Protein AF-A0A962FPN7-F1 (afdb_monomer_lite)

Structure (mmCIF, N/CA/C/O backbone):
data_AF-A0A962FPN7-F1
#
_entry.id   AF-A0A962FPN7-F1
#
loop_
_atom_site.group_PDB
_atom_site.id
_atom_site.type_symbol
_atom_site.label_atom_id
_atom_site.label_alt_id
_atom_site.label_comp_id
_atom_site.label_asym_id
_atom_site.label_entity_id
_atom_site.label_seq_id
_atom_site.pdbx_PDB_ins_code
_atom_site.Cartn_x
_atom_site.Cartn_y
_atom_site.Cartn_z
_atom_site.occupancy
_atom_site.B_iso_or_equiv
_atom_site.auth_seq_id
_atom_site.auth_comp_id
_atom_site.auth_asym_id
_atom_site.auth_atom_id
_atom_site.pdbx_PDB_model_num
ATOM 1 N N . MET A 1 1 ? 65.162 1.761 -37.548 1.00 42.94 1 MET A N 1
ATOM 2 C CA . MET A 1 1 ? 64.162 1.658 -36.462 1.00 42.94 1 MET A CA 1
ATOM 3 C C . MET A 1 1 ? 64.905 1.523 -35.144 1.00 42.94 1 MET A C 1
ATOM 5 O O . MET A 1 1 ? 65.776 0.673 -35.051 1.00 42.94 1 MET A O 1
ATOM 9 N N . SER A 1 2 ? 64.653 2.424 -34.193 1.00 47.34 2 SER A N 1
ATOM 10 C CA . SER A 1 2 ? 65.398 2.545 -32.929 1.00 47.34 2 SER A CA 1
ATOM 11 C C . SER A 1 2 ? 64.746 1.710 -31.807 1.00 47.34 2 SER A C 1
ATOM 13 O O . SER A 1 2 ? 63.518 1.597 -31.789 1.00 47.34 2 SER A O 1
ATOM 15 N N . PRO A 1 3 ? 65.530 1.173 -30.847 1.00 45.50 3 PRO A N 1
ATOM 16 C CA . PRO A 1 3 ? 65.056 0.353 -29.720 1.00 45.50 3 PRO A CA 1
ATOM 17 C C . PRO A 1 3 ? 64.064 1.060 -28.776 1.00 45.50 3 PRO A C 1
ATOM 19 O O . PRO A 1 3 ? 63.444 0.409 -27.936 1.00 45.50 3 PRO A O 1
ATOM 22 N N . MET A 1 4 ? 63.847 2.371 -28.935 1.00 40.78 4 MET A N 1
ATOM 23 C CA . MET A 1 4 ? 62.774 3.098 -28.246 1.00 40.78 4 MET A CA 1
ATOM 24 C C . MET A 1 4 ? 61.367 2.687 -28.706 1.00 40.78 4 MET A C 1
ATOM 26 O O . MET A 1 4 ? 60.442 2.717 -27.897 1.00 40.78 4 MET A O 1
ATOM 30 N N . LEU A 1 5 ? 61.194 2.250 -29.962 1.00 43.03 5 LEU A N 1
ATOM 31 C CA . LEU A 1 5 ? 59.875 1.876 -30.490 1.00 43.03 5 LEU A CA 1
ATOM 32 C C . LEU A 1 5 ? 59.347 0.576 -29.852 1.00 43.03 5 LEU A C 1
ATOM 34 O O . LEU A 1 5 ? 58.159 0.472 -29.567 1.00 43.03 5 LEU A O 1
ATOM 38 N N . CYS A 1 6 ? 60.230 -0.381 -29.543 1.00 47.28 6 CYS A N 1
ATOM 39 C CA . CYS A 1 6 ? 59.839 -1.637 -28.893 1.00 47.28 6 CYS A CA 1
ATOM 40 C C . CYS A 1 6 ? 59.454 -1.453 -27.416 1.00 47.28 6 CYS A C 1
ATOM 42 O O . CYS A 1 6 ? 58.597 -2.175 -26.917 1.00 47.28 6 CYS A O 1
ATOM 44 N N . ARG A 1 7 ? 60.031 -0.464 -26.714 1.00 43.62 7 ARG A N 1
ATOM 45 C CA . ARG A 1 7 ? 59.640 -0.152 -25.326 1.00 43.62 7 ARG A CA 1
ATOM 46 C C . ARG A 1 7 ? 58.313 0.604 -25.242 1.00 43.62 7 ARG A C 1
ATOM 48 O O . ARG A 1 7 ? 57.577 0.402 -24.286 1.00 43.62 7 ARG A O 1
ATOM 55 N N . LEU A 1 8 ? 57.977 1.412 -26.249 1.00 41.38 8 LEU A N 1
ATOM 56 C CA . LEU A 1 8 ? 56.696 2.124 -26.300 1.00 41.38 8 LEU A CA 1
ATOM 57 C C . LEU A 1 8 ? 55.520 1.177 -26.606 1.00 41.38 8 LEU A C 1
ATOM 59 O O . LEU A 1 8 ? 54.450 1.319 -26.023 1.00 41.38 8 LEU A O 1
ATOM 63 N N . ILE A 1 9 ? 55.739 0.161 -27.450 1.00 50.03 9 ILE A N 1
ATOM 64 C CA . ILE A 1 9 ? 54.739 -0.880 -27.749 1.00 50.03 9 ILE A CA 1
ATOM 65 C C . ILE A 1 9 ? 54.494 -1.785 -26.526 1.00 50.03 9 ILE A C 1
ATOM 67 O O . ILE A 1 9 ? 53.353 -2.146 -26.257 1.00 50.03 9 ILE A O 1
ATOM 71 N N . ALA A 1 10 ? 55.526 -2.077 -25.726 1.00 41.12 10 ALA A N 1
ATOM 72 C CA . ALA A 1 10 ? 55.376 -2.859 -24.495 1.00 41.12 10 ALA A CA 1
ATOM 73 C C . ALA A 1 10 ? 54.585 -2.121 -23.393 1.00 41.12 10 ALA A C 1
ATOM 75 O O . ALA A 1 10 ? 53.859 -2.754 -22.634 1.00 41.12 10 ALA A O 1
ATOM 76 N N . VAL A 1 11 ? 54.679 -0.787 -23.323 1.00 45.09 11 VAL A N 1
ATOM 77 C CA . VAL A 1 11 ? 53.926 0.023 -22.345 1.00 45.09 11 VAL A CA 1
ATOM 78 C C . VAL A 1 11 ? 52.480 0.263 -22.799 1.00 45.09 11 VAL A C 1
ATOM 80 O O . VAL A 1 11 ? 51.578 0.288 -21.967 1.00 45.09 11 VAL A O 1
ATOM 83 N N . LEU A 1 12 ? 52.226 0.352 -24.110 1.00 39.47 12 LEU A N 1
ATOM 84 C CA . LEU A 1 12 ? 50.867 0.470 -24.657 1.00 39.47 12 LEU A CA 1
ATOM 85 C C . LEU A 1 12 ? 50.084 -0.854 -24.623 1.00 39.47 12 LEU A C 1
ATOM 87 O O . LEU A 1 12 ? 48.865 -0.823 -24.484 1.00 39.47 12 LEU A O 1
ATOM 91 N N . ALA A 1 13 ? 50.761 -2.006 -24.661 1.00 37.47 13 ALA A N 1
ATOM 92 C CA . ALA A 1 13 ? 50.118 -3.313 -24.498 1.00 37.47 13 ALA A CA 1
ATOM 93 C C . ALA A 1 13 ? 49.665 -3.598 -23.050 1.00 37.47 13 ALA A C 1
ATOM 95 O O . ALA A 1 13 ? 48.710 -4.342 -22.852 1.00 37.47 13 ALA A O 1
ATOM 96 N N . LEU A 1 14 ? 50.295 -2.981 -22.039 1.00 37.19 14 LEU A N 1
ATOM 97 C CA . LEU A 1 14 ? 49.883 -3.117 -20.633 1.00 37.19 14 LEU A CA 1
ATOM 98 C C . LEU A 1 14 ? 48.766 -2.142 -20.213 1.00 37.19 14 LEU A C 1
ATOM 100 O O . LEU A 1 14 ? 48.106 -2.380 -19.207 1.00 37.19 14 LEU A O 1
ATOM 104 N N . GLY A 1 15 ? 48.529 -1.066 -20.971 1.00 33.47 15 GLY A N 1
ATOM 105 C CA . GLY A 1 15 ? 47.515 -0.049 -20.652 1.00 33.47 15 GLY A CA 1
ATOM 106 C C . GLY A 1 15 ? 46.113 -0.312 -21.215 1.00 33.47 15 GLY A C 1
ATOM 107 O O . GLY A 1 15 ? 45.173 0.371 -20.824 1.00 33.47 15 GLY A O 1
ATOM 108 N N . ALA A 1 16 ? 45.951 -1.286 -22.116 1.00 30.38 16 ALA A N 1
ATOM 109 C CA . ALA A 1 16 ? 44.687 -1.559 -22.812 1.00 30.38 16 ALA A CA 1
ATOM 110 C C . ALA A 1 16 ? 43.865 -2.726 -22.219 1.00 30.38 16 ALA A C 1
ATOM 112 O O . ALA A 1 16 ? 42.836 -3.088 -22.778 1.00 30.38 16 ALA A O 1
ATOM 113 N N . ALA A 1 17 ? 44.285 -3.309 -21.090 1.00 31.11 17 ALA A N 1
ATOM 114 C CA . ALA A 1 17 ? 43.602 -4.446 -20.456 1.00 31.11 17 ALA A CA 1
ATOM 115 C C . ALA A 1 17 ? 42.639 -4.060 -19.310 1.00 31.11 17 ALA A C 1
ATOM 117 O O . ALA A 1 17 ? 42.174 -4.931 -18.584 1.00 31.11 17 ALA A O 1
ATOM 118 N N . PHE A 1 18 ? 42.330 -2.772 -19.125 1.00 35.47 18 PHE A N 1
ATOM 119 C CA . PHE A 1 18 ? 41.501 -2.294 -18.009 1.00 35.47 18 PHE A CA 1
ATOM 120 C C . PHE A 1 18 ? 40.464 -1.257 -18.470 1.00 35.47 18 PHE A C 1
ATOM 122 O O . PHE A 1 18 ? 40.529 -0.101 -18.074 1.00 35.47 18 PHE A O 1
ATOM 129 N N . ALA A 1 19 ? 39.543 -1.652 -19.358 1.00 36.00 19 ALA A N 1
ATOM 130 C CA . ALA A 1 19 ? 38.210 -1.043 -19.524 1.00 36.00 19 ALA A CA 1
ATOM 131 C C . ALA A 1 19 ? 37.484 -1.649 -20.739 1.00 36.00 19 ALA A C 1
ATOM 133 O O . ALA A 1 19 ? 37.672 -1.170 -21.853 1.00 36.00 19 ALA A O 1
ATOM 134 N N . ALA A 1 20 ? 36.669 -2.687 -20.518 1.00 29.84 20 ALA A N 1
ATOM 135 C CA . ALA A 1 20 ? 35.393 -2.945 -21.210 1.00 29.84 20 ALA A CA 1
ATOM 136 C C . ALA A 1 20 ? 34.889 -4.362 -20.882 1.00 29.84 20 ALA A C 1
ATOM 138 O O . ALA A 1 20 ? 35.456 -5.334 -21.375 1.00 29.84 20 ALA A O 1
ATOM 139 N N . THR A 1 21 ? 33.845 -4.465 -20.048 1.00 28.22 21 THR A N 1
ATOM 140 C CA . THR A 1 21 ? 32.608 -5.275 -20.221 1.00 28.22 21 THR A CA 1
ATOM 141 C C . THR A 1 21 ? 31.920 -5.500 -18.862 1.00 28.22 21 THR A C 1
ATOM 143 O O . THR A 1 21 ? 32.521 -6.100 -17.974 1.00 28.22 21 THR A O 1
ATOM 146 N N . PRO A 1 22 ? 30.665 -5.054 -18.672 1.00 37.25 22 PRO A N 1
ATOM 147 C CA . PRO A 1 22 ? 29.714 -5.709 -17.787 1.00 37.25 22 PRO A CA 1
ATOM 148 C C . PRO A 1 22 ? 28.824 -6.674 -18.594 1.00 37.25 22 PRO A C 1
ATOM 150 O O . PRO A 1 22 ? 28.583 -6.465 -19.781 1.00 37.25 22 PRO A O 1
ATOM 153 N N . ASP A 1 23 ? 28.346 -7.717 -17.919 1.00 34.12 23 ASP A N 1
ATOM 154 C CA . ASP A 1 23 ? 27.265 -8.626 -18.323 1.00 34.12 23 ASP A CA 1
ATOM 155 C C . ASP A 1 23 ? 27.491 -9.583 -19.503 1.00 34.12 23 ASP A C 1
ATOM 157 O O . ASP A 1 23 ? 27.142 -9.315 -20.651 1.00 34.12 23 ASP A O 1
ATOM 161 N N . ARG A 1 24 ? 27.989 -10.782 -19.163 1.00 33.88 24 ARG A N 1
ATOM 162 C CA . ARG A 1 24 ? 27.456 -12.113 -19.548 1.00 33.88 24 ARG A CA 1
ATOM 163 C C . ARG A 1 24 ? 28.508 -13.185 -19.255 1.00 33.88 24 ARG A C 1
ATOM 165 O O . ARG A 1 24 ? 29.306 -13.516 -20.124 1.00 33.88 24 ARG A O 1
ATOM 172 N N . ALA A 1 25 ? 28.505 -13.751 -18.048 1.00 26.42 25 ALA A N 1
ATOM 173 C CA . ALA A 1 25 ? 29.304 -14.946 -17.754 1.00 26.42 25 ALA A CA 1
ATOM 174 C C . ALA A 1 25 ? 28.827 -15.694 -16.495 1.00 26.42 25 ALA A C 1
ATOM 176 O O . ALA A 1 25 ? 29.596 -15.857 -15.561 1.00 26.42 25 ALA A O 1
ATOM 177 N N . TRP A 1 26 ? 27.575 -16.163 -16.454 1.00 28.17 26 TRP A N 1
ATOM 178 C CA . TRP A 1 26 ? 27.130 -17.183 -15.481 1.00 28.17 26 TRP A CA 1
ATOM 179 C C . TRP A 1 26 ? 26.272 -18.259 -16.165 1.00 28.17 26 TRP A C 1
ATOM 181 O O . TRP A 1 26 ? 25.160 -18.559 -15.751 1.00 28.17 26 TRP A O 1
ATOM 191 N N . ALA A 1 27 ? 26.794 -18.834 -17.254 1.00 31.61 27 ALA A N 1
ATOM 192 C CA . ALA A 1 27 ? 26.199 -20.016 -17.888 1.00 31.61 27 ALA A CA 1
ATOM 193 C C . ALA A 1 27 ? 27.200 -21.140 -18.206 1.00 31.61 27 ALA A C 1
ATOM 195 O O . ALA A 1 27 ? 26.787 -22.174 -18.712 1.00 31.61 27 ALA A O 1
ATOM 196 N N . GLN A 1 28 ? 28.496 -20.993 -17.919 1.00 29.89 28 GLN A N 1
ATOM 197 C CA . GLN A 1 28 ? 29.475 -22.054 -18.183 1.00 29.89 28 GLN A CA 1
ATOM 198 C C . GLN A 1 28 ? 30.573 -22.046 -17.122 1.00 29.89 28 GLN A C 1
ATOM 200 O O . GLN A 1 28 ? 31.600 -21.390 -17.264 1.00 29.89 28 GLN A O 1
ATOM 205 N N . ALA A 1 29 ? 30.334 -22.793 -16.052 1.00 27.45 29 ALA A N 1
ATOM 206 C CA . ALA A 1 29 ? 31.385 -23.340 -15.208 1.00 27.45 29 ALA A CA 1
ATOM 207 C C . ALA A 1 29 ? 31.125 -24.848 -15.094 1.00 27.45 29 ALA A C 1
ATOM 209 O O . ALA A 1 29 ? 30.651 -25.340 -14.076 1.00 27.45 29 ALA A O 1
ATOM 210 N N . GLU A 1 30 ? 31.370 -25.572 -16.189 1.00 28.64 30 GLU A N 1
ATOM 211 C CA . GLU A 1 30 ? 31.609 -27.015 -16.133 1.00 28.64 30 GLU A CA 1
ATOM 212 C C . GLU A 1 30 ? 32.992 -27.236 -15.505 1.00 28.64 30 GLU A C 1
ATOM 214 O O . GLU A 1 30 ? 33.979 -26.709 -16.030 1.00 28.64 30 GLU A O 1
ATOM 219 N N . PRO A 1 31 ? 33.118 -28.005 -14.411 1.00 31.89 31 PRO A N 1
ATOM 220 C CA . PRO A 1 31 ? 34.409 -28.522 -14.014 1.00 31.89 31 PRO A CA 1
ATOM 221 C C . PRO A 1 31 ? 34.747 -29.728 -14.899 1.00 31.89 31 PRO A C 1
ATOM 223 O O . PRO A 1 31 ? 33.930 -30.623 -15.115 1.00 31.89 31 PRO A O 1
ATOM 226 N N . ASP A 1 32 ? 35.971 -29.703 -15.416 1.00 27.00 32 ASP A N 1
ATOM 227 C CA . ASP A 1 32 ? 36.737 -30.794 -16.020 1.00 27.00 32 ASP A CA 1
ATOM 228 C C . ASP A 1 32 ? 36.101 -32.199 -15.907 1.00 27.00 32 ASP A C 1
ATOM 230 O O . ASP A 1 32 ? 36.276 -32.933 -14.930 1.00 27.00 32 ASP A O 1
ATOM 234 N N . ARG A 1 33 ? 35.394 -32.628 -16.961 1.00 33.50 33 ARG A N 1
ATOM 235 C CA . ARG A 1 33 ? 35.048 -34.040 -17.170 1.00 33.50 33 ARG A CA 1
ATOM 236 C C . ARG A 1 33 ? 36.236 -34.759 -17.795 1.00 33.50 33 ARG A C 1
ATOM 238 O O . ARG A 1 33 ? 36.265 -35.004 -18.999 1.00 33.50 33 ARG A O 1
ATOM 245 N N . THR A 1 34 ? 37.175 -35.198 -16.964 1.00 30.05 34 THR A N 1
ATOM 246 C CA . THR A 1 34 ? 38.026 -36.339 -17.315 1.00 30.05 34 THR A CA 1
ATOM 247 C C . THR A 1 34 ? 38.045 -37.383 -16.197 1.00 30.05 34 THR A C 1
ATOM 249 O O . THR A 1 34 ? 38.619 -37.214 -15.129 1.00 30.05 34 THR A O 1
ATOM 252 N N . SER A 1 35 ? 37.414 -38.521 -16.504 1.00 30.64 35 SER A N 1
ATOM 253 C CA . SER A 1 35 ? 37.473 -39.814 -15.805 1.00 30.64 35 SER A CA 1
ATOM 254 C C . SER A 1 35 ? 36.811 -39.933 -14.418 1.00 30.64 35 SER A C 1
ATOM 256 O O . SER A 1 35 ? 37.475 -39.931 -13.391 1.00 30.64 35 SER A O 1
ATOM 258 N N . SER A 1 36 ? 35.496 -40.197 -14.382 1.00 29.47 36 SER A N 1
ATOM 259 C CA . SER A 1 36 ? 34.936 -41.466 -13.855 1.00 29.47 36 SER A CA 1
ATOM 260 C C . SER A 1 36 ? 33.395 -41.456 -13.714 1.00 29.47 36 SER A C 1
ATOM 262 O O . SER A 1 36 ? 32.809 -40.593 -13.081 1.00 29.47 36 SER A O 1
ATOM 264 N N . GLN A 1 37 ? 32.786 -42.510 -14.272 1.00 32.22 37 GLN A N 1
ATOM 265 C CA . GLN A 1 37 ? 31.434 -43.068 -14.069 1.00 32.22 37 GLN A CA 1
ATOM 266 C C . GLN A 1 37 ? 30.176 -42.433 -14.721 1.00 32.22 37 GLN A C 1
ATOM 268 O O . GLN A 1 37 ? 30.037 -41.218 -14.791 1.00 32.22 37 GLN A O 1
ATOM 273 N N . PRO A 1 38 ? 29.196 -43.263 -15.161 1.00 31.94 38 PRO A N 1
ATOM 274 C CA . PRO A 1 38 ? 27.988 -42.843 -15.890 1.00 31.94 38 PRO A CA 1
ATOM 275 C C . PRO A 1 38 ? 26.843 -42.338 -14.984 1.00 31.94 38 PRO A C 1
ATOM 277 O O . PRO A 1 38 ? 25.716 -42.200 -15.448 1.00 31.94 38 PRO A O 1
ATOM 280 N N . PHE A 1 39 ? 27.095 -42.094 -13.693 1.00 41.06 39 PHE A N 1
ATOM 281 C CA . PHE A 1 39 ? 26.048 -41.859 -12.684 1.00 41.06 39 PHE A CA 1
ATOM 282 C C . PHE A 1 39 ? 25.572 -40.393 -12.592 1.00 41.06 39 PHE A C 1
ATOM 284 O O . PHE A 1 39 ? 24.427 -40.138 -12.217 1.00 41.06 39 PHE A O 1
ATOM 291 N N . ALA A 1 40 ? 26.421 -39.433 -12.985 1.00 45.03 40 ALA A N 1
ATOM 292 C CA . ALA A 1 40 ? 26.209 -37.997 -12.760 1.00 45.03 40 ALA A CA 1
ATOM 293 C C . ALA A 1 40 ? 24.956 -37.412 -13.446 1.00 45.03 40 ALA A C 1
ATOM 295 O O . ALA A 1 40 ? 24.344 -36.497 -12.912 1.00 45.03 40 ALA A O 1
ATOM 296 N N . GLY A 1 41 ? 24.523 -37.967 -14.585 1.00 47.31 41 GLY A N 1
ATOM 297 C CA . GLY A 1 41 ? 23.357 -37.451 -15.316 1.00 47.31 41 GLY A CA 1
ATOM 298 C C . GLY A 1 41 ? 21.998 -37.746 -14.666 1.00 47.31 41 GLY A C 1
ATOM 299 O O . GLY A 1 41 ? 21.044 -37.022 -14.925 1.00 47.31 41 GLY A O 1
ATOM 300 N N . SER A 1 42 ? 21.889 -38.784 -13.824 1.00 55.94 42 SER A N 1
ATOM 301 C CA . SER A 1 42 ? 20.608 -39.159 -13.192 1.00 55.94 42 SER A CA 1
ATOM 302 C C . SER A 1 42 ? 20.342 -38.403 -11.888 1.00 55.94 42 SER A C 1
ATOM 304 O O . SER A 1 42 ? 19.218 -37.984 -11.640 1.00 55.94 42 SER A O 1
ATOM 306 N N . LEU A 1 43 ? 21.388 -38.166 -11.093 1.00 62.38 43 LEU A N 1
ATOM 307 C CA . LEU A 1 43 ? 21.297 -37.491 -9.800 1.00 62.38 43 LEU A CA 1
ATOM 308 C C . LEU A 1 43 ? 21.049 -35.985 -9.953 1.00 62.38 43 LEU A C 1
ATOM 310 O O . LEU A 1 43 ? 20.253 -35.413 -9.220 1.00 62.38 43 LEU A O 1
ATOM 314 N N . GLU A 1 44 ? 21.713 -35.347 -10.916 1.00 61.50 44 GLU A N 1
ATOM 315 C CA . GLU A 1 44 ? 21.542 -33.918 -11.198 1.00 61.50 44 GLU A CA 1
ATOM 316 C C . GLU A 1 44 ? 20.150 -33.640 -11.785 1.00 61.50 44 GLU A C 1
ATOM 318 O O . GLU A 1 44 ? 19.488 -32.694 -11.371 1.00 61.50 44 GLU A O 1
ATOM 323 N N . SER A 1 45 ? 19.645 -34.548 -12.632 1.00 60.28 45 SER A N 1
ATOM 324 C CA . SER A 1 45 ? 18.256 -34.531 -13.105 1.00 60.28 45 SER A CA 1
ATOM 325 C C . SER A 1 45 ? 17.252 -34.756 -11.973 1.00 60.28 45 SER A C 1
ATOM 327 O O . SER A 1 45 ? 16.228 -34.088 -11.955 1.00 60.28 45 SER A O 1
ATOM 329 N N . ALA A 1 46 ? 17.527 -35.660 -11.026 1.00 61.91 46 ALA A N 1
ATOM 330 C CA . ALA A 1 46 ? 16.652 -35.901 -9.877 1.00 61.91 46 ALA A CA 1
ATOM 331 C C . ALA A 1 46 ? 16.653 -34.724 -8.886 1.00 61.91 46 ALA A C 1
ATOM 333 O O . ALA A 1 46 ? 15.611 -34.386 -8.333 1.00 61.91 46 ALA A O 1
ATOM 334 N N . LEU A 1 47 ? 17.801 -34.069 -8.684 1.00 67.44 47 LEU A N 1
ATOM 335 C CA . LEU A 1 47 ? 17.918 -32.852 -7.877 1.00 67.44 47 LEU A CA 1
ATOM 336 C C . LEU A 1 47 ? 17.213 -31.666 -8.531 1.00 67.44 47 LEU A C 1
ATOM 338 O O . LEU A 1 47 ? 16.541 -30.910 -7.838 1.00 67.44 47 LEU A O 1
ATOM 342 N N . GLN A 1 48 ? 17.329 -31.532 -9.850 1.00 68.81 48 GLN A N 1
ATOM 343 C CA . GLN A 1 48 ? 16.637 -30.503 -10.613 1.00 68.81 48 GLN A CA 1
ATOM 344 C C . GLN A 1 48 ? 15.122 -30.748 -10.638 1.00 68.81 48 GLN A C 1
ATOM 346 O O . GLN A 1 48 ? 14.357 -29.825 -10.380 1.00 68.81 48 GLN A O 1
ATOM 351 N N . GLU A 1 49 ? 14.680 -31.996 -10.828 1.00 66.12 49 GLU A N 1
ATOM 352 C CA . GLU A 1 49 ? 13.266 -32.375 -10.713 1.00 66.12 49 GLU A CA 1
ATOM 353 C C . GLU A 1 49 ? 12.745 -32.088 -9.296 1.00 66.12 49 GLU A C 1
ATOM 355 O O . GLU A 1 49 ? 11.672 -31.518 -9.123 1.00 66.12 49 GLU A O 1
ATOM 360 N N . ALA A 1 50 ? 13.522 -32.409 -8.259 1.00 64.00 50 ALA A N 1
ATOM 361 C CA . ALA A 1 50 ? 13.147 -32.132 -6.878 1.00 64.00 50 ALA A CA 1
ATOM 362 C C . ALA A 1 50 ? 13.131 -30.623 -6.552 1.00 64.00 50 ALA A C 1
ATOM 364 O O . ALA A 1 50 ? 12.289 -30.187 -5.767 1.00 64.00 50 ALA A O 1
ATOM 365 N N . GLU A 1 51 ? 13.999 -29.813 -7.166 1.00 67.81 51 GLU A N 1
ATOM 366 C CA . GLU A 1 51 ? 13.976 -28.344 -7.085 1.00 67.81 51 GLU A CA 1
ATOM 367 C C . GLU A 1 51 ? 12.779 -27.732 -7.829 1.00 67.81 51 GLU A C 1
ATOM 369 O O . GLU A 1 51 ? 12.175 -26.786 -7.322 1.00 67.81 51 GLU A O 1
ATOM 374 N N . GLU A 1 52 ? 12.378 -28.293 -8.972 1.00 66.06 52 GLU A N 1
ATOM 375 C CA . GLU A 1 52 ? 11.179 -27.880 -9.715 1.00 66.06 52 GLU A CA 1
ATOM 376 C C . GLU A 1 52 ? 9.891 -28.247 -8.951 1.00 66.06 52 GLU A C 1
ATOM 378 O O . GLU A 1 52 ? 8.999 -27.409 -8.776 1.00 66.06 52 GLU A O 1
ATOM 383 N N . ILE A 1 53 ? 9.826 -29.465 -8.397 1.00 64.88 53 ILE A N 1
ATOM 384 C CA . ILE A 1 53 ? 8.689 -29.969 -7.605 1.00 64.88 53 ILE A CA 1
ATOM 385 C C . ILE A 1 53 ? 8.579 -29.266 -6.247 1.00 64.88 53 ILE A C 1
ATOM 387 O O . ILE A 1 53 ? 7.476 -29.167 -5.705 1.00 64.88 53 ILE A O 1
ATOM 391 N N . LYS A 1 54 ? 9.685 -28.736 -5.704 1.00 63.44 54 LYS A N 1
ATOM 392 C CA . LYS A 1 54 ? 9.756 -28.048 -4.401 1.00 63.44 54 LYS A CA 1
ATOM 393 C C . LYS A 1 54 ? 8.622 -27.038 -4.206 1.00 63.44 54 LYS A C 1
ATOM 395 O O . LYS A 1 54 ? 8.092 -26.912 -3.110 1.00 63.44 54 LYS A O 1
ATOM 400 N N . SER A 1 55 ? 8.232 -26.328 -5.262 1.00 55.78 55 SER A N 1
ATOM 401 C CA . SER A 1 55 ? 7.178 -25.307 -5.214 1.00 55.78 55 SER A CA 1
ATOM 402 C C . SER A 1 55 ? 5.739 -25.853 -5.233 1.00 55.78 55 SER A C 1
ATOM 404 O O . SER A 1 55 ? 4.826 -25.121 -4.862 1.00 55.78 55 SER A O 1
ATOM 406 N N . GLN A 1 56 ? 5.534 -27.117 -5.619 1.00 61.91 56 GLN A N 1
ATOM 407 C CA . GLN A 1 56 ? 4.219 -27.711 -5.894 1.00 61.91 56 GLN A CA 1
ATOM 408 C C . GLN A 1 56 ? 3.839 -28.843 -4.925 1.00 61.91 56 GLN A C 1
ATOM 410 O O . GLN A 1 56 ? 2.687 -28.918 -4.510 1.00 61.91 56 GLN A O 1
ATOM 415 N N . ASP A 1 57 ? 4.785 -29.714 -4.548 1.00 78.19 57 ASP A N 1
ATOM 416 C CA . ASP A 1 57 ? 4.516 -30.879 -3.689 1.00 78.19 57 ASP A CA 1
ATOM 417 C C . ASP A 1 57 ? 5.709 -31.196 -2.760 1.00 78.19 57 ASP A C 1
ATOM 419 O O . ASP A 1 57 ? 6.659 -31.886 -3.153 1.00 78.19 57 ASP A O 1
ATOM 423 N N . PRO A 1 58 ? 5.670 -30.729 -1.496 1.00 79.94 58 PRO A N 1
ATOM 424 C CA . PRO A 1 58 ? 6.723 -30.990 -0.519 1.00 79.94 58 PRO A CA 1
ATOM 425 C C . PRO A 1 58 ? 6.907 -32.474 -0.181 1.00 79.94 58 PRO A C 1
ATOM 427 O O . PRO A 1 58 ? 8.023 -32.889 0.127 1.00 79.94 58 PRO A O 1
ATOM 430 N N . ALA A 1 59 ? 5.846 -33.287 -0.245 1.00 82.19 59 ALA A N 1
ATOM 431 C CA . ALA A 1 59 ? 5.929 -34.714 0.058 1.00 82.19 59 ALA A CA 1
ATOM 432 C C . ALA A 1 59 ? 6.688 -35.454 -1.044 1.00 82.19 59 ALA A C 1
ATOM 434 O O . ALA A 1 59 ? 7.594 -36.243 -0.764 1.00 82.19 59 ALA A O 1
ATOM 435 N N . ARG A 1 60 ? 6.388 -35.144 -2.308 1.00 82.12 60 ARG A N 1
ATOM 436 C CA . ARG A 1 60 ? 7.130 -35.693 -3.447 1.00 82.12 60 ARG A CA 1
ATOM 437 C C . ARG A 1 60 ? 8.578 -35.195 -3.477 1.00 82.12 60 ARG A C 1
ATOM 439 O O . ARG A 1 60 ? 9.475 -35.990 -3.755 1.00 82.12 60 ARG A O 1
ATOM 446 N N . ALA A 1 61 ? 8.823 -33.932 -3.121 1.00 81.62 61 ALA A N 1
ATOM 447 C CA . ALA A 1 61 ? 10.178 -33.398 -2.978 1.00 81.62 61 ALA A CA 1
ATOM 448 C C . ALA A 1 61 ? 10.977 -34.121 -1.876 1.00 81.62 61 ALA A C 1
ATOM 450 O O . ALA A 1 61 ? 12.152 -34.424 -2.079 1.00 81.62 61 ALA A O 1
ATOM 451 N N . LEU A 1 62 ? 10.346 -34.463 -0.743 1.00 88.00 62 LEU A N 1
ATOM 452 C CA . LEU A 1 62 ? 10.982 -35.253 0.317 1.00 88.00 62 LEU A CA 1
ATOM 453 C C . LEU A 1 62 ? 11.349 -36.662 -0.166 1.00 88.00 62 LEU A C 1
ATOM 455 O O . LEU A 1 62 ? 12.460 -37.126 0.083 1.00 88.00 62 LEU A O 1
ATOM 459 N N . VAL A 1 63 ? 10.444 -37.337 -0.882 1.00 86.25 63 VAL A N 1
ATOM 460 C CA . VAL A 1 63 ? 10.716 -38.663 -1.463 1.00 86.25 63 VAL A CA 1
ATOM 461 C C . VAL A 1 63 ? 11.901 -38.600 -2.427 1.00 86.25 63 VAL A C 1
ATOM 463 O O . VAL A 1 63 ? 12.809 -39.424 -2.327 1.00 86.25 63 VAL A O 1
ATOM 466 N N . ALA A 1 64 ? 11.932 -37.601 -3.310 1.00 83.25 64 ALA A N 1
ATOM 467 C CA . ALA A 1 64 ? 13.030 -37.412 -4.253 1.00 83.25 64 ALA A CA 1
ATOM 468 C C . ALA A 1 64 ? 14.361 -37.103 -3.545 1.00 83.25 64 ALA A C 1
ATOM 470 O O . ALA A 1 64 ? 15.387 -37.677 -3.901 1.00 83.25 64 ALA A O 1
ATOM 471 N N . ALA A 1 65 ? 14.350 -36.262 -2.505 1.00 86.00 65 ALA A N 1
ATOM 472 C CA . ALA A 1 65 ? 15.543 -35.954 -1.718 1.00 86.00 65 ALA A CA 1
ATOM 473 C C . ALA A 1 65 ? 16.078 -37.186 -0.966 1.00 86.00 65 ALA A C 1
ATOM 475 O O . ALA A 1 65 ? 17.282 -37.436 -0.981 1.00 86.00 65 ALA A O 1
ATOM 476 N N . ASN A 1 66 ? 15.191 -37.994 -0.371 1.00 87.56 66 ASN A N 1
ATOM 477 C CA . ASN A 1 66 ? 15.562 -39.245 0.295 1.00 87.56 66 ASN A CA 1
ATOM 478 C C . ASN A 1 66 ? 16.156 -40.262 -0.691 1.00 87.56 66 ASN A C 1
ATOM 480 O O . ASN A 1 66 ? 17.128 -40.939 -0.364 1.00 87.56 66 ASN A O 1
ATOM 484 N N . GLN A 1 67 ? 15.592 -40.360 -1.898 1.00 83.44 67 GLN A N 1
ATOM 485 C CA . GLN A 1 67 ? 16.115 -41.229 -2.950 1.00 83.44 67 GLN A CA 1
ATOM 486 C C . GLN A 1 67 ? 17.496 -40.753 -3.426 1.00 83.44 67 GLN A C 1
ATOM 488 O O . GLN A 1 67 ? 18.437 -41.541 -3.472 1.00 83.44 67 GLN A O 1
ATOM 493 N N . ALA A 1 68 ? 17.648 -39.451 -3.687 1.00 83.31 68 ALA A N 1
ATOM 494 C CA . ALA A 1 68 ? 18.917 -38.852 -4.098 1.00 83.31 68 ALA A CA 1
ATOM 495 C C . ALA A 1 68 ? 20.029 -39.063 -3.059 1.00 83.31 68 ALA A C 1
ATOM 497 O O . ALA A 1 68 ? 21.178 -39.300 -3.418 1.00 83.31 68 ALA A O 1
ATOM 498 N N . GLU A 1 69 ? 19.700 -39.008 -1.768 1.00 84.62 69 GLU A N 1
ATOM 499 C CA . GLU A 1 69 ? 20.653 -39.277 -0.694 1.00 84.62 69 GLU A CA 1
ATOM 500 C C . GLU A 1 69 ? 21.067 -40.751 -0.614 1.00 84.62 69 GLU A C 1
ATOM 502 O O . GLU A 1 69 ? 22.245 -41.035 -0.398 1.00 84.62 69 GLU A O 1
ATOM 507 N N . GLN A 1 70 ? 20.130 -41.684 -0.811 1.00 84.50 70 GLN A N 1
ATOM 508 C CA . GLN A 1 70 ? 20.426 -43.122 -0.846 1.00 84.50 70 GLN A CA 1
ATOM 509 C C . GLN A 1 70 ? 21.304 -43.499 -2.043 1.00 84.50 70 GLN A C 1
ATOM 511 O O . GLN A 1 70 ? 22.187 -44.348 -1.917 1.00 84.50 70 GLN A O 1
ATOM 516 N N . ASP A 1 71 ? 21.088 -42.839 -3.179 1.00 81.38 71 ASP A N 1
ATOM 517 C CA . ASP A 1 71 ? 21.842 -43.060 -4.412 1.00 81.38 71 ASP A CA 1
ATOM 518 C C . ASP A 1 71 ? 23.206 -42.335 -4.413 1.00 81.38 71 ASP A C 1
ATOM 520 O O . ASP A 1 71 ? 24.038 -42.563 -5.298 1.00 81.38 71 ASP A O 1
ATOM 524 N N . LEU A 1 72 ? 23.477 -41.483 -3.412 1.00 82.56 72 LEU A N 1
ATOM 525 C CA . LEU A 1 72 ? 24.730 -40.740 -3.288 1.00 82.56 72 LEU A CA 1
ATOM 526 C C . LEU A 1 72 ? 25.872 -41.653 -2.795 1.00 82.56 72 LEU A C 1
ATOM 528 O O . LEU A 1 72 ? 25.829 -42.153 -1.666 1.00 82.56 72 LEU A O 1
ATOM 532 N N . PRO A 1 73 ? 26.972 -41.824 -3.554 1.00 78.69 73 PRO A N 1
ATOM 533 C CA . PRO A 1 73 ? 28.113 -42.593 -3.073 1.00 78.69 73 PRO A CA 1
ATOM 534 C C . PRO A 1 73 ? 28.772 -41.917 -1.861 1.00 78.69 73 PRO A C 1
ATOM 536 O O . PRO A 1 73 ? 28.785 -40.692 -1.721 1.00 78.69 73 PRO A O 1
ATOM 539 N N . VAL A 1 74 ? 29.398 -42.716 -0.988 1.00 72.62 74 VAL A N 1
ATOM 540 C CA . VAL A 1 74 ? 30.102 -42.204 0.205 1.00 72.62 74 VAL A CA 1
ATOM 541 C C . VAL A 1 74 ? 31.184 -41.180 -0.174 1.00 72.62 74 VAL A C 1
ATOM 543 O O . VAL A 1 74 ? 31.380 -40.220 0.567 1.00 72.62 74 VAL A O 1
ATOM 546 N N . SER A 1 75 ? 31.804 -41.342 -1.348 1.00 74.06 75 SER A N 1
ATOM 547 C CA . SER A 1 75 ? 32.824 -40.464 -1.937 1.00 74.06 75 SER A CA 1
ATOM 548 C C . SER A 1 75 ? 32.282 -39.237 -2.687 1.00 74.06 75 SER A C 1
ATOM 550 O O . SER A 1 75 ? 33.062 -38.570 -3.362 1.00 74.06 75 SER A O 1
ATOM 552 N N . ALA A 1 76 ? 30.972 -38.972 -2.651 1.00 75.12 76 ALA A N 1
ATOM 553 C CA . ALA A 1 76 ? 30.381 -37.807 -3.308 1.00 75.12 76 ALA A CA 1
ATOM 554 C C . ALA A 1 76 ? 30.934 -36.489 -2.740 1.00 75.12 76 ALA A C 1
ATOM 556 O O . ALA A 1 76 ? 31.276 -36.409 -1.558 1.00 75.12 76 ALA A O 1
ATOM 557 N N . ASP A 1 77 ? 30.977 -35.459 -3.588 1.00 82.00 77 ASP A N 1
ATOM 558 C CA . ASP A 1 77 ? 31.378 -34.105 -3.203 1.00 82.00 77 ASP A CA 1
ATOM 559 C C . ASP A 1 77 ? 30.543 -33.622 -1.993 1.00 82.00 77 ASP A C 1
ATOM 561 O O . ASP A 1 77 ? 29.304 -33.643 -2.055 1.00 82.00 77 ASP A O 1
ATOM 565 N N . PRO A 1 78 ? 31.186 -33.187 -0.889 1.00 84.12 78 PRO A N 1
ATOM 566 C CA . PRO A 1 78 ? 30.504 -32.617 0.270 1.00 84.12 78 PRO A CA 1
ATOM 567 C C . PRO A 1 78 ? 29.504 -31.501 -0.067 1.00 84.12 78 PRO A C 1
ATOM 569 O O . PRO A 1 78 ? 28.484 -31.390 0.614 1.00 84.12 78 PRO A O 1
ATOM 572 N N . ALA A 1 79 ? 29.740 -30.711 -1.120 1.00 81.06 79 ALA A N 1
ATOM 573 C CA . ALA A 1 79 ? 28.817 -29.666 -1.564 1.00 81.06 79 ALA A CA 1
ATOM 574 C C . ALA A 1 79 ? 27.514 -30.243 -2.149 1.00 81.06 79 ALA A C 1
ATOM 576 O O . ALA A 1 79 ? 26.425 -29.750 -1.850 1.00 81.06 79 ALA A O 1
ATOM 577 N N . VAL A 1 80 ? 27.604 -31.331 -2.923 1.00 84.69 80 VAL A N 1
ATOM 578 C CA . VAL A 1 80 ? 26.432 -32.032 -3.475 1.00 84.69 80 VAL A CA 1
ATOM 579 C C . VAL A 1 80 ? 25.627 -32.677 -2.350 1.00 84.69 80 VAL A C 1
ATOM 581 O O . VAL A 1 80 ? 24.403 -32.545 -2.313 1.00 84.69 80 VAL A O 1
ATOM 584 N N . ARG A 1 81 ? 26.302 -33.302 -1.375 1.00 88.62 81 ARG A N 1
ATOM 585 C CA . ARG A 1 81 ? 25.627 -33.864 -0.195 1.00 88.62 81 ARG A CA 1
ATOM 586 C C . ARG A 1 81 ? 24.941 -32.779 0.641 1.00 88.62 81 ARG A C 1
ATOM 588 O O . ARG A 1 81 ? 23.802 -32.974 1.055 1.00 88.62 81 ARG A O 1
ATOM 595 N N . ALA A 1 82 ? 25.585 -31.627 0.842 1.00 89.94 82 ALA A N 1
ATOM 596 C CA . ALA A 1 82 ? 24.978 -30.493 1.540 1.00 89.94 82 ALA A CA 1
ATOM 597 C C . ALA A 1 82 ? 23.697 -29.999 0.841 1.00 89.94 82 ALA A C 1
ATOM 599 O O . ALA A 1 82 ? 22.703 -29.725 1.512 1.00 89.94 82 ALA A O 1
ATOM 600 N N . ARG A 1 83 ? 23.682 -29.942 -0.497 1.00 88.94 83 ARG A N 1
ATOM 601 C CA . ARG A 1 83 ? 22.503 -29.538 -1.283 1.00 88.94 83 ARG A CA 1
ATOM 602 C C . ARG A 1 83 ? 21.338 -30.524 -1.152 1.00 88.94 83 ARG A C 1
ATOM 604 O O . ARG A 1 83 ? 20.210 -30.092 -0.924 1.00 88.94 83 ARG A O 1
ATOM 611 N N . VAL A 1 84 ? 21.606 -31.832 -1.211 1.00 89.56 84 VAL A N 1
ATOM 612 C CA . VAL A 1 84 ? 20.590 -32.885 -0.998 1.00 89.56 84 VAL A CA 1
ATOM 613 C C . VAL A 1 84 ? 19.980 -32.772 0.405 1.00 89.56 84 VAL A C 1
ATOM 615 O O . VAL A 1 84 ? 18.759 -32.737 0.554 1.00 89.56 84 VAL A O 1
ATOM 618 N N . LEU A 1 85 ? 20.824 -32.645 1.434 1.00 92.00 85 LEU A N 1
ATOM 619 C CA . LEU A 1 85 ? 20.383 -32.523 2.826 1.00 92.00 85 LEU A CA 1
ATOM 620 C C . LEU A 1 85 ? 19.600 -31.233 3.084 1.00 92.00 85 LEU A C 1
ATOM 622 O O . LEU A 1 85 ? 18.613 -31.254 3.817 1.00 92.00 85 LEU A O 1
ATOM 626 N N . HIS A 1 86 ? 19.988 -30.121 2.459 1.00 92.38 86 HIS A N 1
ATOM 627 C CA . HIS A 1 86 ? 19.218 -28.882 2.519 1.00 92.38 86 HIS A CA 1
ATOM 628 C C . HIS A 1 86 ? 17.832 -29.050 1.897 1.00 92.38 86 HIS A C 1
ATOM 630 O O . HIS A 1 86 ? 16.844 -28.604 2.478 1.00 92.38 86 HIS A O 1
ATOM 636 N N . LEU A 1 87 ? 17.737 -29.704 0.736 1.00 89.94 87 LEU A N 1
ATOM 637 C CA . LEU A 1 87 ? 16.456 -29.953 0.080 1.00 89.94 87 LEU A CA 1
ATOM 638 C C . LEU A 1 87 ? 15.556 -30.858 0.931 1.00 89.94 87 LEU A C 1
ATOM 640 O O . LEU A 1 87 ? 14.381 -30.539 1.120 1.00 89.94 87 LEU A O 1
ATOM 644 N N . ARG A 1 88 ? 16.127 -31.919 1.515 1.00 91.56 88 ARG A N 1
ATOM 645 C CA . ARG A 1 88 ? 15.446 -32.793 2.481 1.00 91.56 88 ARG A CA 1
ATOM 646 C C . ARG A 1 88 ? 14.945 -31.995 3.683 1.00 91.56 88 ARG A C 1
ATOM 648 O O . ARG A 1 88 ? 13.759 -32.044 3.993 1.00 91.56 88 ARG A O 1
ATOM 655 N N . GLY A 1 89 ? 15.819 -31.204 4.305 1.00 93.00 89 GLY A N 1
ATOM 656 C CA . GLY A 1 89 ? 15.469 -30.358 5.446 1.00 93.00 89 GLY A CA 1
ATOM 657 C C . GLY A 1 89 ? 14.381 -29.337 5.115 1.00 93.00 89 GLY A C 1
ATOM 658 O O . GLY A 1 89 ? 13.475 -29.121 5.915 1.00 93.00 89 GLY A O 1
ATOM 659 N N . TRP A 1 90 ? 14.415 -28.747 3.919 1.00 92.69 90 TRP A N 1
ATOM 660 C CA . TRP A 1 90 ? 13.377 -27.829 3.457 1.00 92.69 90 TRP A CA 1
ATOM 661 C C . TRP A 1 90 ? 12.027 -28.533 3.284 1.00 92.69 90 TRP A C 1
ATOM 663 O O . TRP A 1 90 ? 11.001 -27.996 3.700 1.00 92.69 90 TRP A O 1
ATOM 673 N N . ALA A 1 91 ? 12.017 -29.732 2.697 1.00 89.12 91 ALA A N 1
ATOM 674 C CA . ALA A 1 91 ? 10.796 -30.505 2.492 1.00 89.12 91 ALA A CA 1
ATOM 675 C C . ALA A 1 91 ? 10.196 -30.971 3.829 1.00 89.12 91 ALA A C 1
ATOM 677 O O . ALA A 1 91 ? 9.004 -30.784 4.065 1.00 89.12 91 ALA A O 1
ATOM 678 N N . GLN A 1 92 ? 11.035 -31.464 4.745 1.00 91.00 92 GLN A N 1
ATOM 679 C CA . GLN A 1 92 ? 10.654 -31.803 6.123 1.00 91.00 92 GLN A CA 1
ATOM 680 C C . GLN A 1 92 ? 10.062 -30.595 6.855 1.00 91.00 92 GLN A C 1
ATOM 682 O O . GLN A 1 92 ? 9.006 -30.699 7.477 1.00 91.00 92 GLN A O 1
ATOM 687 N N . TRP A 1 93 ? 10.693 -29.422 6.730 1.00 91.94 93 TRP A N 1
ATOM 688 C CA . TRP A 1 93 ? 10.181 -28.180 7.308 1.00 91.94 93 TRP A CA 1
ATOM 689 C C . TRP A 1 93 ? 8.780 -27.851 6.777 1.00 91.94 93 TRP A C 1
ATOM 691 O O . TRP A 1 93 ? 7.872 -27.586 7.562 1.00 91.94 93 TRP A O 1
ATOM 701 N N . LYS A 1 94 ? 8.566 -27.943 5.459 1.00 84.50 94 LYS A N 1
ATOM 702 C CA . LYS A 1 94 ? 7.249 -27.710 4.849 1.00 84.50 94 LYS A CA 1
ATOM 703 C C . LYS A 1 94 ? 6.175 -28.709 5.269 1.00 84.50 94 LYS A C 1
ATOM 705 O O . LYS A 1 94 ? 5.007 -28.333 5.310 1.00 84.50 94 LYS A O 1
ATOM 710 N N . LEU A 1 95 ? 6.556 -29.941 5.588 1.00 84.25 95 LEU A N 1
ATOM 711 C CA . LEU A 1 95 ? 5.650 -30.970 6.102 1.00 84.25 95 LEU A CA 1
ATOM 712 C C . LEU A 1 95 ? 5.404 -30.853 7.617 1.00 84.25 95 LEU A C 1
ATOM 714 O O . LEU A 1 95 ? 4.579 -31.584 8.158 1.00 84.25 95 LEU A O 1
ATOM 718 N N . GLY A 1 96 ? 6.077 -29.922 8.302 1.00 81.62 96 GLY A N 1
ATOM 719 C CA . GLY A 1 96 ? 5.957 -29.722 9.748 1.00 81.62 96 GLY A CA 1
ATOM 720 C C . GLY A 1 96 ? 6.813 -30.676 10.589 1.00 81.62 96 GLY A C 1
ATOM 721 O O . GLY A 1 96 ? 6.668 -30.715 11.809 1.00 81.62 96 GLY A O 1
ATOM 722 N N . GLU A 1 97 ? 7.734 -31.421 9.977 1.00 90.56 97 GLU A N 1
ATOM 723 C CA . GLU A 1 97 ? 8.662 -32.339 10.648 1.00 90.56 97 GLU A CA 1
ATOM 724 C C . GLU A 1 97 ? 9.872 -31.575 11.219 1.00 90.56 97 GLU A C 1
ATOM 726 O O . GLU A 1 97 ? 11.022 -31.805 10.843 1.00 90.56 97 GLU A O 1
ATOM 731 N N . LEU A 1 98 ? 9.612 -30.618 12.119 1.00 88.00 98 LEU A N 1
ATOM 732 C CA . LEU A 1 98 ? 10.583 -29.596 12.542 1.00 88.00 98 LEU A CA 1
ATOM 733 C C . LEU A 1 98 ? 11.886 -30.170 13.125 1.00 88.00 98 LEU A C 1
ATOM 735 O O . LEU A 1 98 ? 12.964 -29.651 12.844 1.00 88.00 98 LEU A O 1
ATOM 739 N N . GLU A 1 99 ? 11.814 -31.250 13.906 1.00 90.06 99 GLU A N 1
ATOM 740 C CA . GLU A 1 99 ? 12.998 -31.867 14.522 1.00 90.06 99 GLU A CA 1
ATOM 741 C C . GLU A 1 99 ? 13.932 -32.486 13.468 1.00 90.06 99 GLU A C 1
ATOM 743 O O . GLU A 1 99 ? 15.145 -32.264 13.483 1.00 90.06 99 GLU A O 1
ATOM 748 N N . GLN A 1 100 ? 13.357 -33.197 12.495 1.00 93.06 100 GLN A N 1
ATOM 749 C CA . GLN A 1 100 ? 14.106 -33.805 11.395 1.00 93.06 100 GLN A CA 1
ATOM 750 C C . GLN A 1 100 ? 14.633 -32.735 10.433 1.00 93.06 100 GLN A C 1
ATOM 752 O O . GLN A 1 100 ? 15.786 -32.800 10.002 1.00 93.06 100 GLN A O 1
ATOM 757 N N . ALA A 1 101 ? 13.825 -31.704 10.170 1.00 93.44 101 ALA A N 1
ATOM 758 C CA . ALA A 1 101 ? 14.219 -30.549 9.377 1.00 93.44 101 ALA A CA 1
ATOM 759 C C . ALA A 1 101 ? 15.431 -29.830 9.984 1.00 93.44 101 ALA A C 1
ATOM 761 O O . ALA A 1 101 ? 16.380 -29.514 9.265 1.00 93.44 101 ALA A O 1
ATOM 762 N N . MET A 1 102 ? 15.435 -29.617 11.307 1.00 95.75 102 MET A N 1
ATOM 763 C CA . MET A 1 102 ? 16.558 -29.010 12.027 1.00 95.75 102 MET A CA 1
ATOM 764 C C . MET A 1 102 ? 17.829 -29.857 11.904 1.00 95.75 102 MET A C 1
ATOM 766 O O . MET A 1 102 ? 18.906 -29.313 11.651 1.00 95.75 102 MET A O 1
ATOM 770 N N . ALA A 1 103 ? 17.713 -31.180 12.062 1.00 94.81 103 ALA A N 1
ATOM 771 C CA . ALA A 1 103 ? 18.841 -32.097 11.921 1.00 94.81 103 ALA A CA 1
ATOM 772 C C . ALA A 1 103 ? 19.449 -32.024 10.509 1.00 94.81 103 ALA A C 1
ATOM 774 O O . ALA A 1 103 ? 20.642 -31.746 10.371 1.00 94.81 103 ALA A O 1
ATOM 775 N N . SER A 1 104 ? 18.617 -32.163 9.471 1.00 94.94 104 SER A N 1
ATOM 776 C CA . SER A 1 104 ? 19.041 -32.074 8.068 1.00 94.94 104 SER A CA 1
ATOM 777 C C . SER A 1 104 ? 19.655 -30.710 7.725 1.00 94.94 104 SER A C 1
ATOM 779 O O . SER A 1 104 ? 20.693 -30.647 7.069 1.00 94.94 104 SER A O 1
ATOM 781 N N . ALA A 1 105 ? 19.057 -29.608 8.195 1.00 94.19 105 ALA A N 1
ATOM 782 C CA . ALA A 1 105 ? 19.537 -28.255 7.913 1.00 94.19 105 ALA A CA 1
ATOM 783 C C . ALA A 1 105 ? 20.897 -27.958 8.568 1.00 94.19 105 ALA A C 1
ATOM 785 O O . ALA A 1 105 ? 21.767 -27.361 7.932 1.00 94.19 105 ALA A O 1
ATOM 786 N N . ARG A 1 106 ? 21.114 -28.397 9.817 1.00 95.31 106 ARG A N 1
ATOM 787 C CA . ARG A 1 106 ? 22.405 -28.231 10.508 1.00 95.31 106 ARG A CA 1
ATOM 788 C C . ARG A 1 106 ? 23.505 -29.101 9.915 1.00 95.31 106 ARG A C 1
ATOM 790 O O . ARG A 1 106 ? 24.651 -28.662 9.841 1.00 95.31 106 ARG A O 1
ATOM 797 N N . GLU A 1 107 ? 23.174 -30.316 9.489 1.00 94.75 107 GLU A N 1
ATOM 798 C CA . GLU A 1 107 ? 24.131 -31.190 8.810 1.00 94.75 107 GLU A CA 1
ATOM 799 C C . GLU A 1 107 ? 24.545 -30.605 7.450 1.00 94.75 107 GLU A C 1
ATOM 801 O O . GLU A 1 107 ? 25.738 -30.532 7.146 1.00 94.75 107 GLU A O 1
ATOM 806 N N . ALA A 1 108 ? 23.581 -30.085 6.680 1.00 93.75 108 ALA A N 1
ATOM 807 C CA . ALA A 1 108 ? 23.844 -29.363 5.437 1.00 93.75 108 ALA A CA 1
ATOM 808 C C . ALA A 1 108 ? 24.738 -28.132 5.661 1.00 93.75 108 ALA A C 1
ATOM 810 O O . ALA A 1 108 ? 25.708 -27.928 4.928 1.00 93.75 108 ALA A O 1
ATOM 811 N N . GLU A 1 109 ? 24.466 -27.341 6.704 1.00 93.56 109 GLU A N 1
ATOM 812 C CA . GLU A 1 109 ? 25.296 -26.195 7.084 1.00 93.56 109 GLU A CA 1
ATOM 813 C C . GLU A 1 109 ? 26.740 -26.612 7.408 1.00 93.56 109 GLU A C 1
ATOM 815 O O . GLU A 1 109 ? 27.691 -25.996 6.913 1.00 93.56 109 GLU A O 1
ATOM 820 N N . ALA A 1 110 ? 26.918 -27.651 8.228 1.00 93.19 110 ALA A N 1
ATOM 821 C CA . ALA A 1 110 ? 28.234 -28.129 8.640 1.00 93.19 110 ALA A CA 1
ATOM 822 C C . ALA A 1 110 ? 29.059 -28.620 7.441 1.00 93.19 110 ALA A C 1
ATOM 824 O O . ALA A 1 110 ? 30.235 -28.267 7.313 1.00 93.19 110 ALA A O 1
ATOM 825 N N . LEU A 1 111 ? 28.434 -29.372 6.528 1.00 92.38 111 LEU A N 1
ATOM 826 C CA . LEU A 1 111 ? 29.077 -29.850 5.304 1.00 92.38 111 LEU A CA 1
ATOM 827 C C . LEU A 1 111 ? 29.423 -28.705 4.348 1.00 92.38 111 LEU A C 1
ATOM 829 O O . LEU A 1 111 ? 30.546 -28.658 3.854 1.00 92.38 111 LEU A O 1
ATOM 833 N N . ALA A 1 112 ? 28.516 -27.747 4.137 1.00 90.38 112 ALA A N 1
ATOM 834 C CA . ALA A 1 112 ? 28.778 -26.579 3.295 1.00 90.38 112 ALA A CA 1
ATOM 835 C C . ALA A 1 112 ? 29.915 -25.701 3.847 1.00 90.38 112 ALA A C 1
ATOM 837 O O . ALA A 1 112 ? 30.741 -25.198 3.084 1.00 90.38 112 ALA A O 1
ATOM 838 N N . THR A 1 113 ? 29.987 -25.561 5.176 1.00 90.25 113 THR A N 1
ATOM 839 C CA . THR A 1 113 ? 31.076 -24.851 5.864 1.00 90.25 113 THR A CA 1
ATOM 840 C C . THR A 1 113 ? 32.408 -25.574 5.663 1.00 90.25 113 THR A C 1
ATOM 842 O O . THR A 1 113 ? 33.392 -24.950 5.272 1.00 90.25 113 THR A O 1
ATOM 845 N N . GLY A 1 114 ? 32.442 -26.894 5.881 1.00 86.31 114 GLY A N 1
ATOM 846 C CA . GLY A 1 114 ? 33.645 -27.709 5.686 1.00 86.31 114 GLY A CA 1
ATOM 847 C C . GLY A 1 114 ? 34.119 -27.769 4.230 1.00 86.31 114 GLY A C 1
ATOM 848 O O . GLY A 1 114 ? 35.318 -27.865 3.985 1.00 86.31 114 GLY A O 1
ATOM 849 N N . ALA A 1 115 ? 33.193 -27.664 3.272 1.00 86.25 115 ALA A N 1
ATOM 850 C CA . ALA A 1 115 ? 33.469 -27.647 1.836 1.00 86.25 115 ALA A CA 1
ATOM 851 C C . ALA A 1 115 ? 33.900 -26.270 1.295 1.00 86.25 115 ALA A C 1
ATOM 853 O O . ALA A 1 115 ? 34.290 -26.171 0.135 1.00 86.25 115 ALA A O 1
ATOM 854 N N . GLY A 1 116 ? 33.809 -25.202 2.098 1.00 86.19 116 GLY A N 1
ATOM 855 C CA . GLY A 1 116 ? 34.112 -23.840 1.650 1.00 86.19 116 GLY A CA 1
ATOM 856 C C . GLY A 1 116 ? 33.107 -23.285 0.635 1.00 86.19 116 GLY A C 1
ATOM 857 O O . GLY A 1 116 ? 33.499 -22.538 -0.258 1.00 86.19 116 GLY A O 1
ATOM 858 N N . HIS A 1 117 ? 31.822 -23.644 0.752 1.00 86.69 117 HIS A N 1
ATOM 859 C CA . HIS A 1 117 ? 30.768 -23.247 -0.188 1.00 86.69 117 HIS A CA 1
ATOM 860 C C . HIS A 1 117 ? 29.805 -22.216 0.451 1.00 86.69 117 HIS A C 1
ATOM 862 O O . HIS A 1 117 ? 28.717 -22.583 0.912 1.00 86.69 117 HIS A O 1
ATOM 868 N N . PRO A 1 118 ? 30.165 -20.914 0.497 1.00 84.81 118 PRO A N 1
ATOM 869 C CA . PRO A 1 118 ? 29.462 -19.904 1.301 1.00 84.81 118 PRO A CA 1
ATOM 870 C C . PRO A 1 118 ? 28.005 -19.676 0.873 1.00 84.81 118 PRO A C 1
ATOM 872 O O . PRO A 1 118 ? 27.164 -19.362 1.711 1.00 84.81 118 PRO A O 1
ATOM 875 N N . GLY A 1 119 ? 27.670 -19.905 -0.404 1.00 84.88 119 GLY A N 1
ATOM 876 C CA . GLY A 1 119 ? 26.289 -19.821 -0.896 1.00 84.88 119 GLY A CA 1
ATOM 877 C C . GLY A 1 119 ? 25.377 -20.876 -0.272 1.00 84.88 119 GLY A C 1
ATOM 878 O O . GLY A 1 119 ? 24.323 -20.555 0.270 1.00 84.88 119 GLY A O 1
ATOM 879 N N . MET A 1 120 ? 25.842 -22.127 -0.267 1.00 86.88 120 MET A N 1
ATOM 880 C CA . MET A 1 120 ? 25.112 -23.265 0.300 1.00 86.88 120 MET A CA 1
ATOM 881 C C . MET A 1 120 ? 25.040 -23.165 1.828 1.00 86.88 120 MET A C 1
ATOM 883 O O . MET A 1 120 ? 24.032 -23.517 2.445 1.00 86.88 120 MET A O 1
ATOM 887 N N . GLN A 1 121 ? 26.105 -22.637 2.440 1.00 90.56 121 GLN A N 1
ATOM 888 C CA . GLN A 1 121 ? 26.138 -22.324 3.862 1.00 90.56 121 GLN A CA 1
ATOM 889 C C . GLN A 1 121 ? 25.074 -21.274 4.201 1.00 90.56 121 GLN A C 1
ATOM 891 O O . GLN A 1 121 ? 24.254 -21.517 5.080 1.00 90.56 121 GLN A O 1
ATOM 896 N N . ALA A 1 122 ? 25.026 -20.150 3.479 1.00 89.56 122 ALA A N 1
ATOM 897 C CA . ALA A 1 122 ? 24.037 -19.099 3.705 1.00 89.56 122 ALA A CA 1
ATOM 898 C C . ALA A 1 122 ? 22.596 -19.627 3.585 1.00 89.56 122 ALA A C 1
ATOM 900 O O . ALA A 1 122 ? 21.780 -19.368 4.468 1.00 89.56 122 ALA A O 1
ATOM 901 N N . GLU A 1 123 ? 22.291 -20.417 2.552 1.00 89.81 123 GLU A N 1
ATOM 902 C CA . GLU A 1 123 ? 20.963 -21.016 2.352 1.00 89.81 123 GLU A CA 1
ATOM 903 C C . GLU A 1 123 ? 20.579 -21.986 3.481 1.00 89.81 123 GLU A C 1
ATOM 905 O O . GLU A 1 123 ? 19.455 -21.949 3.986 1.00 89.81 123 GLU A O 1
ATOM 910 N N . SER A 1 124 ? 21.521 -22.812 3.941 1.00 92.12 124 SER A N 1
ATOM 911 C CA . SER A 1 124 ? 21.294 -23.745 5.052 1.00 92.12 124 SER A CA 1
ATOM 912 C C . SER A 1 124 ? 21.097 -23.018 6.385 1.00 92.12 124 SER A C 1
ATOM 914 O O . SER A 1 124 ? 20.193 -23.363 7.142 1.00 92.12 124 SER A O 1
ATOM 916 N N . VAL A 1 125 ? 21.854 -21.945 6.639 1.00 94.62 125 VAL A N 1
ATOM 917 C CA . VAL A 1 125 ? 21.671 -21.084 7.819 1.00 94.62 125 VAL A CA 1
ATOM 918 C C . VAL A 1 125 ? 20.303 -20.391 7.801 1.00 94.62 125 VAL A C 1
ATOM 920 O O . VAL A 1 125 ? 19.650 -20.295 8.842 1.00 94.62 125 VAL A O 1
ATOM 923 N N . GLN A 1 126 ? 19.835 -19.935 6.633 1.00 94.69 126 GLN A N 1
ATOM 924 C CA . GLN A 1 126 ? 18.483 -19.383 6.489 1.00 94.69 126 GLN A CA 1
ATOM 925 C C . GLN A 1 126 ? 17.414 -20.442 6.789 1.00 94.69 126 GLN A C 1
ATOM 927 O O . GLN A 1 126 ? 16.444 -20.143 7.480 1.00 94.69 126 GLN A O 1
ATOM 932 N N . LEU A 1 127 ? 17.599 -21.686 6.338 1.00 94.50 127 LEU A N 1
ATOM 933 C CA . LEU A 1 127 ? 16.684 -22.781 6.660 1.00 94.50 127 LEU A CA 1
ATOM 934 C C . LEU A 1 127 ? 16.655 -23.086 8.166 1.00 94.50 127 LEU A C 1
ATOM 936 O O . LEU A 1 127 ? 15.570 -23.198 8.728 1.00 94.50 127 LEU A O 1
ATOM 940 N N . VAL A 1 128 ? 17.809 -23.129 8.843 1.00 95.38 128 VAL A N 1
ATOM 941 C CA . VAL A 1 128 ? 17.877 -23.255 10.314 1.00 95.38 128 VAL A CA 1
ATOM 942 C C . VAL A 1 128 ? 17.063 -22.151 10.995 1.00 95.38 128 VAL A C 1
ATOM 944 O O . VAL A 1 128 ? 16.286 -22.425 11.909 1.00 95.38 128 VAL A O 1
ATOM 947 N N . GLY A 1 129 ? 17.187 -20.908 10.519 1.00 95.12 129 GLY A N 1
ATOM 948 C CA . GLY A 1 129 ? 16.392 -19.788 11.020 1.00 95.12 129 GLY A CA 1
ATOM 949 C C . GLY A 1 129 ? 14.883 -19.968 10.815 1.00 95.12 129 GLY A C 1
ATOM 950 O O . GLY A 1 129 ? 14.114 -19.664 11.723 1.00 95.12 129 GLY A O 1
ATOM 951 N N . LEU A 1 130 ? 14.447 -20.499 9.666 1.00 94.44 130 LEU A N 1
ATOM 952 C CA . LEU A 1 130 ? 13.031 -20.791 9.396 1.00 94.44 130 LEU A CA 1
ATOM 953 C C . LEU A 1 130 ? 12.481 -21.889 10.315 1.00 94.44 130 LEU A C 1
ATOM 955 O O . LEU A 1 130 ? 11.373 -21.748 10.828 1.00 94.44 130 LEU A O 1
ATOM 959 N N . VAL A 1 131 ? 13.260 -22.941 10.582 1.00 93.25 131 VAL A N 1
ATOM 960 C CA . VAL A 1 131 ? 12.841 -24.001 11.512 1.00 93.25 131 VAL A CA 1
ATOM 961 C C . VAL A 1 131 ? 12.717 -23.453 12.936 1.00 93.25 131 VAL A C 1
ATOM 963 O O . VAL A 1 131 ? 11.727 -23.731 13.608 1.00 93.25 131 VAL A O 1
ATOM 966 N N . TYR A 1 132 ? 13.657 -22.613 13.385 1.00 94.00 132 TYR A N 1
ATOM 967 C CA . TYR A 1 132 ? 13.532 -21.928 14.676 1.00 94.00 132 TYR A CA 1
ATOM 968 C C . TYR A 1 132 ? 12.310 -21.018 14.758 1.00 94.00 132 TYR A C 1
ATOM 970 O O . TYR A 1 132 ? 11.639 -20.976 15.789 1.00 94.00 132 TYR A O 1
ATOM 978 N N . LEU A 1 133 ? 12.020 -20.291 13.678 1.00 90.06 133 LEU A N 1
ATOM 979 C CA . LEU A 1 133 ? 10.871 -19.398 13.606 1.00 90.06 133 LEU A CA 1
ATOM 980 C C . LEU A 1 133 ? 9.562 -20.171 13.823 1.00 90.06 133 LEU A C 1
ATOM 982 O O . LEU A 1 133 ? 8.730 -19.737 14.621 1.00 90.06 133 LEU A O 1
ATOM 986 N N . ASP A 1 134 ? 9.406 -21.318 13.162 1.00 85.94 134 ASP A N 1
ATOM 987 C CA . ASP A 1 134 ? 8.206 -22.153 13.272 1.00 85.94 134 ASP A CA 1
ATOM 988 C C . ASP A 1 134 ? 8.148 -22.952 14.580 1.00 85.94 134 ASP A C 1
ATOM 990 O O . ASP A 1 134 ? 7.056 -23.251 15.062 1.00 85.94 134 ASP A O 1
ATOM 994 N N . ASN A 1 135 ? 9.295 -23.215 15.213 1.00 86.81 135 ASN A N 1
ATOM 995 C CA . ASN A 1 135 ? 9.357 -23.781 16.563 1.00 86.81 135 ASN A CA 1
ATOM 996 C C . ASN A 1 135 ? 9.075 -22.743 17.674 1.00 86.81 135 ASN A C 1
ATOM 998 O O . ASN A 1 135 ? 9.048 -23.083 18.855 1.00 86.81 135 ASN A O 1
ATOM 1002 N N . GLY A 1 136 ? 8.870 -21.467 17.320 1.00 81.69 136 GLY A N 1
ATOM 1003 C CA . GLY A 1 136 ? 8.606 -20.379 18.270 1.00 81.69 136 GLY A CA 1
ATOM 1004 C C . GLY A 1 136 ? 9.856 -19.775 18.924 1.00 81.69 136 GLY A C 1
ATOM 1005 O O . GLY A 1 136 ? 9.749 -18.924 19.805 1.00 81.69 136 GLY A O 1
ATOM 1006 N N . GLU A 1 137 ? 11.053 -20.168 18.489 1.00 90.94 137 GLU A N 1
ATOM 1007 C CA . GLU A 1 137 ? 12.341 -19.726 19.033 1.00 90.94 137 GLU A CA 1
ATOM 1008 C C . GLU A 1 137 ? 12.835 -18.459 18.311 1.00 90.94 137 GLU A C 1
ATOM 1010 O O . GLU A 1 137 ? 13.877 -18.436 17.652 1.00 90.94 137 GLU A O 1
ATOM 1015 N N . PHE A 1 138 ? 12.062 -17.373 18.411 1.00 91.69 138 PHE A N 1
ATOM 1016 C CA . PHE A 1 138 ? 12.218 -16.188 17.555 1.00 91.69 138 PHE A CA 1
ATOM 1017 C C . PHE A 1 138 ? 13.572 -15.468 17.683 1.00 91.69 138 PHE A C 1
ATOM 1019 O O . PHE A 1 138 ? 14.081 -14.942 16.693 1.00 91.69 138 PHE A O 1
ATOM 1026 N N . GLU A 1 139 ? 14.182 -15.446 18.872 1.00 91.62 139 GLU A N 1
ATOM 1027 C CA . GLU A 1 139 ? 15.514 -14.850 19.066 1.00 91.62 139 GLU A CA 1
ATOM 1028 C C . GLU A 1 139 ? 16.610 -15.659 18.364 1.00 91.62 139 GLU A C 1
ATOM 1030 O O . GLU A 1 139 ? 17.511 -15.091 17.742 1.00 91.62 139 GLU A O 1
ATOM 1035 N N . GLN A 1 140 ? 16.506 -16.988 18.411 1.00 94.75 140 GLN A N 1
ATOM 1036 C CA . GLN A 1 140 ? 17.446 -17.891 17.749 1.00 94.75 140 GLN A CA 1
ATOM 1037 C C . GLN A 1 140 ? 17.271 -17.832 16.229 1.00 94.75 140 GLN A C 1
ATOM 1039 O O . GLN A 1 140 ? 18.260 -17.782 15.496 1.00 94.75 140 GLN A O 1
ATOM 1044 N N . ALA A 1 141 ? 16.023 -17.726 15.760 1.00 95.88 141 ALA A N 1
ATOM 1045 C CA . ALA A 1 141 ? 15.711 -17.460 14.360 1.00 95.88 141 ALA A CA 1
ATOM 1046 C C . ALA A 1 141 ? 16.358 -16.152 13.879 1.00 95.88 141 ALA A C 1
ATOM 1048 O O . ALA A 1 141 ? 17.055 -16.138 12.865 1.00 95.88 141 ALA A O 1
ATOM 1049 N N . LEU A 1 142 ? 16.200 -15.060 14.639 1.00 96.06 142 LEU A N 1
ATOM 1050 C CA . LEU A 1 142 ? 16.803 -13.764 14.322 1.00 96.06 142 LEU A CA 1
ATOM 1051 C C . LEU A 1 142 ? 18.337 -13.840 14.256 1.00 96.06 142 LEU A C 1
ATOM 1053 O O . LEU A 1 142 ? 18.938 -13.284 13.335 1.00 96.06 142 LEU A O 1
ATOM 1057 N N . ALA A 1 143 ? 18.970 -14.536 15.203 1.00 95.62 143 ALA A N 1
ATOM 1058 C CA . ALA A 1 143 ? 20.417 -14.742 15.207 1.00 95.62 143 ALA A CA 1
ATOM 1059 C C . ALA A 1 143 ? 20.887 -15.530 13.972 1.00 95.62 143 ALA A C 1
ATOM 1061 O O . ALA A 1 143 ? 21.846 -15.126 13.310 1.00 95.62 143 ALA A O 1
ATOM 1062 N N . ALA A 1 144 ? 20.181 -16.607 13.613 1.00 95.06 144 ALA A N 1
ATOM 1063 C CA . ALA A 1 144 ? 20.469 -17.384 12.411 1.00 95.06 144 ALA A CA 1
ATOM 1064 C C . ALA A 1 144 ? 20.322 -16.532 11.139 1.00 95.06 144 ALA A C 1
ATOM 1066 O O . ALA A 1 144 ? 21.235 -16.507 10.314 1.00 95.06 144 ALA A O 1
ATOM 1067 N N . PHE A 1 145 ? 19.239 -15.760 11.002 1.00 97.06 145 PHE A N 1
ATOM 1068 C CA . PHE A 1 145 ? 19.034 -14.906 9.830 1.00 97.06 145 PHE A CA 1
ATOM 1069 C C . PHE A 1 145 ? 20.084 -13.797 9.698 1.00 97.06 145 PHE A C 1
ATOM 1071 O O . PHE A 1 145 ? 20.505 -13.512 8.577 1.00 97.06 145 PHE A O 1
ATOM 1078 N N . ARG A 1 146 ? 20.556 -13.209 10.809 1.00 96.44 146 ARG A N 1
ATOM 1079 C CA . ARG A 1 146 ? 21.664 -12.231 10.807 1.00 96.44 146 ARG A CA 1
ATOM 1080 C C . ARG A 1 146 ? 22.982 -12.853 10.357 1.00 96.44 146 ARG A C 1
ATOM 1082 O O . ARG A 1 146 ? 23.654 -12.286 9.505 1.00 96.44 146 ARG A O 1
ATOM 1089 N N . ARG A 1 147 ? 23.306 -14.055 10.836 1.00 95.19 147 ARG A N 1
ATOM 1090 C CA . ARG A 1 147 ? 24.484 -14.791 10.360 1.00 95.19 147 ARG A CA 1
ATOM 1091 C C . ARG A 1 147 ? 24.380 -15.120 8.867 1.00 95.19 147 ARG A C 1
ATOM 1093 O O . ARG A 1 147 ? 25.347 -14.987 8.125 1.00 95.19 147 ARG A O 1
ATOM 1100 N N . GLY A 1 148 ? 23.192 -15.509 8.403 1.00 93.00 148 GLY A N 1
ATOM 1101 C CA . GLY A 1 148 ? 22.939 -15.719 6.978 1.00 93.00 148 GLY A CA 1
ATOM 1102 C C . GLY A 1 148 ? 23.050 -14.429 6.149 1.00 93.00 148 GLY A C 1
ATOM 1103 O O . GLY A 1 148 ? 23.515 -14.487 5.014 1.00 93.00 148 GLY A O 1
ATOM 1104 N N . LEU A 1 149 ? 22.669 -13.273 6.708 1.00 94.81 149 LEU A N 1
ATOM 1105 C CA . LEU A 1 149 ? 22.847 -11.959 6.081 1.00 94.81 149 LEU A CA 1
ATOM 1106 C C . LEU A 1 149 ? 24.332 -11.609 5.917 1.00 94.81 149 LEU A C 1
ATOM 1108 O O . LEU A 1 149 ? 24.727 -11.194 4.833 1.00 94.81 149 LEU A O 1
ATOM 1112 N N . GLU A 1 150 ? 25.152 -11.811 6.951 1.00 93.88 150 GLU A N 1
ATOM 1113 C CA . GLU A 1 150 ? 26.604 -11.567 6.893 1.00 93.88 150 GLU A CA 1
ATOM 1114 C C . GLU A 1 150 ? 27.271 -12.407 5.793 1.00 93.88 150 GLU A C 1
ATOM 1116 O O . GLU A 1 150 ? 28.051 -11.891 4.988 1.00 93.88 150 GLU A O 1
ATOM 1121 N N . LEU A 1 151 ? 26.903 -13.691 5.695 1.00 91.19 151 LEU A N 1
ATOM 1122 C CA . LEU A 1 151 ? 27.371 -14.571 4.621 1.00 91.19 151 LEU A CA 1
ATOM 1123 C C . LEU A 1 151 ? 26.909 -14.063 3.249 1.00 91.19 151 LEU A C 1
ATOM 1125 O O . LEU A 1 151 ? 27.715 -13.971 2.325 1.00 91.19 151 LEU A O 1
ATOM 1129 N N . ALA A 1 152 ? 25.638 -13.678 3.111 1.00 90.62 152 ALA A N 1
ATOM 1130 C CA . ALA A 1 152 ? 25.096 -13.144 1.862 1.00 90.62 152 ALA A CA 1
ATOM 1131 C C . ALA A 1 152 ? 25.795 -11.849 1.408 1.00 90.62 152 ALA A C 1
ATOM 1133 O O . ALA A 1 152 ? 26.086 -11.700 0.220 1.00 90.62 152 ALA A O 1
ATOM 1134 N N . GLN A 1 153 ? 26.112 -10.949 2.343 1.00 91.38 153 GLN A N 1
ATOM 1135 C CA . GLN A 1 153 ? 26.860 -9.716 2.087 1.00 91.38 153 GLN A CA 1
ATOM 1136 C C . GLN A 1 153 ? 28.301 -9.997 1.664 1.00 91.38 153 GLN A C 1
ATOM 1138 O O . GLN A 1 153 ? 28.807 -9.338 0.761 1.00 91.38 153 GLN A O 1
ATOM 1143 N N . SER A 1 154 ? 28.948 -11.008 2.253 1.00 90.88 154 SER A N 1
ATOM 1144 C CA . SER A 1 154 ? 30.315 -11.389 1.871 1.00 90.88 154 SER A CA 1
ATOM 1145 C C . SER A 1 154 ? 30.423 -11.891 0.422 1.00 90.88 154 SER A C 1
ATOM 1147 O O . SER A 1 154 ? 31.500 -11.843 -0.167 1.00 90.88 154 SER A O 1
ATOM 1149 N N . MET A 1 155 ? 29.305 -12.349 -0.153 1.00 89.75 155 MET A N 1
ATOM 1150 C CA . MET A 1 155 ? 29.200 -12.821 -1.536 1.00 89.75 155 MET A CA 1
ATOM 1151 C C . MET A 1 155 ? 28.657 -11.771 -2.517 1.00 89.75 155 MET A C 1
ATOM 1153 O O . MET A 1 155 ? 28.546 -12.076 -3.700 1.00 89.75 155 MET A O 1
ATOM 1157 N N . ASP A 1 156 ? 28.256 -10.587 -2.038 1.00 86.75 156 ASP A N 1
ATOM 1158 C CA . ASP A 1 156 ? 27.606 -9.530 -2.833 1.00 86.75 156 ASP A CA 1
ATOM 1159 C C . ASP A 1 156 ? 26.381 -10.010 -3.652 1.00 86.75 156 ASP A C 1
ATOM 1161 O O . ASP A 1 156 ? 26.111 -9.568 -4.768 1.00 86.75 156 ASP A O 1
ATOM 1165 N N . LYS A 1 157 ? 25.609 -10.965 -3.106 1.00 83.62 157 LYS A N 1
ATOM 1166 C CA . LYS A 1 157 ? 24.440 -11.555 -3.787 1.00 83.62 157 LYS A CA 1
ATOM 1167 C C . LYS A 1 157 ? 23.148 -10.859 -3.350 1.00 83.62 157 LYS A C 1
ATOM 1169 O O . LYS A 1 157 ? 22.517 -11.271 -2.374 1.00 83.62 157 LYS A O 1
ATOM 1174 N N . ALA A 1 158 ? 22.710 -9.853 -4.112 1.00 86.81 158 ALA A N 1
ATOM 1175 C CA . ALA A 1 158 ? 21.527 -9.030 -3.809 1.00 86.81 158 ALA A CA 1
ATOM 1176 C C . ALA A 1 158 ? 20.258 -9.841 -3.462 1.00 86.81 158 ALA A C 1
ATOM 1178 O O . ALA A 1 158 ? 19.584 -9.543 -2.477 1.00 86.81 158 ALA A O 1
ATOM 1179 N N . SER A 1 159 ? 19.959 -10.917 -4.204 1.00 85.56 159 SER A N 1
ATOM 1180 C CA . SER A 1 159 ? 18.804 -11.792 -3.922 1.00 85.56 159 SER A CA 1
ATOM 1181 C C . SER A 1 159 ? 18.877 -12.435 -2.523 1.00 85.56 159 SER A C 1
ATOM 1183 O O . SER A 1 159 ? 17.900 -12.391 -1.770 1.00 85.56 159 SER A O 1
ATOM 1185 N N . ALA A 1 160 ? 20.048 -12.950 -2.126 1.00 87.62 160 ALA A N 1
ATOM 1186 C CA . ALA A 1 160 ? 20.241 -13.579 -0.817 1.00 87.62 160 ALA A CA 1
ATOM 1187 C C . ALA A 1 160 ? 20.200 -12.552 0.327 1.00 87.62 160 ALA A C 1
ATOM 1189 O O . ALA A 1 160 ? 19.596 -12.813 1.368 1.00 87.62 160 ALA A O 1
ATOM 1190 N N . ILE A 1 161 ? 20.770 -11.359 0.113 1.00 91.56 161 ILE A N 1
ATOM 1191 C CA . ILE A 1 161 ? 20.693 -10.231 1.055 1.00 91.56 161 ILE A CA 1
ATOM 1192 C C . ILE A 1 161 ? 19.226 -9.831 1.272 1.00 91.56 161 ILE A C 1
ATOM 1194 O O . ILE A 1 161 ? 18.755 -9.747 2.408 1.00 91.56 161 ILE A O 1
ATOM 1198 N N . GLY A 1 162 ? 18.473 -9.659 0.182 1.00 92.12 162 GLY A N 1
ATOM 1199 C CA . GLY A 1 162 ? 17.052 -9.330 0.231 1.00 92.12 162 GLY A CA 1
ATOM 1200 C C . GLY A 1 162 ? 16.205 -10.404 0.922 1.00 92.12 162 GLY A C 1
ATOM 1201 O O . GLY A 1 162 ? 15.234 -10.082 1.605 1.00 92.12 162 GLY A O 1
ATOM 1202 N N . GLN A 1 163 ? 16.542 -11.688 0.779 1.00 92.31 163 GLN A N 1
ATOM 1203 C CA . GLN A 1 163 ? 15.880 -12.774 1.510 1.00 92.31 163 GLN A CA 1
ATOM 1204 C C . GLN A 1 163 ? 16.191 -12.761 3.005 1.00 92.31 163 GLN A C 1
ATOM 1206 O O . GLN A 1 163 ? 15.269 -12.885 3.812 1.00 92.31 163 GLN A O 1
ATOM 1211 N N . ALA A 1 164 ? 17.453 -12.560 3.375 1.00 94.06 164 ALA A N 1
ATOM 1212 C CA . ALA A 1 164 ? 17.857 -12.505 4.770 1.00 94.06 164 ALA A CA 1
ATOM 1213 C C . ALA A 1 164 ? 17.166 -11.348 5.512 1.00 94.06 164 ALA A C 1
ATOM 1215 O O . ALA A 1 164 ? 16.591 -11.570 6.576 1.00 94.06 164 ALA A O 1
ATOM 1216 N N . TYR A 1 165 ? 17.123 -10.145 4.926 1.00 97.00 165 TYR A N 1
ATOM 1217 C CA . TYR A 1 165 ? 16.401 -9.008 5.508 1.00 97.00 165 TYR A CA 1
ATOM 1218 C C . TYR A 1 165 ? 14.893 -9.256 5.645 1.00 97.00 165 TYR A C 1
ATOM 1220 O O . TYR A 1 165 ? 14.313 -8.934 6.681 1.00 97.00 165 TYR A O 1
ATOM 1228 N N . ASN A 1 166 ? 14.258 -9.887 4.651 1.00 96.50 166 ASN A N 1
ATOM 1229 C CA . ASN A 1 166 ? 12.843 -10.252 4.744 1.00 96.50 166 ASN A CA 1
ATOM 1230 C C . ASN A 1 166 ? 12.588 -11.202 5.929 1.00 96.50 166 ASN A C 1
ATOM 1232 O O . ASN A 1 166 ? 11.655 -10.994 6.701 1.00 96.50 166 ASN A O 1
ATOM 1236 N N . ASN A 1 167 ? 13.437 -12.214 6.110 1.00 96.75 167 ASN A N 1
ATOM 1237 C CA . ASN A 1 167 ? 13.317 -13.168 7.214 1.00 96.75 167 ASN A CA 1
ATOM 1238 C C . ASN A 1 167 ? 13.602 -12.527 8.583 1.00 96.75 167 ASN A C 1
ATOM 1240 O O . ASN A 1 167 ? 12.887 -12.797 9.550 1.00 96.75 167 ASN A O 1
ATOM 1244 N N . ILE A 1 168 ? 14.583 -11.620 8.656 1.00 97.25 168 ILE A N 1
ATOM 1245 C CA . ILE A 1 168 ? 14.839 -10.778 9.834 1.00 97.25 168 ILE A CA 1
ATOM 1246 C C . ILE A 1 168 ? 13.583 -9.976 10.193 1.00 97.25 168 ILE A C 1
ATOM 1248 O O . ILE A 1 168 ? 13.174 -9.987 11.353 1.00 97.25 168 ILE A O 1
ATOM 1252 N N . GLY A 1 169 ? 12.932 -9.345 9.211 1.00 95.81 169 GLY A N 1
ATOM 1253 C CA . GLY A 1 169 ? 11.677 -8.620 9.416 1.00 95.81 169 GLY A CA 1
ATOM 1254 C C . GLY A 1 169 ? 10.569 -9.508 9.988 1.00 95.81 169 GLY A C 1
ATOM 1255 O O . GLY A 1 169 ? 9.864 -9.107 10.918 1.00 95.81 169 GLY A O 1
ATOM 1256 N N . ILE A 1 170 ? 10.449 -10.751 9.509 1.00 95.00 170 ILE A N 1
ATOM 1257 C CA . ILE A 1 170 ? 9.467 -11.710 10.036 1.00 95.00 170 ILE A CA 1
ATOM 1258 C C . ILE A 1 170 ? 9.770 -12.052 11.501 1.00 95.00 170 ILE A C 1
ATOM 1260 O O . ILE A 1 170 ? 8.855 -12.009 12.327 1.00 95.00 170 ILE A O 1
ATOM 1264 N N . ALA A 1 171 ? 11.029 -12.349 11.839 1.00 93.38 171 ALA A N 1
ATOM 1265 C CA . ALA A 1 171 ? 11.440 -12.666 13.208 1.00 93.38 171 ALA A CA 1
ATOM 1266 C C . ALA A 1 171 ? 11.242 -11.478 14.167 1.00 93.38 171 ALA A C 1
ATOM 1268 O O . ALA A 1 171 ? 10.676 -11.642 15.247 1.00 93.38 171 ALA A O 1
ATOM 1269 N N . LEU A 1 172 ? 11.626 -10.266 13.755 1.00 92.12 172 LEU A N 1
ATOM 1270 C CA . LEU A 1 172 ? 11.435 -9.039 14.537 1.00 92.12 172 LEU A CA 1
ATOM 1271 C C . LEU A 1 172 ? 9.955 -8.756 14.802 1.00 92.12 172 LEU A C 1
ATOM 1273 O O . LEU A 1 172 ? 9.578 -8.454 15.934 1.00 92.12 172 LEU A O 1
ATOM 1277 N N . ARG A 1 173 ? 9.093 -8.945 13.796 1.00 94.00 173 ARG A N 1
ATOM 1278 C CA . ARG A 1 173 ? 7.642 -8.825 13.972 1.00 94.00 173 ARG A CA 1
ATOM 1279 C C . ARG A 1 173 ? 7.113 -9.827 15.000 1.00 94.00 173 ARG A C 1
ATOM 1281 O O . ARG A 1 173 ? 6.276 -9.460 15.818 1.00 94.00 173 ARG A O 1
ATOM 1288 N N . ARG A 1 174 ? 7.589 -11.080 14.980 1.00 88.25 174 ARG A N 1
ATOM 1289 C CA . ARG A 1 174 ? 7.203 -12.111 15.967 1.00 88.25 174 ARG A CA 1
ATOM 1290 C C . ARG A 1 174 ? 7.679 -11.785 17.384 1.00 88.25 174 ARG A C 1
ATOM 1292 O O . ARG A 1 174 ? 6.982 -12.118 18.333 1.00 88.25 174 ARG A O 1
ATOM 1299 N N . LEU A 1 175 ? 8.798 -11.075 17.516 1.00 86.50 175 LEU A N 1
ATOM 1300 C CA . LEU A 1 175 ? 9.300 -10.531 18.783 1.00 86.50 175 LEU A CA 1
ATOM 1301 C C . LEU A 1 175 ? 8.566 -9.256 19.244 1.00 86.50 175 LEU A C 1
ATOM 1303 O O . LEU A 1 175 ? 8.906 -8.707 20.287 1.00 86.50 175 LEU A O 1
ATOM 1307 N N . GLY A 1 176 ? 7.597 -8.747 18.474 1.00 80.19 176 GLY A N 1
ATOM 1308 C CA . GLY A 1 176 ? 6.892 -7.494 18.772 1.00 80.19 176 GLY A CA 1
ATOM 1309 C C . GLY A 1 176 ? 7.696 -6.226 18.462 1.00 80.19 176 GLY A C 1
ATOM 1310 O O . GLY A 1 176 ? 7.236 -5.120 18.737 1.00 80.19 176 GLY A O 1
ATOM 1311 N N . LYS A 1 177 ? 8.877 -6.357 17.849 1.00 84.50 177 LYS A N 1
ATOM 1312 C CA . LYS A 1 177 ? 9.751 -5.248 17.442 1.00 84.50 177 LYS A CA 1
ATOM 1313 C C . LYS A 1 177 ? 9.325 -4.711 16.079 1.00 84.50 177 LYS A C 1
ATOM 1315 O O . LYS A 1 177 ? 10.006 -4.896 15.072 1.00 84.50 177 LYS A O 1
ATOM 1320 N N . LEU A 1 178 ? 8.137 -4.114 16.041 1.00 85.06 178 LEU A N 1
ATOM 1321 C CA . LEU A 1 178 ? 7.454 -3.775 14.792 1.00 85.06 178 LEU A CA 1
ATOM 1322 C C . LEU A 1 178 ? 8.191 -2.707 13.966 1.00 85.06 178 LEU A C 1
ATOM 1324 O O . LEU A 1 178 ? 8.258 -2.848 12.749 1.00 85.06 178 LEU A O 1
ATOM 1328 N N . ASP A 1 179 ? 8.780 -1.688 14.597 1.00 81.75 179 ASP A N 1
ATOM 1329 C CA . ASP A 1 179 ? 9.523 -0.647 13.868 1.00 81.75 179 ASP A CA 1
ATOM 1330 C C . ASP A 1 179 ? 10.818 -1.201 13.245 1.00 81.75 179 ASP A C 1
ATOM 1332 O O . ASP A 1 179 ? 11.049 -1.016 12.051 1.00 81.75 179 ASP A O 1
ATOM 1336 N N . GLU A 1 180 ? 11.605 -1.985 13.999 1.00 89.06 180 GLU A N 1
ATOM 1337 C CA . GLU A 1 180 ? 12.794 -2.676 13.461 1.00 89.06 180 GLU A CA 1
ATOM 1338 C C . GLU A 1 180 ? 12.408 -3.626 12.304 1.00 89.06 180 GLU A C 1
ATOM 1340 O O . GLU A 1 180 ? 13.155 -3.790 11.337 1.00 89.06 180 GLU A O 1
ATOM 1345 N N . ALA A 1 181 ? 11.227 -4.254 12.374 1.00 91.94 181 ALA A N 1
ATOM 1346 C CA . ALA A 1 181 ? 10.725 -5.112 11.305 1.00 91.94 181 ALA A CA 1
ATOM 1347 C C . ALA A 1 181 ? 10.410 -4.325 10.022 1.00 91.94 181 ALA A C 1
ATOM 1349 O O . ALA A 1 181 ? 10.767 -4.778 8.935 1.00 91.94 181 ALA A O 1
ATOM 1350 N N . VAL A 1 182 ? 9.780 -3.148 10.132 1.00 91.06 182 VAL A N 1
ATOM 1351 C CA . VAL A 1 182 ? 9.519 -2.253 8.988 1.00 91.06 182 VAL A CA 1
ATOM 1352 C C . VAL A 1 182 ? 10.825 -1.826 8.320 1.00 91.06 182 VAL A C 1
ATOM 1354 O O . VAL A 1 182 ? 10.928 -1.885 7.093 1.00 91.06 182 VAL A O 1
ATOM 1357 N N . GLU A 1 183 ? 11.840 -1.455 9.103 1.00 90.00 183 GLU A N 1
ATOM 1358 C CA . GLU A 1 183 ? 13.169 -1.125 8.576 1.00 90.00 183 GLU A CA 1
ATOM 1359 C C . GLU A 1 183 ? 13.776 -2.307 7.809 1.00 90.00 183 GLU A C 1
ATOM 1361 O O . GLU A 1 183 ? 14.206 -2.145 6.665 1.00 90.00 183 GLU A O 1
ATOM 1366 N N . ALA A 1 184 ? 13.727 -3.514 8.380 1.00 92.56 184 ALA A N 1
ATOM 1367 C CA . ALA A 1 184 ? 14.235 -4.717 7.728 1.00 92.56 184 ALA A CA 1
ATOM 1368 C C . ALA A 1 184 ? 13.515 -5.029 6.401 1.00 92.56 184 ALA A C 1
ATOM 1370 O O . ALA A 1 184 ? 14.171 -5.368 5.416 1.00 92.56 184 ALA A O 1
ATOM 1371 N N . TYR A 1 185 ? 12.187 -4.880 6.321 1.00 96.25 185 TYR A N 1
ATOM 1372 C CA . TYR A 1 185 ? 11.468 -5.074 5.055 1.00 96.25 185 TYR A CA 1
ATOM 1373 C C . TYR A 1 185 ? 11.811 -4.009 4.011 1.00 96.25 185 TYR A C 1
ATOM 1375 O O . TYR A 1 185 ? 11.948 -4.338 2.834 1.00 96.25 185 TYR A O 1
ATOM 1383 N N . ASN A 1 186 ? 11.991 -2.751 4.417 1.00 93.94 186 ASN A N 1
ATOM 1384 C CA . ASN A 1 186 ? 12.414 -1.694 3.500 1.00 93.94 186 ASN A CA 1
ATOM 1385 C C . ASN A 1 186 ? 13.820 -1.956 2.942 1.00 93.94 186 ASN A C 1
ATOM 1387 O O . ASN A 1 186 ? 14.034 -1.789 1.741 1.00 93.94 186 ASN A O 1
ATOM 1391 N N . GLU A 1 187 ? 14.759 -2.433 3.767 1.00 94.38 187 GLU A N 1
ATOM 1392 C CA . GLU A 1 187 ? 16.065 -2.892 3.276 1.00 94.38 187 GLU A CA 1
ATOM 1393 C C . GLU A 1 187 ? 15.919 -4.080 2.318 1.00 94.38 187 GLU A C 1
ATOM 1395 O O . GLU A 1 187 ? 16.501 -4.067 1.234 1.00 94.38 187 GLU A O 1
ATOM 1400 N N . ALA A 1 188 ? 15.074 -5.066 2.639 1.00 94.94 188 ALA A N 1
ATOM 1401 C CA . ALA A 1 188 ? 14.801 -6.185 1.738 1.00 94.94 188 ALA A CA 1
ATOM 1402 C C . ALA A 1 188 ? 14.289 -5.719 0.362 1.00 94.94 188 ALA A C 1
ATOM 1404 O O . ALA A 1 188 ? 14.749 -6.226 -0.663 1.00 94.94 188 ALA A O 1
ATOM 1405 N N . LEU A 1 189 ? 13.381 -4.737 0.321 1.00 94.38 189 LEU A N 1
ATOM 1406 C CA . LEU A 1 189 ? 12.826 -4.191 -0.922 1.00 94.38 189 LEU A CA 1
ATOM 1407 C C . LEU A 1 189 ? 13.874 -3.477 -1.780 1.00 94.38 189 LEU A C 1
ATOM 1409 O O . LEU A 1 189 ? 13.805 -3.592 -3.004 1.00 94.38 189 LEU A O 1
ATOM 1413 N N . LYS A 1 190 ? 14.859 -2.791 -1.180 1.00 92.12 190 LYS A N 1
ATOM 1414 C CA . LYS A 1 190 ? 15.951 -2.141 -1.932 1.00 92.12 190 LYS A CA 1
ATOM 1415 C C . LYS A 1 190 ? 16.731 -3.144 -2.777 1.00 92.12 190 LYS A C 1
ATOM 1417 O O . LYS A 1 190 ? 16.996 -2.862 -3.940 1.00 92.12 190 LYS A O 1
ATOM 1422 N N . PHE A 1 191 ? 17.060 -4.305 -2.209 1.00 91.25 191 PHE A N 1
ATOM 1423 C CA . PHE A 1 191 ? 17.790 -5.356 -2.922 1.00 91.25 191 PHE A CA 1
ATOM 1424 C C . PHE A 1 191 ? 16.883 -6.174 -3.846 1.00 91.25 191 PHE A C 1
ATOM 1426 O O . PHE A 1 191 ? 17.274 -6.491 -4.965 1.00 91.25 191 PHE A O 1
ATOM 1433 N N . ARG A 1 192 ? 15.652 -6.495 -3.421 1.00 91.38 192 ARG A N 1
ATOM 1434 C CA . ARG A 1 192 ? 14.721 -7.307 -4.225 1.00 91.38 192 ARG A CA 1
ATOM 1435 C C . ARG A 1 192 ? 14.231 -6.585 -5.483 1.00 91.38 192 ARG A C 1
ATOM 1437 O O . ARG A 1 192 ? 14.115 -7.231 -6.514 1.00 91.38 192 ARG A O 1
ATOM 1444 N N . ARG A 1 193 ? 14.012 -5.262 -5.437 1.00 89.12 193 ARG A N 1
ATOM 1445 C CA . ARG A 1 193 ? 13.608 -4.462 -6.615 1.00 89.12 193 ARG A CA 1
ATOM 1446 C C . ARG A 1 193 ? 14.703 -4.328 -7.681 1.00 89.12 193 ARG A C 1
ATOM 1448 O O . ARG A 1 193 ? 14.392 -3.941 -8.799 1.00 89.12 193 ARG A O 1
ATOM 1455 N N . GLN A 1 194 ? 15.961 -4.609 -7.339 1.00 85.19 194 GLN A N 1
ATOM 1456 C CA . GLN A 1 194 ? 17.071 -4.631 -8.298 1.00 85.19 194 GLN A CA 1
ATOM 1457 C C . GLN A 1 194 ? 17.168 -5.962 -9.059 1.00 85.19 194 GLN A C 1
ATOM 1459 O O . GLN A 1 194 ? 17.909 -6.037 -10.033 1.00 85.19 194 GLN A O 1
ATOM 1464 N N . GLY A 1 195 ? 16.475 -7.011 -8.603 1.00 74.94 195 GLY A N 1
ATOM 1465 C CA . GLY A 1 195 ? 16.494 -8.336 -9.224 1.00 74.94 195 GLY A CA 1
ATOM 1466 C C . GLY A 1 195 ? 15.253 -8.630 -10.072 1.00 74.94 195 GLY A C 1
ATOM 1467 O O . GLY A 1 195 ? 14.226 -7.969 -9.945 1.00 74.94 195 GLY A O 1
ATOM 1468 N N . ASP A 1 196 ? 15.331 -9.694 -10.874 1.00 74.00 196 ASP A N 1
ATOM 1469 C CA . ASP A 1 196 ? 14.270 -10.148 -11.790 1.00 74.00 196 ASP A CA 1
ATOM 1470 C C . ASP A 1 196 ? 13.212 -11.060 -11.123 1.00 74.00 196 ASP A C 1
ATOM 1472 O O . ASP A 1 196 ? 12.637 -11.934 -11.770 1.00 74.00 196 ASP A O 1
ATOM 1476 N N . ASP A 1 197 ? 12.931 -10.886 -9.823 1.00 81.75 197 ASP A N 1
ATOM 1477 C CA . ASP A 1 197 ? 11.914 -11.671 -9.097 1.00 81.75 197 ASP A CA 1
ATOM 1478 C C . ASP A 1 197 ? 10.802 -10.770 -8.516 1.00 81.75 197 ASP A C 1
ATOM 1480 O O . ASP A 1 197 ? 10.839 -10.377 -7.341 1.00 81.75 197 ASP A O 1
ATOM 1484 N N . PRO A 1 198 ? 9.771 -10.444 -9.320 1.00 85.94 198 PRO A N 1
ATOM 1485 C CA . PRO A 1 198 ? 8.622 -9.665 -8.866 1.00 85.94 198 PRO A CA 1
ATOM 1486 C C . PRO A 1 198 ? 7.860 -10.336 -7.717 1.00 85.94 198 PRO A C 1
ATOM 1488 O O . PRO A 1 198 ? 7.295 -9.659 -6.857 1.00 85.94 198 PRO A O 1
ATOM 1491 N N . ASN A 1 199 ? 7.869 -11.668 -7.653 1.00 84.62 199 ASN A N 1
ATOM 1492 C CA . ASN A 1 199 ? 7.190 -12.417 -6.602 1.00 84.62 199 ASN A CA 1
ATOM 1493 C C . ASN A 1 199 ? 7.852 -12.202 -5.241 1.00 84.62 199 ASN A C 1
ATOM 1495 O O . ASN A 1 199 ? 7.162 -11.985 -4.241 1.00 84.62 199 ASN A O 1
ATOM 1499 N N . ALA A 1 200 ? 9.184 -12.199 -5.198 1.00 87.56 200 ALA A N 1
ATOM 1500 C CA . ALA A 1 200 ? 9.927 -11.852 -3.996 1.00 87.56 200 ALA A CA 1
ATOM 1501 C C . ALA A 1 200 ? 9.582 -10.435 -3.501 1.00 87.56 200 ALA A C 1
ATOM 1503 O O . ALA A 1 200 ? 9.420 -10.235 -2.293 1.00 87.56 200 ALA A O 1
ATOM 1504 N N . VAL A 1 201 ? 9.426 -9.462 -4.405 1.00 91.56 201 VAL A N 1
ATOM 1505 C CA . VAL A 1 201 ? 8.995 -8.095 -4.055 1.00 91.56 201 VAL A CA 1
ATOM 1506 C C . VAL A 1 201 ? 7.581 -8.110 -3.469 1.00 91.56 201 VAL A C 1
ATOM 1508 O O . VAL A 1 201 ? 7.365 -7.580 -2.377 1.00 91.56 201 VAL A O 1
ATOM 1511 N N . ALA A 1 202 ? 6.633 -8.779 -4.131 1.00 90.50 202 ALA A N 1
ATOM 1512 C CA . ALA A 1 202 ? 5.246 -8.862 -3.681 1.00 90.50 202 ALA A CA 1
ATOM 1513 C C . ALA A 1 202 ? 5.098 -9.530 -2.302 1.00 90.50 202 ALA A C 1
ATOM 1515 O O . ALA A 1 202 ? 4.306 -9.065 -1.479 1.00 90.50 202 ALA A O 1
ATOM 1516 N N . GLN A 1 203 ? 5.870 -10.585 -2.018 1.00 90.06 203 GLN A N 1
ATOM 1517 C CA . GLN A 1 203 ? 5.889 -11.245 -0.706 1.00 90.06 203 GLN A CA 1
ATOM 1518 C C . GLN A 1 203 ? 6.387 -10.308 0.399 1.00 90.06 203 GLN A C 1
ATOM 1520 O O . GLN A 1 203 ? 5.787 -10.233 1.472 1.00 90.06 203 GLN A O 1
ATOM 1525 N N . THR A 1 204 ? 7.469 -9.571 0.139 1.00 93.69 204 THR A N 1
ATOM 1526 C CA . THR A 1 204 ? 8.026 -8.621 1.107 1.00 93.69 204 THR A CA 1
ATOM 1527 C C . THR A 1 204 ? 7.073 -7.453 1.354 1.00 93.69 204 THR A C 1
ATOM 1529 O O . THR A 1 204 ? 6.865 -7.091 2.510 1.00 93.69 204 THR A O 1
ATOM 1532 N N . LEU A 1 205 ? 6.420 -6.929 0.312 1.00 94.19 205 LEU A N 1
ATOM 1533 C CA . LEU A 1 205 ? 5.372 -5.910 0.440 1.00 94.19 205 LEU A CA 1
ATOM 1534 C C . LEU A 1 205 ? 4.179 -6.405 1.265 1.00 94.19 205 LEU A C 1
ATOM 1536 O O . LEU A 1 205 ? 3.683 -5.674 2.117 1.00 94.19 205 LEU A O 1
ATOM 1540 N N . ASN A 1 206 ? 3.753 -7.658 1.080 1.00 92.69 206 ASN A N 1
ATOM 1541 C CA . ASN A 1 206 ? 2.665 -8.232 1.872 1.00 92.69 206 ASN A CA 1
ATOM 1542 C C . ASN A 1 206 ? 3.048 -8.335 3.361 1.00 92.69 206 ASN A C 1
ATOM 1544 O O . ASN A 1 206 ? 2.269 -7.963 4.237 1.00 92.69 206 ASN A O 1
ATOM 1548 N N . ASN A 1 207 ? 4.273 -8.778 3.662 1.00 94.50 207 ASN A N 1
ATOM 1549 C CA . ASN A 1 207 ? 4.781 -8.839 5.037 1.00 94.50 207 ASN A CA 1
ATOM 1550 C C . ASN A 1 207 ? 4.932 -7.447 5.675 1.00 94.50 207 ASN A C 1
ATOM 1552 O O . ASN A 1 207 ? 4.608 -7.266 6.855 1.00 94.50 207 ASN A O 1
ATOM 1556 N N . LEU A 1 208 ? 5.394 -6.465 4.897 1.00 95.06 208 LEU A N 1
ATOM 1557 C CA . LEU A 1 208 ? 5.471 -5.068 5.309 1.00 95.06 208 LEU A CA 1
ATOM 1558 C C . LEU A 1 208 ? 4.075 -4.520 5.625 1.00 95.06 208 LEU A C 1
ATOM 1560 O O . LEU A 1 208 ? 3.876 -3.981 6.711 1.00 95.06 208 LEU A O 1
ATOM 1564 N N . GLY A 1 209 ? 3.102 -4.740 4.737 1.00 90.81 209 GLY A N 1
ATOM 1565 C CA . GLY A 1 209 ? 1.713 -4.321 4.919 1.00 90.81 209 GLY A CA 1
ATOM 1566 C C . GLY A 1 209 ? 1.095 -4.865 6.208 1.00 90.81 209 GLY A C 1
ATOM 1567 O O . GLY A 1 209 ? 0.580 -4.090 7.012 1.00 90.81 209 GLY A O 1
ATOM 1568 N N . VAL A 1 210 ? 1.270 -6.162 6.500 1.00 89.88 210 VAL A N 1
ATOM 1569 C CA . VAL A 1 210 ? 0.799 -6.756 7.768 1.00 89.88 210 VAL A CA 1
ATOM 1570 C C . VAL A 1 210 ? 1.442 -6.076 8.984 1.00 89.88 210 VAL A C 1
ATOM 1572 O O . VAL A 1 210 ? 0.791 -5.854 10.003 1.00 89.88 210 VAL A O 1
ATOM 1575 N N . THR A 1 211 ? 2.731 -5.744 8.897 1.00 89.38 211 THR A N 1
ATOM 1576 C CA . THR A 1 211 ? 3.472 -5.114 10.002 1.00 89.38 211 THR A CA 1
ATOM 1577 C C . THR A 1 211 ? 3.019 -3.674 10.235 1.00 89.38 211 THR A C 1
ATOM 1579 O O . THR A 1 211 ? 2.806 -3.276 11.380 1.00 89.38 211 THR A O 1
ATOM 1582 N N . LEU A 1 212 ? 2.805 -2.916 9.158 1.00 84.38 212 LEU A N 1
ATOM 1583 C CA . LEU A 1 212 ? 2.242 -1.565 9.196 1.00 84.38 212 LEU A CA 1
ATOM 1584 C C . LEU A 1 212 ? 0.810 -1.570 9.749 1.00 84.38 212 LEU A C 1
ATOM 1586 O O . LEU A 1 212 ? 0.467 -0.717 10.567 1.00 84.38 212 LEU A O 1
ATOM 1590 N N . GLY A 1 213 ? 0.016 -2.587 9.402 1.00 80.25 213 GLY A N 1
ATOM 1591 C CA . GLY A 1 213 ? -1.307 -2.820 9.977 1.00 80.25 213 GLY A CA 1
ATOM 1592 C C . GLY A 1 213 ? -1.261 -3.010 11.496 1.00 80.25 213 GLY A C 1
ATOM 1593 O O . GLY A 1 213 ? -2.011 -2.355 12.215 1.00 80.25 213 GLY A O 1
ATOM 1594 N N . TYR A 1 214 ? -0.329 -3.821 12.017 1.00 79.12 214 TYR A N 1
ATOM 1595 C CA . TYR A 1 214 ? -0.137 -3.958 13.472 1.00 79.12 214 TYR A CA 1
ATOM 1596 C C . TYR A 1 214 ? 0.317 -2.662 14.154 1.00 79.12 214 TYR A C 1
ATOM 1598 O O . TYR A 1 214 ? -0.043 -2.412 15.305 1.00 79.12 214 TYR A O 1
ATOM 1606 N N . LEU A 1 215 ? 1.074 -1.821 13.448 1.00 76.88 215 LEU A N 1
ATOM 1607 C CA . LEU A 1 215 ? 1.468 -0.489 13.910 1.00 76.88 215 LEU A CA 1
ATOM 1608 C C . LEU A 1 215 ? 0.328 0.543 13.847 1.00 76.88 215 LEU A C 1
ATOM 1610 O O . LEU A 1 215 ? 0.487 1.640 14.385 1.00 76.88 215 LEU A O 1
ATOM 1614 N N . GLY A 1 216 ? -0.799 0.206 13.213 1.00 71.19 216 GLY A N 1
ATOM 1615 C CA . GLY A 1 216 ? -1.942 1.095 13.002 1.00 71.19 216 GLY A CA 1
ATOM 1616 C C . GLY A 1 216 ? -1.769 2.094 11.852 1.00 71.19 216 GLY A C 1
ATOM 1617 O O . GLY A 1 216 ? -2.591 2.999 11.721 1.00 71.19 216 GLY A O 1
ATOM 1618 N N . ASP A 1 217 ? -0.730 1.954 11.023 1.00 75.31 217 ASP A N 1
ATOM 1619 C CA . ASP A 1 217 ? -0.528 2.775 9.823 1.00 75.31 217 ASP A CA 1
ATOM 1620 C C . ASP A 1 217 ? -1.280 2.162 8.633 1.00 75.31 217 ASP A C 1
ATOM 1622 O O . ASP A 1 217 ? -0.707 1.567 7.717 1.00 75.31 217 ASP A O 1
ATOM 1626 N N . TYR A 1 218 ? -2.610 2.242 8.698 1.00 80.12 218 TYR A N 1
ATOM 1627 C CA . TYR A 1 218 ? -3.500 1.641 7.706 1.00 80.12 218 TYR A CA 1
ATOM 1628 C C . TYR A 1 218 ? -3.304 2.181 6.277 1.00 80.12 218 TYR A C 1
ATOM 1630 O O . TYR A 1 218 ? -3.330 1.362 5.359 1.00 80.12 218 TYR A O 1
ATOM 1638 N N . PRO A 1 219 ? -3.064 3.489 6.038 1.00 77.31 219 PRO A N 1
ATOM 1639 C CA . PRO A 1 219 ? -2.784 3.987 4.690 1.00 77.31 219 PRO A CA 1
ATOM 1640 C C . PRO A 1 219 ? -1.524 3.367 4.076 1.00 77.31 219 PRO A C 1
ATOM 1642 O O . PRO A 1 219 ? -1.566 2.898 2.938 1.00 77.31 219 PRO A O 1
ATOM 1645 N N . ALA A 1 220 ? -0.418 3.305 4.827 1.00 78.25 220 ALA A N 1
ATOM 1646 C CA . ALA A 1 220 ? 0.812 2.689 4.337 1.00 78.25 220 ALA A CA 1
ATOM 1647 C C . ALA A 1 220 ? 0.652 1.170 4.150 1.00 78.25 220 ALA A C 1
ATOM 1649 O O . ALA A 1 220 ? 1.165 0.603 3.184 1.00 78.25 220 ALA A O 1
ATOM 1650 N N . ALA A 1 221 ? -0.105 0.510 5.034 1.00 82.88 221 ALA A N 1
ATOM 1651 C CA . ALA A 1 221 ? -0.425 -0.907 4.908 1.00 82.88 221 ALA A CA 1
ATOM 1652 C C . ALA A 1 221 ? -1.242 -1.208 3.637 1.00 82.88 221 ALA A C 1
ATOM 1654 O O . ALA A 1 221 ? -0.889 -2.119 2.887 1.00 82.88 221 ALA A O 1
ATOM 1655 N N . LEU A 1 222 ? -2.284 -0.416 3.354 1.00 83.94 222 LEU A N 1
ATOM 1656 C CA . LEU A 1 222 ? -3.088 -0.532 2.134 1.00 83.94 222 LEU A CA 1
ATOM 1657 C C . LEU A 1 222 ? -2.245 -0.299 0.880 1.00 83.94 222 LEU A C 1
ATOM 1659 O O . LEU A 1 222 ? -2.374 -1.059 -0.078 1.00 83.94 222 LEU A O 1
ATOM 1663 N N . ALA A 1 223 ? -1.355 0.698 0.892 1.00 81.00 223 ALA A N 1
ATOM 1664 C CA . ALA A 1 223 ? -0.449 0.957 -0.223 1.00 81.00 223 ALA A CA 1
ATOM 1665 C C . ALA A 1 223 ? 0.471 -0.247 -0.495 1.00 81.00 223 ALA A C 1
ATOM 1667 O O . ALA A 1 223 ? 0.565 -0.704 -1.634 1.00 81.00 223 ALA A O 1
ATOM 1668 N N . ALA A 1 224 ? 1.081 -0.816 0.552 1.00 86.88 224 ALA A N 1
ATOM 1669 C CA . ALA A 1 224 ? 1.952 -1.983 0.427 1.00 86.88 224 ALA A CA 1
ATOM 1670 C C . ALA A 1 224 ? 1.198 -3.226 -0.084 1.00 86.88 224 ALA A C 1
ATOM 1672 O O . ALA A 1 224 ? 1.680 -3.924 -0.979 1.00 86.88 224 ALA A O 1
ATOM 1673 N N . HIS A 1 225 ? -0.003 -3.502 0.437 1.00 91.12 225 HIS A N 1
ATOM 1674 C CA . HIS A 1 225 ? -0.813 -4.625 -0.043 1.00 91.12 225 HIS A CA 1
ATOM 1675 C C . HIS A 1 225 ? -1.330 -4.422 -1.470 1.00 91.12 225 HIS A C 1
ATOM 1677 O O . HIS A 1 225 ? -1.347 -5.383 -2.238 1.00 91.12 225 HIS A O 1
ATOM 1683 N N . SER A 1 226 ? -1.699 -3.195 -1.843 1.00 88.88 226 SER A N 1
ATOM 1684 C CA . SER A 1 226 ? -2.156 -2.869 -3.201 1.00 88.88 226 SER A CA 1
ATOM 1685 C C . SER A 1 226 ? -1.025 -3.013 -4.217 1.00 88.88 226 SER A C 1
ATOM 1687 O O . SER A 1 226 ? -1.215 -3.627 -5.262 1.00 88.88 226 SER A O 1
ATOM 1689 N N . GLU A 1 227 ? 0.185 -2.547 -3.886 1.00 90.62 227 GLU A N 1
ATOM 1690 C CA . GLU A 1 227 ? 1.363 -2.752 -4.735 1.00 90.62 227 GLU A CA 1
ATOM 1691 C C . GLU A 1 227 ? 1.688 -4.250 -4.882 1.00 90.62 227 GLU A C 1
ATOM 1693 O O . GLU A 1 227 ? 1.933 -4.732 -5.988 1.00 90.62 227 GLU A O 1
ATOM 1698 N N . SER A 1 228 ? 1.622 -5.017 -3.785 1.00 91.75 228 SER A N 1
ATOM 1699 C CA . SER A 1 228 ? 1.769 -6.480 -3.819 1.00 91.75 228 SER A CA 1
ATOM 1700 C C . SER A 1 228 ? 0.735 -7.138 -4.743 1.00 91.75 228 SER A C 1
ATOM 1702 O O . SER A 1 228 ? 1.086 -8.007 -5.544 1.00 91.75 228 SER A O 1
ATOM 1704 N N . LEU A 1 229 ? -0.529 -6.711 -4.654 1.00 89.94 229 LEU A N 1
ATOM 1705 C CA . LEU A 1 229 ? -1.634 -7.216 -5.467 1.00 89.94 229 LEU A CA 1
ATOM 1706 C C . LEU A 1 229 ? -1.420 -6.926 -6.959 1.00 89.94 229 LEU A C 1
ATOM 1708 O O . LEU A 1 229 ? -1.571 -7.826 -7.784 1.00 89.94 229 LEU A O 1
ATOM 1712 N N . ASP A 1 230 ? -1.017 -5.705 -7.309 1.00 89.44 230 ASP A N 1
ATOM 1713 C CA . ASP A 1 230 ? -0.761 -5.308 -8.695 1.00 89.44 230 ASP A CA 1
ATOM 1714 C C . ASP A 1 230 ? 0.402 -6.084 -9.317 1.00 89.44 230 ASP A C 1
ATOM 1716 O O . ASP A 1 230 ? 0.320 -6.496 -10.478 1.00 89.44 230 ASP A O 1
ATOM 1720 N N . ILE A 1 231 ? 1.470 -6.326 -8.550 1.00 88.00 231 ILE A N 1
ATOM 1721 C CA . ILE A 1 231 ? 2.597 -7.144 -9.009 1.00 88.00 231 ILE A CA 1
ATOM 1722 C C . ILE A 1 231 ? 2.130 -8.577 -9.287 1.00 88.00 231 ILE A C 1
ATOM 1724 O O . ILE A 1 231 ? 2.360 -9.092 -10.381 1.00 88.00 231 ILE A O 1
ATOM 1728 N N . LYS A 1 232 ? 1.425 -9.205 -8.339 1.00 87.50 232 LYS A N 1
ATOM 1729 C CA . LYS A 1 232 ? 0.903 -10.573 -8.496 1.00 87.50 232 LYS A CA 1
ATOM 1730 C C . LYS A 1 232 ? -0.054 -10.692 -9.688 1.00 87.50 232 LYS A C 1
ATOM 1732 O O . LYS A 1 232 ? 0.037 -11.655 -10.450 1.00 87.50 232 LYS A O 1
ATOM 1737 N N . ARG A 1 233 ? -0.908 -9.682 -9.906 1.00 85.94 233 ARG A N 1
ATOM 1738 C CA . ARG A 1 233 ? -1.860 -9.625 -11.027 1.00 85.94 233 ARG A CA 1
ATOM 1739 C C . ARG A 1 233 ? -1.144 -9.542 -12.378 1.00 85.94 233 ARG A C 1
ATOM 1741 O O . ARG A 1 233 ? -1.542 -10.217 -13.320 1.00 85.94 233 ARG A O 1
ATOM 1748 N N . ARG A 1 234 ? -0.061 -8.762 -12.479 1.00 85.56 234 ARG A N 1
ATOM 1749 C CA . ARG A 1 234 ? 0.768 -8.689 -13.701 1.00 85.56 234 ARG A CA 1
ATOM 1750 C C . ARG A 1 234 ? 1.537 -9.980 -13.973 1.00 85.56 234 ARG A C 1
ATOM 1752 O O . ARG A 1 234 ? 1.747 -10.313 -15.134 1.00 85.56 234 ARG A O 1
ATOM 1759 N N . SER A 1 235 ? 1.925 -10.706 -12.926 1.00 78.88 235 SER A N 1
ATOM 1760 C CA . SER A 1 235 ? 2.617 -11.997 -13.038 1.00 78.88 235 SER A CA 1
ATOM 1761 C C . SER A 1 235 ? 1.701 -13.161 -13.447 1.00 78.88 235 SER A C 1
ATOM 1763 O O . SER A 1 235 ? 2.200 -14.263 -13.660 1.00 78.88 235 SER A O 1
ATOM 1765 N N . GLY A 1 236 ? 0.380 -12.951 -13.539 1.00 69.50 236 GLY A N 1
ATOM 1766 C CA . GLY A 1 236 ? -0.591 -13.993 -13.902 1.00 69.50 236 GLY A CA 1
ATOM 1767 C C . GLY A 1 236 ? -0.744 -15.103 -12.855 1.00 69.50 236 GLY A C 1
ATOM 1768 O O . GLY A 1 236 ? -1.188 -16.200 -13.186 1.00 69.50 236 GLY A O 1
ATOM 1769 N N . LYS A 1 237 ? -0.346 -14.847 -11.601 1.00 65.56 237 LYS A N 1
ATOM 1770 C CA . LYS A 1 237 ? -0.406 -15.814 -10.495 1.00 65.56 237 LYS A CA 1
ATOM 1771 C C . LYS A 1 237 ? -1.641 -15.575 -9.639 1.00 65.56 237 LYS A C 1
ATOM 1773 O O . LYS A 1 237 ? -1.545 -15.131 -8.496 1.00 65.56 237 LYS A O 1
ATOM 1778 N N . ASP A 1 238 ? -2.798 -15.871 -10.217 1.00 64.62 238 ASP A N 1
ATOM 1779 C CA . ASP A 1 238 ? -4.103 -15.614 -9.602 1.00 64.62 238 ASP A CA 1
ATOM 1780 C C . ASP A 1 238 ? -4.265 -16.283 -8.223 1.00 64.62 238 ASP A C 1
ATOM 1782 O O . ASP A 1 238 ? -4.889 -15.714 -7.329 1.00 64.62 238 ASP A O 1
ATOM 1786 N N . GLU A 1 239 ? -3.643 -17.446 -8.008 1.00 62.28 239 GLU A N 1
ATOM 1787 C CA . GLU A 1 239 ? -3.678 -18.179 -6.732 1.00 62.28 239 GLU A CA 1
ATOM 1788 C C . GLU A 1 239 ? -2.981 -17.430 -5.585 1.00 62.28 239 GLU A C 1
ATOM 1790 O O . GLU A 1 239 ? -3.342 -17.596 -4.424 1.00 62.28 239 GLU A O 1
ATOM 1795 N N . GLU A 1 240 ? -2.012 -16.561 -5.892 1.00 70.06 240 GLU A N 1
ATOM 1796 C CA . GLU A 1 240 ? -1.274 -15.789 -4.887 1.00 70.06 240 GLU A CA 1
ATOM 1797 C C . GLU A 1 240 ? -1.986 -14.470 -4.529 1.00 70.06 240 GLU A C 1
ATOM 1799 O O . GLU A 1 240 ? -1.558 -13.770 -3.608 1.00 70.06 240 GLU A O 1
ATOM 1804 N N . LEU A 1 241 ? -3.063 -14.093 -5.234 1.00 81.56 241 LEU A N 1
ATOM 1805 C CA . LEU A 1 241 ? -3.798 -12.843 -4.985 1.00 81.56 241 LEU A CA 1
ATOM 1806 C C . LEU A 1 241 ? -4.572 -12.870 -3.663 1.00 81.56 241 LEU A C 1
ATOM 1808 O O . LEU A 1 241 ? -4.738 -11.812 -3.044 1.00 81.56 241 LEU A O 1
ATOM 1812 N N . SER A 1 242 ? -5.007 -14.059 -3.224 1.00 86.31 242 SER A N 1
ATOM 1813 C CA . SER A 1 242 ? -5.881 -14.213 -2.056 1.00 86.31 242 SER A CA 1
ATOM 1814 C C . SER A 1 242 ? -5.284 -13.570 -0.803 1.00 86.31 242 SER A C 1
ATOM 1816 O O . SER A 1 242 ? -5.955 -12.774 -0.151 1.00 86.31 242 SER A O 1
ATOM 1818 N N . ASP A 1 243 ? -4.002 -13.807 -0.506 1.00 86.12 243 ASP A N 1
ATOM 1819 C CA . ASP A 1 243 ? -3.368 -13.308 0.720 1.00 86.12 243 ASP A CA 1
ATOM 1820 C C . ASP A 1 243 ? -3.414 -11.777 0.819 1.00 86.12 243 ASP A C 1
ATOM 1822 O O . ASP A 1 243 ? -3.609 -11.216 1.899 1.00 86.12 243 ASP A O 1
ATOM 1826 N N . SER A 1 244 ? -3.188 -11.095 -0.309 1.00 89.94 244 SER A N 1
ATOM 1827 C CA . SER A 1 244 ? -3.144 -9.634 -0.357 1.00 89.94 244 SER A CA 1
ATOM 1828 C C . SER A 1 244 ? -4.552 -9.058 -0.188 1.00 89.94 244 SER A C 1
ATOM 1830 O O . SER A 1 244 ? -4.733 -8.144 0.613 1.00 89.94 244 SER A O 1
ATOM 1832 N N . LEU A 1 245 ? -5.554 -9.642 -0.859 1.00 91.81 245 LEU A N 1
ATOM 1833 C CA . LEU A 1 245 ? -6.968 -9.272 -0.709 1.00 91.81 245 LEU A CA 1
ATOM 1834 C C . LEU A 1 245 ? -7.478 -9.527 0.714 1.00 91.81 245 LEU A C 1
ATOM 1836 O O . LEU A 1 245 ? -8.089 -8.650 1.316 1.00 91.81 245 LEU A O 1
ATOM 1840 N N . TYR A 1 246 ? -7.156 -10.682 1.299 1.00 92.12 246 TYR A N 1
ATOM 1841 C CA . TYR A 1 246 ? -7.519 -11.029 2.673 1.00 92.12 246 TYR A CA 1
ATOM 1842 C C . TYR A 1 246 ? -6.929 -10.046 3.698 1.00 92.12 246 TYR A C 1
ATOM 1844 O O . TYR A 1 246 ? -7.568 -9.707 4.697 1.00 92.12 246 TYR A O 1
ATOM 1852 N N . ASN A 1 247 ? -5.705 -9.559 3.470 1.00 92.69 247 ASN A N 1
ATOM 1853 C CA . ASN A 1 247 ? -5.084 -8.560 4.340 1.00 92.69 247 ASN A CA 1
ATOM 1854 C C . ASN A 1 247 ? -5.677 -7.154 4.145 1.00 92.69 247 ASN A C 1
ATOM 1856 O O . ASN A 1 247 ? -5.886 -6.451 5.133 1.00 92.69 247 ASN A O 1
ATOM 1860 N N . ILE A 1 248 ? -6.004 -6.760 2.910 1.00 90.25 248 ILE A N 1
ATOM 1861 C CA . ILE A 1 248 ? -6.726 -5.508 2.618 1.00 90.25 248 ILE A CA 1
ATOM 1862 C C . ILE A 1 248 ? -8.101 -5.518 3.298 1.00 90.25 248 ILE A C 1
ATOM 1864 O O . ILE A 1 248 ? -8.442 -4.574 4.012 1.00 90.25 248 ILE A O 1
ATOM 1868 N N . ALA A 1 249 ? -8.836 -6.626 3.177 1.00 92.06 249 ALA A N 1
ATOM 1869 C CA . ALA A 1 249 ? -10.135 -6.819 3.811 1.00 92.06 249 ALA A CA 1
ATOM 1870 C C . ALA A 1 249 ? -10.063 -6.662 5.338 1.00 92.06 249 ALA A C 1
ATOM 1872 O O . ALA A 1 249 ? -10.892 -5.979 5.938 1.00 92.06 249 ALA A O 1
ATOM 1873 N N . GLN A 1 250 ? -9.032 -7.229 5.979 1.00 88.31 250 GLN A N 1
ATOM 1874 C CA . GLN A 1 250 ? -8.799 -7.039 7.414 1.00 88.31 250 GLN A CA 1
ATOM 1875 C C . GLN A 1 250 ? -8.583 -5.569 7.785 1.00 88.31 250 GLN A C 1
ATOM 1877 O O . GLN A 1 250 ? -9.032 -5.149 8.852 1.00 88.31 250 GLN A O 1
ATOM 1882 N N . ILE A 1 251 ? -7.902 -4.784 6.947 1.00 84.56 251 ILE A N 1
ATOM 1883 C CA . ILE A 1 251 ? -7.686 -3.357 7.208 1.00 84.56 251 ILE A CA 1
ATOM 1884 C C . ILE A 1 251 ? -9.005 -2.589 7.094 1.00 84.56 251 ILE A C 1
ATOM 1886 O O . ILE A 1 251 ? -9.334 -1.836 8.010 1.00 84.56 251 ILE A O 1
ATOM 1890 N N . TYR A 1 252 ? -9.794 -2.818 6.042 1.00 83.38 252 TYR A N 1
ATOM 1891 C CA . TYR A 1 252 ? -11.120 -2.203 5.915 1.00 83.38 252 TYR A CA 1
ATOM 1892 C C . TYR A 1 252 ? -12.059 -2.607 7.059 1.00 83.38 252 TYR A C 1
ATOM 1894 O O . TYR A 1 252 ? -12.757 -1.754 7.608 1.00 83.38 252 TYR A O 1
ATOM 1902 N N . GLU A 1 253 ? -11.988 -3.860 7.524 1.00 86.56 253 GLU A N 1
ATOM 1903 C CA . GLU A 1 253 ? -12.721 -4.321 8.706 1.00 86.56 253 GLU A CA 1
ATOM 1904 C C . GLU A 1 253 ? -12.329 -3.523 9.964 1.00 86.56 253 GLU A C 1
ATOM 1906 O O . GLU A 1 253 ? -13.202 -3.145 10.748 1.00 86.56 253 GLU A O 1
ATOM 1911 N N . HIS A 1 254 ? -11.034 -3.239 10.160 1.00 81.25 254 HIS A N 1
ATOM 1912 C CA . HIS A 1 254 ? -10.548 -2.422 11.281 1.00 81.25 254 HIS A CA 1
ATOM 1913 C C . HIS A 1 254 ? -10.934 -0.944 11.155 1.00 81.25 254 HIS A C 1
ATOM 1915 O O . HIS A 1 254 ? -11.163 -0.289 12.171 1.00 81.25 254 HIS A O 1
ATOM 1921 N N . LEU A 1 255 ? -11.014 -0.421 9.930 1.00 78.50 255 LEU A N 1
ATOM 1922 C CA . LEU A 1 255 ? -11.470 0.943 9.647 1.00 78.50 255 LEU A CA 1
ATOM 1923 C C . LEU A 1 255 ? -12.993 1.105 9.783 1.00 78.50 255 LEU A C 1
ATOM 1925 O O . LEU A 1 255 ? -13.482 2.232 9.828 1.00 78.50 255 LEU A O 1
ATOM 1929 N N . GLY A 1 256 ? -13.735 -0.002 9.885 1.00 80.94 256 GLY A N 1
ATOM 1930 C CA . GLY A 1 256 ? -15.194 -0.012 9.990 1.00 80.94 256 GLY A CA 1
ATOM 1931 C C . GLY A 1 256 ? -15.920 0.031 8.643 1.00 80.94 256 GLY A C 1
ATOM 1932 O O . GLY A 1 256 ? -17.149 0.081 8.634 1.00 80.94 256 GLY A O 1
ATOM 1933 N N . ASP A 1 257 ? -15.197 -0.037 7.523 1.00 87.12 257 ASP A N 1
ATOM 1934 C CA . ASP A 1 257 ? -15.779 -0.170 6.184 1.00 87.12 257 ASP A CA 1
ATOM 1935 C C . ASP A 1 257 ? -16.108 -1.645 5.910 1.00 87.12 257 ASP A C 1
ATOM 1937 O O . ASP A 1 257 ? -15.375 -2.390 5.255 1.00 87.12 257 ASP A O 1
ATOM 1941 N N . LEU A 1 258 ? -17.194 -2.099 6.535 1.00 91.75 258 LEU A N 1
ATOM 1942 C CA . LEU A 1 258 ? -17.583 -3.507 6.544 1.00 91.75 258 LEU A CA 1
ATOM 1943 C C . LEU A 1 258 ? -18.054 -4.005 5.171 1.00 91.75 258 LEU A C 1
ATOM 1945 O O . LEU A 1 258 ? -17.889 -5.189 4.883 1.00 91.75 258 LEU A O 1
ATOM 1949 N N . ASP A 1 259 ? -18.621 -3.136 4.329 1.00 90.81 259 ASP A N 1
ATOM 1950 C CA . ASP A 1 259 ? -19.057 -3.512 2.980 1.00 90.81 259 ASP A CA 1
ATOM 1951 C C . ASP A 1 259 ? -17.855 -3.748 2.059 1.00 90.81 259 ASP A C 1
ATOM 1953 O O . ASP A 1 259 ? -17.811 -4.774 1.374 1.00 90.81 259 ASP A O 1
ATOM 1957 N N . GLN A 1 260 ? -16.848 -2.866 2.097 1.00 88.19 260 GLN A N 1
ATOM 1958 C CA . GLN A 1 260 ? -15.611 -3.073 1.346 1.00 88.19 260 GLN A CA 1
ATOM 1959 C C . GLN A 1 260 ? -14.853 -4.307 1.855 1.00 88.19 260 GLN A C 1
ATOM 1961 O O . GLN A 1 260 ? -14.440 -5.149 1.059 1.00 88.19 260 GLN A O 1
ATOM 1966 N N . ALA A 1 261 ? -14.756 -4.483 3.178 1.00 92.56 261 ALA A N 1
ATOM 1967 C CA . ALA A 1 261 ? -14.143 -5.673 3.767 1.00 92.56 261 ALA A CA 1
ATOM 1968 C C . ALA A 1 261 ? -14.824 -6.970 3.301 1.00 92.56 261 ALA A C 1
ATOM 1970 O O . ALA A 1 261 ? -14.150 -7.943 2.964 1.00 92.56 261 ALA A O 1
ATOM 1971 N N . LEU A 1 262 ? -16.160 -6.995 3.260 1.00 95.19 262 LEU A N 1
ATOM 1972 C CA . LEU A 1 262 ? -16.922 -8.150 2.791 1.00 95.19 262 LEU A CA 1
ATOM 1973 C C . LEU A 1 262 ? -16.684 -8.431 1.300 1.00 95.19 262 LEU A C 1
ATOM 1975 O O . LEU A 1 262 ? -16.560 -9.594 0.915 1.00 95.19 262 LEU A O 1
ATOM 1979 N N . ALA A 1 263 ? -16.601 -7.386 0.470 1.00 92.62 263 ALA A N 1
ATOM 1980 C CA . ALA A 1 263 ? -16.289 -7.520 -0.950 1.00 92.62 263 ALA A CA 1
ATOM 1981 C C . ALA A 1 263 ? -14.895 -8.135 -1.168 1.00 92.62 263 ALA A C 1
ATOM 1983 O O . ALA A 1 263 ? -14.775 -9.123 -1.897 1.00 92.62 263 ALA A O 1
ATOM 1984 N N . ASP A 1 264 ? -13.879 -7.616 -0.475 1.00 92.38 264 ASP A N 1
ATOM 1985 C CA . ASP A 1 264 ? -12.490 -8.066 -0.600 1.00 92.38 264 ASP A CA 1
ATOM 1986 C C . ASP A 1 264 ? -12.289 -9.488 -0.041 1.00 92.38 264 ASP A C 1
ATOM 1988 O O . ASP A 1 264 ? -11.631 -10.318 -0.674 1.00 92.38 264 ASP A O 1
ATOM 1992 N N . TYR A 1 265 ? -12.914 -9.830 1.098 1.00 95.25 265 TYR A N 1
ATOM 1993 C CA . TYR A 1 265 ? -12.928 -11.213 1.598 1.00 95.25 265 TYR A CA 1
ATOM 1994 C C . TYR A 1 265 ? -13.635 -12.163 0.625 1.00 95.25 265 TYR A C 1
ATOM 1996 O O . TYR A 1 265 ? -13.177 -13.287 0.424 1.00 95.25 265 TYR A O 1
ATOM 2004 N N . GLY A 1 266 ? -14.740 -11.730 0.012 1.00 94.75 266 GLY A N 1
ATOM 2005 C CA . GLY A 1 266 ? -15.463 -12.520 -0.982 1.00 94.75 266 GLY A CA 1
ATOM 2006 C C . GLY A 1 266 ? -14.649 -12.759 -2.255 1.00 94.75 266 GLY A C 1
ATOM 2007 O O . GLY A 1 266 ? -14.731 -13.836 -2.843 1.00 94.75 266 GLY A O 1
ATOM 2008 N N . GLU A 1 267 ? -13.843 -11.787 -2.684 1.00 93.12 267 GLU A N 1
ATOM 2009 C CA . GLU A 1 267 ? -12.921 -11.959 -3.809 1.00 93.12 267 GLU A CA 1
ATOM 2010 C C . GLU A 1 267 ? -11.769 -12.913 -3.456 1.00 93.12 267 GLU A C 1
ATOM 2012 O O . GLU A 1 267 ? -11.525 -13.863 -4.201 1.00 93.12 267 GLU A O 1
ATOM 2017 N N . SER A 1 268 ? -11.133 -12.726 -2.293 1.00 93.56 268 SER A N 1
ATOM 2018 C CA . SER A 1 268 ? -10.112 -13.634 -1.744 1.00 93.56 268 SER A CA 1
ATOM 2019 C C . SER A 1 268 ? -10.609 -15.085 -1.682 1.00 93.56 268 SER A C 1
ATOM 2021 O O . SER A 1 268 ? -9.955 -15.986 -2.211 1.00 93.56 268 SER A O 1
ATOM 2023 N N . LEU A 1 269 ? -11.818 -15.302 -1.152 1.00 93.81 269 LEU A N 1
ATOM 2024 C CA . LEU A 1 269 ? -12.435 -16.624 -1.045 1.00 93.81 269 LEU A CA 1
ATOM 2025 C C . LEU A 1 269 ? -12.556 -17.328 -2.404 1.00 93.81 269 LEU A C 1
ATOM 2027 O O . LEU A 1 269 ? -12.218 -18.504 -2.514 1.00 93.81 269 LEU A O 1
ATOM 2031 N N . ARG A 1 270 ? -12.986 -16.620 -3.457 1.00 91.44 270 ARG A N 1
ATOM 2032 C CA . ARG A 1 270 ? -13.121 -17.207 -4.805 1.00 91.44 270 ARG A CA 1
ATOM 2033 C C . ARG A 1 270 ? -11.780 -17.670 -5.371 1.00 91.44 270 ARG A C 1
ATOM 2035 O O . ARG A 1 270 ? -11.747 -18.647 -6.120 1.00 91.44 270 ARG A O 1
ATOM 2042 N N . PHE A 1 271 ? -10.691 -16.965 -5.061 1.00 89.12 271 PHE A N 1
ATOM 2043 C CA . PHE A 1 271 ? -9.351 -17.391 -5.465 1.00 89.12 271 PHE A CA 1
ATOM 2044 C C . PHE A 1 271 ? -8.920 -18.646 -4.702 1.00 89.12 271 PHE A C 1
ATOM 2046 O O . PHE A 1 271 ? -8.489 -19.609 -5.334 1.00 89.12 271 PHE A O 1
ATOM 2053 N N . ASP A 1 272 ? -9.124 -18.689 -3.383 1.00 88.06 272 ASP A N 1
ATOM 2054 C CA . ASP A 1 272 ? -8.805 -19.873 -2.575 1.00 88.06 272 ASP A CA 1
ATOM 2055 C C . ASP A 1 272 ? -9.627 -21.110 -2.976 1.00 88.06 272 ASP A C 1
ATOM 2057 O O . ASP A 1 272 ? -9.099 -22.224 -2.994 1.00 88.06 272 ASP A O 1
ATOM 2061 N N . GLU A 1 273 ? -10.902 -20.934 -3.341 1.00 89.12 273 GLU A N 1
ATOM 2062 C CA . GLU A 1 273 ? -11.762 -22.012 -3.846 1.00 89.12 273 GLU A CA 1
ATOM 2063 C C . GLU A 1 273 ? -11.241 -22.588 -5.166 1.00 89.12 273 GLU A C 1
ATOM 2065 O O . GLU A 1 273 ? -11.170 -23.809 -5.323 1.00 89.12 273 GLU A O 1
ATOM 2070 N N . ARG A 1 274 ? -10.832 -21.725 -6.105 1.00 86.50 274 ARG A N 1
ATOM 2071 C CA . ARG A 1 274 ? -10.246 -22.150 -7.388 1.00 86.50 274 ARG A CA 1
ATOM 2072 C C . ARG A 1 274 ? -8.908 -22.858 -7.203 1.00 86.50 274 ARG A C 1
ATOM 2074 O O . ARG A 1 274 ? -8.657 -23.839 -7.894 1.00 86.50 274 ARG A O 1
ATOM 2081 N N . ALA A 1 275 ? -8.095 -22.387 -6.260 1.00 80.94 275 ALA A N 1
ATOM 2082 C CA . ALA A 1 275 ? -6.805 -22.978 -5.915 1.00 80.94 275 ALA A CA 1
ATOM 2083 C C . ALA A 1 275 ? -6.931 -24.268 -5.076 1.00 80.94 275 ALA A C 1
ATOM 2085 O O . ALA A 1 275 ? -5.931 -24.913 -4.769 1.00 80.94 275 ALA A O 1
ATOM 2086 N N . GLY A 1 276 ? -8.144 -24.648 -4.652 1.00 81.38 276 GLY A N 1
ATOM 2087 C CA . GLY A 1 276 ? -8.364 -25.822 -3.805 1.00 81.38 276 GLY A CA 1
ATOM 2088 C C . GLY A 1 276 ? -7.799 -25.685 -2.384 1.00 81.38 276 GLY A C 1
ATOM 2089 O O . GLY A 1 276 ? -7.621 -26.690 -1.690 1.00 81.38 276 GLY A O 1
ATOM 2090 N N . GLN A 1 277 ? -7.540 -24.460 -1.917 1.00 81.62 277 GLN A N 1
ATOM 2091 C CA . GLN A 1 277 ? -6.930 -24.170 -0.618 1.00 81.62 277 GLN A CA 1
ATOM 2092 C C . GLN A 1 277 ? -7.959 -24.272 0.518 1.00 81.62 277 GLN A C 1
ATOM 2094 O O . GLN A 1 277 ? -8.317 -23.279 1.152 1.00 81.62 277 GLN A O 1
ATOM 2099 N N . LYS A 1 278 ? -8.438 -25.490 0.817 1.00 85.94 278 LYS A N 1
ATOM 2100 C CA . LYS A 1 278 ? -9.520 -25.757 1.796 1.00 85.94 278 LYS A CA 1
ATOM 2101 C C . LYS A 1 278 ? -9.357 -25.026 3.133 1.00 85.94 278 LYS A C 1
ATOM 2103 O O . LYS A 1 278 ? -10.333 -24.550 3.708 1.00 85.94 278 LYS A O 1
ATOM 2108 N N . ARG A 1 279 ? -8.123 -24.931 3.641 1.00 85.94 279 ARG A N 1
ATOM 2109 C CA . ARG A 1 279 ? -7.824 -24.226 4.896 1.00 85.94 279 ARG A CA 1
ATOM 2110 C C . ARG A 1 279 ? -8.093 -22.724 4.790 1.00 85.94 279 ARG A C 1
ATOM 2112 O O . ARG A 1 279 ? -8.677 -22.163 5.715 1.00 85.94 279 ARG A O 1
ATOM 2119 N N . ASN A 1 280 ? -7.678 -22.090 3.696 1.00 87.62 280 ASN A N 1
ATOM 2120 C CA . ASN A 1 280 ? -7.903 -20.665 3.470 1.00 87.62 280 ASN A CA 1
ATOM 2121 C C . ASN A 1 280 ? -9.385 -20.383 3.221 1.00 87.62 280 ASN A C 1
ATOM 2123 O O . ASN A 1 280 ? -9.924 -19.467 3.830 1.00 87.62 280 ASN A O 1
ATOM 2127 N N . VAL A 1 281 ? -10.067 -21.245 2.457 1.00 91.44 281 VAL A N 1
ATOM 2128 C CA . VAL A 1 281 ? -11.528 -21.195 2.263 1.00 91.44 281 VAL A CA 1
ATOM 2129 C C . VAL A 1 281 ? -12.254 -21.185 3.613 1.00 91.44 281 VAL A C 1
ATOM 2131 O O . VAL A 1 281 ? -13.079 -20.312 3.873 1.00 91.44 281 VAL A O 1
ATOM 2134 N N . ALA A 1 282 ? -11.897 -22.095 4.525 1.00 91.81 282 ALA A N 1
ATOM 2135 C CA . ALA A 1 282 ? -12.495 -22.147 5.859 1.00 91.81 282 ALA A CA 1
ATOM 2136 C C . ALA A 1 282 ? -12.227 -20.873 6.689 1.00 91.81 282 ALA A C 1
ATOM 2138 O O . ALA A 1 282 ? -13.116 -20.382 7.390 1.00 91.81 282 ALA A O 1
ATOM 2139 N N . LEU A 1 283 ? -11.014 -20.311 6.608 1.00 91.00 283 LEU A N 1
ATOM 2140 C CA . LEU A 1 283 ? -10.655 -19.055 7.279 1.00 91.00 283 LEU A CA 1
ATOM 2141 C C . LEU A 1 283 ? -11.429 -17.859 6.710 1.00 91.00 283 LEU A C 1
ATOM 2143 O O . LEU A 1 283 ? -11.974 -17.074 7.490 1.00 91.00 283 LEU A O 1
ATOM 2147 N N . GLY A 1 284 ? -11.515 -17.756 5.382 1.00 93.00 284 GLY A N 1
ATOM 2148 C CA . GLY A 1 284 ? -12.263 -16.728 4.664 1.00 93.00 284 GLY A CA 1
ATOM 2149 C C . GLY A 1 284 ? -13.747 -16.758 5.014 1.00 93.00 284 GLY A C 1
ATOM 2150 O O . GLY A 1 284 ? -14.285 -15.747 5.456 1.00 93.00 284 GLY A O 1
ATOM 2151 N N . LEU A 1 285 ? -14.387 -17.930 4.950 1.00 96.12 285 LEU A N 1
ATOM 2152 C CA . LEU A 1 285 ? -15.792 -18.113 5.337 1.00 96.12 285 LEU A CA 1
ATOM 2153 C C . LEU A 1 285 ? -16.056 -17.710 6.795 1.00 96.12 285 LEU A C 1
ATOM 2155 O O . LEU A 1 285 ? -17.026 -17.010 7.088 1.00 96.12 285 LEU A O 1
ATOM 2159 N N . ASN A 1 286 ? -15.175 -18.090 7.727 1.00 95.19 286 ASN A N 1
ATOM 2160 C CA . ASN A 1 286 ? -15.325 -17.690 9.127 1.00 95.19 286 ASN A CA 1
ATOM 2161 C C . ASN A 1 286 ? -15.179 -16.167 9.308 1.00 95.19 286 ASN A C 1
ATOM 2163 O O . ASN A 1 286 ? -15.908 -15.566 10.102 1.00 95.19 286 ASN A O 1
ATOM 2167 N N . LYS A 1 287 ? -14.279 -15.516 8.562 1.00 95.12 287 LYS A N 1
ATOM 2168 C CA . LYS A 1 287 ? -14.158 -14.051 8.572 1.00 95.12 287 LYS A CA 1
ATOM 2169 C C . LYS A 1 287 ? -15.374 -13.355 7.980 1.00 95.12 287 LYS A C 1
ATOM 2171 O O . LYS A 1 287 ? -15.925 -12.484 8.649 1.00 95.12 287 LYS A O 1
ATOM 2176 N N . ILE A 1 288 ? -15.842 -13.800 6.817 1.00 96.75 288 ILE A N 1
ATOM 2177 C CA . ILE A 1 288 ? -17.075 -13.327 6.174 1.00 96.75 288 ILE A CA 1
ATOM 2178 C C . ILE A 1 288 ? -18.246 -13.411 7.155 1.00 96.75 288 ILE A C 1
ATOM 2180 O O . ILE A 1 288 ? -18.874 -12.392 7.425 1.00 96.75 288 ILE A O 1
ATOM 2184 N N . SER A 1 289 ? -18.441 -14.559 7.815 1.00 96.75 289 SER A N 1
ATOM 2185 C CA . SER A 1 289 ? -19.527 -14.719 8.794 1.00 96.75 289 SER A CA 1
ATOM 2186 C C . SER A 1 289 ? -19.435 -13.746 9.977 1.00 96.75 289 SER A C 1
ATOM 2188 O O . SER A 1 289 ? -20.448 -13.285 10.503 1.00 96.75 289 SER A O 1
ATOM 2190 N N . THR A 1 290 ? -18.217 -13.378 10.388 1.00 95.19 290 THR A N 1
ATOM 2191 C CA . THR A 1 290 ? -17.995 -12.405 11.466 1.00 95.19 290 THR A CA 1
ATOM 2192 C C . THR A 1 290 ? -18.333 -10.981 11.014 1.00 95.19 290 THR A C 1
ATOM 2194 O O . THR A 1 290 ? -18.890 -10.208 11.795 1.00 95.19 290 THR A O 1
ATOM 2197 N N . VAL A 1 291 ? -18.013 -10.623 9.766 1.00 95.25 291 VAL A N 1
ATOM 2198 C CA . VAL A 1 291 ? -18.350 -9.318 9.169 1.00 95.25 291 VAL A CA 1
ATOM 2199 C C . VAL A 1 291 ? -19.855 -9.210 8.912 1.00 95.25 291 VAL A C 1
ATOM 2201 O O . VAL A 1 291 ? -20.469 -8.209 9.273 1.00 95.25 291 VAL A O 1
ATOM 2204 N N . GLU A 1 292 ? -20.482 -10.260 8.387 1.00 96.31 292 GLU A N 1
ATOM 2205 C CA . GLU A 1 292 ? -21.932 -10.337 8.174 1.00 96.31 292 GLU A CA 1
ATOM 2206 C C . GLU A 1 292 ? -22.715 -10.228 9.485 1.00 96.31 292 GLU A C 1
ATOM 2208 O O . GLU A 1 292 ? -23.720 -9.516 9.541 1.00 96.31 292 GLU A O 1
ATOM 2213 N N . LEU A 1 293 ? -22.219 -10.844 10.566 1.00 94.81 293 LEU A N 1
ATOM 2214 C CA . LEU A 1 293 ? -22.766 -10.660 11.911 1.00 94.81 293 LEU A CA 1
ATOM 2215 C C . LEU A 1 293 ? -22.739 -9.181 12.333 1.00 94.81 293 LEU A C 1
ATOM 2217 O O . LEU A 1 293 ? -23.737 -8.685 12.850 1.00 94.81 293 LEU A O 1
ATOM 2221 N N . LYS A 1 294 ? -21.629 -8.464 12.097 1.00 93.44 294 LYS A N 1
ATOM 2222 C CA . LYS A 1 294 ? -21.517 -7.022 12.404 1.00 93.44 294 LYS A CA 1
ATOM 2223 C C . LYS A 1 294 ? -22.464 -6.168 11.549 1.00 93.44 294 LYS A C 1
ATOM 2225 O O . LYS A 1 294 ? -22.989 -5.179 12.047 1.00 93.44 294 LYS A O 1
ATOM 2230 N N . LEU A 1 295 ? -22.700 -6.561 10.296 1.00 93.00 295 LEU A N 1
ATOM 2231 C CA . LEU A 1 295 ? -23.650 -5.920 9.376 1.00 93.00 295 LEU A CA 1
ATOM 2232 C C . LEU A 1 295 ? -25.122 -6.271 9.664 1.00 93.00 295 LEU A C 1
ATOM 2234 O O . LEU A 1 295 ? -26.018 -5.691 9.054 1.00 93.00 295 LEU A O 1
ATOM 2238 N N . GLY A 1 296 ? -25.392 -7.230 10.555 1.00 92.75 296 GLY A N 1
ATOM 2239 C CA . GLY A 1 296 ? -26.744 -7.714 10.843 1.00 92.75 296 GLY A CA 1
ATOM 2240 C C . GLY A 1 296 ? -27.324 -8.669 9.789 1.00 92.75 296 GLY A C 1
ATOM 2241 O O . GLY A 1 296 ? -28.519 -8.959 9.829 1.00 92.75 296 GLY A O 1
ATOM 2242 N N . ARG A 1 297 ? -26.510 -9.199 8.864 1.00 95.19 297 ARG A N 1
ATOM 2243 C CA . ARG A 1 297 ? -26.913 -10.205 7.858 1.00 95.19 297 ARG A CA 1
ATOM 2244 C C . ARG A 1 297 ? -26.879 -11.611 8.469 1.00 95.19 297 ARG A C 1
ATOM 2246 O O . ARG A 1 297 ? -26.021 -12.430 8.161 1.00 95.19 297 ARG A O 1
ATOM 2253 N N . LEU A 1 298 ? -27.785 -11.863 9.415 1.00 95.12 298 LEU A N 1
ATOM 2254 C CA . LEU A 1 298 ? -27.695 -13.017 10.322 1.00 95.12 298 LEU A CA 1
ATOM 2255 C C . LEU A 1 298 ? -27.873 -14.386 9.641 1.00 95.12 298 LEU A C 1
ATOM 2257 O O . LEU A 1 298 ? -27.283 -15.362 10.103 1.00 95.12 298 LEU A O 1
ATOM 2261 N N . ASP A 1 299 ? -28.681 -14.478 8.582 1.00 93.81 299 ASP A N 1
ATOM 2262 C CA . ASP A 1 299 ? -28.897 -15.741 7.860 1.00 93.81 299 ASP A CA 1
ATOM 2263 C C . ASP A 1 299 ? -27.670 -16.141 7.029 1.00 93.81 299 ASP A C 1
ATOM 2265 O O . ASP A 1 299 ? -27.229 -17.290 7.116 1.00 93.81 299 ASP A O 1
ATOM 2269 N N . ASP A 1 300 ? -27.072 -15.182 6.315 1.00 95.06 300 ASP A N 1
ATOM 2270 C CA . ASP A 1 300 ? -25.828 -15.381 5.560 1.00 95.06 300 ASP A CA 1
ATOM 2271 C C . ASP A 1 300 ? -24.676 -15.735 6.512 1.00 95.06 300 ASP A C 1
ATOM 2273 O O . ASP A 1 300 ? -24.003 -16.752 6.327 1.00 95.06 300 ASP A O 1
ATOM 2277 N N . ALA A 1 301 ? -24.552 -14.988 7.619 1.00 96.56 301 ALA A N 1
ATOM 2278 C CA . ALA A 1 301 ? -23.553 -15.249 8.651 1.00 96.56 301 ALA A CA 1
ATOM 2279 C C . ALA A 1 301 ? -23.655 -16.682 9.188 1.00 96.56 301 ALA A C 1
ATOM 2281 O O . ALA A 1 301 ? -22.648 -17.378 9.333 1.00 96.56 301 ALA A O 1
ATOM 2282 N N . HIS A 1 302 ? -24.876 -17.147 9.471 1.00 95.50 302 HIS A N 1
ATOM 2283 C CA . HIS A 1 302 ? -25.107 -18.508 9.947 1.00 95.50 302 HIS A CA 1
ATOM 2284 C C . HIS A 1 302 ? -24.713 -19.557 8.894 1.00 95.50 302 HIS A C 1
ATOM 2286 O O . HIS A 1 302 ? -24.112 -20.576 9.240 1.00 95.50 302 HIS A O 1
ATOM 2292 N N . ALA A 1 303 ? -25.032 -19.328 7.616 1.00 95.94 303 ALA A N 1
ATOM 2293 C CA . ALA A 1 303 ? -24.679 -20.240 6.531 1.00 95.94 303 ALA A CA 1
ATOM 2294 C C . ALA A 1 303 ? -23.155 -20.358 6.353 1.00 95.94 303 ALA A C 1
ATOM 2296 O O . ALA A 1 303 ? -22.624 -21.473 6.350 1.00 95.94 303 ALA A O 1
ATOM 2297 N N . HIS A 1 304 ? -22.442 -19.231 6.281 1.00 97.56 304 HIS A N 1
ATOM 2298 C CA . HIS A 1 304 ? -20.986 -19.222 6.122 1.00 97.56 304 HIS A CA 1
ATOM 2299 C C . HIS A 1 304 ? -20.257 -19.778 7.355 1.00 97.56 304 HIS A C 1
ATOM 2301 O O . HIS A 1 304 ? -19.301 -20.541 7.205 1.00 97.56 304 HIS A O 1
ATOM 2307 N N . ALA A 1 305 ? -20.728 -19.487 8.576 1.00 95.88 305 ALA A N 1
ATOM 2308 C CA . ALA A 1 305 ? -20.153 -20.055 9.800 1.00 95.88 305 ALA A CA 1
ATOM 2309 C C . ALA A 1 305 ? -20.287 -21.589 9.847 1.00 95.88 305 ALA A C 1
ATOM 2311 O O . ALA A 1 305 ? -19.343 -22.282 10.232 1.00 95.88 305 ALA A O 1
ATOM 2312 N N . ALA A 1 306 ? -21.431 -22.132 9.411 1.00 95.00 306 ALA A N 1
ATOM 2313 C CA . ALA A 1 306 ? -21.652 -23.576 9.345 1.00 95.00 306 ALA A CA 1
ATOM 2314 C C . ALA A 1 306 ? -20.734 -24.262 8.317 1.00 95.00 306 ALA A C 1
ATOM 2316 O O . ALA A 1 306 ? -20.166 -25.316 8.608 1.00 95.00 306 ALA A O 1
ATOM 2317 N N . GLN A 1 307 ? -20.544 -23.650 7.143 1.00 96.50 307 GLN A N 1
ATOM 2318 C CA . GLN A 1 307 ? -19.608 -24.150 6.129 1.00 96.50 307 GLN A CA 1
ATOM 2319 C C . GLN A 1 307 ? -18.158 -24.119 6.629 1.00 96.50 307 GLN A C 1
ATOM 2321 O O . GLN A 1 307 ? -17.438 -25.110 6.497 1.00 96.50 307 GLN A O 1
ATOM 2326 N N . ALA A 1 308 ? -17.740 -23.016 7.259 1.00 95.94 308 ALA A N 1
ATOM 2327 C CA . ALA A 1 308 ? -16.405 -22.893 7.837 1.00 95.94 308 ALA A CA 1
ATOM 2328 C C . ALA A 1 308 ? -16.143 -23.960 8.911 1.00 95.94 308 ALA A C 1
ATOM 2330 O O . ALA A 1 308 ? -15.084 -24.587 8.915 1.00 95.94 308 ALA A O 1
ATOM 2331 N N . LEU A 1 309 ? -17.113 -24.195 9.803 1.00 95.56 309 LEU A N 1
ATOM 2332 C CA . LEU A 1 309 ? -17.010 -25.216 10.844 1.00 95.56 309 LEU A CA 1
ATOM 2333 C C . LEU A 1 309 ? -16.838 -26.618 10.249 1.00 95.56 309 LEU A C 1
ATOM 2335 O O . LEU A 1 309 ? -15.933 -27.334 10.669 1.00 95.56 309 LEU A O 1
ATOM 2339 N N . ALA A 1 310 ? -17.655 -26.985 9.257 1.00 94.69 310 ALA A N 1
ATOM 2340 C CA . ALA A 1 310 ? -17.561 -28.286 8.598 1.00 94.69 310 ALA A CA 1
ATOM 2341 C C . ALA A 1 310 ? -16.173 -28.514 7.973 1.00 94.69 310 ALA A C 1
ATOM 2343 O O . ALA A 1 310 ? -15.580 -29.577 8.149 1.00 94.69 310 ALA A O 1
ATOM 2344 N N . LEU A 1 311 ? -15.613 -27.492 7.314 1.00 93.50 311 LEU A N 1
ATOM 2345 C CA . LEU A 1 311 ? -14.265 -27.562 6.746 1.00 93.50 311 LEU A CA 1
ATOM 2346 C C . LEU A 1 311 ? -13.178 -27.655 7.824 1.00 93.50 311 LEU A C 1
ATOM 2348 O O . LEU A 1 311 ? -12.233 -28.428 7.678 1.00 93.50 311 LEU A O 1
ATOM 2352 N N . PHE A 1 312 ? -13.281 -26.902 8.924 1.00 92.94 312 PHE A N 1
ATOM 2353 C CA . PHE A 1 312 ? -12.306 -27.014 10.014 1.00 92.94 312 PHE A CA 1
ATOM 2354 C C . PHE A 1 312 ? -12.333 -28.384 10.695 1.00 92.94 312 PHE A C 1
ATOM 2356 O O . PHE A 1 312 ? -11.275 -28.870 11.099 1.00 92.94 312 PHE A O 1
ATOM 2363 N N . GLU A 1 313 ? -13.508 -29.003 10.812 1.00 90.56 313 GLU A N 1
ATOM 2364 C CA . GLU A 1 313 ? -13.660 -30.368 11.320 1.00 90.56 313 GLU A CA 1
ATOM 2365 C C . GLU A 1 313 ? -13.046 -31.400 10.372 1.00 90.56 313 GLU A C 1
ATOM 2367 O O . GLU A 1 313 ? -12.302 -32.265 10.831 1.00 90.56 313 GLU A O 1
ATOM 2372 N N . GLU A 1 314 ? -13.280 -31.273 9.062 1.00 90.88 314 GLU A N 1
ATOM 2373 C CA . GLU A 1 314 ? -12.649 -32.119 8.039 1.00 90.88 314 GLU A CA 1
ATOM 2374 C C . GLU A 1 314 ? -11.114 -32.029 8.100 1.00 90.88 314 GLU A C 1
ATOM 2376 O O . GLU A 1 314 ? -10.420 -33.039 8.000 1.00 90.88 314 GLU A O 1
ATOM 2381 N N . LEU A 1 315 ? -10.580 -30.824 8.318 1.00 86.62 315 LEU A N 1
ATOM 2382 C CA . LEU A 1 315 ? -9.141 -30.561 8.413 1.00 86.62 315 LEU A CA 1
ATOM 2383 C C . LEU A 1 315 ? -8.524 -30.940 9.772 1.00 86.62 315 LEU A C 1
ATOM 2385 O O . LEU A 1 315 ? -7.313 -30.800 9.944 1.00 86.62 315 LEU A O 1
ATOM 2389 N N . GLY A 1 316 ? -9.324 -31.353 10.761 1.00 83.44 316 GLY A N 1
ATOM 2390 C CA . GLY A 1 316 ? -8.845 -31.642 12.117 1.00 83.44 316 GLY A CA 1
ATOM 2391 C C . GLY A 1 316 ? -8.309 -30.417 12.875 1.00 83.44 316 GLY A C 1
ATOM 2392 O O . GLY A 1 316 ? -7.540 -30.562 13.827 1.00 83.44 316 GLY A O 1
ATOM 2393 N N . SER A 1 317 ? -8.691 -29.195 12.483 1.00 79.88 317 SER A N 1
ATOM 2394 C CA . SER A 1 317 ? -8.195 -27.958 13.102 1.00 79.88 317 SER A CA 1
ATOM 2395 C C . SER A 1 317 ? -9.007 -27.588 14.348 1.00 79.88 317 SER A C 1
ATOM 2397 O O . SER A 1 317 ? -9.923 -26.765 14.291 1.00 79.88 317 SER A O 1
ATOM 2399 N N . GLY A 1 318 ? -8.656 -28.176 15.498 1.00 83.00 318 GLY A N 1
ATOM 2400 C CA . GLY A 1 318 ? -9.399 -28.008 16.756 1.00 83.00 318 GLY A CA 1
ATOM 2401 C C . GLY A 1 318 ? -9.611 -26.545 17.170 1.00 83.00 318 GLY A C 1
ATOM 2402 O O . GLY A 1 318 ? -10.742 -26.123 17.407 1.00 83.00 318 GLY A O 1
ATOM 2403 N N . ARG A 1 319 ? -8.550 -25.726 17.185 1.00 85.12 319 ARG A N 1
ATOM 2404 C CA . ARG A 1 319 ? -8.648 -24.305 17.572 1.00 85.12 319 ARG A CA 1
ATOM 2405 C C . ARG A 1 319 ? -9.514 -23.487 16.608 1.00 85.12 319 ARG A C 1
ATOM 2407 O O . ARG A 1 319 ? -10.320 -22.671 17.048 1.00 85.12 319 ARG A O 1
ATOM 2414 N N . SER A 1 320 ? -9.370 -23.698 15.298 1.00 87.81 320 SER A N 1
ATOM 2415 C CA . SER A 1 320 ? -10.181 -22.986 14.302 1.00 87.81 320 SER A CA 1
ATOM 2416 C C . SER A 1 320 ? -11.652 -23.393 14.373 1.00 87.81 320 SER A C 1
ATOM 2418 O O . SER A 1 320 ? -12.521 -22.526 14.309 1.00 87.81 320 SER A O 1
ATOM 2420 N N . ALA A 1 321 ? -11.932 -24.683 14.588 1.00 91.44 321 ALA A N 1
ATOM 2421 C CA . ALA A 1 321 ? -13.284 -25.178 14.819 1.00 91.44 321 ALA A CA 1
ATOM 2422 C C . ALA A 1 321 ? -13.903 -24.557 16.082 1.00 91.44 321 ALA A C 1
ATOM 2424 O O . ALA A 1 321 ? -15.057 -24.136 16.055 1.00 91.44 321 ALA A O 1
ATOM 2425 N N . ALA A 1 322 ? -13.134 -24.417 17.169 1.00 92.88 322 ALA A N 1
ATOM 2426 C CA . ALA A 1 322 ? -13.598 -23.731 18.374 1.00 92.88 322 ALA A CA 1
ATOM 2427 C C . ALA A 1 322 ? -13.970 -22.265 18.101 1.00 92.88 322 ALA A C 1
ATOM 2429 O O . ALA A 1 322 ? -15.033 -21.821 18.526 1.00 92.88 322 ALA A O 1
ATOM 2430 N N . ASN A 1 323 ? -13.158 -21.533 17.334 1.00 92.12 323 ASN A N 1
ATOM 2431 C CA . ASN A 1 323 ? -13.480 -20.158 16.941 1.00 92.12 323 ASN A CA 1
ATOM 2432 C C . ASN A 1 323 ? -14.746 -20.075 16.072 1.00 92.12 323 ASN A C 1
ATOM 2434 O O . ASN A 1 323 ? -15.582 -19.209 16.313 1.00 92.12 323 ASN A O 1
ATOM 2438 N N . ALA A 1 324 ? -14.934 -20.990 15.117 1.00 93.19 324 ALA A N 1
ATOM 2439 C CA . ALA A 1 324 ? -16.159 -21.044 14.313 1.00 93.19 324 ALA A CA 1
ATOM 2440 C C . ALA A 1 324 ? -17.404 -21.364 15.167 1.00 93.19 324 ALA A C 1
ATOM 2442 O O . ALA A 1 324 ? -18.475 -20.790 14.957 1.00 93.19 324 ALA A O 1
ATOM 2443 N N . LEU A 1 325 ? -17.265 -22.221 16.186 1.00 96.81 325 LEU A N 1
ATOM 2444 C CA . LEU A 1 325 ? -18.319 -22.496 17.169 1.00 96.81 325 LEU A CA 1
ATOM 2445 C C . LEU A 1 325 ? -18.646 -21.267 18.035 1.00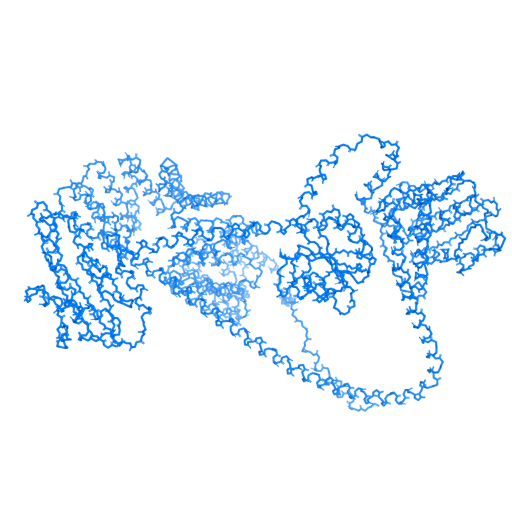 96.81 325 LEU A C 1
ATOM 2447 O O . LEU A 1 325 ? -19.821 -21.021 18.307 1.00 96.81 325 LEU A O 1
ATOM 2451 N N . LEU A 1 326 ? -17.641 -20.474 18.433 1.00 96.31 326 LEU A N 1
ATOM 2452 C CA . LEU A 1 326 ? -17.854 -19.191 19.116 1.00 96.31 326 LEU A CA 1
ATOM 2453 C C . LEU A 1 326 ? -18.650 -18.223 18.233 1.00 96.31 326 LEU A C 1
ATOM 2455 O O . LEU A 1 326 ? -19.648 -17.665 18.689 1.00 96.31 326 LEU A O 1
ATOM 2459 N N . THR A 1 327 ? -18.260 -18.071 16.964 1.00 95.69 327 THR A N 1
ATOM 2460 C CA . THR A 1 327 ? -18.983 -17.243 15.985 1.00 95.69 327 THR A CA 1
ATOM 2461 C C . THR A 1 327 ? -20.425 -17.719 15.810 1.00 95.69 327 THR A C 1
ATOM 2463 O O . THR A 1 327 ? -21.349 -16.913 15.898 1.00 95.69 327 THR A O 1
ATOM 2466 N N . THR A 1 328 ? -20.636 -19.031 15.669 1.00 96.12 328 THR A N 1
ATOM 2467 C CA . THR A 1 328 ? -21.971 -19.646 15.569 1.00 96.12 328 THR A CA 1
ATOM 2468 C C . THR A 1 328 ? -22.834 -19.314 16.789 1.00 96.12 328 THR A C 1
ATOM 2470 O O . THR A 1 328 ? -23.983 -18.905 16.644 1.00 96.12 328 THR A O 1
ATOM 2473 N N . GLY A 1 329 ? -22.275 -19.427 17.999 1.00 96.06 329 GLY A N 1
ATOM 2474 C CA . GLY A 1 329 ? -22.975 -19.072 19.233 1.00 96.06 329 GLY A CA 1
ATOM 2475 C C . GLY A 1 329 ? -23.402 -17.604 19.272 1.00 96.06 329 GLY A C 1
ATOM 2476 O O . GLY A 1 329 ? -24.552 -17.308 19.588 1.00 96.06 329 GLY A O 1
ATOM 2477 N N . ARG A 1 330 ? -22.514 -16.680 18.883 1.00 96.25 330 ARG A N 1
ATOM 2478 C CA . ARG A 1 330 ? -22.839 -15.244 18.801 1.00 96.25 330 ARG A CA 1
ATOM 2479 C C . ARG A 1 330 ? -23.940 -14.948 17.787 1.00 96.25 330 ARG A C 1
ATOM 2481 O O . ARG A 1 330 ? -24.799 -14.114 18.060 1.00 96.25 330 ARG A O 1
ATOM 2488 N N . ILE A 1 331 ? -23.922 -15.620 16.635 1.00 96.38 331 ILE A N 1
ATOM 2489 C CA . ILE A 1 331 ? -24.961 -15.474 15.610 1.00 96.38 331 ILE A CA 1
ATOM 2490 C C . ILE A 1 331 ? -26.316 -15.926 16.165 1.00 96.38 331 ILE A C 1
ATOM 2492 O O . ILE A 1 331 ? -27.299 -15.205 16.020 1.00 96.38 331 ILE A O 1
ATOM 2496 N N . GLU A 1 332 ? -26.386 -17.066 16.856 1.00 96.19 332 GLU A N 1
ATOM 2497 C CA . GLU A 1 332 ? -27.640 -17.545 17.455 1.00 96.19 332 GLU A CA 1
ATOM 2498 C C . GLU A 1 332 ? -28.167 -16.615 18.564 1.00 96.19 332 GLU A C 1
ATOM 2500 O O . GLU A 1 332 ? -29.373 -16.370 18.624 1.00 96.19 332 GLU A O 1
ATOM 2505 N N . ILE A 1 333 ? -27.287 -16.023 19.382 1.00 94.81 333 ILE A N 1
ATOM 2506 C CA . ILE A 1 333 ? -27.665 -14.970 20.347 1.00 94.81 333 ILE A CA 1
ATOM 2507 C C . ILE A 1 333 ? -28.250 -13.758 19.604 1.00 94.81 333 ILE A C 1
ATOM 2509 O O . ILE A 1 333 ? -29.352 -13.305 19.911 1.00 94.81 333 ILE A O 1
ATOM 2513 N N . ALA A 1 334 ? -27.574 -13.269 18.559 1.00 94.12 334 ALA A N 1
ATOM 2514 C CA . ALA A 1 334 ? -28.052 -12.136 17.762 1.00 94.12 334 ALA A CA 1
ATOM 2515 C C . ALA A 1 334 ? -29.405 -12.416 17.075 1.00 94.12 334 ALA A C 1
ATOM 2517 O O . ALA A 1 334 ? -30.241 -11.519 16.967 1.00 94.12 334 ALA A O 1
ATOM 2518 N N . ARG A 1 335 ? -29.660 -13.672 16.681 1.00 94.31 335 ARG A N 1
ATOM 2519 C CA . ARG A 1 335 ? -30.944 -14.151 16.135 1.00 94.31 335 ARG A CA 1
ATOM 2520 C C . ARG A 1 335 ? -32.049 -14.317 17.182 1.00 94.31 335 ARG A C 1
ATOM 2522 O O . ARG A 1 335 ? -33.147 -14.728 16.819 1.00 94.31 335 ARG A O 1
ATOM 2529 N N . LYS A 1 336 ? -31.785 -14.015 18.458 1.00 93.19 336 LYS A N 1
ATOM 2530 C CA . LYS A 1 336 ? -32.707 -14.235 19.586 1.00 93.19 336 LYS A CA 1
ATOM 2531 C C . LYS A 1 336 ? -33.048 -15.708 19.817 1.00 93.19 336 LYS A C 1
ATOM 2533 O O . LYS A 1 336 ? -34.124 -16.043 20.306 1.00 93.19 336 LYS A O 1
ATOM 2538 N N . HIS A 1 337 ? -32.102 -16.596 19.516 1.00 93.56 337 HIS A N 1
ATOM 2539 C CA . HIS A 1 337 ? -32.177 -18.033 19.770 1.00 93.56 337 HIS A CA 1
ATOM 2540 C C . HIS A 1 337 ? -31.148 -18.465 20.826 1.00 93.56 337 HIS A C 1
ATOM 2542 O O . HIS A 1 337 ? -30.355 -19.382 20.609 1.00 93.56 337 HIS A O 1
ATOM 2548 N N . ALA A 1 338 ? -31.162 -17.818 21.990 1.00 91.88 338 ALA A N 1
ATOM 2549 C CA . ALA A 1 338 ? -30.155 -18.012 23.032 1.00 91.88 338 ALA A CA 1
ATOM 2550 C C . ALA A 1 338 ? -29.951 -19.487 23.449 1.00 91.88 338 ALA A C 1
ATOM 2552 O O . ALA A 1 338 ? -28.814 -19.933 23.579 1.00 91.88 338 ALA A O 1
ATOM 2553 N N . GLU A 1 339 ? -31.017 -20.289 23.550 1.00 93.44 339 GLU A N 1
ATOM 2554 C CA . GLU A 1 339 ? -30.917 -21.728 23.863 1.00 93.44 339 GLU A CA 1
ATOM 2555 C C . GLU A 1 339 ? -30.147 -22.530 22.794 1.00 93.44 339 GLU A C 1
ATOM 2557 O O . GLU A 1 339 ? -29.386 -23.445 23.117 1.00 93.44 339 GLU A O 1
ATOM 2562 N N . ARG A 1 340 ? -30.267 -22.162 21.509 1.00 94.44 340 ARG A N 1
ATOM 2563 C CA . ARG A 1 340 ? -29.522 -22.812 20.414 1.00 94.44 340 ARG A CA 1
ATOM 2564 C C . ARG A 1 340 ? -28.031 -22.468 20.436 1.00 94.44 340 ARG A C 1
ATOM 2566 O O . ARG A 1 340 ? -27.229 -23.261 19.948 1.00 94.44 340 ARG A O 1
ATOM 2573 N N . ALA A 1 341 ? -27.647 -21.344 21.043 1.00 95.38 341 ALA A N 1
ATOM 2574 C CA . ALA A 1 341 ? -26.249 -20.938 21.184 1.00 95.38 341 ALA A CA 1
ATOM 2575 C C . ALA A 1 341 ? -25.473 -21.779 22.216 1.00 95.38 341 ALA A C 1
ATOM 2577 O O . ALA A 1 341 ? -24.249 -21.879 22.146 1.00 95.38 341 ALA A O 1
ATOM 2578 N N . ILE A 1 342 ? -26.153 -22.418 23.172 1.00 96.19 342 ILE A N 1
ATOM 2579 C CA . ILE A 1 342 ? -25.499 -23.054 24.327 1.00 96.19 342 ILE A CA 1
ATOM 2580 C C . ILE A 1 342 ? -24.650 -24.262 23.920 1.00 96.19 342 ILE A C 1
ATOM 2582 O O . ILE A 1 342 ? -23.492 -24.368 24.325 1.00 96.19 342 ILE A O 1
ATOM 2586 N N . ALA A 1 343 ? -25.202 -25.174 23.118 1.00 96.19 343 ALA A N 1
ATOM 2587 C CA . ALA A 1 343 ? -24.501 -26.384 22.688 1.00 96.19 343 ALA A CA 1
ATOM 2588 C C . ALA A 1 343 ? -23.184 -26.097 21.929 1.00 96.19 343 ALA A C 1
ATOM 2590 O O . ALA A 1 343 ? -22.152 -26.654 22.327 1.00 96.19 343 ALA A O 1
ATOM 2591 N N . PRO A 1 344 ? -23.152 -25.231 20.890 1.00 96.38 344 PRO A N 1
ATOM 2592 C CA . PRO A 1 344 ? -21.903 -24.917 20.199 1.00 96.38 344 PRO A CA 1
ATOM 2593 C C . PRO A 1 344 ? -20.892 -24.217 21.114 1.00 96.38 344 PRO A C 1
ATOM 2595 O O . PRO A 1 344 ? -19.713 -24.569 21.089 1.00 96.38 344 PRO A O 1
ATOM 2598 N N . LEU A 1 345 ? -21.330 -23.308 21.990 1.00 97.75 345 LEU A N 1
ATOM 2599 C CA . LEU A 1 345 ? -20.433 -22.613 22.916 1.00 97.75 345 LEU A CA 1
ATOM 2600 C C . LEU A 1 345 ? -19.837 -23.539 23.989 1.00 97.75 345 LEU A C 1
ATOM 2602 O O . LEU A 1 345 ? -18.653 -23.435 24.307 1.00 97.75 345 LEU A O 1
ATOM 2606 N N . GLN A 1 346 ? -20.607 -24.497 24.514 1.00 97.62 346 GLN A N 1
ATOM 2607 C CA . GLN A 1 346 ? -20.078 -25.522 25.421 1.00 97.62 346 GLN A CA 1
ATOM 2608 C C . GLN A 1 346 ? -19.037 -26.404 24.733 1.00 97.62 346 GLN A C 1
ATOM 2610 O O . GLN A 1 346 ? -18.039 -26.777 25.351 1.00 97.62 346 GLN A O 1
ATOM 2615 N N . ARG A 1 347 ? -19.259 -26.737 23.458 1.00 96.56 347 ARG A N 1
ATOM 2616 C CA . ARG A 1 347 ? -18.296 -27.499 22.663 1.00 96.56 347 ARG A CA 1
ATOM 2617 C C . ARG A 1 347 ? -17.017 -26.695 22.425 1.00 96.56 347 ARG A C 1
ATOM 2619 O O . ARG A 1 347 ? -15.939 -27.240 22.634 1.00 96.56 347 ARG A O 1
ATOM 2626 N N . ALA A 1 348 ? -17.125 -25.409 22.081 1.00 96.69 348 ALA A N 1
ATOM 2627 C CA . ALA A 1 348 ? -15.974 -24.514 21.956 1.00 96.69 348 ALA A CA 1
ATOM 2628 C C . ALA A 1 348 ? -15.168 -24.439 23.260 1.00 96.69 348 ALA A C 1
ATOM 2630 O O . ALA A 1 348 ? -13.945 -24.560 23.233 1.00 96.69 348 ALA A O 1
ATOM 2631 N N . ARG A 1 349 ? -15.854 -24.319 24.407 1.00 97.50 349 ARG A N 1
ATOM 2632 C CA . ARG A 1 349 ? -15.210 -24.297 25.725 1.00 97.50 349 ARG A CA 1
ATOM 2633 C C . ARG A 1 349 ? -14.412 -25.569 26.001 1.00 97.50 349 ARG A C 1
ATOM 2635 O O . ARG A 1 349 ? -13.257 -25.457 26.388 1.00 97.50 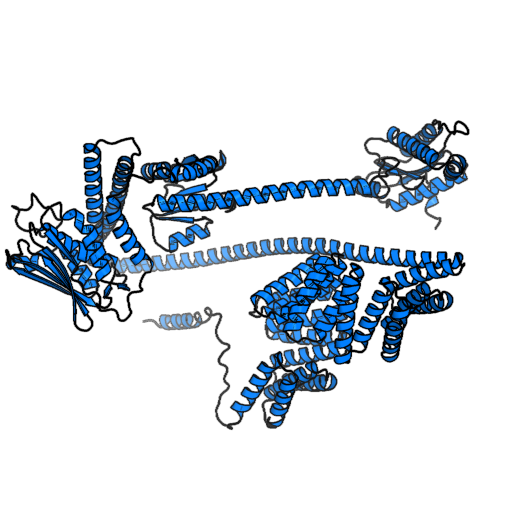349 ARG A O 1
ATOM 2642 N N . ARG A 1 350 ? -14.995 -26.752 25.758 1.00 96.44 350 ARG A N 1
ATOM 2643 C CA . ARG A 1 350 ? -14.298 -28.041 25.943 1.00 96.44 350 ARG A CA 1
ATOM 2644 C C . ARG A 1 350 ? -13.061 -28.146 25.061 1.00 96.44 350 ARG A C 1
ATOM 2646 O O . ARG A 1 350 ? -12.005 -28.506 25.554 1.00 96.44 350 ARG A O 1
ATOM 2653 N N . ILE A 1 351 ? -13.172 -27.765 23.784 1.00 93.38 351 ILE A N 1
ATOM 2654 C CA . ILE A 1 351 ? -12.014 -27.760 22.881 1.00 93.38 351 ILE A CA 1
ATOM 2655 C C . ILE A 1 351 ? -10.918 -26.832 23.422 1.00 93.38 351 ILE A C 1
ATOM 2657 O O . ILE A 1 351 ? -9.755 -27.217 23.425 1.00 93.38 351 ILE A O 1
ATOM 2661 N N . GLY A 1 352 ? -11.282 -25.641 23.910 1.00 91.56 352 GLY A N 1
ATOM 2662 C CA . GLY A 1 352 ? -10.339 -24.711 24.535 1.00 91.56 352 GLY A CA 1
ATOM 2663 C C . GLY A 1 352 ? -9.694 -25.257 25.814 1.00 91.56 352 GLY A C 1
ATOM 2664 O O . GLY A 1 352 ? -8.502 -25.052 26.027 1.00 91.56 352 GLY A O 1
ATOM 2665 N N . GLU A 1 353 ? -10.446 -25.974 26.651 1.00 93.00 353 GLU A N 1
ATOM 2666 C CA . GLU A 1 353 ? -9.933 -26.650 27.852 1.00 93.00 353 GLU A CA 1
ATOM 2667 C C . GLU A 1 353 ? -8.937 -27.761 27.477 1.00 93.00 353 GLU A C 1
ATOM 2669 O O . GLU A 1 353 ? -7.817 -27.784 27.993 1.00 93.00 353 GLU A O 1
ATOM 2674 N N . ASP A 1 354 ? -9.303 -28.618 26.520 1.00 91.00 354 ASP A N 1
ATOM 2675 C CA . ASP A 1 354 ? -8.471 -29.720 26.025 1.00 91.00 354 ASP A CA 1
ATOM 2676 C C . ASP A 1 354 ? -7.184 -29.206 25.360 1.00 91.00 354 ASP A C 1
ATOM 2678 O O . ASP A 1 354 ? -6.099 -29.755 25.569 1.00 91.00 354 ASP A O 1
ATOM 2682 N N . SER A 1 355 ? -7.279 -28.111 24.596 1.00 85.50 355 SER A N 1
ATOM 2683 C CA . SER A 1 355 ? -6.136 -27.475 23.934 1.00 85.50 355 SER A CA 1
ATOM 2684 C C . SER A 1 355 ? -5.360 -26.508 24.831 1.00 85.50 355 SER A C 1
ATOM 2686 O O . SER A 1 355 ? -4.386 -25.917 24.367 1.00 85.50 355 SER A O 1
ATOM 2688 N N . LYS A 1 356 ? -5.789 -26.310 26.086 1.00 87.56 356 LYS A N 1
ATOM 2689 C CA . LYS A 1 356 ? -5.237 -25.320 27.028 1.00 87.56 356 LYS A CA 1
ATOM 2690 C C . LYS A 1 356 ? -5.149 -23.907 26.433 1.00 87.56 356 LYS A C 1
ATOM 2692 O O . LYS A 1 356 ? -4.169 -23.198 26.652 1.00 87.56 356 LYS A O 1
ATOM 2697 N N . ASP A 1 357 ? -6.165 -23.503 25.673 1.00 86.38 357 ASP A N 1
ATOM 2698 C CA . ASP A 1 357 ? -6.271 -22.164 25.090 1.00 86.38 357 ASP A CA 1
ATOM 2699 C C . ASP A 1 357 ? -7.173 -21.273 25.966 1.00 86.38 357 ASP A C 1
ATOM 2701 O O . ASP A 1 357 ? -8.405 -21.326 25.849 1.00 86.38 357 ASP A O 1
ATOM 2705 N N . PRO A 1 358 ? -6.595 -20.438 26.851 1.00 89.19 358 PRO A N 1
ATOM 2706 C CA . PRO A 1 358 ? -7.376 -19.646 27.794 1.00 89.19 358 PRO A CA 1
ATOM 2707 C C . PRO A 1 358 ? -8.240 -18.587 27.094 1.00 89.19 358 PRO A C 1
ATOM 2709 O O . PRO A 1 358 ? -9.286 -18.216 27.626 1.00 89.19 358 PRO A O 1
ATOM 2712 N N . ALA A 1 359 ? -7.865 -18.132 25.892 1.00 89.75 359 ALA A N 1
ATOM 2713 C CA . ALA A 1 359 ? -8.636 -17.138 25.148 1.00 89.75 359 ALA A CA 1
ATOM 2714 C C . ALA A 1 359 ? -9.938 -17.730 24.602 1.00 89.75 359 ALA A C 1
ATOM 2716 O O . ALA A 1 359 ? -10.988 -17.090 24.679 1.00 89.75 359 ALA A O 1
ATOM 2717 N N . VAL A 1 360 ? -9.896 -18.965 24.095 1.00 91.88 360 VAL A N 1
ATOM 2718 C CA . VAL A 1 360 ? -11.103 -19.679 23.650 1.00 91.88 360 VAL A CA 1
ATOM 2719 C C . VAL A 1 360 ? -12.032 -19.942 24.835 1.00 91.88 360 VAL A C 1
ATOM 2721 O O . VAL A 1 360 ? -13.234 -19.702 24.732 1.00 91.88 360 VAL A O 1
ATOM 2724 N N . VAL A 1 361 ? -11.486 -20.370 25.979 1.00 95.75 361 VAL A N 1
ATOM 2725 C CA . VAL A 1 361 ? -12.271 -20.629 27.198 1.00 95.75 361 VAL A CA 1
ATOM 2726 C C . VAL A 1 361 ? -12.936 -19.353 27.723 1.00 95.75 361 VAL A C 1
ATOM 2728 O O . VAL A 1 361 ? -14.131 -19.370 28.027 1.00 95.75 361 VAL A O 1
ATOM 2731 N N . ALA A 1 362 ? -12.201 -18.239 27.799 1.00 95.38 362 ALA A N 1
ATOM 2732 C CA . ALA A 1 362 ? -12.736 -16.959 28.261 1.00 95.38 362 ALA A CA 1
ATOM 2733 C C . ALA A 1 362 ? -13.855 -16.436 27.342 1.00 95.38 362 ALA A C 1
ATOM 2735 O O . ALA A 1 362 ? -14.930 -16.081 27.830 1.00 95.38 362 ALA A O 1
ATOM 2736 N N . ASN A 1 363 ? -13.657 -16.486 26.019 1.00 96.56 363 ASN A N 1
ATOM 2737 C CA . ASN A 1 363 ? -14.690 -16.116 25.045 1.00 96.56 363 ASN A CA 1
ATOM 2738 C C . ASN A 1 363 ? -15.924 -17.023 25.122 1.00 96.56 363 ASN A C 1
ATOM 2740 O O . ASN A 1 363 ? -17.051 -16.530 25.109 1.00 96.56 363 ASN A O 1
ATOM 2744 N N . ALA A 1 364 ? -15.737 -18.339 25.257 1.00 97.06 364 ALA A N 1
ATOM 2745 C CA . ALA A 1 364 ? -16.855 -19.264 25.412 1.00 97.06 364 ALA A CA 1
ATOM 2746 C C . ALA A 1 364 ? -17.672 -18.954 26.672 1.00 97.06 364 ALA A C 1
ATOM 2748 O O . ALA A 1 364 ? -18.898 -18.948 26.616 1.00 97.06 364 ALA A O 1
ATOM 2749 N N . ASN A 1 365 ? -17.010 -18.657 27.796 1.00 97.94 365 ASN A N 1
ATOM 2750 C CA . ASN A 1 365 ? -17.687 -18.268 29.033 1.00 97.94 365 ASN A CA 1
ATOM 2751 C C . ASN A 1 365 ? -18.451 -16.946 28.883 1.00 97.94 365 ASN A C 1
ATOM 2753 O O . ASN A 1 365 ? -19.580 -16.865 29.361 1.00 97.94 365 ASN A O 1
ATOM 2757 N N . LEU A 1 366 ? -17.890 -15.952 28.186 1.00 97.62 366 LEU A N 1
ATOM 2758 C CA . LEU A 1 366 ? -18.562 -14.674 27.932 1.00 97.62 366 LEU A CA 1
ATOM 2759 C C . LEU A 1 366 ? -19.866 -14.874 27.150 1.00 97.62 366 LEU A C 1
ATOM 2761 O O . LEU A 1 366 ? -20.926 -14.419 27.576 1.00 97.62 366 LEU A O 1
ATOM 2765 N N . TYR A 1 367 ? -19.808 -15.595 26.031 1.00 97.50 367 TYR A N 1
ATOM 2766 C CA . TYR A 1 367 ? -20.990 -15.809 25.196 1.00 97.50 367 TYR A CA 1
ATOM 2767 C C . TYR A 1 367 ? -21.989 -16.780 25.839 1.00 97.50 367 TYR A C 1
ATOM 2769 O O . TYR A 1 367 ? -23.194 -16.611 25.674 1.00 97.50 367 TYR A O 1
ATOM 2777 N N . LEU A 1 368 ? -21.528 -17.765 26.625 1.00 98.00 368 LEU A N 1
ATOM 2778 C CA . LEU A 1 368 ? -22.424 -18.605 27.430 1.00 98.00 368 LEU A CA 1
ATOM 2779 C C . LEU A 1 368 ? -23.150 -17.779 28.491 1.00 98.00 368 LEU A C 1
ATOM 2781 O O . LEU A 1 368 ? -24.337 -18.007 28.713 1.00 98.00 368 LEU A O 1
ATOM 2785 N N . ALA A 1 369 ? -22.463 -16.829 29.132 1.00 97.44 369 ALA A N 1
ATOM 2786 C CA . ALA A 1 369 ? -23.080 -15.920 30.088 1.00 97.44 369 ALA A CA 1
ATOM 2787 C C . ALA A 1 369 ? -24.178 -15.083 29.423 1.00 97.44 369 ALA A C 1
ATOM 2789 O O . ALA A 1 369 ? -25.283 -14.990 29.954 1.00 97.44 369 ALA A O 1
ATOM 2790 N N . GLU A 1 370 ? -23.909 -14.534 28.238 1.00 96.75 370 GLU A N 1
ATOM 2791 C CA . GLU A 1 370 ? -24.889 -13.749 27.486 1.00 96.75 370 GLU A CA 1
ATOM 2792 C C . GLU A 1 370 ? -26.099 -14.594 27.052 1.00 96.75 370 GLU A C 1
ATOM 2794 O O . GLU A 1 370 ? -27.240 -14.203 27.300 1.00 96.75 370 GLU A O 1
ATOM 2799 N N . ALA A 1 371 ? -25.877 -15.803 26.522 1.00 96.50 371 ALA A N 1
ATOM 2800 C CA . ALA A 1 371 ? -26.955 -16.731 26.175 1.00 96.50 371 ALA A CA 1
ATOM 2801 C C . ALA A 1 371 ? -27.802 -17.133 27.399 1.00 96.50 371 ALA A C 1
ATOM 2803 O O . ALA A 1 371 ? -29.034 -17.176 27.333 1.00 96.50 371 ALA A O 1
ATOM 2804 N N . ARG A 1 372 ? -27.166 -17.404 28.548 1.00 96.62 372 ARG A N 1
ATOM 2805 C CA . ARG A 1 372 ? -27.876 -17.723 29.797 1.00 96.62 372 ARG A CA 1
ATOM 2806 C C . ARG A 1 372 ? -28.672 -16.540 30.323 1.00 96.62 372 ARG A C 1
ATOM 2808 O O . ARG A 1 372 ? -29.781 -16.744 30.815 1.00 96.62 372 ARG A O 1
ATOM 2815 N N . PHE A 1 373 ? -28.144 -15.328 30.185 1.00 95.56 373 PHE A N 1
ATOM 2816 C CA . PHE A 1 373 ? -28.843 -14.114 30.577 1.00 95.56 373 PHE A CA 1
ATOM 2817 C C . PHE A 1 373 ? -30.100 -13.884 29.736 1.00 95.56 373 PHE A C 1
ATOM 2819 O O . PHE A 1 373 ? -31.177 -13.708 30.302 1.00 95.56 373 PHE A O 1
ATOM 2826 N N . GLU A 1 374 ? -29.998 -13.980 28.404 1.00 93.19 374 GLU A N 1
ATOM 2827 C CA . GLU A 1 374 ? -31.162 -13.870 27.512 1.00 93.19 374 GLU A CA 1
ATOM 2828 C C . GLU A 1 374 ? -32.196 -14.985 27.753 1.00 93.19 374 GLU A C 1
ATOM 2830 O O . GLU A 1 374 ? -33.393 -14.769 27.578 1.00 93.19 374 GLU A O 1
ATOM 2835 N N . SER A 1 375 ? -31.753 -16.155 28.225 1.00 92.56 375 SER A N 1
ATOM 2836 C CA . SER A 1 375 ? -32.626 -17.278 28.598 1.00 92.56 375 SER A CA 1
ATOM 2837 C C . SER A 1 375 ? -33.167 -17.188 30.039 1.00 92.56 375 SER A C 1
ATOM 2839 O O . SER A 1 375 ? -33.741 -18.153 30.537 1.00 92.56 375 SER A O 1
ATOM 2841 N N . GLY A 1 376 ? -32.956 -16.072 30.752 1.00 90.88 376 GLY A N 1
ATOM 2842 C CA . GLY A 1 376 ? -33.498 -15.822 32.097 1.00 90.88 376 GLY A CA 1
ATOM 2843 C C . GLY A 1 376 ? -32.740 -16.464 33.270 1.00 90.88 376 GLY A C 1
ATOM 2844 O O . GLY A 1 376 ? -33.211 -16.416 34.405 1.00 90.88 376 GLY A O 1
ATOM 2845 N N . HIS A 1 377 ? -31.561 -17.048 33.039 1.00 94.19 377 HIS A N 1
ATOM 2846 C CA . HIS A 1 377 ? -30.759 -17.744 34.054 1.00 94.19 377 HIS A CA 1
ATOM 2847 C C . HIS A 1 377 ? -29.662 -16.832 34.641 1.00 94.19 377 HIS A C 1
ATOM 2849 O O . HIS A 1 377 ? -28.467 -17.113 34.533 1.00 94.19 377 HIS A O 1
ATOM 2855 N N . THR A 1 378 ? -30.059 -15.723 35.276 1.00 92.94 378 THR A N 1
ATOM 2856 C CA . THR A 1 378 ? -29.146 -14.648 35.724 1.00 92.94 378 THR A CA 1
ATOM 2857 C C . THR A 1 378 ? -28.029 -15.119 36.666 1.00 92.94 378 THR A C 1
ATOM 2859 O O . THR A 1 378 ? -26.905 -14.636 36.562 1.00 92.94 378 THR A O 1
ATOM 2862 N N . ALA A 1 379 ? -28.294 -16.076 37.564 1.00 91.94 379 ALA A N 1
ATOM 2863 C CA . ALA A 1 379 ? -27.286 -16.572 38.509 1.00 91.94 379 ALA A CA 1
ATOM 2864 C C . ALA A 1 379 ? -26.158 -17.362 37.818 1.00 91.94 379 ALA A C 1
ATOM 2866 O O . ALA A 1 379 ? -24.985 -17.141 38.113 1.00 91.94 379 ALA A O 1
ATOM 2867 N N . GLU A 1 380 ? -26.503 -18.240 36.868 1.00 95.00 380 GLU A N 1
ATOM 2868 C CA . GLU A 1 380 ? -25.512 -18.953 36.049 1.00 95.00 380 GLU A CA 1
ATOM 2869 C C . GLU A 1 380 ? -24.738 -17.984 35.152 1.00 95.00 380 GLU A C 1
ATOM 2871 O O . GLU A 1 380 ? -23.521 -18.101 35.011 1.00 95.00 380 GLU A O 1
ATOM 2876 N N . ALA A 1 381 ? -25.435 -17.003 34.568 1.00 96.25 381 ALA A N 1
ATOM 2877 C CA . ALA A 1 381 ? -24.813 -15.982 33.736 1.00 96.25 381 ALA A CA 1
ATOM 2878 C C . ALA A 1 381 ? -23.773 -15.160 34.513 1.00 96.25 381 ALA A C 1
ATOM 2880 O O . ALA A 1 381 ? -22.708 -14.863 33.976 1.00 96.25 381 ALA A O 1
ATOM 2881 N N . LEU A 1 382 ? -24.043 -14.839 35.783 1.00 96.88 382 LEU A N 1
ATOM 2882 C CA . LEU A 1 382 ? -23.120 -14.085 36.629 1.00 96.88 382 LEU A CA 1
ATOM 2883 C C . LEU A 1 382 ? -21.817 -14.854 36.907 1.00 96.88 382 LEU A C 1
ATOM 2885 O O . LEU A 1 382 ? -20.741 -14.287 36.733 1.00 96.88 382 LEU A O 1
ATOM 2889 N N . ASP A 1 383 ? -21.897 -16.139 37.272 1.00 96.75 383 ASP A N 1
ATOM 2890 C CA . ASP A 1 383 ? -20.711 -16.993 37.480 1.00 96.75 383 ASP A CA 1
ATOM 2891 C C . ASP A 1 383 ? -19.874 -17.117 36.195 1.00 96.75 383 ASP A C 1
ATOM 2893 O O . ASP A 1 383 ? -18.653 -16.944 36.215 1.00 96.75 383 ASP A O 1
ATOM 2897 N N . LEU A 1 384 ? -20.527 -17.342 35.051 1.00 97.62 384 LEU A N 1
ATOM 2898 C CA . LEU A 1 384 ? -19.846 -17.437 33.759 1.00 97.62 384 LEU A CA 1
ATOM 2899 C C . LEU A 1 384 ? -19.175 -16.115 33.355 1.00 97.62 384 LEU A C 1
ATOM 2901 O O . LEU A 1 384 ? -18.026 -16.130 32.909 1.00 97.62 384 LEU A O 1
ATOM 2905 N N . ALA A 1 385 ? -19.847 -14.977 33.550 1.00 97.00 385 ALA A N 1
ATOM 2906 C CA . ALA A 1 385 ? -19.299 -13.659 33.239 1.00 97.00 385 ALA A CA 1
ATOM 2907 C C . ALA A 1 385 ? -18.093 -13.309 34.130 1.00 97.00 385 ALA A C 1
ATOM 2909 O O . ALA A 1 385 ? -17.115 -12.750 33.637 1.00 97.00 385 ALA A O 1
ATOM 2910 N N . GLN A 1 386 ? -18.112 -13.696 35.411 1.00 97.12 386 GLN A N 1
ATOM 2911 C CA . GLN A 1 386 ? -16.972 -13.525 36.323 1.00 97.12 386 GLN A CA 1
ATOM 2912 C C . GLN A 1 386 ? -15.765 -14.364 35.890 1.00 97.12 386 GLN A C 1
ATOM 2914 O O . GLN A 1 386 ? -14.640 -13.866 35.857 1.00 97.12 386 GLN A O 1
ATOM 2919 N N . ARG A 1 387 ? -15.985 -15.622 35.484 1.00 97.06 387 ARG A N 1
ATOM 2920 C CA . ARG A 1 387 ? -14.914 -16.476 34.939 1.00 97.06 387 ARG A CA 1
ATOM 2921 C C . ARG A 1 387 ? -14.340 -15.918 33.640 1.00 97.06 387 ARG A C 1
ATOM 2923 O O . ARG A 1 387 ? -13.130 -15.981 33.439 1.00 97.06 387 ARG A O 1
ATOM 2930 N N . ALA A 1 388 ? -15.190 -15.381 32.764 1.00 96.62 388 ALA A N 1
ATOM 2931 C CA . ALA A 1 388 ? -14.753 -14.733 31.531 1.00 96.62 388 ALA A CA 1
ATOM 2932 C C . ALA A 1 388 ? -13.900 -13.491 31.825 1.00 96.62 388 ALA A C 1
ATOM 2934 O O . ALA A 1 388 ? -12.802 -13.368 31.288 1.00 96.62 388 ALA A O 1
ATOM 2935 N N . GLN A 1 389 ? -14.363 -12.618 32.726 1.00 97.25 389 GLN A N 1
ATOM 2936 C CA . GLN A 1 389 ? -13.640 -11.423 33.163 1.00 97.25 389 GLN A CA 1
ATOM 2937 C C . GLN A 1 389 ? -12.258 -11.770 33.730 1.00 97.25 389 GLN A C 1
ATOM 2939 O O . GLN A 1 389 ? -11.263 -11.221 33.258 1.00 97.25 389 GLN A O 1
ATOM 2944 N N . ALA A 1 390 ? -12.180 -12.714 34.674 1.00 94.94 390 ALA A N 1
ATOM 2945 C CA . ALA A 1 390 ? -10.910 -13.157 35.252 1.00 94.94 390 ALA A CA 1
ATOM 2946 C C . ALA A 1 390 ? -9.972 -13.757 34.189 1.00 94.94 390 ALA A C 1
ATOM 2948 O O . ALA A 1 390 ? -8.769 -13.495 34.193 1.00 94.9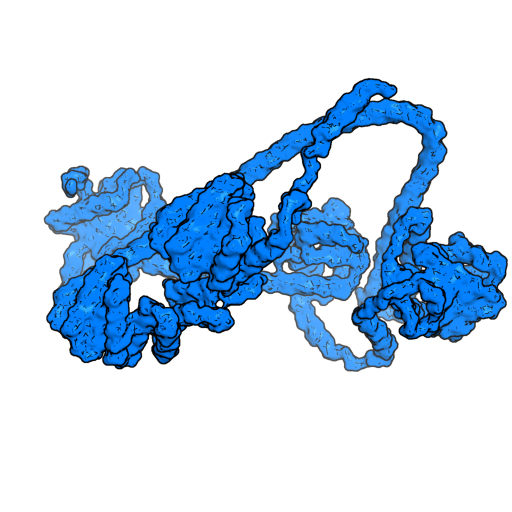4 390 ALA A O 1
ATOM 2949 N N . GLY A 1 391 ? -10.527 -14.517 33.239 1.00 92.06 391 GLY A N 1
ATOM 2950 C CA . GLY A 1 391 ? -9.781 -15.050 32.102 1.00 92.06 391 GLY A CA 1
ATOM 2951 C C . GLY A 1 391 ? -9.182 -13.946 31.228 1.00 92.06 391 GLY A C 1
ATOM 2952 O O . GLY A 1 391 ? -7.982 -13.953 30.97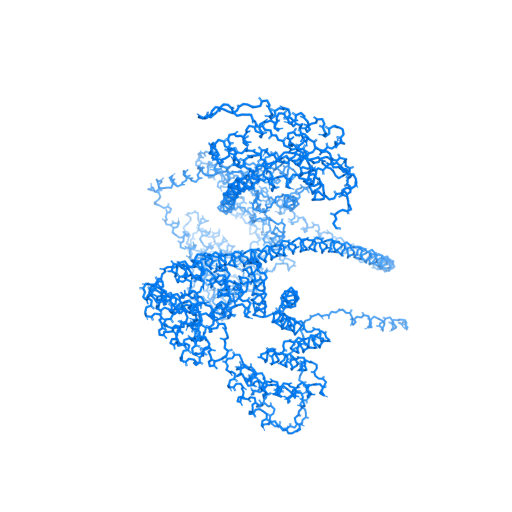0 1.00 92.06 391 GLY A O 1
ATOM 2953 N N . PHE A 1 392 ? -9.980 -12.962 30.802 1.00 94.56 392 PHE A N 1
ATOM 2954 C CA . PHE A 1 392 ? -9.481 -11.862 29.968 1.00 94.56 392 PHE A CA 1
ATOM 2955 C C . PHE A 1 392 ? -8.477 -10.965 30.692 1.00 94.56 392 PHE A C 1
ATOM 2957 O O . PHE A 1 392 ? -7.531 -10.494 30.062 1.00 94.56 392 PHE A O 1
ATOM 2964 N N . GLU A 1 393 ? -8.641 -10.764 31.999 1.00 91.56 393 GLU A N 1
ATOM 2965 C CA . GLU A 1 393 ? -7.688 -10.025 32.828 1.00 91.56 393 GLU A CA 1
ATOM 2966 C C . GLU A 1 393 ? -6.336 -10.743 32.901 1.00 91.56 393 GLU A C 1
ATOM 2968 O O . GLU A 1 393 ? -5.299 -10.117 32.692 1.00 91.56 393 GLU A O 1
ATOM 2973 N N . GLN A 1 394 ? -6.342 -12.066 33.090 1.00 89.31 394 GLN A N 1
ATOM 2974 C CA . GLN A 1 394 ? -5.123 -12.874 33.096 1.00 89.31 394 GLN A CA 1
ATOM 2975 C C . GLN A 1 394 ? -4.405 -12.872 31.735 1.00 89.31 394 GLN A C 1
ATOM 2977 O O . GLN A 1 394 ? -3.175 -12.876 31.689 1.00 89.31 394 GLN A O 1
ATOM 2982 N N . ILE A 1 395 ? -5.157 -12.886 30.630 1.00 88.38 395 ILE A N 1
ATOM 2983 C CA . ILE A 1 395 ? -4.597 -12.913 29.267 1.00 88.38 395 ILE A CA 1
ATOM 2984 C C . ILE A 1 395 ? -4.165 -11.507 28.808 1.00 88.38 395 ILE A C 1
ATOM 2986 O O . ILE A 1 395 ? -3.307 -11.379 27.938 1.00 88.38 395 ILE A O 1
ATOM 2990 N N . GLY A 1 396 ? -4.739 -10.444 29.381 1.00 82.69 396 GLY A N 1
ATOM 2991 C CA . GLY A 1 396 ? -4.480 -9.056 28.988 1.00 82.69 396 GLY A CA 1
ATOM 2992 C C . GLY A 1 396 ? -5.286 -8.579 27.771 1.00 82.69 396 GLY A C 1
ATOM 2993 O O . GLY A 1 396 ? -4.907 -7.606 27.120 1.00 82.69 396 GLY A O 1
ATOM 2994 N N . LEU A 1 397 ? -6.404 -9.239 27.451 1.00 84.38 397 LEU A N 1
ATOM 2995 C CA . LEU A 1 397 ? -7.280 -8.878 26.329 1.00 84.38 397 LEU A CA 1
ATOM 2996 C C . LEU A 1 397 ? -8.245 -7.753 26.728 1.00 84.38 397 LEU A C 1
ATOM 2998 O O . LEU A 1 397 ? -9.358 -7.994 27.185 1.00 84.38 397 LEU A O 1
ATOM 3002 N N . LYS A 1 398 ? -7.798 -6.499 26.587 1.00 85.88 398 LYS A N 1
ATOM 3003 C CA . LYS A 1 398 ? -8.519 -5.313 27.090 1.00 85.88 398 LYS A CA 1
ATOM 3004 C C . LYS A 1 398 ? -9.892 -5.080 26.444 1.00 85.88 398 LYS A C 1
ATOM 3006 O O . LYS A 1 398 ? -10.807 -4.653 27.143 1.00 85.88 398 LYS A O 1
ATOM 3011 N N . ASN A 1 399 ? -10.056 -5.343 25.145 1.00 85.62 399 ASN A N 1
ATOM 3012 C CA . ASN A 1 399 ? -11.341 -5.139 24.459 1.00 85.62 399 ASN A CA 1
ATOM 3013 C C . ASN A 1 399 ? -12.404 -6.108 24.988 1.00 85.62 399 ASN A C 1
ATOM 3015 O O . ASN A 1 399 ? -13.491 -5.700 25.384 1.00 85.62 399 ASN A O 1
ATOM 3019 N N . GLU A 1 400 ? -12.054 -7.384 25.066 1.00 91.12 400 GLU A N 1
ATOM 3020 C CA . GLU A 1 400 ? -12.911 -8.447 25.569 1.00 91.12 400 GLU A CA 1
ATOM 3021 C C . GLU A 1 400 ? -13.149 -8.300 27.078 1.00 91.12 400 GLU A C 1
ATOM 3023 O O . GLU A 1 400 ? -14.254 -8.539 27.564 1.00 91.12 400 GLU A O 1
ATOM 3028 N N . LEU A 1 401 ? -12.149 -7.820 27.826 1.00 92.44 401 LEU A N 1
ATOM 3029 C CA . LEU A 1 401 ? -12.293 -7.484 29.240 1.00 92.44 401 LEU A CA 1
ATOM 3030 C C . LEU A 1 401 ? -13.307 -6.348 29.448 1.00 92.44 401 LEU A C 1
ATOM 3032 O O . LEU A 1 401 ? -14.143 -6.437 30.346 1.00 92.44 401 LEU A O 1
ATOM 3036 N N . ARG A 1 402 ? -13.279 -5.300 28.611 1.00 94.06 402 ARG A N 1
ATOM 3037 C CA . ARG A 1 402 ? -14.292 -4.230 28.618 1.00 94.06 402 ARG A CA 1
ATOM 3038 C C . ARG A 1 402 ? -15.691 -4.804 28.379 1.00 94.06 402 ARG A C 1
ATOM 3040 O O . ARG A 1 402 ? -16.623 -4.427 29.089 1.00 94.06 402 ARG A O 1
ATOM 3047 N N . ASP A 1 403 ? -15.834 -5.713 27.418 1.00 92.19 403 ASP A N 1
ATOM 3048 C CA . ASP A 1 403 ? -17.121 -6.336 27.088 1.00 92.19 403 ASP A CA 1
ATOM 3049 C C . ASP A 1 403 ? -17.627 -7.225 28.239 1.00 92.19 403 ASP A C 1
ATOM 3051 O O . ASP A 1 403 ? -18.804 -7.162 28.603 1.00 92.19 403 ASP A O 1
ATOM 3055 N N . ALA A 1 404 ? -16.732 -7.970 28.896 1.00 95.00 404 ALA A N 1
ATOM 3056 C CA . ALA A 1 404 ? -17.051 -8.746 30.092 1.00 95.00 404 ALA A CA 1
ATOM 3057 C C . ALA A 1 404 ? -17.517 -7.857 31.258 1.00 95.00 404 ALA A C 1
ATOM 3059 O O . ALA A 1 404 ? -18.531 -8.159 31.889 1.00 95.00 404 ALA A O 1
ATOM 3060 N N . TRP A 1 405 ? -16.847 -6.727 31.511 1.00 97.06 405 TRP A N 1
ATOM 3061 C CA . TRP A 1 405 ? -17.289 -5.759 32.523 1.00 97.06 405 TRP A CA 1
ATOM 3062 C C . TRP A 1 405 ? -18.628 -5.103 32.173 1.00 97.06 405 TRP A C 1
ATOM 3064 O O . TRP A 1 405 ? -19.453 -4.887 33.062 1.00 97.06 405 TRP A O 1
ATOM 3074 N N . SER A 1 406 ? -18.885 -4.840 30.889 1.00 96.12 406 SER A N 1
ATOM 3075 C CA . SER A 1 406 ? -20.187 -4.346 30.429 1.00 96.12 406 SER A CA 1
ATOM 3076 C C . SER A 1 406 ? -21.307 -5.365 30.668 1.00 96.12 406 SER A C 1
ATOM 3078 O O . SER A 1 406 ? -22.392 -4.998 31.121 1.00 96.12 406 SER A O 1
ATOM 3080 N N . LEU A 1 407 ? -21.057 -6.656 30.424 1.00 96.00 407 LEU A N 1
ATOM 3081 C CA . LEU A 1 407 ? -22.024 -7.712 30.728 1.00 96.00 407 LEU A CA 1
ATOM 3082 C C . LEU A 1 407 ? -22.241 -7.870 32.242 1.00 96.00 407 LEU A C 1
ATOM 3084 O O . LEU A 1 407 ? -23.386 -7.966 32.677 1.00 96.00 407 LEU A O 1
ATOM 3088 N N . LEU A 1 408 ? -21.174 -7.842 33.047 1.00 97.31 408 LEU A N 1
ATOM 3089 C CA . LEU A 1 408 ? -21.259 -7.915 34.511 1.00 97.31 408 LEU A CA 1
ATOM 3090 C C . LEU A 1 408 ? -22.080 -6.770 35.107 1.00 97.31 408 LEU A C 1
ATOM 3092 O O . LEU A 1 408 ? -22.878 -7.002 36.011 1.00 97.31 408 LEU A O 1
ATOM 3096 N N . SER A 1 409 ? -21.927 -5.556 34.578 1.00 96.00 409 SER A N 1
ATOM 3097 C CA . SER A 1 409 ? -22.746 -4.403 34.957 1.00 96.00 409 SER A CA 1
ATOM 3098 C C . SER A 1 409 ? -24.243 -4.679 34.758 1.00 96.00 409 SER A C 1
ATOM 3100 O O . SER A 1 409 ? -25.007 -4.646 35.728 1.00 96.00 409 SER A O 1
ATOM 3102 N N . ARG A 1 410 ? -24.642 -5.080 33.537 1.00 96.19 410 ARG A N 1
ATOM 3103 C CA . ARG A 1 410 ? -26.036 -5.436 33.204 1.00 96.19 410 ARG A CA 1
ATOM 3104 C C . ARG A 1 410 ? -26.573 -6.569 34.084 1.00 96.19 410 ARG A C 1
ATOM 3106 O O . ARG A 1 410 ? -27.717 -6.523 34.532 1.00 96.19 410 ARG A O 1
ATOM 3113 N N . LEU A 1 411 ? -25.751 -7.585 34.348 1.00 96.06 411 LEU A N 1
ATOM 3114 C CA . LEU A 1 411 ? -26.122 -8.729 35.183 1.00 96.06 411 LEU A CA 1
ATOM 3115 C C . LEU A 1 411 ? -26.323 -8.343 36.652 1.00 96.06 411 LEU A C 1
ATOM 3117 O O . LEU A 1 411 ? -27.281 -8.798 37.275 1.00 96.06 411 LEU A O 1
ATOM 3121 N N . HIS A 1 412 ? -25.455 -7.497 37.212 1.00 95.50 412 HIS A N 1
ATOM 3122 C CA . HIS A 1 412 ? -25.598 -7.006 38.582 1.00 95.50 412 HIS A CA 1
ATOM 3123 C C . HIS A 1 412 ? -26.820 -6.100 38.749 1.00 95.50 412 HIS A C 1
ATOM 3125 O O . HIS A 1 412 ? -27.493 -6.183 39.777 1.00 95.50 412 HIS A O 1
ATOM 3131 N N . GLU A 1 413 ? -27.148 -5.285 37.745 1.00 93.19 413 GLU A N 1
ATOM 3132 C CA . GLU A 1 413 ? -28.377 -4.489 37.733 1.00 93.19 413 GLU A CA 1
ATOM 3133 C C . GLU A 1 413 ? -29.620 -5.393 37.720 1.00 93.19 413 GLU A C 1
ATOM 3135 O O . GLU A 1 413 ? -30.489 -5.258 38.584 1.00 93.19 413 GLU A O 1
ATOM 3140 N N . ALA A 1 414 ? -29.655 -6.394 36.833 1.00 92.62 414 ALA A N 1
ATOM 3141 C CA . ALA A 1 414 ? -30.740 -7.375 36.764 1.00 92.62 414 ALA A CA 1
ATOM 3142 C C . ALA A 1 414 ? -30.877 -8.229 38.041 1.00 92.62 414 ALA A C 1
ATOM 3144 O O . ALA A 1 414 ? -31.976 -8.661 38.385 1.00 92.62 414 ALA A O 1
ATOM 3145 N N . ALA A 1 415 ? -29.777 -8.463 38.761 1.00 93.06 415 ALA A N 1
ATOM 3146 C CA . ALA A 1 415 ? -29.760 -9.168 40.042 1.00 93.06 415 ALA A CA 1
ATOM 3147 C C . ALA A 1 415 ? -30.125 -8.277 41.251 1.00 93.06 415 ALA A C 1
ATOM 3149 O O . ALA A 1 415 ? -30.122 -8.762 42.383 1.00 93.06 415 ALA A O 1
ATOM 3150 N N . GLY A 1 416 ? -30.421 -6.987 41.045 1.00 91.88 416 GLY A N 1
ATOM 3151 C CA . GLY A 1 416 ? -30.766 -6.054 42.122 1.00 91.88 416 GLY A CA 1
ATOM 3152 C C . GLY A 1 416 ? -29.574 -5.612 42.983 1.00 91.88 416 GLY A C 1
ATOM 3153 O O . GLY A 1 416 ? -29.757 -5.264 44.149 1.00 91.88 416 GLY A O 1
ATOM 3154 N N . ALA A 1 417 ? -28.356 -5.616 42.431 1.00 93.88 417 ALA A N 1
ATOM 3155 C CA . ALA A 1 417 ? -27.108 -5.246 43.105 1.00 93.88 417 ALA A CA 1
ATOM 3156 C C . ALA A 1 417 ? -26.482 -3.960 42.504 1.00 93.88 417 ALA A C 1
ATOM 3158 O O . ALA A 1 417 ? -25.429 -4.018 41.862 1.00 93.88 417 ALA A O 1
ATOM 3159 N N . PRO A 1 418 ? -27.082 -2.770 42.719 1.00 90.88 418 PRO A N 1
ATOM 3160 C CA . PRO A 1 418 ? -26.686 -1.528 42.040 1.00 90.88 418 PRO A CA 1
ATOM 3161 C C . PRO A 1 418 ? -25.264 -1.053 42.379 1.00 90.88 418 PRO A C 1
ATOM 3163 O O . PRO A 1 418 ? -24.601 -0.424 41.557 1.00 90.88 418 PRO A O 1
ATOM 3166 N N . THR A 1 419 ? -24.754 -1.368 43.573 1.00 91.88 419 THR A N 1
ATOM 3167 C CA . THR A 1 419 ? -23.371 -1.047 43.964 1.00 91.88 419 THR A CA 1
ATOM 3168 C C . THR A 1 419 ? -22.346 -1.850 43.168 1.00 91.88 419 THR A C 1
ATOM 3170 O O . THR A 1 419 ? -21.346 -1.284 42.729 1.00 91.88 419 THR A O 1
ATOM 3173 N N . ALA A 1 420 ? -22.604 -3.140 42.942 1.00 91.81 420 ALA A N 1
ATOM 3174 C CA . ALA A 1 420 ? -21.755 -3.996 42.118 1.00 91.81 420 ALA A CA 1
ATOM 3175 C C . ALA A 1 420 ? -21.839 -3.604 40.632 1.00 91.81 420 ALA A C 1
ATOM 3177 O O . ALA A 1 420 ? -20.812 -3.553 39.958 1.00 91.81 420 ALA A O 1
ATOM 3178 N N . ALA A 1 421 ? -23.028 -3.225 40.146 1.00 92.50 421 ALA A N 1
ATOM 3179 C CA . ALA A 1 421 ? -23.205 -2.706 38.788 1.00 92.50 421 ALA A CA 1
ATOM 3180 C C . ALA A 1 421 ? -22.380 -1.427 38.551 1.00 92.50 421 ALA A C 1
ATOM 3182 O O . ALA A 1 421 ? -21.624 -1.337 37.584 1.00 92.50 421 ALA A O 1
ATOM 3183 N N . LEU A 1 422 ? -22.421 -0.473 39.491 1.00 92.31 422 LEU A N 1
ATOM 3184 C CA . LEU A 1 422 ? -21.616 0.749 39.414 1.00 92.31 422 LEU A CA 1
ATOM 3185 C C . LEU A 1 422 ? -20.104 0.464 39.452 1.00 92.31 422 LEU A C 1
ATOM 3187 O O . LEU A 1 422 ? -19.330 1.147 38.781 1.00 92.31 422 LEU A O 1
ATOM 3191 N N . GLN A 1 423 ? -19.661 -0.522 40.238 1.00 93.62 423 GLN A N 1
ATOM 3192 C CA . GLN A 1 423 ? -18.255 -0.941 40.256 1.00 93.62 423 GLN A CA 1
ATOM 3193 C C . GLN A 1 423 ? -17.826 -1.532 38.908 1.00 93.62 423 GLN A C 1
ATOM 3195 O O . GLN A 1 423 ? -16.769 -1.157 38.398 1.00 93.62 423 GLN A O 1
ATOM 3200 N N . ALA A 1 424 ? -18.663 -2.381 38.308 1.00 92.94 424 ALA A N 1
ATOM 3201 C CA . ALA A 1 424 ? -18.416 -2.950 36.988 1.00 92.94 424 ALA A CA 1
ATOM 3202 C C . ALA A 1 424 ? -18.352 -1.868 35.890 1.00 92.94 424 ALA A C 1
ATOM 3204 O O . ALA A 1 424 ? -17.418 -1.876 35.088 1.00 92.94 424 ALA A O 1
ATOM 3205 N N . GLU A 1 425 ? -19.252 -0.874 35.895 1.00 93.12 425 GLU A N 1
ATOM 3206 C CA . GLU A 1 425 ? -19.171 0.268 34.962 1.00 93.12 425 GLU A CA 1
ATOM 3207 C C . GLU A 1 425 ? -17.905 1.107 35.161 1.00 93.12 425 GLU A C 1
ATOM 3209 O O . GLU A 1 425 ? -17.281 1.543 34.194 1.00 93.12 425 GLU A O 1
ATOM 3214 N N . ARG A 1 426 ? -17.464 1.318 36.408 1.00 94.00 426 ARG A N 1
ATOM 3215 C CA . ARG A 1 426 ? -16.204 2.032 36.674 1.00 94.00 426 ARG A CA 1
ATOM 3216 C C . ARG A 1 426 ? -14.994 1.276 36.129 1.00 94.00 426 ARG A C 1
ATOM 3218 O O . ARG A 1 426 ? -14.109 1.912 35.555 1.00 94.00 426 ARG A O 1
ATOM 3225 N N . ALA A 1 427 ? -14.962 -0.048 36.288 1.00 92.44 427 ALA A N 1
ATOM 3226 C CA . ALA A 1 427 ? -13.909 -0.898 35.737 1.00 92.44 427 ALA A CA 1
ATOM 3227 C C . ALA A 1 427 ? -13.908 -0.860 34.200 1.00 92.44 427 ALA A C 1
ATOM 3229 O O . ALA A 1 427 ? -12.869 -0.603 33.590 1.00 92.44 427 ALA A O 1
ATOM 3230 N N . ARG A 1 428 ? -15.086 -0.988 33.573 1.00 95.19 428 ARG A N 1
ATOM 3231 C CA . ARG A 1 428 ? -15.268 -0.825 32.124 1.00 95.19 428 ARG A CA 1
ATOM 3232 C C . ARG A 1 428 ? -14.738 0.526 31.631 1.00 95.19 428 ARG A C 1
ATOM 3234 O O . ARG A 1 428 ? -13.927 0.558 30.710 1.00 95.19 428 ARG A O 1
ATOM 3241 N N . ALA A 1 429 ? -15.144 1.628 32.264 1.00 89.38 429 ALA A N 1
ATOM 3242 C CA . ALA A 1 429 ? -14.727 2.978 31.880 1.00 89.38 429 ALA A CA 1
ATOM 3243 C C . ALA A 1 429 ? -13.220 3.223 32.092 1.00 89.38 429 ALA A C 1
ATOM 3245 O O . ALA A 1 429 ? -12.602 4.016 31.381 1.00 89.38 429 ALA A O 1
ATOM 3246 N N . ALA A 1 430 ? -12.596 2.571 33.078 1.00 89.69 430 ALA A N 1
ATOM 3247 C CA . ALA A 1 430 ? -11.143 2.609 33.253 1.00 89.69 430 ALA A CA 1
ATOM 3248 C C . ALA A 1 430 ? -10.414 1.914 32.091 1.00 89.69 430 ALA A C 1
ATOM 3250 O O . ALA A 1 430 ? -9.457 2.471 31.553 1.00 89.69 430 ALA A O 1
ATOM 3251 N N . ILE A 1 431 ? -10.902 0.748 31.659 1.00 88.81 431 ILE A N 1
ATOM 3252 C CA . ILE A 1 431 ? -10.339 0.022 30.513 1.00 88.81 431 ILE A CA 1
ATOM 3253 C C . ILE A 1 431 ? -10.542 0.805 29.216 1.00 88.81 431 ILE A C 1
ATOM 3255 O O . ILE A 1 431 ? -9.612 0.922 28.424 1.00 88.81 431 ILE A O 1
ATOM 3259 N N . GLU A 1 432 ? -11.723 1.385 29.014 1.00 88.62 432 GLU A N 1
ATOM 3260 C CA . GLU A 1 432 ? -12.034 2.189 27.830 1.00 88.62 432 GLU A CA 1
ATOM 3261 C C . GLU A 1 432 ? -11.126 3.420 27.715 1.00 88.62 432 GLU A C 1
ATOM 3263 O O . GLU A 1 432 ? -10.589 3.688 26.642 1.00 88.62 432 GLU A O 1
ATOM 3268 N N . ARG A 1 433 ? -10.853 4.109 28.832 1.00 86.75 433 ARG A N 1
ATOM 3269 C CA . ARG A 1 433 ? -9.843 5.179 28.874 1.00 86.75 433 ARG A CA 1
ATOM 3270 C C . ARG A 1 433 ? -8.451 4.666 28.514 1.00 86.75 433 ARG A C 1
ATOM 3272 O O . ARG A 1 433 ? -7.803 5.258 27.659 1.00 86.75 433 ARG A O 1
ATOM 3279 N N . SER A 1 434 ? -8.024 3.538 29.088 1.00 83.56 434 SER A N 1
ATOM 3280 C CA . SER A 1 434 ? -6.720 2.942 28.762 1.00 83.56 434 SER A CA 1
ATOM 3281 C C . SER A 1 434 ? -6.592 2.563 27.281 1.00 83.56 434 SER A C 1
ATOM 3283 O O . SER A 1 434 ? -5.529 2.772 26.700 1.00 83.56 434 SER A O 1
ATOM 3285 N N . LEU A 1 435 ? -7.648 2.022 26.666 1.00 77.38 435 LEU A N 1
ATOM 3286 C CA . LEU A 1 435 ? -7.685 1.702 25.236 1.00 77.38 435 LEU A CA 1
ATOM 3287 C C . LEU A 1 435 ? -7.584 2.965 24.374 1.00 77.38 435 LEU A C 1
ATOM 3289 O O . LEU A 1 435 ? -6.838 2.987 23.396 1.00 77.38 435 LEU A O 1
ATOM 3293 N N . LEU A 1 436 ? -8.298 4.027 24.756 1.00 76.81 436 LEU A N 1
ATOM 3294 C CA . LEU A 1 436 ? -8.258 5.310 24.057 1.00 76.81 436 LEU A CA 1
ATOM 3295 C C . LEU A 1 436 ? -6.868 5.957 24.142 1.00 76.81 436 LEU A C 1
ATOM 3297 O O . LEU A 1 436 ? -6.379 6.500 23.151 1.00 76.81 436 LEU A O 1
ATOM 3301 N N . ASP A 1 437 ? -6.218 5.872 25.303 1.00 72.81 437 ASP A N 1
ATOM 3302 C CA . ASP A 1 437 ? -4.860 6.377 25.506 1.00 72.81 437 ASP A CA 1
ATOM 3303 C C . ASP A 1 437 ? -3.838 5.589 24.675 1.00 72.81 437 ASP A C 1
ATOM 3305 O O . ASP A 1 437 ? -2.986 6.193 24.023 1.00 72.81 437 ASP A O 1
ATOM 3309 N N . GLU A 1 438 ? -3.958 4.259 24.597 1.00 69.12 438 GLU A N 1
ATOM 3310 C CA . GLU A 1 438 ? -3.143 3.445 23.686 1.00 69.12 438 GLU A CA 1
ATOM 3311 C C . GLU A 1 438 ? -3.368 3.810 22.216 1.00 69.12 438 GLU A C 1
ATOM 3313 O O . GLU A 1 438 ? -2.410 3.920 21.450 1.00 69.12 438 GLU A O 1
ATOM 3318 N N . GLN A 1 439 ? -4.619 4.014 21.803 1.00 65.00 439 GLN A N 1
ATOM 3319 C CA . GLN A 1 439 ? -4.942 4.400 20.432 1.00 65.00 439 GLN A CA 1
ATOM 3320 C C . GLN A 1 439 ? -4.367 5.782 20.092 1.00 65.00 439 GLN A C 1
ATOM 3322 O O . GLN A 1 439 ? -3.790 5.963 19.018 1.00 65.00 439 GLN A O 1
ATOM 3327 N N . ARG A 1 440 ? -4.451 6.741 21.023 1.00 65.50 440 ARG A N 1
ATOM 3328 C CA . ARG A 1 440 ? -3.810 8.058 20.894 1.00 65.50 440 ARG A CA 1
ATOM 3329 C C . ARG A 1 440 ? -2.296 7.942 20.816 1.00 65.50 440 ARG A C 1
ATOM 3331 O O . ARG A 1 440 ? -1.699 8.584 19.960 1.00 65.50 440 ARG A O 1
ATOM 3338 N N . LEU A 1 441 ? -1.673 7.110 21.649 1.00 62.25 441 LEU A N 1
ATOM 3339 C CA . LEU A 1 441 ? -0.232 6.852 21.599 1.00 62.25 441 LEU A CA 1
ATOM 3340 C C . LEU A 1 441 ? 0.191 6.255 20.250 1.00 62.25 441 LEU A C 1
ATOM 3342 O O . LEU A 1 441 ? 1.194 6.692 19.689 1.00 62.25 441 LEU A O 1
ATOM 3346 N N . ARG A 1 442 ? -0.591 5.330 19.676 1.00 56.16 442 ARG A N 1
ATOM 3347 C CA . ARG A 1 442 ? -0.336 4.793 18.325 1.00 56.16 442 ARG A CA 1
ATOM 3348 C C . ARG A 1 442 ? -0.485 5.861 17.239 1.00 56.16 442 ARG A C 1
ATOM 3350 O O . ARG A 1 442 ? 0.378 5.955 16.371 1.00 56.16 442 ARG A O 1
ATOM 3357 N N . GLN A 1 443 ? -1.515 6.709 17.304 1.00 53.94 443 GLN A N 1
ATOM 3358 C CA . GLN A 1 443 ? -1.698 7.823 16.358 1.00 53.94 443 GLN A CA 1
ATOM 3359 C C . GLN A 1 443 ? -0.598 8.890 16.475 1.00 53.94 443 GLN A C 1
ATOM 3361 O O . GLN A 1 443 ? -0.113 9.394 15.460 1.00 53.94 443 GLN A O 1
ATOM 3366 N N . LEU A 1 444 ? -0.158 9.201 17.696 1.00 55.00 444 LEU A N 1
ATOM 3367 C CA . LEU A 1 444 ? 0.980 10.086 17.957 1.00 55.00 444 LEU A CA 1
ATOM 3368 C C . LEU A 1 444 ? 2.290 9.466 17.450 1.00 55.00 444 LEU A C 1
ATOM 3370 O O . LEU A 1 444 ? 3.111 10.160 16.858 1.00 55.00 444 LEU A O 1
ATOM 3374 N N . GLY A 1 445 ? 2.464 8.151 17.602 1.00 49.84 445 GLY A N 1
ATOM 3375 C CA . GLY A 1 445 ? 3.568 7.406 16.995 1.00 49.84 445 GLY A CA 1
ATOM 3376 C C . GLY A 1 445 ? 3.533 7.437 15.463 1.00 49.84 445 GLY A C 1
ATOM 3377 O O . GLY A 1 445 ? 4.568 7.614 14.826 1.00 49.84 445 GLY A O 1
ATOM 3378 N N . GLY A 1 446 ? 2.350 7.322 14.850 1.00 48.19 446 GLY A N 1
ATOM 3379 C CA . GLY A 1 446 ? 2.151 7.466 13.402 1.00 48.19 446 GLY A CA 1
ATOM 3380 C C . GLY A 1 446 ? 2.507 8.862 12.883 1.00 48.19 446 GLY A C 1
ATOM 3381 O O . GLY A 1 446 ? 3.306 9.004 11.963 1.00 48.19 446 GLY A O 1
ATOM 3382 N N . THR A 1 447 ? 1.991 9.908 13.526 1.00 50.53 447 THR A N 1
ATOM 3383 C CA . THR A 1 447 ? 2.279 11.307 13.152 1.00 50.53 447 THR A CA 1
ATOM 3384 C C . THR A 1 447 ? 3.739 11.694 13.390 1.00 50.53 447 THR A C 1
ATOM 3386 O O . THR A 1 447 ? 4.344 12.343 12.539 1.00 50.53 447 THR A O 1
ATOM 3389 N N . ARG A 1 448 ? 4.354 11.245 14.491 1.00 50.06 448 ARG A N 1
ATOM 3390 C CA . ARG A 1 448 ? 5.790 11.442 14.743 1.00 50.06 448 ARG A CA 1
ATOM 3391 C C . ARG A 1 448 ? 6.655 10.787 13.663 1.00 50.06 448 ARG A C 1
ATOM 3393 O O . ARG A 1 448 ? 7.605 11.413 13.203 1.00 50.06 448 ARG A O 1
ATOM 3400 N N . ARG A 1 449 ? 6.302 9.576 13.219 1.00 53.97 449 ARG A N 1
ATOM 3401 C CA . ARG A 1 449 ? 6.992 8.885 12.117 1.00 53.97 449 ARG A CA 1
ATOM 3402 C C . ARG A 1 449 ? 6.829 9.607 10.786 1.00 53.97 449 ARG A C 1
ATOM 3404 O O . ARG A 1 449 ? 7.817 9.757 10.081 1.00 53.97 449 ARG A O 1
ATOM 3411 N N . ALA A 1 450 ? 5.641 10.124 10.470 1.00 50.00 450 ALA A N 1
ATOM 3412 C CA . ALA A 1 450 ? 5.437 10.922 9.259 1.00 50.00 450 ALA A CA 1
ATOM 3413 C C . ALA A 1 450 ? 6.350 12.164 9.230 1.00 50.00 450 ALA A C 1
ATOM 3415 O O . ALA A 1 450 ? 6.968 12.462 8.209 1.00 50.00 450 ALA A O 1
ATOM 3416 N N . ILE A 1 451 ? 6.505 12.842 10.373 1.00 56.94 451 ILE A N 1
ATOM 3417 C CA . ILE A 1 451 ? 7.418 13.985 10.514 1.00 56.94 451 ILE A CA 1
ATOM 3418 C C . ILE A 1 451 ? 8.882 13.548 10.368 1.00 56.94 451 ILE A C 1
ATOM 3420 O O . ILE A 1 451 ? 9.653 14.219 9.685 1.00 56.94 451 ILE A O 1
ATOM 3424 N N . GLU A 1 452 ? 9.278 12.433 10.986 1.00 52.25 452 GLU A N 1
ATOM 3425 C CA . GLU A 1 452 ? 10.653 11.928 10.908 1.00 52.25 452 GLU A CA 1
ATOM 3426 C C . GLU A 1 452 ? 11.018 11.463 9.487 1.00 52.25 452 GLU A C 1
ATOM 3428 O O . GLU A 1 452 ? 12.103 11.776 8.996 1.00 52.25 452 GLU A O 1
ATOM 3433 N N . ILE A 1 453 ? 10.093 10.800 8.786 1.00 50.34 453 ILE A N 1
ATOM 3434 C CA . ILE A 1 453 ? 10.240 10.418 7.374 1.00 50.34 453 ILE A CA 1
ATOM 3435 C C . ILE A 1 453 ? 10.408 11.671 6.514 1.00 50.34 453 ILE A C 1
ATOM 3437 O O . ILE A 1 453 ? 11.374 11.766 5.761 1.00 50.34 453 ILE A O 1
ATOM 3441 N N . GLN A 1 454 ? 9.556 12.681 6.700 1.00 58.66 454 GLN A N 1
ATOM 3442 C CA . GLN A 1 454 ? 9.647 13.933 5.949 1.00 58.66 454 GLN A CA 1
ATOM 3443 C C . GLN A 1 454 ? 10.958 14.696 6.224 1.00 58.66 454 GLN A C 1
ATOM 3445 O O . GLN A 1 454 ? 11.493 15.379 5.348 1.00 58.66 454 GLN A O 1
ATOM 3450 N N . GLN A 1 455 ? 11.507 14.588 7.437 1.00 53.97 455 GLN A N 1
ATOM 3451 C CA . GLN A 1 455 ? 12.817 15.149 7.775 1.00 53.97 455 GLN A CA 1
ATOM 3452 C C . GLN A 1 455 ? 13.963 14.379 7.107 1.00 53.97 455 GLN A C 1
ATOM 3454 O O . GLN A 1 455 ? 14.843 15.013 6.521 1.00 53.97 455 GLN A O 1
ATOM 3459 N N . ARG A 1 456 ? 13.931 13.039 7.129 1.00 53.00 456 ARG A N 1
ATOM 3460 C CA . ARG A 1 456 ? 14.935 12.195 6.461 1.00 53.00 456 ARG A CA 1
ATOM 3461 C C . ARG A 1 456 ? 14.903 12.357 4.943 1.00 53.00 456 ARG A C 1
ATOM 3463 O O . ARG A 1 456 ? 15.962 12.416 4.328 1.00 53.00 456 ARG A O 1
ATOM 3470 N N . GLU A 1 457 ? 13.731 12.497 4.329 1.00 55.31 457 GLU A N 1
ATOM 3471 C CA . GLU A 1 457 ? 13.602 12.754 2.888 1.00 55.31 457 GLU A CA 1
ATOM 3472 C C . GLU A 1 457 ? 14.270 14.071 2.484 1.00 55.31 457 GLU A C 1
ATOM 3474 O O . GLU A 1 457 ? 15.072 14.096 1.550 1.00 55.31 457 GLU A O 1
ATOM 3479 N N . ARG A 1 458 ? 14.035 15.147 3.247 1.00 66.69 458 ARG A N 1
ATOM 3480 C CA . ARG A 1 458 ? 14.708 16.441 3.036 1.00 66.69 458 ARG A CA 1
ATOM 3481 C C . ARG A 1 458 ? 16.220 16.347 3.225 1.00 66.69 458 ARG A C 1
ATOM 3483 O O . ARG A 1 458 ? 16.975 17.053 2.555 1.00 66.69 458 ARG A O 1
ATOM 3490 N N . GLU A 1 459 ? 16.682 15.518 4.154 1.00 64.81 459 GLU A N 1
ATOM 3491 C CA . GLU A 1 459 ? 18.109 15.294 4.370 1.00 64.81 459 GLU A CA 1
ATOM 3492 C C . GLU A 1 459 ? 18.741 14.508 3.213 1.00 64.81 459 GLU A C 1
ATOM 3494 O O . GLU A 1 459 ? 19.781 14.916 2.694 1.00 64.81 459 GLU A O 1
ATOM 3499 N N . ILE A 1 460 ? 18.080 13.451 2.736 1.00 61.59 460 ILE A N 1
ATOM 3500 C CA . ILE A 1 460 ? 18.505 12.668 1.569 1.00 61.59 460 ILE A CA 1
ATOM 3501 C C . ILE A 1 460 ? 18.541 13.543 0.315 1.00 61.59 460 ILE A C 1
ATOM 3503 O O . ILE A 1 460 ? 19.497 13.464 -0.452 1.00 61.59 460 ILE A O 1
ATOM 3507 N N . GLU A 1 461 ? 17.549 14.408 0.112 1.00 67.12 461 GLU A N 1
ATOM 3508 C CA . GLU A 1 461 ? 17.514 15.342 -1.013 1.00 67.12 461 GLU A CA 1
ATOM 3509 C C . GLU A 1 461 ? 18.697 16.323 -0.969 1.00 67.12 461 GLU A C 1
ATOM 3511 O O . GLU A 1 461 ? 19.395 16.512 -1.967 1.00 67.12 461 GLU A O 1
ATOM 3516 N N . ARG A 1 462 ? 19.021 16.866 0.214 1.00 71.56 462 ARG A N 1
ATOM 3517 C CA . ARG A 1 462 ? 20.220 17.704 0.407 1.00 71.56 462 ARG A CA 1
ATOM 3518 C C . ARG A 1 462 ? 21.517 16.942 0.141 1.00 71.56 462 ARG A C 1
ATOM 3520 O O . ARG A 1 462 ? 22.447 17.512 -0.432 1.00 71.56 462 ARG A O 1
ATOM 3527 N N . LEU A 1 463 ? 21.606 15.682 0.567 1.00 69.94 463 LEU A N 1
ATOM 3528 C CA . LEU A 1 463 ? 22.780 14.838 0.340 1.00 69.94 463 LEU A CA 1
ATOM 3529 C C . LEU A 1 463 ? 22.934 14.462 -1.139 1.00 69.94 463 LEU A C 1
ATOM 3531 O O . LEU A 1 463 ? 24.052 14.517 -1.649 1.00 69.94 463 LEU A O 1
ATOM 3535 N N . LYS A 1 464 ? 21.835 14.167 -1.847 1.00 64.50 464 LYS A N 1
ATOM 3536 C CA . LYS A 1 464 ? 21.827 13.950 -3.302 1.00 64.50 464 LYS A CA 1
ATOM 3537 C C . LYS A 1 464 ? 22.298 15.191 -4.045 1.00 64.50 464 LYS A C 1
ATOM 3539 O O . LYS A 1 464 ? 23.215 15.090 -4.850 1.00 64.50 464 LYS A O 1
ATOM 3544 N N . LEU A 1 465 ? 21.770 16.366 -3.698 1.00 74.44 465 LEU A N 1
ATOM 3545 C CA . LEU A 1 465 ? 22.187 17.626 -4.313 1.00 74.44 465 LEU A CA 1
ATOM 3546 C C . LEU A 1 465 ? 23.692 17.885 -4.114 1.00 74.44 465 LEU A C 1
ATOM 3548 O O . LEU A 1 465 ? 24.385 18.290 -5.046 1.00 74.44 465 LEU A O 1
ATOM 3552 N N . ARG A 1 466 ? 24.221 17.605 -2.912 1.00 74.81 466 ARG A N 1
ATOM 3553 C CA . ARG A 1 466 ? 25.665 17.694 -2.623 1.00 74.81 466 ARG A CA 1
ATOM 3554 C C . ARG A 1 466 ? 26.480 16.671 -3.411 1.00 74.81 466 ARG A C 1
ATOM 3556 O O . ARG A 1 466 ? 27.532 17.023 -3.935 1.00 74.81 466 ARG A O 1
ATOM 3563 N N . SER A 1 467 ? 26.008 15.430 -3.508 1.00 65.69 467 SER A N 1
ATOM 3564 C CA . SER A 1 467 ? 26.666 14.366 -4.271 1.00 65.69 467 SER A CA 1
ATOM 3565 C C . SER A 1 467 ? 26.714 14.691 -5.765 1.00 65.69 467 SER A C 1
ATOM 3567 O O . SER A 1 467 ? 27.772 14.568 -6.375 1.00 65.69 467 SER A O 1
ATOM 3569 N N . GLU A 1 468 ? 25.619 15.190 -6.338 1.00 75.25 468 GLU A N 1
ATOM 3570 C CA . GLU A 1 468 ? 25.555 15.626 -7.735 1.00 75.25 468 GLU A CA 1
ATOM 3571 C C . GLU A 1 468 ? 26.467 16.826 -8.003 1.00 75.25 468 GLU A C 1
ATOM 3573 O O . GLU A 1 468 ? 27.160 16.863 -9.020 1.00 75.25 468 GLU A O 1
ATOM 3578 N N . GLN A 1 469 ? 26.520 17.798 -7.087 1.00 75.94 469 GLN A N 1
ATOM 3579 C CA . GLN A 1 469 ? 27.461 18.917 -7.182 1.00 75.94 469 GLN A CA 1
ATOM 3580 C C . GLN A 1 469 ? 28.914 18.431 -7.151 1.00 75.94 469 GLN A C 1
ATOM 3582 O O . GLN A 1 469 ? 29.706 18.818 -8.009 1.00 75.94 469 GLN A O 1
ATOM 3587 N N . GLN A 1 470 ? 29.243 17.527 -6.228 1.00 73.69 470 GLN A N 1
ATOM 3588 C CA . GLN A 1 470 ? 30.581 16.958 -6.102 1.00 73.69 470 GLN A CA 1
ATOM 3589 C C . GLN A 1 470 ? 30.960 16.110 -7.328 1.00 73.69 470 GLN A C 1
ATOM 3591 O O . GLN A 1 470 ? 32.089 16.199 -7.808 1.00 73.69 470 GLN A O 1
ATOM 3596 N N . ALA A 1 471 ? 30.013 15.353 -7.890 1.00 67.88 471 ALA A N 1
ATOM 3597 C CA . ALA A 1 471 ? 30.198 14.617 -9.136 1.00 67.88 471 ALA A CA 1
ATOM 3598 C C . ALA A 1 471 ? 30.479 15.571 -10.303 1.00 67.88 471 ALA A C 1
ATOM 3600 O O . ALA A 1 471 ? 31.464 15.376 -11.008 1.00 67.88 471 ALA A O 1
ATOM 3601 N N . ARG A 1 472 ? 29.707 16.659 -10.448 1.00 75.19 472 ARG A N 1
ATOM 3602 C CA . ARG A 1 472 ? 29.930 17.693 -11.478 1.00 75.19 472 ARG A CA 1
ATOM 3603 C C . ARG A 1 472 ? 31.255 18.436 -11.308 1.00 75.19 472 ARG A C 1
ATOM 3605 O O . ARG A 1 472 ? 31.818 18.901 -12.297 1.00 75.19 472 ARG A O 1
ATOM 3612 N N . ASP A 1 473 ? 31.746 18.609 -10.085 1.00 76.31 473 ASP A N 1
ATOM 3613 C CA . ASP A 1 473 ? 33.050 19.230 -9.820 1.00 76.31 473 ASP A CA 1
ATOM 3614 C C . ASP A 1 473 ? 34.205 18.292 -10.196 1.00 76.31 473 ASP A C 1
ATOM 3616 O O . ASP A 1 473 ? 35.158 18.717 -10.855 1.00 76.31 473 ASP A O 1
ATOM 3620 N N . VAL A 1 474 ? 34.098 17.004 -9.854 1.00 74.56 474 VAL A N 1
ATOM 3621 C CA . VAL A 1 474 ? 35.054 15.969 -10.281 1.00 74.56 474 VAL A CA 1
ATOM 3622 C C . VAL A 1 474 ? 35.020 15.800 -11.800 1.00 74.56 474 VAL A C 1
ATOM 3624 O O . VAL A 1 474 ? 36.073 15.715 -12.435 1.00 74.56 474 VAL A O 1
ATOM 3627 N N . GLU A 1 475 ? 33.836 15.820 -12.409 1.00 73.44 475 GLU A N 1
ATOM 3628 C CA . GLU A 1 475 ? 33.669 15.780 -13.858 1.00 73.44 475 GLU A CA 1
ATOM 3629 C C . GLU A 1 475 ? 34.329 17.003 -14.501 1.00 73.44 475 GLU A C 1
ATOM 3631 O O . GLU A 1 475 ? 35.162 16.856 -15.383 1.00 73.44 475 GLU A O 1
ATOM 3636 N N . ARG A 1 476 ? 34.086 18.222 -14.006 1.00 76.12 476 ARG A N 1
ATOM 3637 C CA . ARG A 1 476 ? 34.750 19.435 -14.517 1.00 76.12 476 ARG A CA 1
ATOM 3638 C C . ARG A 1 476 ? 36.269 19.391 -14.364 1.00 76.12 476 ARG A C 1
ATOM 3640 O O . ARG A 1 476 ? 36.976 19.799 -15.283 1.00 76.12 476 ARG A O 1
ATOM 3647 N N . ALA A 1 477 ? 36.788 18.879 -13.250 1.00 75.88 477 ALA A N 1
ATOM 3648 C CA . ALA A 1 477 ? 38.227 18.729 -13.039 1.00 75.88 477 ALA A CA 1
ATOM 3649 C C . ALA A 1 477 ? 38.844 17.674 -13.974 1.00 75.88 477 ALA A C 1
ATOM 3651 O O . ALA A 1 477 ? 39.935 17.876 -14.516 1.00 75.88 477 ALA A O 1
ATOM 3652 N N . THR A 1 478 ? 38.141 16.562 -14.202 1.00 72.06 478 THR A N 1
ATOM 3653 C CA . THR A 1 478 ? 38.569 15.515 -15.140 1.00 72.06 478 THR A CA 1
ATOM 3654 C C . THR A 1 478 ? 38.458 15.978 -16.588 1.00 72.06 478 THR A C 1
ATOM 3656 O O . THR A 1 478 ? 39.416 15.784 -17.331 1.00 72.06 478 THR A O 1
ATOM 3659 N N . TRP A 1 479 ? 37.392 16.684 -16.972 1.00 75.88 479 TRP A N 1
ATOM 3660 C CA . TRP A 1 479 ? 37.253 17.360 -18.263 1.00 75.88 479 TRP A CA 1
ATOM 3661 C C . TRP A 1 479 ? 38.350 18.398 -18.471 1.00 75.88 479 TRP A C 1
ATOM 3663 O O . TRP A 1 479 ? 38.974 18.384 -19.521 1.00 75.88 479 TRP A O 1
ATOM 3673 N N . ALA A 1 480 ? 38.670 19.241 -17.487 1.00 76.50 480 ALA A N 1
ATOM 3674 C CA . ALA A 1 480 ? 39.753 20.219 -17.600 1.00 76.50 480 ALA A CA 1
ATOM 3675 C C . ALA A 1 480 ? 41.130 19.549 -17.759 1.00 76.50 480 ALA A C 1
ATOM 3677 O O . ALA A 1 480 ? 41.928 19.962 -18.602 1.00 76.50 480 ALA A O 1
ATOM 3678 N N . ARG A 1 481 ? 41.404 18.474 -17.004 1.00 80.75 481 ARG A N 1
ATOM 3679 C CA . ARG A 1 481 ? 42.635 17.678 -17.137 1.00 80.75 481 ARG A CA 1
ATOM 3680 C C . ARG A 1 481 ? 42.712 16.979 -18.493 1.00 80.75 481 ARG A C 1
ATOM 3682 O O . ARG A 1 481 ? 43.751 17.035 -19.145 1.00 80.75 481 ARG A O 1
ATOM 3689 N N . ASN A 1 482 ? 41.627 16.342 -18.925 1.00 73.81 482 ASN A N 1
ATOM 3690 C CA . ASN A 1 482 ? 41.543 15.634 -20.199 1.00 73.81 482 ASN A CA 1
ATOM 3691 C C . ASN A 1 482 ? 41.597 16.612 -21.374 1.00 73.81 482 ASN A C 1
ATOM 3693 O O . ASN A 1 482 ? 42.251 16.310 -22.361 1.00 73.81 482 ASN A O 1
ATOM 3697 N N . LEU A 1 483 ? 41.005 17.801 -21.251 1.00 80.88 483 LEU A N 1
ATOM 3698 C CA . LEU A 1 483 ? 41.107 18.887 -22.221 1.00 80.88 483 LEU A CA 1
ATOM 3699 C C . LEU A 1 483 ? 42.528 19.448 -22.266 1.00 80.88 483 LEU A C 1
ATOM 3701 O O . LEU A 1 483 ? 43.021 19.731 -23.347 1.00 80.88 483 LEU A O 1
ATOM 3705 N N . GLY A 1 484 ? 43.221 19.555 -21.130 1.00 79.81 484 GLY A N 1
ATOM 3706 C CA . GLY A 1 484 ? 44.636 19.928 -21.077 1.00 79.81 484 GLY A CA 1
ATOM 3707 C C . GLY A 1 484 ? 45.549 18.885 -21.732 1.00 79.81 484 GLY A C 1
ATOM 3708 O O . GLY A 1 484 ? 46.427 19.240 -22.517 1.00 79.81 484 GLY A O 1
ATOM 3709 N N . LEU A 1 485 ? 45.312 17.594 -21.478 1.00 79.25 485 LEU A N 1
ATOM 3710 C CA . LEU A 1 485 ? 46.019 16.489 -22.134 1.00 79.25 485 LEU A CA 1
ATOM 3711 C C . LEU A 1 485 ? 45.688 16.409 -23.625 1.00 79.25 485 LEU A C 1
ATOM 3713 O O . LEU A 1 485 ? 46.592 16.225 -24.433 1.00 79.25 485 LEU A O 1
ATOM 3717 N N . ALA A 1 486 ? 44.423 16.601 -24.000 1.00 71.50 486 ALA A N 1
ATOM 3718 C CA . ALA A 1 486 ? 43.978 16.656 -25.384 1.00 71.50 486 ALA A CA 1
ATOM 3719 C C . ALA A 1 486 ? 44.565 17.876 -26.089 1.00 71.50 486 ALA A C 1
ATOM 3721 O O . ALA A 1 486 ? 45.069 17.729 -27.187 1.00 71.50 486 ALA A O 1
ATOM 3722 N N . ALA A 1 487 ? 44.604 19.051 -25.461 1.00 77.12 487 ALA A N 1
ATOM 3723 C CA . ALA A 1 487 ? 45.252 20.242 -25.998 1.00 77.12 487 ALA A CA 1
ATOM 3724 C C . ALA A 1 487 ? 46.763 20.027 -26.151 1.00 77.12 487 ALA A C 1
ATOM 3726 O O . ALA A 1 487 ? 47.319 20.371 -27.187 1.00 77.12 487 ALA A O 1
ATOM 3727 N N . GLY A 1 488 ? 47.425 19.394 -25.179 1.00 79.88 488 GLY A N 1
ATOM 3728 C CA . GLY A 1 488 ? 48.835 19.013 -25.273 1.00 79.88 488 GLY A CA 1
ATOM 3729 C C . GLY A 1 488 ? 49.099 18.002 -26.392 1.00 79.88 488 GLY A C 1
ATOM 3730 O O . GLY A 1 488 ? 50.032 18.178 -27.173 1.00 79.88 488 GLY A O 1
ATOM 3731 N N . ALA A 1 489 ? 48.243 16.989 -26.529 1.00 75.12 489 ALA A N 1
ATOM 3732 C CA . ALA A 1 489 ? 48.286 16.014 -27.612 1.00 75.12 489 ALA A CA 1
ATOM 3733 C C . ALA A 1 489 ? 47.968 16.660 -28.963 1.00 75.12 489 ALA A C 1
ATOM 3735 O O . ALA A 1 489 ? 48.626 16.337 -29.940 1.00 75.12 489 ALA A O 1
ATOM 3736 N N . ILE A 1 490 ? 47.034 17.612 -29.021 1.00 80.00 490 ILE A N 1
ATOM 3737 C CA . ILE A 1 490 ? 46.693 18.399 -30.207 1.00 80.00 490 ILE A CA 1
ATOM 3738 C C . ILE A 1 490 ? 47.861 19.292 -30.580 1.00 80.00 490 ILE A C 1
ATOM 3740 O O . ILE A 1 490 ? 48.164 19.353 -31.755 1.00 80.00 490 ILE A O 1
ATOM 3744 N N . VAL A 1 491 ? 48.546 19.942 -29.635 1.00 82.94 491 VAL A N 1
ATOM 3745 C CA . VAL A 1 491 ? 49.735 20.772 -29.893 1.00 82.94 491 VAL A CA 1
ATOM 3746 C C . VAL A 1 491 ? 50.902 19.909 -30.355 1.00 82.94 491 VAL A C 1
ATOM 3748 O O . VAL A 1 491 ? 51.552 20.249 -31.339 1.00 82.94 491 VAL A O 1
ATOM 3751 N N . PHE A 1 492 ? 51.147 18.769 -29.710 1.00 80.81 492 PHE A N 1
ATOM 3752 C CA . PHE A 1 492 ? 52.161 17.808 -30.139 1.00 80.81 492 PHE A CA 1
ATOM 3753 C C . PHE A 1 492 ? 51.843 17.250 -31.528 1.00 80.81 492 PHE A C 1
ATOM 3755 O O . PHE A 1 492 ? 52.708 17.234 -32.401 1.00 80.81 492 PHE A O 1
ATOM 3762 N N . LEU A 1 493 ? 50.586 16.874 -31.765 1.00 78.56 493 LEU A N 1
ATOM 3763 C CA . LEU A 1 493 ? 50.076 16.468 -33.063 1.00 78.56 493 LEU A CA 1
ATOM 3764 C C . LEU A 1 493 ? 50.157 17.629 -34.051 1.00 78.56 493 LEU A C 1
ATOM 3766 O O . LEU A 1 493 ? 50.477 17.379 -35.195 1.00 78.56 493 LEU A O 1
ATOM 3770 N N . LEU A 1 494 ? 49.957 18.886 -33.650 1.00 79.88 494 LEU A N 1
ATOM 3771 C CA . LEU A 1 494 ? 50.081 20.060 -34.513 1.00 79.88 494 LEU A CA 1
ATOM 3772 C C . LEU A 1 494 ? 51.533 20.253 -34.919 1.00 79.88 494 LEU A C 1
ATOM 3774 O O . LEU A 1 494 ? 51.799 20.465 -36.089 1.00 79.88 494 LEU A O 1
ATOM 3778 N N . VAL A 1 495 ? 52.477 20.152 -33.985 1.00 82.62 495 VAL A N 1
ATOM 3779 C CA . VAL A 1 495 ? 53.917 20.259 -34.247 1.00 82.62 495 VAL A CA 1
ATOM 3780 C C . VAL A 1 495 ? 54.378 19.099 -35.125 1.00 82.62 495 VAL A C 1
ATOM 3782 O O . VAL A 1 495 ? 55.068 19.318 -36.119 1.00 82.62 495 VAL A O 1
ATOM 3785 N N . PHE A 1 496 ? 53.933 17.879 -34.830 1.00 81.00 496 PHE A N 1
ATOM 3786 C CA . PHE A 1 496 ? 54.191 16.697 -35.643 1.00 81.00 496 PHE A CA 1
ATOM 3787 C C . PHE A 1 496 ? 53.541 16.805 -37.027 1.00 81.00 496 PHE A C 1
ATOM 3789 O O . PHE A 1 496 ? 54.180 16.492 -38.022 1.00 81.00 496 PHE A O 1
ATOM 3796 N N . LEU A 1 497 ? 52.314 17.319 -37.125 1.00 72.50 497 LEU A N 1
ATOM 3797 C CA . LEU A 1 497 ? 51.596 17.583 -38.371 1.00 72.50 497 LEU A CA 1
ATOM 3798 C C . LEU A 1 497 ? 52.168 18.779 -39.115 1.00 72.50 497 LEU A C 1
ATOM 3800 O O . LEU A 1 497 ? 52.008 18.821 -40.321 1.00 72.50 497 LEU A O 1
ATOM 3804 N N . LEU A 1 498 ? 52.812 19.743 -38.462 1.00 80.31 498 LEU A N 1
ATOM 3805 C CA . LEU A 1 498 ? 53.493 20.873 -39.093 1.00 80.31 498 LEU A CA 1
ATOM 3806 C C . LEU A 1 498 ? 54.852 20.434 -39.625 1.00 80.31 498 LEU A C 1
ATOM 3808 O O . LEU A 1 498 ? 55.185 20.792 -40.747 1.00 80.31 498 LEU A O 1
ATOM 3812 N N . ALA A 1 499 ? 55.590 19.604 -38.887 1.00 73.69 499 ALA A N 1
ATOM 3813 C CA . ALA A 1 499 ? 56.815 18.961 -39.353 1.00 73.69 499 ALA A CA 1
ATOM 3814 C C . ALA A 1 499 ? 56.519 17.970 -40.491 1.00 73.69 499 ALA A C 1
ATOM 3816 O O . ALA A 1 499 ? 57.154 18.023 -41.544 1.00 73.69 499 ALA A O 1
ATOM 3817 N N . SER A 1 500 ? 55.479 17.150 -40.326 1.00 70.19 500 SER A N 1
ATOM 3818 C CA . SER A 1 500 ? 54.953 16.248 -41.347 1.00 70.19 500 SER A CA 1
ATOM 3819 C C . SER A 1 500 ? 54.408 17.039 -42.530 1.00 70.19 500 SER A C 1
ATOM 3821 O O . SER A 1 500 ? 54.826 16.763 -43.638 1.00 70.19 500 SER A O 1
ATOM 3823 N N . ARG A 1 501 ? 53.605 18.104 -42.350 1.00 68.00 501 ARG A N 1
ATOM 3824 C CA . ARG A 1 501 ? 53.145 19.001 -43.435 1.00 68.00 501 ARG A CA 1
ATOM 3825 C C . ARG A 1 501 ? 54.276 19.765 -44.078 1.00 68.00 501 ARG A C 1
ATOM 3827 O O . ARG A 1 501 ? 54.136 20.094 -45.240 1.00 68.00 501 ARG A O 1
ATOM 3834 N N . TYR A 1 502 ? 55.342 20.114 -43.386 1.00 75.06 502 TYR A N 1
ATOM 3835 C CA . TYR A 1 502 ? 56.484 20.770 -44.007 1.00 75.06 502 TYR A CA 1
ATOM 3836 C C . TYR A 1 502 ? 57.172 19.800 -44.976 1.00 75.06 502 TYR A C 1
ATOM 3838 O O . TYR A 1 502 ? 57.439 20.151 -46.125 1.00 75.06 502 TYR A O 1
ATOM 3846 N N . TRP A 1 503 ? 57.320 18.542 -44.556 1.00 54.97 503 TRP A N 1
ATOM 3847 C CA . TRP A 1 503 ? 57.814 17.440 -45.382 1.00 54.97 503 TRP A CA 1
ATOM 3848 C C . TRP A 1 503 ? 56.844 17.073 -46.525 1.00 54.97 503 TRP A C 1
ATOM 3850 O O . TRP A 1 503 ? 57.232 17.015 -47.691 1.00 54.97 503 TRP A O 1
ATOM 3860 N N . HIS A 1 504 ? 55.552 16.947 -46.220 1.00 57.50 504 HIS A N 1
ATOM 3861 C CA . HIS A 1 504 ? 54.481 16.606 -47.152 1.00 57.50 504 HIS A CA 1
ATOM 3862 C C . HIS A 1 504 ? 54.150 17.752 -48.105 1.00 57.50 504 HIS A C 1
ATOM 3864 O O . HIS A 1 504 ? 53.907 17.472 -49.261 1.00 57.50 504 HIS A O 1
ATOM 3870 N N . ARG A 1 505 ? 54.158 19.032 -47.698 1.00 60.28 505 ARG A N 1
ATOM 3871 C CA . ARG A 1 505 ? 53.950 20.198 -48.591 1.00 60.28 505 ARG A CA 1
ATOM 3872 C C . ARG A 1 505 ? 55.058 20.295 -49.622 1.00 60.28 505 ARG A C 1
ATOM 3874 O O . ARG A 1 505 ? 54.786 20.744 -50.727 1.00 60.28 505 ARG A O 1
ATOM 3881 N N . ARG A 1 506 ? 56.269 19.852 -49.289 1.00 57.38 506 ARG A N 1
ATOM 3882 C CA . ARG A 1 506 ? 57.368 19.782 -50.250 1.00 57.38 506 ARG A CA 1
ATOM 3883 C C . ARG A 1 506 ? 57.127 18.705 -51.316 1.00 57.38 506 ARG A C 1
ATOM 3885 O O . ARG A 1 506 ? 57.440 18.955 -52.468 1.00 57.38 506 ARG A O 1
ATOM 3892 N N . GLN A 1 507 ? 56.487 17.583 -50.969 1.00 53.72 507 GLN A N 1
ATOM 3893 C CA . GLN A 1 507 ? 56.057 16.551 -51.932 1.00 53.72 507 GLN A CA 1
ATOM 3894 C C . GLN A 1 507 ? 54.704 16.841 -52.617 1.00 53.72 507 GLN A C 1
ATOM 3896 O O . GLN A 1 507 ? 54.477 16.466 -53.762 1.00 53.72 507 GLN A O 1
ATOM 3901 N N . LEU A 1 508 ? 53.786 17.525 -51.935 1.00 54.59 508 LEU A N 1
ATOM 3902 C CA . LEU A 1 508 ? 52.429 17.822 -52.390 1.00 54.59 508 LEU A CA 1
ATOM 3903 C C . LEU A 1 508 ? 52.333 19.139 -53.154 1.00 54.59 508 LEU A C 1
ATOM 3905 O O . LEU A 1 508 ? 51.354 19.319 -53.858 1.00 54.59 508 LEU A O 1
ATOM 3909 N N . ALA A 1 509 ? 53.286 20.070 -53.069 1.00 58.09 509 ALA A N 1
ATOM 3910 C CA . ALA A 1 509 ? 53.269 21.275 -53.911 1.00 58.09 509 ALA A CA 1
ATOM 3911 C C . ALA A 1 509 ? 53.314 20.934 -55.412 1.00 58.09 509 ALA A C 1
ATOM 3913 O O . ALA A 1 509 ? 52.765 21.673 -56.229 1.00 58.09 509 ALA A O 1
ATOM 3914 N N . GLU A 1 510 ? 53.895 19.783 -55.747 1.00 52.53 510 GLU A N 1
ATOM 3915 C CA . GLU A 1 510 ? 54.015 19.263 -57.107 1.00 52.53 510 GLU A CA 1
ATOM 3916 C C . GLU A 1 510 ? 52.764 18.470 -57.537 1.00 52.53 510 GLU A C 1
ATOM 3918 O O . GLU A 1 510 ? 52.322 18.585 -58.675 1.00 52.53 510 GLU A O 1
ATOM 3923 N N . GLN A 1 511 ? 52.096 17.768 -56.608 1.00 47.69 511 GLN A N 1
ATOM 3924 C CA . GLN A 1 511 ? 50.886 16.969 -56.888 1.00 47.69 511 GLN A CA 1
ATOM 3925 C C . GLN A 1 511 ? 49.548 17.711 -56.656 1.00 47.69 511 GLN A C 1
ATOM 3927 O O . GLN A 1 511 ? 48.552 17.470 -57.337 1.00 47.69 511 GLN A O 1
ATOM 3932 N N . MET A 1 512 ? 49.493 18.664 -55.721 1.00 50.25 512 MET A N 1
ATOM 3933 C CA . MET A 1 512 ? 48.274 19.397 -55.344 1.00 50.25 512 MET A CA 1
ATOM 3934 C C . MET A 1 512 ? 47.936 20.571 -56.265 1.00 50.25 512 MET A C 1
ATOM 3936 O O . MET A 1 512 ? 46.819 21.079 -56.179 1.00 50.25 512 MET A O 1
ATOM 3940 N N . ARG A 1 513 ? 48.844 21.017 -57.141 1.00 52.69 513 ARG A N 1
ATOM 3941 C CA . ARG A 1 513 ? 48.513 22.045 -58.145 1.00 52.69 513 ARG A CA 1
ATOM 3942 C C . ARG A 1 513 ? 47.506 21.531 -59.180 1.00 52.69 513 ARG A C 1
ATOM 3944 O O . ARG A 1 513 ? 46.692 22.311 -59.653 1.00 52.69 513 ARG A O 1
ATOM 3951 N N . VAL A 1 514 ? 47.536 20.228 -59.463 1.00 53.50 514 VAL A N 1
ATOM 3952 C CA . VAL A 1 514 ? 46.657 19.561 -60.435 1.00 53.50 514 VAL A CA 1
ATOM 3953 C C . VAL A 1 514 ? 45.409 18.971 -59.760 1.00 53.50 514 VAL A C 1
ATOM 3955 O O . VAL A 1 514 ? 44.323 19.058 -60.314 1.00 53.50 514 VAL A O 1
ATOM 3958 N N . ASN A 1 515 ? 45.515 18.447 -58.531 1.00 50.50 515 ASN A N 1
ATOM 3959 C CA . ASN A 1 515 ? 44.381 17.801 -57.847 1.00 50.50 515 ASN A CA 1
ATOM 3960 C C . ASN A 1 515 ? 43.425 18.799 -57.137 1.00 50.50 515 ASN A C 1
ATOM 3962 O O . ASN A 1 515 ? 42.210 18.612 -57.130 1.00 50.50 515 ASN A O 1
ATOM 3966 N N . ARG A 1 516 ? 43.925 19.931 -56.601 1.00 48.97 516 ARG A N 1
ATOM 3967 C CA . ARG A 1 516 ? 43.065 20.912 -55.895 1.00 48.97 516 ARG A CA 1
ATOM 3968 C C . ARG A 1 516 ? 42.163 21.751 -56.811 1.00 48.97 516 ARG A C 1
ATOM 3970 O O . ARG A 1 516 ? 41.175 22.282 -56.310 1.00 48.97 516 ARG A O 1
ATOM 3977 N N . SER A 1 517 ? 42.489 21.920 -58.098 1.00 51.09 517 SER A N 1
ATOM 3978 C CA . SER A 1 517 ? 41.591 22.607 -59.045 1.00 51.09 517 SER A CA 1
ATOM 3979 C C . SER A 1 517 ? 40.404 21.719 -59.425 1.00 51.09 517 SER A C 1
ATOM 3981 O O . SER A 1 517 ? 39.288 22.217 -59.500 1.00 51.09 517 SER A O 1
ATOM 3983 N N . LEU A 1 518 ? 40.629 20.409 -59.560 1.00 50.62 518 LEU A N 1
ATOM 3984 C CA . LEU A 1 518 ? 39.592 19.408 -59.816 1.00 50.62 518 LEU A CA 1
ATOM 3985 C C . LEU A 1 518 ? 38.664 19.196 -58.605 1.00 50.62 518 LEU A C 1
ATOM 3987 O O . LEU A 1 518 ? 37.451 19.275 -58.760 1.00 50.62 518 LEU A O 1
ATOM 3991 N N . GLN A 1 519 ? 39.201 19.029 -57.389 1.00 47.50 519 GLN A N 1
ATOM 3992 C CA . GLN A 1 519 ? 38.375 18.772 -56.192 1.00 47.50 519 GLN A CA 1
ATOM 3993 C C . GLN A 1 519 ? 37.536 19.979 -55.724 1.00 47.50 519 GLN A C 1
ATOM 3995 O O . GLN A 1 519 ? 36.461 19.793 -55.162 1.00 47.50 519 GLN A O 1
ATOM 4000 N N . ARG A 1 520 ? 37.987 21.222 -55.959 1.00 45.56 520 ARG A N 1
ATOM 4001 C CA . ARG A 1 520 ? 37.187 22.428 -55.655 1.00 45.56 520 ARG A CA 1
ATOM 4002 C C . ARG A 1 520 ? 36.059 22.661 -56.656 1.00 45.56 520 ARG A C 1
ATOM 4004 O O . ARG A 1 520 ? 35.025 23.179 -56.259 1.00 45.56 520 ARG A O 1
ATOM 4011 N N . LEU A 1 521 ? 36.255 22.285 -57.920 1.00 48.97 521 LEU A N 1
ATOM 4012 C CA . LEU A 1 521 ? 35.212 22.339 -58.946 1.00 48.97 521 LEU A CA 1
ATOM 4013 C C . LEU A 1 521 ? 34.109 21.307 -58.683 1.00 48.97 521 LEU A C 1
ATOM 4015 O O . LEU A 1 521 ? 32.942 21.625 -58.879 1.00 48.97 521 LEU A O 1
ATOM 4019 N N . ASP A 1 522 ? 34.468 20.115 -58.200 1.00 47.09 522 ASP A N 1
ATOM 4020 C CA . ASP A 1 522 ? 33.491 19.060 -57.910 1.00 47.09 522 ASP A CA 1
ATOM 4021 C C . ASP A 1 522 ? 32.670 19.356 -56.641 1.00 47.09 522 ASP A C 1
ATOM 4023 O O . ASP A 1 522 ? 31.449 19.277 -56.682 1.00 47.09 522 ASP A O 1
ATOM 4027 N N . ALA A 1 523 ? 33.291 19.821 -55.548 1.00 49.06 523 ALA A N 1
ATOM 4028 C CA . ALA A 1 523 ? 32.558 20.178 -54.325 1.00 49.06 523 ALA A CA 1
ATOM 4029 C C . ALA A 1 523 ? 31.641 21.410 -54.498 1.00 49.06 523 ALA A C 1
ATOM 4031 O O . ALA A 1 523 ? 30.517 21.411 -54.003 1.00 49.06 523 ALA A O 1
ATOM 4032 N N . LEU A 1 524 ? 32.080 22.433 -55.250 1.00 47.69 524 LEU A N 1
ATOM 4033 C CA . LEU A 1 524 ? 31.247 23.606 -55.563 1.00 47.69 524 LEU A CA 1
ATOM 4034 C C . LEU A 1 524 ? 30.070 23.255 -56.476 1.00 47.69 524 LEU A C 1
ATOM 4036 O O . LEU A 1 524 ? 29.003 23.838 -56.342 1.00 47.69 524 LEU A O 1
ATOM 4040 N N . LYS A 1 525 ? 30.241 22.297 -57.389 1.00 50.91 525 LYS A N 1
ATOM 4041 C CA . LYS A 1 525 ? 29.165 21.789 -58.246 1.00 50.91 525 LYS A CA 1
ATOM 4042 C C . LYS A 1 525 ? 28.097 21.030 -57.442 1.00 50.91 525 LYS A C 1
ATOM 4044 O O . LYS A 1 525 ? 26.933 21.036 -57.834 1.00 50.91 525 LYS A O 1
ATOM 4049 N N . ASP A 1 526 ? 28.471 20.433 -56.315 1.00 48.00 526 ASP A N 1
ATOM 4050 C CA . ASP A 1 526 ? 27.593 19.585 -55.494 1.00 48.00 526 ASP A CA 1
ATOM 4051 C C . ASP A 1 526 ? 26.749 20.366 -54.521 1.00 48.00 526 ASP A C 1
ATOM 4053 O O . ASP A 1 526 ? 25.538 20.163 -54.436 1.00 48.00 526 ASP A O 1
ATOM 4057 N N . GLU A 1 527 ? 27.399 21.300 -53.842 1.00 48.78 527 GLU A N 1
ATOM 4058 C CA . GLU A 1 527 ? 26.744 22.287 -53.004 1.00 48.78 527 GLU A CA 1
ATOM 4059 C C . GLU A 1 527 ? 25.807 23.165 -53.849 1.00 48.78 527 GLU A C 1
ATOM 4061 O O . GLU A 1 527 ? 24.677 23.420 -53.445 1.00 48.78 527 GLU A O 1
ATOM 4066 N N . PHE A 1 528 ? 26.210 23.522 -55.076 1.00 53.50 528 PHE A N 1
ATOM 4067 C CA . PHE A 1 528 ? 25.367 24.262 -56.016 1.00 53.50 528 PHE A CA 1
ATOM 4068 C C . PHE A 1 528 ? 24.129 23.462 -56.454 1.00 53.50 528 PHE A C 1
ATOM 4070 O O . PHE A 1 528 ? 23.015 23.956 -56.332 1.00 53.50 528 PHE A O 1
ATOM 4077 N N . LEU A 1 529 ? 24.270 22.208 -56.903 1.00 53.59 529 LEU A N 1
ATOM 4078 C CA . LEU A 1 529 ? 23.118 21.415 -57.367 1.00 53.59 529 LEU A CA 1
ATOM 4079 C C . LEU A 1 529 ? 22.134 21.054 -56.240 1.00 53.59 529 LEU A C 1
ATOM 4081 O O . LEU A 1 529 ? 20.924 21.039 -56.476 1.00 53.59 529 LEU A O 1
ATOM 4085 N N . ALA A 1 530 ? 22.620 20.780 -55.026 1.00 52.25 530 ALA A N 1
ATOM 4086 C CA . ALA A 1 530 ? 21.763 20.471 -53.882 1.00 52.25 530 ALA A CA 1
ATOM 4087 C C . ALA A 1 530 ? 21.035 21.717 -53.343 1.00 52.25 530 ALA A C 1
ATOM 4089 O O . ALA A 1 530 ? 19.816 21.665 -53.161 1.00 52.25 530 ALA A O 1
ATOM 4090 N N . ASN A 1 531 ? 21.743 22.840 -53.160 1.00 48.44 531 ASN A N 1
ATOM 4091 C CA . ASN A 1 531 ? 21.146 24.080 -52.653 1.00 48.44 531 ASN A CA 1
ATOM 4092 C C . ASN A 1 531 ? 20.177 24.692 -53.669 1.00 48.44 531 ASN A C 1
ATOM 4094 O O . ASN A 1 531 ? 19.051 25.018 -53.308 1.00 48.44 531 ASN A O 1
ATOM 4098 N N . THR A 1 532 ? 20.541 24.749 -54.955 1.00 53.09 532 THR A N 1
ATOM 4099 C CA . THR A 1 532 ? 19.646 25.278 -55.996 1.00 53.09 532 THR A CA 1
ATOM 4100 C C . THR A 1 532 ? 18.373 24.442 -56.134 1.00 53.09 532 THR A C 1
ATOM 4102 O O . THR A 1 532 ? 17.306 24.996 -56.364 1.00 53.09 532 THR A O 1
ATOM 4105 N N . SER A 1 533 ? 18.427 23.123 -55.935 1.00 57.03 533 SER A N 1
ATOM 4106 C CA . SER A 1 533 ? 17.215 22.292 -55.990 1.00 57.03 533 SER A CA 1
ATOM 4107 C C . SER A 1 533 ? 16.261 22.559 -54.823 1.00 57.03 533 SER A C 1
ATOM 4109 O O . SER A 1 533 ? 15.047 22.583 -55.013 1.00 57.03 533 SER A O 1
ATOM 4111 N N . HIS A 1 534 ? 16.799 22.788 -53.622 1.00 56.53 534 HIS A N 1
ATOM 4112 C CA . HIS A 1 534 ? 16.000 23.169 -52.457 1.00 56.53 534 HIS A CA 1
ATOM 4113 C C . HIS A 1 534 ? 15.406 24.577 -52.627 1.00 56.53 534 HIS A C 1
ATOM 4115 O O . HIS A 1 534 ? 14.217 24.778 -52.392 1.00 56.53 534 HIS A O 1
ATOM 4121 N N . GLU A 1 535 ? 16.198 25.526 -53.130 1.00 56.34 535 GLU A N 1
ATOM 4122 C CA . GLU A 1 535 ? 15.761 26.898 -53.421 1.00 56.34 535 GLU A CA 1
ATOM 4123 C C . GLU A 1 535 ? 14.748 26.992 -54.570 1.00 56.34 535 GLU A C 1
ATOM 4125 O O . GLU A 1 535 ? 13.956 27.928 -54.602 1.00 56.34 535 GLU A O 1
ATOM 4130 N N . LEU A 1 536 ? 14.725 26.029 -55.499 1.00 59.06 536 LEU A N 1
ATOM 4131 C CA . LEU A 1 536 ? 13.713 25.950 -56.559 1.00 59.06 536 LEU A CA 1
ATOM 4132 C C . LEU A 1 536 ? 12.413 25.280 -56.092 1.00 59.06 536 LEU A C 1
ATOM 4134 O O . LEU A 1 536 ? 11.347 25.594 -56.621 1.00 59.06 536 LEU A O 1
ATOM 4138 N N . ARG A 1 537 ? 12.471 24.380 -55.100 1.00 59.41 537 ARG A N 1
ATOM 4139 C CA . ARG A 1 537 ? 11.299 23.643 -54.596 1.00 59.41 537 ARG A CA 1
ATOM 4140 C C . ARG A 1 537 ? 10.371 24.528 -53.762 1.00 59.41 537 ARG A C 1
ATOM 4142 O O . ARG A 1 537 ? 9.158 24.476 -53.948 1.00 59.41 537 ARG A O 1
ATOM 4149 N N . THR A 1 538 ? 10.929 25.366 -52.891 1.00 49.34 538 THR A N 1
ATOM 4150 C CA . THR A 1 538 ? 10.166 26.269 -52.011 1.00 49.34 538 THR A CA 1
ATOM 4151 C C . THR A 1 538 ? 9.242 27.246 -52.765 1.00 49.34 538 THR A C 1
ATOM 4153 O O . THR A 1 538 ? 8.041 27.249 -52.488 1.00 49.34 538 THR A O 1
ATOM 4156 N N . PRO A 1 539 ? 9.700 28.025 -53.768 1.00 51.78 539 PRO A N 1
ATOM 4157 C CA . PRO A 1 539 ? 8.813 28.917 -54.518 1.00 51.78 539 PRO A CA 1
ATOM 4158 C C . PRO A 1 539 ? 7.795 28.146 -55.371 1.00 51.78 539 PRO A C 1
ATOM 4160 O O . PRO A 1 539 ? 6.675 28.615 -55.575 1.00 51.78 539 PRO A O 1
ATOM 4163 N N . LEU A 1 540 ? 8.147 26.946 -55.841 1.00 67.44 540 LEU A N 1
ATOM 4164 C CA . LEU A 1 540 ? 7.259 26.091 -56.627 1.00 67.44 540 LEU A CA 1
ATOM 4165 C C . LEU A 1 540 ? 6.084 25.555 -55.794 1.00 67.44 540 LEU A C 1
ATOM 4167 O O . LEU A 1 540 ? 4.955 25.536 -56.280 1.00 67.44 540 LEU A O 1
ATOM 4171 N N . MET A 1 541 ? 6.333 25.192 -54.530 1.00 56.62 541 MET A N 1
ATOM 4172 C CA . MET A 1 541 ? 5.290 24.813 -53.568 1.00 56.62 541 MET A CA 1
ATOM 4173 C C . MET A 1 541 ? 4.322 25.963 -53.296 1.00 56.62 541 MET A C 1
ATOM 4175 O O . MET A 1 541 ? 3.113 25.749 -53.259 1.00 56.62 541 MET A O 1
ATOM 4179 N N . GLY A 1 542 ? 4.837 27.188 -53.174 1.00 56.12 542 GLY A N 1
ATOM 4180 C CA . GLY A 1 542 ? 3.999 28.371 -53.009 1.00 56.12 542 GLY A CA 1
ATOM 4181 C C . GLY A 1 542 ? 3.079 28.628 -54.201 1.00 56.12 542 GLY A C 1
ATOM 4182 O O . GLY A 1 542 ? 1.894 28.895 -54.022 1.00 56.12 542 GLY A O 1
ATOM 4183 N N . ILE A 1 543 ? 3.597 28.488 -55.425 1.00 66.81 543 ILE A N 1
ATOM 4184 C CA . ILE A 1 543 ? 2.809 28.654 -56.656 1.00 66.81 543 ILE A CA 1
ATOM 4185 C C . ILE A 1 543 ? 1.730 27.569 -56.772 1.00 66.81 543 ILE A C 1
ATOM 4187 O O . ILE A 1 543 ? 0.593 27.883 -57.122 1.00 66.81 543 ILE A O 1
ATOM 4191 N N . LEU A 1 544 ? 2.062 26.313 -56.454 1.00 60.88 544 LEU A N 1
ATOM 4192 C CA . LEU A 1 544 ? 1.122 25.190 -56.501 1.00 60.88 544 LEU A CA 1
ATOM 4193 C C . LEU A 1 544 ? 0.027 25.312 -55.435 1.00 60.88 544 LEU A C 1
ATOM 4195 O O . LEU A 1 544 ? -1.149 25.262 -55.780 1.00 60.88 544 LEU A O 1
ATOM 4199 N N . GLY A 1 545 ? 0.391 25.566 -54.176 1.00 54.09 545 GLY A N 1
ATOM 4200 C CA . GLY A 1 545 ? -0.571 25.690 -53.077 1.00 54.09 545 GLY A CA 1
ATOM 4201 C C . GLY A 1 545 ? -1.512 26.890 -53.226 1.00 54.09 545 GLY A C 1
ATOM 4202 O O . GLY A 1 545 ? -2.699 26.792 -52.916 1.00 54.09 545 GLY A O 1
ATOM 4203 N N . LEU A 1 546 ? -1.023 28.017 -53.761 1.00 61.53 546 LEU A N 1
ATOM 4204 C CA . LEU A 1 546 ? -1.876 29.163 -54.096 1.00 61.53 546 LEU A CA 1
ATOM 4205 C C . LEU A 1 546 ? -2.804 28.855 -55.278 1.00 61.53 546 LEU A C 1
ATOM 4207 O O . LEU A 1 546 ? -3.970 29.243 -55.250 1.00 61.53 546 LEU A O 1
ATOM 4211 N N . ALA A 1 547 ? -2.319 28.145 -56.301 1.00 67.88 547 ALA A N 1
ATOM 4212 C CA . ALA A 1 547 ? -3.137 27.768 -57.450 1.00 67.88 547 ALA A CA 1
ATOM 4213 C C . ALA A 1 547 ? -4.232 26.747 -57.087 1.00 67.88 547 ALA A C 1
ATOM 4215 O O . ALA A 1 547 ? -5.363 26.894 -57.547 1.00 67.88 547 ALA A O 1
ATOM 4216 N N . GLU A 1 548 ? -3.924 25.766 -56.233 1.00 63.06 548 GLU A N 1
ATOM 4217 C CA . GLU A 1 548 ? -4.878 24.784 -55.696 1.00 63.06 548 GLU A CA 1
ATOM 4218 C C . GLU A 1 548 ? -5.930 25.452 -54.801 1.00 63.06 548 GLU A C 1
ATOM 4220 O O . GLU A 1 548 ? -7.125 25.249 -54.998 1.00 63.06 548 GLU A O 1
ATOM 4225 N N . SER A 1 549 ? -5.508 26.342 -53.896 1.00 59.53 549 SER A N 1
ATOM 4226 C CA . SER A 1 549 ? -6.418 27.119 -53.038 1.00 59.53 549 SER A CA 1
ATOM 4227 C C . SER A 1 549 ? -7.407 27.977 -53.843 1.00 59.53 549 SER A C 1
ATOM 4229 O O . SER A 1 549 ? -8.590 28.071 -53.505 1.00 59.53 549 SER A O 1
ATOM 4231 N N . LEU A 1 550 ? -6.952 28.575 -54.952 1.00 67.19 550 LEU A N 1
ATOM 4232 C CA . LEU A 1 550 ? -7.821 29.322 -55.864 1.00 67.19 550 LEU A CA 1
ATOM 4233 C C . LEU A 1 550 ? -8.809 28.398 -56.590 1.00 67.19 550 LEU A C 1
ATOM 4235 O O . LEU A 1 550 ? -9.989 28.735 -56.689 1.00 67.19 550 LEU A O 1
ATOM 4239 N N . LEU A 1 551 ? -8.349 27.236 -57.061 1.00 66.75 551 LEU A N 1
ATOM 4240 C CA . LEU A 1 551 ? -9.172 26.218 -57.725 1.00 66.75 551 LEU A CA 1
ATOM 4241 C C . LEU A 1 551 ? -10.282 25.655 -56.824 1.00 66.75 551 LEU A C 1
ATOM 4243 O O . LEU A 1 551 ? -11.407 25.488 -57.302 1.00 66.75 551 LEU A O 1
ATOM 4247 N N . ASP A 1 552 ? -9.989 25.459 -55.537 1.00 60.25 552 ASP A N 1
ATOM 4248 C CA . ASP A 1 552 ? -10.916 24.955 -54.511 1.00 60.25 552 ASP A CA 1
ATOM 4249 C C . ASP A 1 552 ? -11.893 26.024 -53.978 1.00 60.25 552 ASP A C 1
ATOM 4251 O O . ASP A 1 552 ? -12.724 25.751 -53.110 1.00 60.25 552 ASP A O 1
ATOM 4255 N N . GLY A 1 553 ? -11.838 27.246 -54.519 1.00 58.06 553 GLY A N 1
ATOM 4256 C CA . GLY A 1 553 ? -12.803 28.308 -54.231 1.00 58.06 553 GLY A CA 1
ATOM 4257 C C . GLY A 1 553 ? -12.409 29.263 -53.102 1.00 58.06 553 GLY A C 1
ATOM 4258 O O . GLY A 1 553 ? -13.244 30.070 -52.689 1.00 58.06 553 GLY A O 1
ATOM 4259 N N . GLY A 1 554 ? -11.148 29.258 -52.651 1.00 55.91 554 GLY A N 1
ATOM 4260 C CA . GLY A 1 554 ? -10.626 30.140 -51.595 1.00 55.91 554 GLY A CA 1
ATOM 4261 C C . GLY A 1 554 ? -10.693 31.648 -51.895 1.00 55.91 554 GLY A C 1
ATOM 4262 O O . GLY A 1 554 ? -10.378 32.468 -51.038 1.00 55.91 554 GLY A O 1
ATOM 4263 N N . SER A 1 555 ? -11.111 32.054 -53.099 1.00 52.66 555 SER A N 1
ATOM 4264 C CA . SER A 1 555 ? -11.335 33.463 -53.478 1.00 52.66 555 SER A CA 1
ATOM 4265 C C . SER A 1 555 ? -12.641 33.699 -54.258 1.00 52.66 555 SER A C 1
ATOM 4267 O O . SER A 1 555 ? -12.789 34.723 -54.924 1.00 52.66 555 SER A O 1
ATOM 4269 N N . GLY A 1 556 ? -13.609 32.777 -54.161 1.00 59.62 556 GLY A N 1
ATOM 4270 C CA . GLY A 1 556 ? -14.913 32.863 -54.833 1.00 59.62 556 GLY A CA 1
ATOM 4271 C C . GLY A 1 556 ? -15.020 32.040 -56.131 1.00 59.62 556 GLY A C 1
ATOM 4272 O O . GLY A 1 556 ? -14.075 31.349 -56.512 1.00 59.62 556 GLY A O 1
ATOM 4273 N N . PRO A 1 557 ? -16.183 32.062 -56.815 1.00 56.44 557 PRO A N 1
ATOM 4274 C CA . PRO A 1 557 ? -16.425 31.242 -58.001 1.00 56.44 557 PRO A CA 1
ATOM 4275 C C . PRO A 1 557 ? -15.580 31.709 -59.196 1.00 56.44 557 PRO A C 1
ATOM 4277 O O . PRO A 1 557 ? -15.737 32.820 -59.701 1.00 56.44 557 PRO A O 1
ATOM 4280 N N . LEU A 1 558 ? -14.688 30.834 -59.663 1.00 71.19 558 LEU A N 1
ATOM 4281 C CA . LEU A 1 558 ? -13.831 31.076 -60.822 1.00 71.19 558 LEU A CA 1
ATOM 4282 C C . LEU A 1 558 ? -14.561 30.807 -62.144 1.00 71.19 558 LEU A C 1
ATOM 4284 O O . LEU A 1 558 ? -15.357 29.875 -62.252 1.00 71.19 558 LEU A O 1
ATOM 4288 N N . SER A 1 559 ? -14.233 31.585 -63.181 1.00 65.56 559 SER A N 1
ATOM 4289 C CA . SER A 1 559 ? -14.662 31.282 -64.554 1.00 65.56 559 SER A CA 1
ATOM 4290 C C . SER A 1 559 ? -13.984 30.011 -65.080 1.00 65.56 559 SER A C 1
ATOM 4292 O O . SER A 1 559 ? -12.839 29.730 -64.721 1.00 65.56 559 SER A O 1
ATOM 4294 N N . ASP A 1 560 ? -14.631 29.285 -65.996 1.00 55.97 560 ASP A N 1
ATOM 4295 C CA . ASP A 1 560 ? -14.064 28.061 -66.591 1.00 55.97 560 ASP A CA 1
ATOM 4296 C C . ASP A 1 560 ? -12.710 28.300 -67.276 1.00 55.97 560 ASP A C 1
ATOM 4298 O O . ASP A 1 560 ? -11.832 27.439 -67.260 1.00 55.97 560 ASP A O 1
ATOM 4302 N N . LYS A 1 561 ? -12.497 29.510 -67.809 1.00 51.06 561 LYS A N 1
ATOM 4303 C CA . LYS A 1 561 ? -11.216 29.923 -68.386 1.00 51.06 561 LYS A CA 1
ATOM 4304 C C . LYS A 1 561 ? -10.123 30.079 -67.320 1.00 51.06 561 LYS A C 1
ATOM 4306 O O . LYS A 1 561 ? -9.027 29.565 -67.507 1.00 51.06 561 LYS A O 1
ATOM 4311 N N . ALA A 1 562 ? -10.432 30.720 -66.192 1.00 57.47 562 ALA A N 1
ATOM 4312 C CA . ALA A 1 562 ? -9.495 30.860 -65.072 1.00 57.47 562 ALA A CA 1
ATOM 4313 C C . ALA A 1 562 ? -9.176 29.501 -64.426 1.00 57.47 562 ALA A C 1
ATOM 4315 O O . ALA A 1 562 ? -8.032 29.236 -64.068 1.00 57.47 562 ALA A O 1
ATOM 4316 N N . ARG A 1 563 ? -10.171 28.609 -64.345 1.00 61.72 563 ARG A N 1
ATOM 4317 C CA . ARG A 1 563 ? -10.003 27.232 -63.866 1.00 61.72 563 ARG A CA 1
ATOM 4318 C C . ARG A 1 563 ? -9.056 26.430 -64.770 1.00 61.72 563 ARG A C 1
ATOM 4320 O O . ARG A 1 563 ? -8.171 25.738 -64.275 1.00 61.72 563 ARG A O 1
ATOM 4327 N N . HIS A 1 564 ? -9.200 26.570 -66.089 1.00 49.22 564 HIS A N 1
ATOM 4328 C CA . HIS A 1 564 ? -8.304 25.956 -67.072 1.00 49.22 564 HIS A CA 1
ATOM 4329 C C . HIS A 1 564 ? -6.870 26.512 -66.998 1.00 49.22 564 HIS A C 1
ATOM 4331 O O . HIS A 1 564 ? -5.911 25.743 -67.009 1.00 49.22 564 HIS A O 1
ATOM 4337 N N . GLU A 1 565 ? -6.709 27.833 -66.879 1.00 51.22 565 GLU A N 1
ATOM 4338 C CA . GLU A 1 565 ? -5.399 28.491 -66.760 1.00 51.22 565 GLU A CA 1
ATOM 4339 C C . GLU A 1 565 ? -4.673 28.116 -65.454 1.00 51.22 565 GLU A C 1
ATOM 4341 O O . GLU A 1 565 ? -3.478 27.824 -65.484 1.00 51.22 565 GLU A O 1
ATOM 4346 N N . LEU A 1 566 ? -5.388 28.023 -64.327 1.00 65.12 566 LEU A N 1
ATOM 4347 C CA . LEU A 1 566 ? -4.836 27.529 -63.058 1.00 65.12 566 LEU A CA 1
ATOM 4348 C C . LEU A 1 566 ? -4.444 26.049 -63.140 1.00 65.12 566 LEU A C 1
ATOM 4350 O O . LEU A 1 566 ? -3.370 25.675 -62.674 1.00 65.12 566 LEU A O 1
ATOM 4354 N N . GLY A 1 567 ? -5.250 25.221 -63.811 1.00 51.25 567 GLY A N 1
ATOM 4355 C CA . GLY A 1 567 ? -4.891 23.830 -64.096 1.00 51.25 567 GLY A CA 1
ATOM 4356 C C . GLY A 1 567 ? -3.607 23.702 -64.929 1.00 51.25 567 GLY A C 1
ATOM 4357 O O . GLY A 1 567 ? -2.784 22.828 -64.662 1.00 51.25 567 GLY A O 1
ATOM 4358 N N . LEU A 1 568 ? -3.381 24.603 -65.895 1.00 51.62 568 LEU A N 1
ATOM 4359 C CA . LEU A 1 568 ? -2.137 24.661 -66.678 1.00 51.62 568 LEU A CA 1
ATOM 4360 C C . LEU A 1 568 ? -0.925 25.102 -65.842 1.00 51.62 568 LEU A C 1
ATOM 4362 O O . LEU A 1 568 ? 0.180 24.598 -66.067 1.00 51.62 568 LEU A O 1
ATOM 4366 N N . ILE A 1 569 ? -1.118 26.012 -64.882 1.00 65.75 569 ILE A N 1
ATOM 4367 C CA . ILE A 1 569 ? -0.077 26.427 -63.928 1.00 65.75 569 ILE A CA 1
ATOM 4368 C C . ILE A 1 569 ? 0.305 25.254 -63.026 1.00 65.75 569 ILE A C 1
ATOM 4370 O O . ILE A 1 569 ? 1.494 24.971 -62.889 1.00 65.75 569 ILE A O 1
ATOM 4374 N N . ILE A 1 570 ? -0.679 24.521 -62.493 1.00 55.84 570 ILE A N 1
ATOM 4375 C CA . ILE A 1 570 ? -0.433 23.330 -61.673 1.00 55.84 570 ILE A CA 1
ATOM 4376 C C . ILE A 1 570 ? 0.310 22.265 -62.481 1.00 55.84 570 ILE A C 1
ATOM 4378 O O . ILE A 1 570 ? 1.376 21.814 -62.070 1.00 55.84 570 ILE A O 1
ATOM 4382 N N . ALA A 1 571 ? -0.169 21.938 -63.685 1.00 47.06 571 ALA A N 1
ATOM 4383 C CA . ALA A 1 571 ? 0.477 20.950 -64.549 1.00 47.06 571 ALA A CA 1
ATOM 4384 C C . ALA A 1 571 ? 1.921 21.338 -64.929 1.00 47.06 571 ALA A C 1
ATOM 4386 O O . ALA A 1 571 ? 2.806 20.481 -64.988 1.00 47.06 571 ALA A O 1
ATOM 4387 N N . SER A 1 572 ? 2.185 22.627 -65.164 1.00 47.34 572 SER A N 1
ATOM 4388 C CA . SER A 1 572 ? 3.533 23.133 -65.463 1.00 47.34 572 SER A CA 1
ATOM 4389 C C . SER A 1 572 ? 4.438 23.135 -64.229 1.00 47.34 572 SER A C 1
ATOM 4391 O O . SER A 1 572 ? 5.618 22.799 -64.337 1.00 47.34 572 SER A O 1
ATOM 4393 N N . GLY A 1 573 ? 3.886 23.466 -63.059 1.00 60.94 573 GLY A N 1
ATOM 4394 C CA . GLY A 1 573 ? 4.592 23.459 -61.782 1.00 60.94 573 GLY A CA 1
ATOM 4395 C C . GLY A 1 573 ? 4.999 22.049 -61.359 1.00 60.94 573 GLY A C 1
ATOM 4396 O O . GLY A 1 573 ? 6.173 21.803 -61.091 1.00 60.94 573 GLY A O 1
ATOM 4397 N N . SER A 1 574 ? 4.076 21.086 -61.415 1.00 52.12 574 SER A N 1
ATOM 4398 C CA . SER A 1 574 ? 4.376 19.676 -61.142 1.00 52.12 574 SER A CA 1
ATOM 4399 C C . SER A 1 574 ? 5.449 19.130 -62.090 1.00 52.12 574 SER A C 1
ATOM 4401 O O . SER A 1 574 ? 6.376 18.457 -61.645 1.00 52.12 574 SER A O 1
ATOM 4403 N N . ARG A 1 575 ? 5.396 19.490 -63.383 1.00 56.38 575 ARG A N 1
ATOM 4404 C CA . ARG A 1 575 ? 6.402 19.078 -64.376 1.00 56.38 575 ARG A CA 1
ATOM 4405 C C . ARG A 1 575 ? 7.799 19.614 -64.064 1.00 56.38 575 ARG A C 1
ATOM 4407 O O . ARG A 1 575 ? 8.779 18.909 -64.292 1.00 56.38 575 ARG A O 1
ATOM 4414 N N . LEU A 1 576 ? 7.902 20.846 -63.566 1.00 60.41 576 LEU A N 1
ATOM 4415 C CA . LEU A 1 576 ? 9.180 21.432 -63.163 1.00 60.41 576 LEU A CA 1
ATOM 4416 C C . LEU A 1 576 ? 9.742 20.739 -61.915 1.00 60.41 576 LEU A C 1
ATOM 4418 O O . LEU A 1 576 ? 10.943 20.486 -61.865 1.00 60.41 576 LEU A O 1
ATOM 4422 N N . SER A 1 577 ? 8.879 20.365 -60.962 1.00 60.78 577 SER A N 1
ATOM 4423 C CA . SER A 1 577 ? 9.283 19.629 -59.756 1.00 60.78 577 SER A CA 1
ATOM 4424 C C . SER A 1 577 ? 9.923 18.290 -60.116 1.00 60.78 577 SER A C 1
ATOM 4426 O O . SER A 1 577 ? 11.047 18.019 -59.705 1.00 60.78 577 SER A O 1
ATOM 4428 N N . THR A 1 578 ? 9.263 17.497 -60.966 1.00 60.72 578 THR A N 1
ATOM 4429 C CA . THR A 1 578 ? 9.787 16.199 -61.421 1.00 60.72 578 THR A CA 1
ATOM 4430 C C . THR A 1 578 ? 11.140 16.337 -62.123 1.00 60.72 578 THR A C 1
ATOM 4432 O O . THR A 1 578 ? 12.027 15.512 -61.944 1.00 60.72 578 THR A O 1
ATOM 4435 N N . LEU A 1 579 ? 11.330 17.408 -62.896 1.00 60.75 579 LEU A N 1
ATOM 4436 C CA . LEU A 1 579 ? 12.561 17.661 -63.646 1.00 60.75 579 LEU A CA 1
ATOM 4437 C C . LEU A 1 579 ? 13.734 18.034 -62.723 1.00 60.75 579 LEU A C 1
ATOM 4439 O O . LEU A 1 579 ? 14.867 17.619 -62.966 1.00 60.75 579 LEU A O 1
ATOM 4443 N N . VAL A 1 580 ? 13.464 18.785 -61.652 1.00 65.69 580 VAL A N 1
ATOM 4444 C CA . VAL A 1 580 ? 14.443 19.070 -60.590 1.00 65.69 580 VAL A CA 1
ATOM 4445 C C . VAL A 1 580 ? 14.831 17.780 -59.861 1.00 65.69 580 VAL A C 1
ATOM 4447 O O . VAL A 1 580 ? 16.018 17.541 -59.627 1.00 65.69 580 VAL A O 1
ATOM 4450 N N . ASP A 1 581 ? 13.860 16.914 -59.571 1.00 62.44 581 ASP A N 1
ATOM 4451 C CA . ASP A 1 581 ? 14.109 15.633 -58.906 1.00 62.44 581 ASP A CA 1
ATOM 4452 C C . ASP A 1 581 ? 14.918 14.659 -59.798 1.00 62.44 581 ASP A C 1
ATOM 4454 O O . ASP A 1 581 ? 15.886 14.058 -59.325 1.00 62.44 581 ASP A O 1
ATOM 4458 N N . ASP A 1 582 ? 14.636 14.583 -61.106 1.00 64.38 582 ASP A N 1
ATOM 4459 C CA . ASP A 1 582 ? 15.387 13.750 -62.066 1.00 64.38 582 ASP A CA 1
ATOM 4460 C C . ASP A 1 582 ? 16.864 14.185 -62.214 1.00 64.38 582 ASP A C 1
ATOM 4462 O O . ASP A 1 582 ? 17.766 13.349 -62.356 1.00 64.38 582 ASP A O 1
ATOM 4466 N N . ILE A 1 583 ? 17.148 15.495 -62.161 1.00 65.81 583 ILE A N 1
ATOM 4467 C CA . ILE A 1 583 ? 18.522 16.034 -62.199 1.00 65.81 583 ILE A CA 1
ATOM 4468 C C . ILE A 1 583 ? 19.296 15.644 -60.932 1.00 65.81 583 ILE A C 1
ATOM 4470 O O . ILE A 1 583 ? 20.482 15.294 -61.004 1.00 65.81 583 ILE A O 1
ATOM 4474 N N . LEU A 1 584 ? 18.633 15.676 -59.774 1.00 63.00 584 LEU A N 1
ATOM 4475 C CA . LEU A 1 584 ? 19.218 15.244 -58.508 1.00 63.00 584 LEU A CA 1
ATOM 4476 C C . LEU A 1 584 ? 19.513 13.741 -58.497 1.00 63.00 584 LEU A C 1
ATOM 4478 O O . LEU A 1 584 ? 20.586 13.337 -58.040 1.00 63.00 584 LEU A O 1
ATOM 4482 N N . ASP A 1 585 ? 18.602 12.920 -59.017 1.00 64.25 585 ASP A N 1
ATOM 4483 C CA . ASP A 1 585 ? 18.786 11.470 -59.084 1.00 64.25 585 ASP A CA 1
ATOM 4484 C C . ASP A 1 585 ? 19.970 11.096 -59.991 1.00 64.25 585 ASP A C 1
ATOM 4486 O O . ASP A 1 585 ? 20.834 10.322 -59.572 1.00 64.25 585 ASP A O 1
ATOM 4490 N N . LEU A 1 586 ? 20.120 11.721 -61.168 1.00 63.91 586 LEU A N 1
ATOM 4491 C CA . LEU A 1 586 ? 21.281 11.497 -62.044 1.00 63.91 586 LEU A CA 1
ATOM 4492 C C . LEU A 1 586 ? 22.615 11.878 -61.370 1.00 63.91 586 LEU A C 1
ATOM 4494 O O . LEU A 1 586 ? 23.632 11.205 -61.568 1.00 63.91 586 LEU A O 1
ATOM 4498 N N . SER A 1 587 ? 22.620 12.942 -60.562 1.00 63.84 587 SER A N 1
ATOM 4499 C CA . SER A 1 587 ? 23.799 13.379 -59.801 1.00 63.84 587 SER A CA 1
ATOM 4500 C C . SER A 1 587 ? 24.199 12.363 -58.721 1.00 63.84 587 SER A C 1
ATOM 4502 O O . SER A 1 587 ? 25.373 12.005 -58.609 1.00 63.84 587 SER A O 1
ATOM 4504 N N . LYS A 1 588 ? 23.223 11.828 -57.973 1.00 64.06 588 LYS A N 1
ATOM 4505 C CA . LYS A 1 588 ? 23.448 10.799 -56.938 1.00 64.06 588 LYS A CA 1
ATOM 4506 C C . LYS A 1 588 ? 23.907 9.468 -57.530 1.00 64.06 588 LYS A C 1
ATOM 4508 O O . LYS A 1 588 ? 24.792 8.814 -56.977 1.00 64.06 588 LYS A O 1
ATOM 4513 N N . ILE A 1 589 ? 23.334 9.089 -58.671 1.00 65.94 589 ILE A N 1
ATOM 4514 C CA . ILE A 1 589 ? 23.665 7.866 -59.406 1.00 65.94 589 ILE A CA 1
ATOM 4515 C C . ILE A 1 589 ? 25.118 7.881 -59.899 1.00 65.94 589 ILE A C 1
ATOM 4517 O O . ILE A 1 589 ? 25.816 6.884 -59.756 1.00 65.94 589 ILE A O 1
ATOM 4521 N N . ARG A 1 590 ? 25.618 9.012 -60.422 1.00 59.44 590 ARG A N 1
ATOM 4522 C CA . ARG A 1 590 ? 27.020 9.140 -60.877 1.00 59.44 590 ARG A CA 1
ATOM 4523 C C . ARG A 1 590 ? 28.063 8.993 -59.757 1.00 59.44 590 ARG A C 1
ATOM 4525 O O . ARG A 1 590 ? 29.253 8.953 -60.057 1.00 59.44 590 ARG A O 1
ATOM 4532 N N . ARG A 1 591 ? 27.635 8.943 -58.491 1.00 57.12 591 ARG A N 1
ATOM 4533 C CA . ARG A 1 591 ? 28.492 8.870 -57.296 1.00 57.12 591 ARG A CA 1
ATOM 4534 C C . ARG A 1 591 ? 28.326 7.598 -56.471 1.00 57.12 591 ARG A C 1
ATOM 4536 O O . ARG A 1 591 ? 28.835 7.559 -55.355 1.00 57.12 591 ARG A O 1
ATOM 4543 N N . ASP A 1 592 ? 27.577 6.616 -56.967 1.00 57.84 592 ASP A N 1
ATOM 4544 C CA . ASP A 1 592 ? 27.204 5.406 -56.218 1.00 57.84 592 ASP A CA 1
ATOM 4545 C C . ASP A 1 592 ? 26.516 5.703 -54.864 1.00 57.84 592 ASP A C 1
ATOM 4547 O O . ASP A 1 592 ? 26.582 4.919 -53.919 1.00 57.84 592 ASP A O 1
ATOM 4551 N N . GLN A 1 593 ? 25.840 6.855 -54.743 1.00 58.97 593 GLN A N 1
ATOM 4552 C CA . GLN A 1 593 ? 25.165 7.278 -53.505 1.00 58.97 593 GLN A CA 1
ATOM 4553 C C . GLN A 1 593 ? 23.681 6.891 -53.455 1.00 58.97 593 GLN A C 1
ATOM 4555 O O . GLN A 1 593 ? 23.048 7.026 -52.407 1.00 58.97 593 GLN A O 1
ATOM 4560 N N . LEU A 1 594 ? 23.108 6.420 -54.567 1.00 68.06 594 LEU A N 1
ATOM 4561 C CA . LEU A 1 594 ? 21.727 5.947 -54.611 1.00 68.06 594 LEU A CA 1
ATOM 4562 C C . LEU A 1 594 ? 21.667 4.490 -54.121 1.00 68.06 594 LEU A C 1
ATOM 4564 O O . LEU A 1 594 ? 22.142 3.587 -54.805 1.00 68.06 594 LEU A O 1
ATOM 4568 N N . ARG A 1 595 ? 21.086 4.264 -52.938 1.00 70.44 595 ARG A N 1
ATOM 4569 C CA . ARG A 1 595 ? 20.774 2.924 -52.414 1.00 70.44 595 ARG A CA 1
ATOM 4570 C C . ARG A 1 595 ? 19.314 2.593 -52.720 1.00 70.44 595 ARG A C 1
ATOM 4572 O O . ARG A 1 595 ? 18.457 3.435 -52.469 1.00 70.44 595 ARG A O 1
ATOM 4579 N N . LEU A 1 596 ? 19.057 1.404 -53.262 1.00 77.06 596 LEU A N 1
ATOM 4580 C CA . LEU A 1 596 ? 17.705 0.914 -53.540 1.00 77.06 596 LEU A CA 1
ATOM 4581 C C . LEU A 1 596 ? 17.128 0.199 -52.319 1.00 77.06 596 LEU A C 1
ATOM 4583 O O . LEU A 1 596 ? 17.846 -0.554 -51.658 1.00 77.06 596 LEU A O 1
ATOM 4587 N N . ASP A 1 597 ? 15.842 0.414 -52.057 1.00 79.06 597 ASP A N 1
ATOM 4588 C CA . ASP A 1 597 ? 15.091 -0.307 -51.028 1.00 79.06 597 ASP A CA 1
ATOM 4589 C C . ASP A 1 597 ? 14.341 -1.488 -51.661 1.00 79.06 597 ASP A C 1
ATOM 4591 O O . ASP A 1 597 ? 13.196 -1.370 -52.094 1.00 79.06 597 ASP A O 1
ATOM 4595 N N . ILE A 1 598 ? 15.039 -2.616 -51.813 1.00 81.44 598 ILE A N 1
ATOM 4596 C CA . ILE A 1 598 ? 14.531 -3.798 -52.519 1.00 81.44 598 ILE A CA 1
ATOM 4597 C C . ILE A 1 598 ? 13.584 -4.597 -51.617 1.00 81.44 598 ILE A C 1
ATOM 4599 O O . ILE A 1 598 ? 13.996 -5.100 -50.571 1.00 81.44 598 ILE A O 1
ATOM 4603 N N . ARG A 1 599 ? 12.334 -4.777 -52.061 1.00 84.00 599 ARG A N 1
ATOM 4604 C CA . ARG A 1 599 ? 11.300 -5.570 -51.374 1.00 84.00 599 ARG A CA 1
ATOM 4605 C C . ARG A 1 599 ? 10.436 -6.369 -52.366 1.00 84.00 599 ARG A C 1
ATOM 4607 O O . ARG A 1 599 ? 10.444 -6.040 -53.551 1.00 84.00 599 ARG A O 1
ATOM 4614 N N . PRO A 1 600 ? 9.671 -7.383 -51.918 1.00 84.62 600 PRO A N 1
ATOM 4615 C CA . PRO A 1 600 ? 8.728 -8.099 -52.779 1.00 84.62 600 PRO A CA 1
ATOM 4616 C C . PRO A 1 600 ? 7.581 -7.180 -53.233 1.00 84.62 600 PRO A C 1
ATOM 4618 O O . PRO A 1 600 ? 6.807 -6.692 -52.410 1.00 84.62 600 PRO A O 1
ATOM 4621 N N . VAL A 1 601 ? 7.455 -6.948 -54.541 1.00 82.69 601 VAL A N 1
ATOM 4622 C CA . VAL A 1 601 ? 6.466 -6.041 -55.148 1.00 82.69 601 VAL A CA 1
ATOM 4623 C C . VAL A 1 601 ? 5.556 -6.793 -56.122 1.00 82.69 601 VAL A C 1
ATOM 4625 O O . VAL A 1 601 ? 6.023 -7.554 -56.972 1.00 82.69 601 VAL A O 1
ATOM 4628 N N . ASP A 1 602 ? 4.244 -6.544 -56.038 1.00 86.00 602 ASP A N 1
ATOM 4629 C CA . ASP A 1 602 ? 3.270 -7.002 -57.037 1.00 86.00 602 ASP A CA 1
ATOM 4630 C C . ASP A 1 602 ? 3.331 -6.100 -58.280 1.00 86.00 602 ASP A C 1
ATOM 4632 O O . ASP A 1 602 ? 2.828 -4.970 -58.301 1.00 86.00 602 ASP A O 1
ATOM 4636 N N . LEU A 1 603 ? 3.962 -6.615 -59.338 1.00 86.62 603 LEU A N 1
ATOM 4637 C CA . LEU A 1 603 ? 4.167 -5.885 -60.584 1.00 86.62 603 LEU A CA 1
ATOM 4638 C C . LEU A 1 603 ? 2.848 -5.465 -61.241 1.00 86.62 603 LEU A C 1
ATOM 4640 O O . LEU A 1 603 ? 2.769 -4.381 -61.821 1.00 86.62 603 LEU A O 1
ATOM 4644 N N . ARG A 1 604 ? 1.801 -6.292 -61.157 1.00 84.31 604 ARG A N 1
ATOM 4645 C CA . ARG A 1 604 ? 0.531 -5.996 -61.821 1.00 84.31 604 ARG A CA 1
ATOM 4646 C C . ARG A 1 604 ? -0.129 -4.769 -61.204 1.00 84.31 604 ARG A C 1
ATOM 4648 O O . ARG A 1 604 ? -0.632 -3.921 -61.940 1.00 84.31 604 ARG A O 1
ATOM 4655 N N . VAL A 1 605 ? -0.082 -4.664 -59.878 1.00 79.81 605 VAL A N 1
ATOM 4656 C CA . VAL A 1 605 ? -0.605 -3.519 -59.123 1.00 79.81 605 VAL A CA 1
ATOM 4657 C C . VAL A 1 605 ? 0.152 -2.242 -59.474 1.00 79.81 605 VAL A C 1
ATOM 4659 O O . VAL A 1 605 ? -0.468 -1.211 -59.730 1.00 79.81 605 VAL A O 1
ATOM 4662 N N . VAL A 1 606 ? 1.481 -2.312 -59.545 1.00 80.69 606 VAL A N 1
ATOM 4663 C CA . VAL A 1 606 ? 2.309 -1.167 -59.944 1.00 80.69 606 VAL A CA 1
ATOM 4664 C C . VAL A 1 606 ? 1.964 -0.702 -61.363 1.00 80.69 606 VAL A C 1
ATOM 4666 O O . VAL A 1 606 ? 1.782 0.495 -61.590 1.00 80.69 606 VAL A O 1
ATOM 4669 N N . VAL A 1 607 ? 1.804 -1.631 -62.309 1.00 84.69 607 VAL A N 1
ATOM 4670 C CA . VAL A 1 607 ? 1.403 -1.313 -63.688 1.00 84.69 607 VAL A CA 1
ATOM 4671 C C . VAL A 1 607 ? -0.006 -0.714 -63.743 1.00 84.69 607 VAL A C 1
ATOM 4673 O O . VAL A 1 607 ? -0.217 0.248 -64.478 1.00 84.69 607 VAL A O 1
ATOM 4676 N N . ASP A 1 608 ? -0.955 -1.212 -62.943 1.00 78.94 608 ASP A N 1
ATOM 4677 C CA . ASP A 1 608 ? -2.303 -0.634 -62.850 1.00 78.94 608 ASP A CA 1
ATOM 4678 C C . ASP A 1 608 ? -2.263 0.826 -62.372 1.00 78.94 608 ASP A C 1
ATOM 4680 O O . ASP A 1 608 ? -2.935 1.678 -62.956 1.00 78.94 608 ASP A O 1
ATOM 4684 N N . VAL A 1 609 ? -1.444 1.142 -61.360 1.00 67.19 609 VAL A N 1
ATOM 4685 C CA . VAL A 1 609 ? -1.260 2.524 -60.884 1.00 67.19 609 VAL A CA 1
ATOM 4686 C C . VAL A 1 609 ? -0.650 3.401 -61.978 1.00 67.19 609 VAL A C 1
ATOM 4688 O O . VAL A 1 609 ? -1.170 4.482 -62.254 1.00 67.19 609 VAL A O 1
ATOM 4691 N N . VAL A 1 610 ? 0.414 2.940 -62.641 1.00 77.06 610 VAL A N 1
ATOM 4692 C CA . VAL A 1 610 ? 1.094 3.716 -63.690 1.00 77.06 610 VAL A CA 1
ATOM 4693 C C . VAL A 1 610 ? 0.168 3.982 -64.880 1.00 77.06 610 VAL A C 1
ATOM 4695 O O . VAL A 1 610 ? 0.107 5.112 -65.363 1.00 77.06 610 VAL A O 1
ATOM 4698 N N . LEU A 1 611 ? -0.595 2.986 -65.339 1.00 78.38 611 LEU A N 1
ATOM 4699 C CA . LEU A 1 611 ? -1.539 3.166 -66.446 1.00 78.38 611 LEU A CA 1
ATOM 4700 C C . LEU A 1 611 ? -2.723 4.062 -66.063 1.00 78.38 611 LEU A C 1
ATOM 4702 O O . LEU A 1 611 ? -3.163 4.854 -66.895 1.00 78.38 611 LEU A O 1
ATOM 4706 N N . ALA A 1 612 ? -3.211 3.986 -64.820 1.00 68.81 612 ALA A N 1
ATOM 4707 C CA . ALA A 1 612 ? -4.257 4.882 -64.328 1.00 68.81 612 ALA A CA 1
ATOM 4708 C C . ALA A 1 612 ? -3.783 6.344 -64.293 1.00 68.81 612 ALA A C 1
ATOM 4710 O O . ALA A 1 612 ? -4.501 7.234 -64.745 1.00 68.81 612 ALA A O 1
ATOM 4711 N N . LEU A 1 613 ? -2.551 6.588 -63.831 1.00 62.16 613 LEU A N 1
ATOM 4712 C CA . LEU A 1 613 ? -1.935 7.919 -63.832 1.00 62.16 613 LEU A CA 1
ATOM 4713 C C . LEU A 1 613 ? -1.632 8.429 -65.250 1.00 62.16 613 LEU A C 1
ATOM 4715 O O . LEU A 1 613 ? -1.686 9.632 -65.496 1.00 62.16 613 LEU A O 1
ATOM 4719 N N . ALA A 1 614 ? -1.345 7.530 -66.194 1.00 67.88 614 ALA A N 1
ATOM 4720 C CA . ALA A 1 614 ? -1.059 7.876 -67.583 1.00 67.88 614 ALA A CA 1
ATOM 4721 C C . ALA A 1 614 ? -2.320 8.058 -68.454 1.00 67.88 614 ALA A C 1
ATOM 4723 O O . ALA A 1 614 ? -2.233 8.641 -69.537 1.00 67.88 614 ALA A O 1
ATOM 4724 N N . ALA A 1 615 ? -3.496 7.607 -68.001 1.00 70.31 615 ALA A N 1
ATOM 4725 C CA . ALA A 1 615 ? -4.744 7.671 -68.766 1.00 70.31 615 ALA A CA 1
ATOM 4726 C C . ALA A 1 615 ? -5.144 9.095 -69.222 1.00 70.31 615 ALA A C 1
ATOM 4728 O O . ALA A 1 615 ? -5.517 9.248 -70.389 1.00 70.31 615 ALA A O 1
ATOM 4729 N N . PRO A 1 616 ? -5.010 10.162 -68.404 1.00 65.50 616 PRO A N 1
ATOM 4730 C CA . PRO A 1 616 ? -5.320 11.527 -68.840 1.00 65.50 616 PRO A CA 1
ATOM 4731 C C . PRO A 1 616 ? -4.416 12.032 -69.978 1.00 65.50 616 PRO A C 1
ATOM 4733 O O . PRO A 1 616 ? -4.849 12.848 -70.794 1.00 65.50 616 PRO A O 1
ATOM 4736 N N . LEU A 1 617 ? -3.180 11.524 -70.082 1.00 62.53 617 LEU A N 1
ATOM 4737 C CA . LEU A 1 617 ? -2.206 11.928 -71.108 1.00 62.53 617 LEU A CA 1
ATOM 4738 C C . LEU A 1 617 ? -2.587 11.447 -72.517 1.00 62.53 617 LEU A C 1
ATOM 4740 O O . LEU A 1 617 ? -2.055 11.953 -73.505 1.00 62.53 617 LEU A O 1
ATOM 4744 N N . VAL A 1 618 ? -3.534 10.509 -72.623 1.00 70.00 618 VAL A N 1
ATOM 4745 C CA . VAL A 1 618 ? -4.086 10.043 -73.901 1.00 70.00 618 VAL A CA 1
ATOM 4746 C C . VAL A 1 618 ? -4.895 11.146 -74.597 1.00 70.00 618 VAL A C 1
ATOM 4748 O O . VAL A 1 618 ? -4.941 11.182 -75.826 1.00 70.00 618 VAL A O 1
ATOM 4751 N N . GLY A 1 619 ? -5.489 12.085 -73.845 1.00 54.12 619 GLY A N 1
ATOM 4752 C CA . GLY A 1 619 ? -6.022 13.349 -74.373 1.00 54.12 619 GLY A CA 1
ATOM 4753 C C . GLY A 1 619 ? -6.951 13.213 -75.588 1.00 54.12 619 GLY A C 1
ATOM 4754 O O . GLY A 1 619 ? -6.749 13.900 -76.589 1.00 54.12 619 GLY A O 1
ATOM 4755 N N . GLY A 1 620 ? -7.919 12.289 -75.543 1.00 55.94 620 GLY A N 1
ATOM 4756 C CA . GLY A 1 620 ? -8.904 12.066 -76.616 1.00 55.94 620 GLY A CA 1
ATOM 4757 C C . GLY A 1 620 ? -8.363 11.398 -77.891 1.00 55.94 620 GLY A C 1
ATOM 4758 O O . GLY A 1 620 ? -9.102 11.249 -78.865 1.00 55.94 620 GLY A O 1
ATOM 4759 N N . ARG A 1 621 ? -7.089 10.985 -77.912 1.00 58.72 621 ARG A N 1
ATOM 4760 C CA . ARG A 1 621 ? -6.486 10.215 -79.011 1.00 58.72 621 ARG A CA 1
ATOM 4761 C C . ARG A 1 621 ? -7.018 8.778 -78.961 1.00 58.72 621 ARG A C 1
ATOM 4763 O O . ARG A 1 621 ? -7.212 8.231 -77.880 1.00 58.72 621 ARG A O 1
ATOM 4770 N N . GLY A 1 622 ? -7.256 8.147 -80.114 1.00 62.69 622 GLY A N 1
ATOM 4771 C CA . GLY A 1 622 ? -7.716 6.750 -80.216 1.00 62.69 622 GLY A CA 1
ATOM 4772 C C . GLY A 1 622 ? -6.626 5.731 -79.855 1.00 62.69 622 GLY A C 1
ATOM 4773 O O . GLY A 1 622 ? -6.275 4.895 -80.686 1.00 62.69 622 GLY A O 1
ATOM 4774 N N . LEU A 1 623 ? -6.047 5.856 -78.659 1.00 79.75 623 LEU A N 1
ATOM 4775 C CA . LEU A 1 623 ? -4.927 5.075 -78.146 1.00 79.75 623 LEU A CA 1
ATOM 4776 C C . LEU A 1 623 ? -5.405 4.184 -76.992 1.00 79.75 623 LEU A C 1
ATOM 4778 O O . LEU A 1 623 ? -5.938 4.679 -76.001 1.00 79.75 623 LEU A O 1
ATOM 4782 N N . ALA A 1 624 ? -5.212 2.872 -77.107 1.00 82.06 624 ALA A N 1
ATOM 4783 C CA . ALA A 1 624 ? -5.595 1.919 -76.066 1.00 82.06 624 ALA A CA 1
ATOM 4784 C C . ALA A 1 624 ? -4.421 1.618 -75.121 1.00 82.06 624 ALA A C 1
ATOM 4786 O O . ALA A 1 624 ? -3.393 1.108 -75.567 1.00 82.06 624 ALA A O 1
ATOM 4787 N N . LEU A 1 625 ? -4.596 1.866 -73.819 1.00 84.12 625 LEU A N 1
ATOM 4788 C CA . LEU A 1 625 ? -3.665 1.437 -72.770 1.00 84.12 625 LEU A CA 1
ATOM 4789 C C . LEU A 1 625 ? -4.074 0.056 -72.245 1.00 84.12 625 LEU A C 1
ATOM 4791 O O . LEU A 1 625 ? -5.226 -0.136 -71.853 1.00 84.12 625 LEU A O 1
ATOM 4795 N N . ARG A 1 626 ? -3.159 -0.918 -72.251 1.00 86.31 626 ARG A N 1
ATOM 4796 C CA . ARG A 1 626 ? -3.449 -2.303 -71.838 1.00 86.31 626 ARG A CA 1
ATOM 4797 C C . ARG A 1 626 ? -2.456 -2.803 -70.790 1.00 86.31 626 ARG A C 1
ATOM 4799 O O . ARG A 1 626 ? -1.257 -2.858 -71.049 1.00 86.31 626 ARG A O 1
ATOM 4806 N N . ASN A 1 627 ? -2.969 -3.247 -69.642 1.00 89.75 627 ASN A N 1
ATOM 4807 C CA . ASN A 1 627 ? -2.205 -4.070 -68.705 1.00 89.75 627 ASN A CA 1
ATOM 4808 C C . ASN A 1 627 ? -2.293 -5.539 -69.147 1.00 89.75 627 ASN A C 1
ATOM 4810 O O . ASN A 1 627 ? -3.352 -6.157 -69.033 1.00 89.75 627 ASN A O 1
ATOM 4814 N N . ALA A 1 628 ? -1.202 -6.076 -69.686 1.00 88.25 628 ALA A N 1
ATOM 4815 C CA . ALA A 1 628 ? -1.072 -7.457 -70.143 1.00 88.25 628 ALA A CA 1
ATOM 4816 C C . ALA A 1 628 ? -0.251 -8.332 -69.171 1.00 88.25 628 ALA A C 1
ATOM 4818 O O . ALA A 1 628 ? 0.121 -9.450 -69.522 1.00 88.25 628 ALA A O 1
ATOM 4819 N N . VAL A 1 629 ? 0.030 -7.854 -67.951 1.00 88.75 629 VAL A N 1
ATOM 4820 C CA . VAL A 1 629 ? 0.733 -8.626 -66.912 1.00 88.75 629 VAL A CA 1
ATOM 4821 C C . VAL A 1 629 ? -0.173 -9.754 -66.391 1.00 88.75 629 VAL A C 1
ATOM 4823 O O . VAL A 1 629 ? -1.286 -9.453 -65.963 1.00 88.75 629 VAL A O 1
ATOM 4826 N N . PRO A 1 630 ? 0.240 -11.036 -66.383 1.00 84.06 630 PRO A N 1
ATOM 4827 C CA . PRO A 1 630 ? -0.573 -12.150 -65.876 1.00 84.06 630 PRO A CA 1
ATOM 4828 C C . PRO A 1 630 ? -0.971 -11.997 -64.397 1.00 84.06 630 PRO A C 1
ATOM 4830 O O . PRO A 1 630 ? -0.265 -11.364 -63.617 1.00 84.06 630 PRO A O 1
ATOM 4833 N N . HIS A 1 631 ? -2.116 -12.562 -63.998 1.00 77.25 631 HIS A N 1
ATOM 4834 C CA . HIS A 1 631 ? -2.597 -12.513 -62.604 1.00 77.25 631 HIS A CA 1
ATOM 4835 C C . HIS A 1 631 ? -1.844 -13.463 -61.659 1.00 77.25 631 HIS A C 1
ATOM 4837 O O . HIS A 1 631 ? -1.906 -13.293 -60.447 1.00 77.25 631 HIS A O 1
ATOM 4843 N N . ASP A 1 632 ? -1.181 -14.474 -62.210 1.00 78.88 632 ASP A N 1
ATOM 4844 C CA . ASP A 1 632 ? -0.477 -15.561 -61.528 1.00 78.88 632 ASP A CA 1
ATOM 4845 C C . ASP A 1 632 ? 1.050 -15.369 -61.514 1.00 78.88 632 ASP A C 1
ATOM 4847 O O . ASP A 1 632 ? 1.800 -16.294 -61.200 1.00 78.88 632 ASP A O 1
ATOM 4851 N N . LEU A 1 633 ? 1.524 -14.169 -61.859 1.00 83.94 633 LEU A N 1
ATOM 4852 C CA . LEU A 1 633 ? 2.946 -13.853 -61.887 1.00 83.94 633 LEU A CA 1
ATOM 4853 C C . LEU A 1 633 ? 3.513 -13.736 -60.452 1.00 83.94 633 LEU A C 1
ATOM 4855 O O . LEU A 1 633 ? 2.889 -13.081 -59.614 1.00 83.94 633 LEU A O 1
ATOM 4859 N N . PRO A 1 634 ? 4.693 -14.318 -60.153 1.00 82.81 634 PRO A N 1
ATOM 4860 C CA . PRO A 1 634 ? 5.359 -14.128 -58.864 1.00 82.81 634 PRO A CA 1
ATOM 4861 C C . PRO A 1 634 ? 5.701 -12.655 -58.599 1.00 82.81 634 PRO A C 1
ATOM 4863 O O . PRO A 1 634 ? 5.861 -11.866 -59.531 1.00 82.81 634 PRO A O 1
ATOM 4866 N N . ALA A 1 635 ? 5.864 -12.295 -57.324 1.00 85.75 635 ALA A N 1
ATOM 4867 C CA . ALA A 1 635 ? 6.345 -10.970 -56.943 1.00 85.75 635 ALA A CA 1
ATOM 4868 C C . ALA A 1 635 ? 7.773 -10.726 -57.464 1.00 85.75 635 ALA A C 1
ATOM 4870 O O . ALA A 1 635 ? 8.546 -11.665 -57.663 1.00 85.75 635 ALA A O 1
ATOM 4871 N N . VAL A 1 636 ? 8.127 -9.461 -57.671 1.00 89.62 636 VAL A N 1
ATOM 4872 C CA . VAL A 1 636 ? 9.458 -9.031 -58.123 1.00 89.62 636 VAL A CA 1
ATOM 4873 C C . VAL A 1 636 ? 10.194 -8.389 -56.949 1.00 89.62 636 VAL A C 1
ATOM 4875 O O . VAL A 1 636 ? 9.606 -7.562 -56.258 1.00 89.62 636 VAL A O 1
ATOM 4878 N N . ASP A 1 637 ? 11.468 -8.720 -56.737 1.00 87.62 637 ASP A N 1
ATOM 4879 C CA . ASP A 1 637 ? 12.316 -7.998 -55.781 1.00 87.62 637 ASP A CA 1
ATOM 4880 C C . ASP A 1 637 ? 12.732 -6.652 -56.393 1.00 87.62 637 ASP A C 1
ATOM 4882 O O . ASP A 1 637 ? 13.618 -6.582 -57.251 1.00 87.62 637 ASP A O 1
ATOM 4886 N N . ALA A 1 638 ? 12.064 -5.572 -55.979 1.00 88.25 638 ALA A N 1
ATOM 4887 C CA . ALA A 1 638 ? 12.293 -4.235 -56.516 1.00 88.25 638 ALA A CA 1
ATOM 4888 C C . ALA A 1 638 ? 12.056 -3.122 -55.490 1.00 88.25 638 ALA A C 1
ATOM 4890 O O . ALA A 1 638 ? 11.322 -3.288 -54.517 1.00 88.25 638 ALA A O 1
ATOM 4891 N N . ASP A 1 639 ? 12.647 -1.954 -55.742 1.00 87.06 639 ASP A N 1
ATOM 4892 C CA . ASP A 1 639 ? 12.232 -0.712 -55.095 1.00 87.06 639 ASP A CA 1
ATOM 4893 C C . ASP A 1 639 ? 10.975 -0.201 -55.807 1.00 87.06 639 ASP A C 1
ATOM 4895 O O . ASP A 1 639 ? 11.024 0.214 -56.967 1.00 87.06 639 ASP A O 1
ATOM 4899 N N . GLU A 1 640 ? 9.828 -0.267 -55.123 1.00 81.69 640 GLU A N 1
ATOM 4900 C CA . GLU A 1 640 ? 8.512 0.053 -55.695 1.00 81.69 640 GLU A CA 1
ATOM 4901 C C . GLU A 1 640 ? 8.470 1.456 -56.326 1.00 81.69 640 GLU A C 1
ATOM 4903 O O . GLU A 1 640 ? 7.930 1.621 -57.421 1.00 81.69 640 GLU A O 1
ATOM 4908 N N . ASN A 1 641 ? 9.085 2.456 -55.684 1.00 72.25 641 ASN A N 1
ATOM 4909 C CA . ASN A 1 641 ? 9.066 3.838 -56.170 1.00 72.25 641 ASN A CA 1
ATOM 4910 C C . ASN A 1 641 ? 9.931 3.989 -57.428 1.00 72.25 641 ASN A C 1
ATOM 4912 O O . ASN A 1 641 ? 9.560 4.679 -58.380 1.00 72.25 641 ASN A O 1
ATOM 4916 N N . ARG A 1 642 ? 11.084 3.312 -57.466 1.00 83.75 642 ARG A N 1
ATOM 4917 C CA . ARG A 1 642 ? 11.985 3.339 -58.629 1.00 83.75 642 ARG A CA 1
ATOM 4918 C C . ARG A 1 642 ? 11.453 2.509 -59.790 1.00 83.75 642 ARG A C 1
ATOM 4920 O O . ARG A 1 642 ? 11.616 2.907 -60.943 1.00 83.75 642 ARG A O 1
ATOM 4927 N N . LEU A 1 643 ? 10.748 1.419 -59.503 1.00 86.19 643 LEU A N 1
ATOM 4928 C CA . LEU A 1 643 ? 10.030 0.631 -60.498 1.00 86.19 643 LEU A CA 1
ATOM 4929 C C . LEU A 1 643 ? 8.876 1.429 -61.126 1.00 86.19 643 LEU A C 1
ATOM 4931 O O . LEU A 1 643 ? 8.732 1.430 -62.350 1.00 86.19 643 LEU A O 1
ATOM 4935 N N . GLN A 1 644 ? 8.107 2.171 -60.321 1.00 80.12 644 GLN A N 1
ATOM 4936 C CA . GLN A 1 644 ? 7.102 3.115 -60.824 1.00 80.12 644 GLN A CA 1
ATOM 4937 C C . GLN A 1 644 ? 7.729 4.176 -61.739 1.00 80.12 644 GLN A C 1
ATOM 4939 O O . GLN A 1 644 ? 7.186 4.449 -62.807 1.00 80.12 644 GLN A O 1
ATOM 4944 N N . GLN A 1 645 ? 8.893 4.725 -61.375 1.00 79.56 645 GLN A N 1
ATOM 4945 C CA . GLN A 1 645 ? 9.622 5.714 -62.182 1.00 79.56 645 GLN A CA 1
ATOM 4946 C C . GLN A 1 645 ? 10.078 5.145 -63.539 1.00 79.56 645 GLN A C 1
ATOM 4948 O O . GLN A 1 645 ? 9.880 5.787 -64.573 1.00 79.56 645 GLN A O 1
ATOM 4953 N N . ILE A 1 646 ? 10.634 3.925 -63.558 1.00 86.12 646 ILE A N 1
ATOM 4954 C CA . ILE A 1 646 ? 11.006 3.206 -64.791 1.00 86.12 646 ILE A CA 1
ATOM 4955 C C . ILE A 1 646 ? 9.783 3.049 -65.707 1.00 86.12 646 ILE A C 1
ATOM 4957 O O . ILE A 1 646 ? 9.820 3.435 -66.877 1.00 86.12 646 ILE A O 1
ATOM 4961 N N . LEU A 1 647 ? 8.681 2.522 -65.168 1.00 86.44 647 LEU A N 1
ATOM 4962 C CA . LEU A 1 647 ? 7.469 2.252 -65.940 1.00 86.44 647 LEU A CA 1
ATOM 4963 C C . LEU A 1 647 ? 6.795 3.539 -66.425 1.00 86.44 647 LEU A C 1
ATOM 4965 O O . LEU A 1 647 ? 6.392 3.606 -67.583 1.00 86.44 647 LEU A O 1
ATOM 4969 N N . HIS A 1 648 ? 6.727 4.579 -65.594 1.00 79.50 648 HIS A N 1
ATOM 4970 C CA . HIS A 1 648 ? 6.190 5.884 -65.980 1.00 79.50 648 HIS A CA 1
ATOM 4971 C C . HIS A 1 648 ? 6.982 6.500 -67.142 1.00 79.50 648 HIS A C 1
ATOM 4973 O O . HIS A 1 648 ? 6.391 7.028 -68.084 1.00 79.50 648 HIS A O 1
ATOM 4979 N N . ASN A 1 649 ? 8.313 6.378 -67.132 1.00 78.19 649 ASN A N 1
ATOM 4980 C CA . ASN A 1 649 ? 9.161 6.888 -68.208 1.00 78.19 649 ASN A CA 1
ATOM 4981 C C . ASN A 1 649 ? 8.965 6.127 -69.527 1.00 78.19 649 ASN A C 1
ATOM 4983 O O . ASN A 1 649 ? 8.854 6.750 -70.585 1.00 78.19 649 ASN A O 1
ATOM 4987 N N . LEU A 1 650 ? 8.894 4.794 -69.480 1.00 87.06 650 LEU A N 1
ATOM 4988 C CA . LEU A 1 650 ? 8.698 3.970 -70.677 1.00 87.06 650 LEU A CA 1
ATOM 4989 C C . LEU A 1 650 ? 7.280 4.116 -71.248 1.00 87.06 650 LEU A C 1
ATOM 4991 O O . LEU A 1 650 ? 7.126 4.368 -72.442 1.00 87.06 650 LEU A O 1
ATOM 4995 N N . VAL A 1 651 ? 6.248 4.047 -70.402 1.00 85.06 651 VAL A N 1
ATOM 4996 C CA . VAL A 1 651 ? 4.841 4.228 -70.804 1.00 85.06 651 VAL A CA 1
ATOM 4997 C C . VAL A 1 651 ? 4.588 5.658 -71.284 1.00 85.06 651 VAL A C 1
ATOM 4999 O O . VAL A 1 651 ? 3.924 5.860 -72.300 1.00 85.06 651 VAL A O 1
ATOM 5002 N N . GLY A 1 652 ? 5.154 6.660 -70.609 1.00 77.81 652 GLY A N 1
ATOM 5003 C CA . GLY A 1 652 ? 5.059 8.058 -71.022 1.00 77.81 652 GLY A CA 1
ATOM 5004 C C . GLY A 1 652 ? 5.669 8.298 -72.405 1.00 77.81 652 GLY A C 1
ATOM 5005 O O . GLY A 1 652 ? 5.061 8.977 -73.234 1.00 77.81 652 GLY A O 1
ATOM 5006 N N . ASN A 1 653 ? 6.825 7.692 -72.699 1.00 80.12 653 ASN A N 1
ATOM 5007 C CA . ASN A 1 653 ? 7.424 7.733 -74.036 1.00 80.12 653 ASN A CA 1
ATOM 5008 C C . ASN A 1 653 ? 6.556 7.007 -75.073 1.00 80.12 653 ASN A C 1
ATOM 5010 O O . ASN A 1 653 ? 6.298 7.560 -76.141 1.00 80.12 653 ASN A O 1
ATOM 5014 N N . ALA A 1 654 ? 6.041 5.823 -74.744 1.00 84.94 654 ALA A N 1
ATOM 5015 C CA . ALA A 1 654 ? 5.156 5.061 -75.619 1.00 84.94 654 ALA A CA 1
ATOM 5016 C C . ALA A 1 654 ? 3.889 5.851 -76.006 1.00 84.94 654 ALA A C 1
ATOM 5018 O O . ALA A 1 654 ? 3.531 5.914 -77.182 1.00 84.94 654 ALA A O 1
ATOM 5019 N N . ILE A 1 655 ? 3.245 6.532 -75.049 1.00 80.69 655 ILE A N 1
ATOM 5020 C CA . ILE A 1 655 ? 2.081 7.401 -75.308 1.00 80.69 655 ILE A CA 1
ATOM 5021 C C . ILE A 1 655 ? 2.479 8.604 -76.163 1.00 80.69 655 ILE A C 1
ATOM 5023 O O . ILE A 1 655 ? 1.782 8.970 -77.109 1.00 80.69 655 ILE A O 1
ATOM 5027 N N . LYS A 1 656 ? 3.614 9.227 -75.841 1.00 76.38 656 LYS A N 1
ATOM 5028 C CA . LYS A 1 656 ? 4.100 10.425 -76.526 1.00 76.38 656 LYS A CA 1
ATOM 5029 C C . LYS A 1 656 ? 4.369 10.189 -78.015 1.00 76.38 656 LYS A C 1
ATOM 5031 O O . LYS A 1 656 ? 4.116 11.090 -78.811 1.00 76.38 656 LYS A O 1
ATOM 5036 N N . PHE A 1 657 ? 4.883 9.015 -78.379 1.00 78.75 657 PHE A N 1
ATOM 5037 C CA . PHE A 1 657 ? 5.307 8.689 -79.746 1.00 78.75 657 PHE A CA 1
ATOM 5038 C C . PHE A 1 657 ? 4.323 7.789 -80.514 1.00 78.75 657 PHE A C 1
ATOM 5040 O O . PHE A 1 657 ? 4.622 7.380 -81.638 1.00 78.75 657 PHE A O 1
ATOM 5047 N N . THR A 1 658 ? 3.130 7.551 -79.953 1.00 80.25 658 THR A N 1
ATOM 5048 C CA . THR A 1 658 ? 2.038 6.818 -80.610 1.00 80.25 658 THR A CA 1
ATOM 5049 C C . THR A 1 658 ? 0.818 7.722 -80.789 1.00 80.25 658 THR A C 1
ATOM 5051 O O . THR A 1 658 ? 0.119 8.049 -79.832 1.00 80.25 658 THR A O 1
ATOM 5054 N N . GLU A 1 659 ? 0.530 8.137 -82.026 1.00 73.69 659 GLU A N 1
ATOM 5055 C CA . GLU A 1 659 ? -0.625 9.005 -82.315 1.00 73.69 659 GLU A CA 1
ATOM 5056 C C . GLU A 1 659 ? -1.966 8.246 -82.318 1.00 73.69 659 GLU A C 1
ATOM 5058 O O . GLU A 1 659 ? -2.981 8.776 -81.858 1.00 73.69 659 GLU A O 1
ATOM 5063 N N . ARG A 1 660 ? -1.983 7.009 -82.835 1.00 75.25 660 ARG A N 1
ATOM 5064 C CA . ARG A 1 660 ? -3.131 6.081 -82.855 1.00 75.25 660 ARG A CA 1
ATOM 5065 C C . ARG A 1 660 ? -2.612 4.648 -82.749 1.00 75.25 660 ARG A C 1
ATOM 5067 O O . ARG A 1 660 ? -1.618 4.339 -83.394 1.00 75.25 660 ARG A O 1
ATOM 5074 N N . GLY A 1 661 ? -3.284 3.784 -81.987 1.00 82.50 661 GLY A N 1
ATOM 5075 C CA . GLY A 1 661 ? -2.846 2.396 -81.789 1.00 82.50 661 GLY A CA 1
ATOM 5076 C C . GLY A 1 661 ? -3.004 1.925 -80.345 1.00 82.50 661 GLY A C 1
ATOM 5077 O O . GLY A 1 661 ? -3.992 2.247 -79.684 1.00 82.50 661 GLY A O 1
ATOM 5078 N N . SER A 1 662 ? -2.037 1.170 -79.836 1.00 86.62 662 SER A N 1
ATOM 5079 C CA . SER A 1 662 ? -2.008 0.710 -78.446 1.00 86.62 662 SER A CA 1
ATOM 5080 C C . SER A 1 662 ? -0.631 0.810 -77.805 1.00 86.62 662 SER A C 1
ATOM 5082 O O . SER A 1 662 ? 0.384 0.656 -78.484 1.00 86.62 662 SER A O 1
ATOM 5084 N N . VAL A 1 663 ? -0.641 0.995 -76.485 1.00 89.50 663 VAL A N 1
ATOM 5085 C CA . VAL A 1 663 ? 0.504 0.815 -75.590 1.00 89.50 663 VAL A CA 1
ATOM 5086 C C . VAL A 1 663 ? 0.152 -0.296 -74.607 1.00 89.50 663 VAL A C 1
ATOM 5088 O O . VAL A 1 663 ? -0.893 -0.238 -73.951 1.00 89.50 663 VAL A O 1
ATOM 5091 N N . SER A 1 664 ? 0.997 -1.316 -74.506 1.00 90.81 664 SER A N 1
ATOM 5092 C CA . SER A 1 664 ? 0.789 -2.447 -73.602 1.00 90.81 664 SER A CA 1
ATOM 5093 C C . SER A 1 664 ? 1.999 -2.698 -72.720 1.00 90.81 664 SER A C 1
ATOM 5095 O O . SER A 1 664 ? 3.129 -2.662 -73.199 1.00 90.81 664 SER A O 1
ATOM 5097 N N . VAL A 1 665 ? 1.744 -3.008 -71.449 1.00 93.12 665 VAL A N 1
ATOM 5098 C CA . VAL A 1 665 ? 2.769 -3.474 -70.510 1.00 93.12 665 VAL A CA 1
ATOM 5099 C C . VAL A 1 665 ? 2.501 -4.938 -70.188 1.00 93.12 665 VAL A C 1
ATOM 5101 O O . VAL A 1 665 ? 1.449 -5.258 -69.638 1.00 93.12 665 VAL A O 1
ATOM 5104 N N . GLY A 1 666 ? 3.419 -5.820 -70.567 1.00 91.12 666 GLY A N 1
ATOM 5105 C CA . GLY A 1 666 ? 3.367 -7.259 -70.321 1.00 91.12 666 GLY A CA 1
ATOM 5106 C C . GLY A 1 666 ? 4.495 -7.709 -69.400 1.00 91.12 666 GLY A C 1
ATOM 5107 O O . GLY A 1 666 ? 5.475 -6.994 -69.198 1.00 91.12 666 GLY A O 1
ATOM 5108 N N . ALA A 1 667 ? 4.364 -8.905 -68.832 1.00 91.69 667 ALA A N 1
ATOM 5109 C CA . ALA A 1 667 ? 5.463 -9.539 -68.115 1.00 91.69 667 ALA A CA 1
ATOM 5110 C C . ALA A 1 667 ? 5.369 -11.065 -68.180 1.00 91.69 667 ALA A C 1
ATOM 5112 O O . ALA A 1 667 ? 4.273 -11.626 -68.216 1.00 91.69 667 ALA A O 1
ATOM 5113 N N . ARG A 1 668 ? 6.521 -11.741 -68.181 1.00 90.44 668 ARG A N 1
ATOM 5114 C CA . ARG A 1 668 ? 6.627 -13.205 -68.203 1.00 90.44 668 ARG A CA 1
ATOM 5115 C C . ARG A 1 668 ? 7.745 -13.699 -67.290 1.00 90.44 668 ARG A C 1
ATOM 5117 O O . ARG A 1 668 ? 8.829 -13.123 -67.246 1.00 90.44 668 ARG A O 1
ATOM 5124 N N . ALA A 1 669 ? 7.494 -14.787 -66.567 1.00 84.88 669 ALA A N 1
ATOM 5125 C CA . ALA A 1 669 ? 8.511 -15.432 -65.743 1.00 84.88 669 ALA A CA 1
ATOM 5126 C C . ALA A 1 669 ? 9.464 -16.265 -66.617 1.00 84.88 669 ALA A C 1
ATOM 5128 O O . ALA A 1 669 ? 9.027 -17.077 -67.435 1.00 84.88 669 ALA A O 1
ATOM 5129 N N . ARG A 1 670 ? 10.773 -16.087 -66.427 1.00 83.19 670 ARG A N 1
ATOM 5130 C CA . ARG A 1 670 ? 11.839 -16.803 -67.135 1.00 83.19 670 ARG A CA 1
ATOM 5131 C C . ARG A 1 670 ? 12.875 -17.299 -66.123 1.00 83.19 670 ARG A C 1
ATOM 5133 O O . ARG A 1 670 ? 13.898 -16.667 -65.875 1.00 83.19 670 ARG A O 1
ATOM 5140 N N . GLY A 1 671 ? 12.597 -18.451 -65.513 1.00 79.31 671 GLY A N 1
ATOM 5141 C CA . GLY A 1 671 ? 13.434 -19.013 -64.448 1.00 79.31 671 GLY A CA 1
ATOM 5142 C C . GLY A 1 671 ? 13.353 -18.181 -63.165 1.00 79.31 671 GLY A C 1
ATOM 5143 O O . GLY A 1 671 ? 12.261 -17.940 -62.667 1.00 79.31 671 GLY A O 1
ATOM 5144 N N . ALA A 1 672 ? 14.498 -17.737 -62.639 1.00 81.62 672 ALA A N 1
ATOM 5145 C CA . ALA A 1 672 ? 14.581 -16.908 -61.428 1.00 81.62 672 ALA A CA 1
ATOM 5146 C C . ALA A 1 672 ? 14.402 -15.396 -61.689 1.00 81.62 672 ALA A C 1
ATOM 5148 O O . ALA A 1 672 ? 14.637 -14.581 -60.796 1.00 81.62 672 ALA A O 1
ATOM 5149 N N . ARG A 1 673 ? 14.035 -15.001 -62.916 1.00 88.56 673 ARG A N 1
ATOM 5150 C CA . ARG A 1 673 ? 13.838 -13.598 -63.306 1.00 88.56 673 ARG A CA 1
ATOM 5151 C C . ARG A 1 673 ? 12.476 -13.394 -63.958 1.00 88.56 673 ARG A C 1
ATOM 5153 O O . ARG A 1 673 ? 11.921 -14.316 -64.558 1.00 88.56 673 ARG A O 1
ATOM 5160 N N . ILE A 1 674 ? 11.949 -12.184 -63.841 1.00 90.38 674 ILE A N 1
ATOM 5161 C CA . ILE A 1 674 ? 10.714 -11.731 -64.476 1.00 90.38 674 ILE A CA 1
ATOM 5162 C C . ILE A 1 674 ? 11.097 -10.721 -65.549 1.00 90.38 674 ILE A C 1
ATOM 5164 O O . ILE A 1 674 ? 11.737 -9.715 -65.259 1.00 90.38 674 ILE A O 1
ATOM 5168 N N . GLU A 1 675 ? 10.723 -11.022 -66.785 1.00 92.19 675 GLU A N 1
ATOM 5169 C CA . GLU A 1 675 ? 10.974 -10.201 -67.964 1.00 92.19 675 GLU A CA 1
ATOM 5170 C C . GLU A 1 675 ? 9.735 -9.337 -68.226 1.00 92.19 675 GLU A C 1
ATOM 5172 O O . GLU A 1 675 ? 8.625 -9.860 -68.335 1.00 92.19 675 GLU A O 1
ATOM 5177 N N . ILE A 1 676 ? 9.917 -8.021 -68.268 1.00 94.19 676 ILE A N 1
ATOM 5178 C CA . ILE A 1 676 ? 8.875 -6.995 -68.327 1.00 94.19 676 ILE A CA 1
ATOM 5179 C C . ILE A 1 676 ? 9.007 -6.275 -69.666 1.00 94.19 676 ILE A C 1
ATOM 5181 O O . ILE A 1 676 ? 10.076 -5.767 -69.998 1.00 94.19 676 ILE A O 1
ATOM 5185 N N . GLU A 1 677 ? 7.922 -6.217 -70.434 1.00 93.19 677 GLU A N 1
ATOM 5186 C CA . GLU A 1 677 ? 7.889 -5.613 -71.766 1.00 93.19 677 GLU A CA 1
ATOM 5187 C C . GLU A 1 677 ? 6.928 -4.419 -71.811 1.00 93.19 677 GLU A C 1
ATOM 5189 O O . GLU A 1 677 ? 5.782 -4.505 -71.374 1.00 93.19 677 GLU A O 1
ATOM 5194 N N . VAL A 1 678 ? 7.388 -3.295 -72.360 1.00 92.94 678 VAL A N 1
ATOM 5195 C CA . VAL A 1 678 ? 6.568 -2.122 -72.680 1.00 92.94 678 VAL A CA 1
ATOM 5196 C C . VAL A 1 678 ? 6.586 -1.953 -74.193 1.00 92.94 678 VAL A C 1
ATOM 5198 O O . VAL A 1 678 ? 7.624 -1.622 -74.766 1.00 92.94 678 VAL A O 1
ATOM 5201 N N . ALA A 1 679 ? 5.447 -2.209 -74.831 1.00 90.75 679 ALA A N 1
ATOM 5202 C CA . ALA A 1 679 ? 5.295 -2.210 -76.281 1.00 90.75 679 ALA A CA 1
ATOM 5203 C C . ALA A 1 679 ? 4.370 -1.083 -76.749 1.00 90.75 679 ALA A C 1
ATOM 5205 O O . ALA A 1 679 ? 3.287 -0.884 -76.191 1.00 90.75 679 ALA A O 1
ATOM 5206 N N . ASP A 1 680 ? 4.781 -0.383 -77.801 1.00 91.56 680 ASP A N 1
ATOM 5207 C CA . ASP A 1 680 ? 4.007 0.637 -78.499 1.00 91.56 680 ASP A CA 1
ATOM 5208 C C . ASP A 1 680 ? 3.881 0.320 -79.995 1.00 91.56 680 ASP A C 1
ATOM 5210 O O . ASP A 1 680 ? 4.624 -0.491 -80.540 1.00 91.56 680 ASP A O 1
ATOM 5214 N N . THR A 1 681 ? 2.917 0.961 -80.654 1.00 86.81 681 THR A N 1
ATOM 5215 C CA . THR A 1 681 ? 2.632 0.821 -82.101 1.00 86.81 681 THR A CA 1
ATOM 5216 C C . THR A 1 681 ? 2.920 2.126 -82.852 1.00 86.81 681 THR A C 1
ATOM 5218 O O . THR A 1 681 ? 2.293 2.437 -83.863 1.00 86.81 681 THR A O 1
ATOM 5221 N N . GLY A 1 682 ? 3.815 2.942 -82.290 1.00 84.00 682 GLY A N 1
ATOM 5222 C CA . GLY A 1 682 ? 4.147 4.280 -82.749 1.00 84.00 682 GLY A CA 1
ATOM 5223 C C . GLY A 1 682 ? 5.173 4.311 -83.880 1.00 84.00 682 GLY A C 1
ATOM 5224 O O . GLY A 1 682 ? 5.349 3.371 -84.648 1.00 84.00 682 GLY A O 1
ATOM 5225 N N . ILE A 1 683 ? 5.873 5.439 -83.995 1.00 80.94 683 ILE A N 1
ATOM 5226 C CA . ILE A 1 683 ? 6.759 5.744 -85.134 1.00 80.94 683 ILE A CA 1
ATOM 5227 C C . ILE A 1 683 ? 7.996 4.835 -85.262 1.00 80.94 683 ILE A C 1
ATOM 5229 O O . ILE A 1 683 ? 8.634 4.833 -86.316 1.00 80.94 683 ILE A O 1
ATOM 5233 N N . GLY A 1 684 ? 8.342 4.070 -84.223 1.00 81.50 684 GLY A N 1
ATOM 5234 C CA . GLY A 1 684 ? 9.568 3.269 -84.166 1.00 81.50 684 GLY A CA 1
ATOM 5235 C C . GLY A 1 684 ? 10.862 4.103 -84.153 1.00 81.50 684 GLY A C 1
ATOM 5236 O O . GLY A 1 684 ? 10.854 5.325 -84.306 1.00 81.50 684 GLY A O 1
ATOM 5237 N N . ILE A 1 685 ? 12.000 3.438 -83.947 1.00 83.88 685 ILE A N 1
ATOM 5238 C CA . ILE A 1 685 ? 13.321 4.052 -83.747 1.00 83.88 685 ILE A CA 1
ATOM 5239 C C . ILE A 1 685 ? 14.307 3.479 -84.774 1.00 83.88 685 ILE A C 1
ATOM 5241 O O . ILE A 1 685 ? 14.479 2.264 -84.883 1.00 83.88 685 ILE A O 1
ATOM 5245 N N . ALA A 1 686 ? 14.976 4.362 -85.523 1.00 79.06 686 ALA A N 1
ATOM 5246 C CA . ALA A 1 686 ? 15.935 3.983 -86.562 1.00 79.06 686 ALA A CA 1
ATOM 5247 C C . ALA A 1 686 ? 17.176 3.260 -85.983 1.00 79.06 686 ALA A C 1
ATOM 5249 O O . ALA A 1 686 ? 17.649 3.668 -84.918 1.00 79.06 686 ALA A O 1
ATOM 5250 N N . PRO A 1 687 ? 17.721 2.217 -86.653 1.00 79.69 687 PRO A N 1
ATOM 5251 C CA . PRO A 1 687 ? 18.799 1.374 -86.112 1.00 79.69 687 PRO A CA 1
ATOM 5252 C C . PRO A 1 687 ? 20.061 2.130 -85.681 1.00 79.69 687 PRO A C 1
ATOM 5254 O O . PRO A 1 687 ? 20.703 1.756 -84.704 1.00 79.69 687 PRO A O 1
ATOM 5257 N N . ASP A 1 688 ? 20.398 3.218 -86.371 1.00 75.31 688 ASP A N 1
ATOM 5258 C CA . ASP A 1 688 ? 21.534 4.094 -86.072 1.00 75.31 688 ASP A CA 1
ATOM 5259 C C . ASP A 1 688 ? 21.368 4.886 -84.763 1.00 75.31 688 ASP A C 1
ATOM 5261 O O . ASP A 1 688 ? 22.356 5.358 -84.205 1.00 75.31 688 ASP A O 1
ATOM 5265 N N . ARG A 1 689 ? 20.139 4.998 -84.241 1.00 74.00 689 ARG A N 1
ATOM 5266 C CA . ARG A 1 689 ? 19.814 5.749 -83.015 1.00 74.00 689 ARG A CA 1
ATOM 5267 C C . ARG A 1 689 ? 19.489 4.877 -81.809 1.00 74.00 689 ARG A C 1
ATOM 5269 O O . ARG A 1 689 ? 19.463 5.387 -80.695 1.00 74.00 689 ARG A O 1
ATOM 5276 N N . GLN A 1 690 ? 19.271 3.575 -81.984 1.00 80.25 690 GLN A N 1
ATOM 5277 C CA . GLN A 1 690 ? 18.802 2.691 -80.904 1.00 80.25 690 GLN A CA 1
ATOM 5278 C C . GLN A 1 690 ? 19.772 2.588 -79.718 1.00 80.25 690 GLN A C 1
ATOM 5280 O O . GLN A 1 690 ? 19.335 2.407 -78.585 1.00 80.25 690 GLN A O 1
ATOM 5285 N N . GLN A 1 691 ? 21.079 2.740 -79.949 1.00 76.62 691 GLN A N 1
ATOM 5286 C CA . GLN A 1 691 ? 22.067 2.775 -78.865 1.00 76.62 691 GLN A CA 1
ATOM 5287 C C . GLN A 1 691 ? 22.182 4.168 -78.226 1.00 76.62 691 GLN A C 1
ATOM 5289 O O . GLN A 1 691 ? 22.435 4.283 -77.030 1.00 76.62 691 GLN A O 1
ATOM 5294 N N . ALA A 1 692 ? 21.949 5.206 -79.024 1.00 75.44 692 ALA A N 1
ATOM 5295 C CA . ALA A 1 692 ? 22.181 6.601 -78.689 1.00 75.44 692 ALA A CA 1
ATOM 5296 C C . ALA A 1 692 ? 21.054 7.189 -77.804 1.00 75.44 692 ALA A C 1
ATOM 5298 O O . ALA A 1 692 ? 21.301 7.950 -76.881 1.00 75.44 692 ALA A O 1
ATOM 5299 N N . ILE A 1 693 ? 19.809 6.709 -77.935 1.00 79.62 693 ILE A N 1
ATOM 5300 C CA . ILE A 1 693 ? 18.677 7.135 -77.075 1.00 79.62 693 ILE A CA 1
ATOM 5301 C C . ILE A 1 693 ? 18.875 6.909 -75.560 1.00 79.62 693 ILE A C 1
ATOM 5303 O O . ILE A 1 693 ? 18.120 7.460 -74.756 1.00 79.62 693 ILE A O 1
ATOM 5307 N N . PHE A 1 694 ? 19.825 6.056 -75.165 1.00 78.88 694 PHE A N 1
ATOM 5308 C CA . PHE A 1 694 ? 20.159 5.807 -73.762 1.00 78.88 694 PHE A CA 1
ATOM 5309 C C . PHE A 1 694 ? 21.249 6.751 -73.235 1.00 78.88 694 PHE A C 1
ATOM 5311 O O . PHE A 1 694 ? 21.502 6.753 -72.028 1.00 78.88 694 PHE A O 1
ATOM 5318 N N . GLU A 1 695 ? 21.872 7.555 -74.101 1.00 73.38 695 GLU A N 1
ATOM 5319 C CA . GLU A 1 695 ? 22.841 8.570 -73.707 1.00 73.38 695 GLU A CA 1
ATOM 5320 C C . GLU A 1 695 ? 22.131 9.817 -73.142 1.00 73.38 695 GLU A C 1
ATOM 5322 O O . GLU A 1 695 ? 21.116 10.274 -73.683 1.00 73.38 695 GLU A O 1
ATOM 5327 N N . PRO A 1 696 ? 22.628 10.404 -72.036 1.00 68.12 696 PRO A N 1
ATOM 5328 C CA . PRO A 1 696 ? 22.017 11.590 -71.446 1.00 68.12 696 PRO A CA 1
ATOM 5329 C C . PRO A 1 696 ? 21.990 12.777 -72.420 1.00 68.12 696 PRO A C 1
ATOM 5331 O O . PRO A 1 696 ? 23.011 13.114 -73.014 1.00 68.12 696 PRO A O 1
ATOM 5334 N N . PHE A 1 697 ? 20.856 13.483 -72.471 1.00 61.31 697 PHE A N 1
ATOM 5335 C CA . PHE A 1 697 ? 20.626 14.706 -73.262 1.00 61.31 697 PHE A CA 1
ATOM 5336 C C . PHE A 1 697 ? 20.505 14.512 -74.779 1.00 61.31 697 PHE A C 1
ATOM 5338 O O . PHE A 1 697 ? 20.418 15.502 -75.509 1.00 61.31 697 PHE A O 1
ATOM 5345 N N . GLU A 1 698 ? 20.433 13.276 -75.267 1.00 60.53 698 GLU A N 1
ATOM 5346 C CA . GLU A 1 698 ? 20.246 13.031 -76.691 1.00 60.53 698 GLU A CA 1
ATOM 5347 C C . GLU A 1 698 ? 18.767 13.157 -77.106 1.00 60.53 698 GLU A C 1
ATOM 5349 O O . GLU A 1 698 ? 17.863 12.599 -76.479 1.00 60.53 698 GLU A O 1
ATOM 5354 N N . GLN A 1 699 ? 18.497 13.941 -78.157 1.00 55.31 699 GLN A N 1
ATOM 5355 C CA . GLN A 1 699 ? 17.162 14.159 -78.728 1.00 55.31 699 GLN A CA 1
ATOM 5356 C C . GLN A 1 699 ? 17.262 14.156 -80.261 1.00 55.31 699 GLN A C 1
ATOM 5358 O O . GLN A 1 699 ? 18.061 14.899 -80.826 1.00 55.31 699 GLN A O 1
ATOM 5363 N N . GLY A 1 700 ? 16.465 13.325 -80.942 1.00 52.25 700 GLY A N 1
ATOM 5364 C CA . GLY A 1 700 ? 16.481 13.210 -82.408 1.00 52.25 700 GLY A CA 1
ATOM 5365 C C . GLY A 1 700 ? 16.057 14.493 -83.149 1.00 52.25 700 GLY A C 1
ATOM 5366 O O . GLY A 1 700 ? 15.305 15.300 -82.610 1.00 52.25 700 GLY A O 1
ATOM 5367 N N . ASP A 1 701 ? 16.549 14.649 -84.389 1.00 40.19 701 ASP A N 1
ATOM 5368 C CA . ASP A 1 701 ? 16.481 15.831 -85.279 1.00 40.19 701 ASP A CA 1
ATOM 5369 C C . ASP A 1 701 ? 15.360 16.872 -85.065 1.00 40.19 701 ASP A C 1
ATOM 5371 O O . ASP A 1 701 ? 14.163 16.586 -84.977 1.00 40.19 701 ASP A O 1
ATOM 5375 N N . GLY A 1 702 ? 15.782 18.141 -85.122 1.00 44.31 702 GLY A N 1
ATOM 5376 C CA . GLY A 1 702 ? 15.047 19.358 -84.760 1.00 44.31 702 GLY A CA 1
ATOM 5377 C C . GLY A 1 702 ? 13.825 19.764 -85.600 1.00 44.31 702 GLY A C 1
ATOM 5378 O O . GLY A 1 702 ? 13.444 20.934 -85.572 1.00 44.31 702 GLY A O 1
ATOM 5379 N N . THR A 1 703 ? 13.194 18.853 -86.344 1.00 39.78 703 THR A N 1
ATOM 5380 C CA . THR A 1 703 ? 11.952 19.140 -87.094 1.00 39.78 703 THR A CA 1
ATOM 5381 C C . THR A 1 703 ? 10.684 18.709 -86.340 1.00 39.78 703 THR A C 1
ATOM 5383 O O . THR A 1 703 ? 9.641 19.328 -86.528 1.00 39.78 703 THR A O 1
ATOM 5386 N N . MET A 1 704 ? 10.777 17.743 -85.413 1.00 37.38 704 MET A N 1
ATOM 5387 C CA . MET A 1 704 ? 9.674 17.290 -84.531 1.00 37.38 704 MET A CA 1
ATOM 5388 C C . MET A 1 704 ? 9.720 17.898 -83.110 1.00 37.38 704 MET A C 1
ATOM 5390 O O . MET A 1 704 ? 8.789 17.744 -82.316 1.00 37.38 704 MET A O 1
ATOM 5394 N N . THR A 1 705 ? 10.782 18.637 -82.777 1.00 40.41 705 THR A N 1
ATOM 5395 C CA . THR A 1 705 ? 11.068 19.163 -81.426 1.00 40.41 705 THR A CA 1
ATOM 5396 C C . THR A 1 705 ? 10.172 20.316 -80.976 1.00 40.41 705 THR A C 1
ATOM 5398 O O . THR A 1 705 ? 10.118 20.612 -79.785 1.00 40.41 705 THR A O 1
ATOM 5401 N N . ARG A 1 706 ? 9.424 20.958 -81.883 1.00 38.47 706 ARG A N 1
ATOM 5402 C CA . ARG A 1 706 ? 8.555 22.094 -81.525 1.00 38.47 706 ARG A CA 1
ATOM 5403 C C . ARG A 1 706 ? 7.189 21.705 -80.949 1.00 38.47 706 ARG A C 1
ATOM 5405 O O . ARG A 1 706 ? 6.540 22.573 -80.380 1.00 38.47 706 ARG A O 1
ATOM 5412 N N . VAL A 1 707 ? 6.762 20.441 -81.063 1.00 40.81 707 VAL A N 1
ATOM 5413 C CA . VAL A 1 707 ? 5.404 20.021 -80.650 1.00 40.81 707 VAL A CA 1
ATOM 5414 C C . VAL A 1 707 ? 5.399 19.084 -79.430 1.00 40.81 707 VAL A C 1
ATOM 5416 O O . VAL A 1 707 ? 4.456 19.126 -78.649 1.00 40.81 707 VAL A O 1
ATOM 5419 N N . HIS A 1 708 ? 6.455 18.297 -79.178 1.00 43.41 708 HIS A N 1
ATOM 5420 C CA . HIS A 1 708 ? 6.465 17.310 -78.082 1.00 43.41 708 HIS A CA 1
ATOM 5421 C C . HIS A 1 708 ? 7.803 17.290 -77.309 1.00 43.41 708 HIS A C 1
ATOM 5423 O O . HIS A 1 708 ? 8.562 16.320 -77.354 1.00 43.41 708 HIS A O 1
ATOM 5429 N N . GLY A 1 709 ? 8.112 18.365 -76.576 1.00 46.34 709 GLY A N 1
ATOM 5430 C CA . GLY A 1 709 ? 9.352 18.511 -75.794 1.00 46.34 709 GLY A CA 1
ATOM 5431 C C . GLY A 1 709 ? 9.553 17.424 -74.723 1.00 46.34 709 GLY A C 1
ATOM 5432 O O . GLY A 1 709 ? 8.648 17.123 -73.943 1.00 46.34 709 GLY A O 1
ATOM 5433 N N . GLY A 1 710 ? 10.739 16.807 -74.702 1.00 58.09 710 GLY A N 1
ATOM 5434 C CA . GLY A 1 710 ? 11.242 15.939 -73.625 1.00 58.09 710 GLY A CA 1
ATOM 5435 C C . GLY A 1 710 ? 12.630 16.411 -73.186 1.00 58.09 710 GLY A C 1
ATOM 5436 O O . GLY A 1 710 ? 13.208 17.255 -73.856 1.00 58.09 710 GLY A O 1
ATOM 5437 N N . THR A 1 711 ? 13.156 15.914 -72.066 1.00 58.56 711 THR A N 1
ATOM 5438 C CA . THR A 1 711 ? 14.453 16.348 -71.496 1.00 58.56 711 THR A CA 1
ATOM 5439 C C . THR A 1 711 ? 15.645 15.520 -71.976 1.00 58.56 711 THR A C 1
ATOM 5441 O O . THR A 1 711 ? 16.781 15.952 -71.829 1.00 58.56 711 THR A O 1
ATOM 5444 N N . GLY A 1 712 ? 15.411 14.345 -72.571 1.00 62.53 712 GLY A N 1
ATOM 5445 C CA . GLY A 1 712 ? 16.477 13.414 -72.975 1.00 62.53 712 GLY A CA 1
ATOM 5446 C C . GLY A 1 712 ? 17.177 12.722 -71.795 1.00 62.53 712 GLY A C 1
ATOM 5447 O O . GLY A 1 712 ? 18.240 12.143 -71.970 1.00 62.53 712 GLY A O 1
ATOM 5448 N N . LEU A 1 713 ? 16.612 12.801 -70.583 1.00 67.00 713 LEU A N 1
ATOM 5449 C CA . LEU A 1 713 ? 17.202 12.229 -69.362 1.00 67.00 713 LEU A CA 1
ATOM 5450 C C . LEU A 1 713 ? 16.518 10.934 -68.902 1.00 67.00 713 LEU A C 1
ATOM 5452 O O . LEU A 1 713 ? 17.171 10.064 -68.330 1.00 67.00 713 LEU A O 1
ATOM 5456 N N . GLY A 1 714 ? 15.222 10.776 -69.184 1.00 71.44 714 GLY A N 1
ATOM 5457 C CA . GLY A 1 714 ? 14.412 9.681 -68.639 1.00 71.44 714 GLY A CA 1
ATOM 5458 C C . GLY A 1 714 ? 14.889 8.278 -69.030 1.00 71.44 714 GLY A C 1
ATOM 5459 O O . GLY A 1 714 ? 14.904 7.390 -68.183 1.00 71.44 714 GLY A O 1
ATOM 5460 N N . LEU A 1 715 ? 15.333 8.059 -70.275 1.00 80.88 715 LEU A N 1
ATOM 5461 C CA . LEU A 1 715 ? 15.823 6.743 -70.724 1.00 80.88 715 LEU A CA 1
ATOM 5462 C C . LEU A 1 715 ? 17.199 6.395 -70.136 1.00 80.88 715 LEU A C 1
ATOM 5464 O O . LEU A 1 715 ? 17.422 5.248 -69.750 1.00 80.88 715 LEU A O 1
ATOM 5468 N N . ALA A 1 716 ? 18.083 7.385 -69.982 1.00 76.44 716 ALA A N 1
ATOM 5469 C CA . ALA A 1 716 ? 19.380 7.209 -69.330 1.00 76.44 716 ALA A CA 1
ATOM 5470 C C . ALA A 1 716 ? 19.226 6.858 -67.837 1.00 76.44 716 ALA A C 1
ATOM 5472 O O . ALA A 1 716 ? 19.878 5.939 -67.339 1.00 76.44 716 ALA A O 1
ATOM 5473 N N . VAL A 1 717 ? 18.313 7.541 -67.130 1.00 76.62 717 VAL A N 1
ATOM 5474 C CA . VAL A 1 717 ? 17.969 7.227 -65.731 1.00 76.62 717 VAL A CA 1
ATOM 5475 C C . VAL A 1 717 ? 17.322 5.845 -65.633 1.00 76.62 717 VAL A C 1
ATOM 5477 O O . VAL A 1 717 ? 17.718 5.046 -64.791 1.00 76.62 717 VAL A O 1
ATOM 5480 N N . THR A 1 718 ? 16.394 5.522 -66.538 1.00 85.06 718 THR A N 1
ATOM 5481 C CA . THR A 1 718 ? 15.714 4.218 -66.584 1.00 85.06 718 THR A CA 1
ATOM 5482 C C . THR A 1 718 ? 16.706 3.066 -66.719 1.00 85.06 718 THR A C 1
ATOM 5484 O O . THR A 1 718 ? 16.673 2.138 -65.913 1.00 85.06 718 THR A O 1
ATOM 5487 N N . ARG A 1 719 ? 17.643 3.150 -67.674 1.00 84.56 719 ARG A N 1
ATOM 5488 C CA . ARG A 1 719 ? 18.692 2.138 -67.851 1.00 84.56 719 ARG A CA 1
ATOM 5489 C C . ARG A 1 719 ? 19.506 1.944 -66.580 1.00 84.56 719 ARG A C 1
ATOM 5491 O O . ARG A 1 719 ? 19.741 0.813 -66.165 1.00 84.56 719 ARG A O 1
ATOM 5498 N N . LYS A 1 720 ? 19.894 3.041 -65.929 1.00 81.00 720 LYS A N 1
ATOM 5499 C CA . LYS A 1 720 ? 20.736 2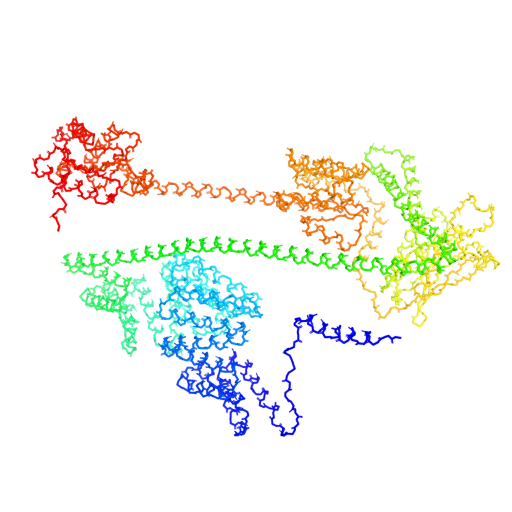.953 -64.740 1.00 81.00 720 LYS A CA 1
ATOM 5500 C C . LYS A 1 720 ? 19.992 2.434 -63.511 1.00 81.00 720 LYS A C 1
ATOM 5502 O O . LYS A 1 720 ? 20.577 1.697 -62.723 1.00 81.00 720 LYS A O 1
ATOM 5507 N N . LEU A 1 721 ? 18.710 2.767 -63.360 1.00 84.00 721 LEU A N 1
ATOM 5508 C CA . LEU A 1 721 ? 17.868 2.197 -62.311 1.00 84.00 721 LEU A CA 1
ATOM 5509 C C . LEU A 1 721 ? 17.690 0.689 -62.513 1.00 84.00 721 LEU A C 1
ATOM 5511 O O . LEU A 1 721 ? 17.844 -0.049 -61.547 1.00 84.00 721 LEU A O 1
ATOM 5515 N N . VAL A 1 722 ? 17.453 0.216 -63.741 1.00 87.69 722 VAL A N 1
ATOM 5516 C CA . VAL A 1 722 ? 17.382 -1.226 -64.045 1.00 87.69 722 VAL A CA 1
ATOM 5517 C C . VAL A 1 722 ? 18.705 -1.930 -63.705 1.00 87.69 722 VAL A C 1
ATOM 5519 O O . VAL A 1 722 ? 18.690 -2.949 -63.019 1.00 87.69 722 VAL A O 1
ATOM 5522 N N . GLU A 1 723 ? 19.850 -1.350 -64.080 1.00 86.38 723 GLU A N 1
ATOM 5523 C CA . GLU A 1 723 ? 21.177 -1.882 -63.727 1.00 86.38 723 GLU A CA 1
ATOM 5524 C C . GLU A 1 723 ? 21.407 -1.946 -62.206 1.00 86.38 723 GLU A C 1
ATOM 5526 O O . GLU A 1 723 ? 21.985 -2.914 -61.713 1.00 86.38 723 GLU A O 1
ATOM 5531 N N . LEU A 1 724 ? 20.953 -0.941 -61.446 1.00 83.88 724 LEU A N 1
ATOM 5532 C CA . LEU A 1 724 ? 21.063 -0.932 -59.981 1.00 83.88 724 LEU A CA 1
ATOM 5533 C C . LEU A 1 724 ? 20.185 -2.006 -59.322 1.00 83.88 724 LEU A C 1
ATOM 5535 O O . LEU A 1 724 ? 20.576 -2.549 -58.292 1.00 83.88 724 LEU A O 1
ATOM 5539 N N . HIS A 1 725 ? 19.053 -2.365 -59.935 1.00 87.62 725 HIS A N 1
ATOM 5540 C CA . HIS A 1 725 ? 18.249 -3.527 -59.536 1.00 87.62 725 HIS A CA 1
ATOM 5541 C C . HIS A 1 725 ? 18.883 -4.868 -59.967 1.00 87.62 725 HIS A C 1
ATOM 5543 O O . HIS A 1 725 ? 18.314 -5.937 -59.746 1.00 87.62 725 HIS A O 1
ATOM 5549 N N . GLY A 1 726 ? 20.058 -4.832 -60.605 1.00 82.31 726 GLY A N 1
ATOM 5550 C CA . GLY A 1 726 ? 20.760 -5.997 -61.138 1.00 82.31 726 GLY A CA 1
ATOM 5551 C C . GLY A 1 726 ? 20.198 -6.517 -62.465 1.00 82.31 726 GLY A C 1
ATOM 5552 O O . GLY A 1 726 ? 20.601 -7.598 -62.898 1.00 82.31 726 GLY A O 1
ATOM 5553 N N . GLY A 1 727 ? 19.260 -5.803 -63.090 1.00 85.94 727 GLY A N 1
ATOM 5554 C CA . GLY A 1 727 ? 18.600 -6.157 -64.348 1.00 85.94 727 GLY A CA 1
ATOM 5555 C C . GLY A 1 727 ? 19.314 -5.650 -65.602 1.00 85.94 727 GLY A C 1
ATOM 5556 O O . GLY A 1 727 ? 20.259 -4.862 -65.523 1.00 85.94 727 GLY A O 1
ATOM 5557 N N . HIS A 1 728 ? 18.834 -6.064 -66.774 1.00 88.69 728 HIS A N 1
ATOM 5558 C CA . HIS A 1 728 ? 19.240 -5.534 -68.075 1.00 88.69 728 HIS A CA 1
ATOM 5559 C C . HIS A 1 728 ? 18.034 -4.947 -68.822 1.00 88.69 728 HIS A C 1
ATOM 5561 O O . HIS A 1 728 ? 16.909 -5.370 -68.589 1.00 88.69 728 HIS A O 1
ATOM 5567 N N . ILE A 1 729 ? 18.252 -3.957 -69.696 1.00 90.25 729 ILE A N 1
ATOM 5568 C CA . ILE A 1 729 ? 17.211 -3.388 -70.567 1.00 90.25 729 ILE A CA 1
ATOM 5569 C C . ILE A 1 729 ? 17.666 -3.428 -72.027 1.00 90.25 729 ILE A C 1
ATOM 5571 O O . ILE A 1 729 ? 18.756 -2.965 -72.361 1.00 90.25 729 ILE A O 1
ATOM 5575 N N . GLU A 1 730 ? 16.800 -3.944 -72.891 1.00 88.00 730 GLU A N 1
ATOM 5576 C CA . GLU A 1 730 ? 16.986 -4.075 -74.332 1.00 88.00 730 GLU A CA 1
ATOM 5577 C C . GLU A 1 730 ? 15.843 -3.382 -75.085 1.00 88.00 730 GLU A C 1
ATOM 5579 O O . GLU A 1 730 ? 14.737 -3.197 -74.569 1.00 88.00 730 GLU A O 1
ATOM 5584 N N . LEU A 1 731 ? 16.115 -2.992 -76.330 1.00 89.81 731 LEU A N 1
ATOM 5585 C CA . LEU A 1 731 ? 15.150 -2.374 -77.232 1.00 89.81 731 LEU A CA 1
ATOM 5586 C C . LEU A 1 731 ? 15.069 -3.190 -78.520 1.00 89.81 731 LEU A C 1
ATOM 5588 O O . LEU A 1 731 ? 16.083 -3.434 -79.167 1.00 89.81 731 LEU A O 1
ATOM 5592 N N . THR A 1 732 ? 13.851 -3.528 -78.933 1.00 86.94 732 THR A N 1
ATOM 5593 C CA . THR A 1 732 ? 13.549 -3.977 -80.296 1.00 86.94 732 THR A CA 1
ATOM 5594 C C . THR A 1 732 ? 12.616 -2.959 -80.937 1.00 86.94 732 THR A C 1
ATOM 5596 O O . THR A 1 732 ? 11.538 -2.693 -80.413 1.00 86.94 732 THR A O 1
ATOM 5599 N N . SER A 1 733 ? 13.022 -2.343 -82.045 1.00 89.56 733 SER A N 1
ATOM 5600 C CA . SER A 1 733 ? 12.207 -1.329 -82.716 1.00 89.56 733 SER A CA 1
ATOM 5601 C C . SER A 1 733 ? 12.432 -1.341 -84.222 1.00 89.56 733 SER A C 1
ATOM 5603 O O . SER A 1 733 ? 13.568 -1.481 -84.684 1.00 89.56 733 SER A O 1
ATOM 5605 N N . THR A 1 734 ? 11.346 -1.157 -84.968 1.00 84.56 734 THR A N 1
ATOM 5606 C CA . THR A 1 734 ? 11.350 -1.070 -86.428 1.00 84.56 734 THR A CA 1
ATOM 5607 C C . THR A 1 734 ? 10.643 0.228 -86.827 1.00 84.56 734 THR A C 1
ATOM 5609 O O . THR A 1 734 ? 9.514 0.460 -86.383 1.00 84.56 734 THR A O 1
ATOM 5612 N N . PRO A 1 735 ? 11.265 1.107 -87.638 1.00 84.19 735 PRO A N 1
ATOM 5613 C CA . PRO A 1 735 ? 10.629 2.349 -88.072 1.00 84.19 735 PRO A CA 1
ATOM 5614 C C . PRO A 1 735 ? 9.255 2.104 -88.712 1.00 84.19 735 PRO A C 1
ATOM 5616 O O . PRO A 1 735 ? 9.140 1.339 -89.666 1.00 84.19 735 PRO A O 1
ATOM 5619 N N . GLY A 1 736 ? 8.225 2.771 -88.193 1.00 76.12 736 GLY A N 1
ATOM 5620 C CA . GLY A 1 736 ? 6.836 2.664 -88.646 1.00 76.12 736 GLY A CA 1
ATOM 5621 C C . GLY A 1 736 ? 6.013 1.518 -88.042 1.00 76.12 736 GLY A C 1
ATOM 5622 O O . GLY A 1 736 ? 4.809 1.488 -88.282 1.00 76.12 736 GLY A O 1
ATOM 5623 N N . GLU A 1 737 ? 6.617 0.611 -87.265 1.00 80.19 737 GLU A N 1
ATOM 5624 C CA . GLU A 1 737 ? 5.923 -0.538 -86.648 1.00 80.19 737 GLU A CA 1
ATOM 5625 C C . GLU A 1 737 ? 5.862 -0.473 -85.107 1.00 80.19 737 GLU A C 1
ATOM 5627 O O . GLU A 1 737 ? 5.173 -1.285 -84.491 1.00 80.19 737 GLU A O 1
ATOM 5632 N N . GLY A 1 738 ? 6.531 0.505 -84.483 1.00 87.00 738 GLY A N 1
ATOM 5633 C CA . GLY A 1 738 ? 6.545 0.720 -83.031 1.00 87.00 738 GLY A CA 1
ATOM 5634 C C . GLY A 1 738 ? 7.829 0.262 -82.334 1.00 87.00 738 GLY A C 1
ATOM 5635 O O . GLY A 1 738 ? 8.821 -0.101 -82.975 1.00 87.00 738 GLY A O 1
ATOM 5636 N N . SER A 1 739 ? 7.843 0.337 -81.002 1.00 90.88 739 SER A N 1
ATOM 5637 C CA . SER A 1 739 ? 9.001 -0.040 -80.177 1.00 90.88 739 SER A CA 1
ATOM 5638 C C . SER A 1 739 ? 8.609 -0.950 -79.019 1.00 90.88 739 SER A C 1
ATOM 5640 O O . SER A 1 739 ? 7.541 -0.812 -78.431 1.00 90.88 739 SER A O 1
ATOM 5642 N N . VAL A 1 740 ? 9.506 -1.871 -78.668 1.00 91.31 740 VAL A N 1
ATOM 5643 C CA . VAL A 1 740 ? 9.378 -2.760 -77.513 1.00 91.31 740 VAL A CA 1
ATOM 5644 C C . VAL A 1 740 ? 10.614 -2.606 -76.637 1.00 91.31 740 VAL A C 1
ATOM 5646 O O . VAL A 1 740 ? 11.716 -2.992 -77.030 1.00 91.31 740 VAL A O 1
ATOM 5649 N N . PHE A 1 741 ? 10.422 -2.045 -75.446 1.00 92.38 741 PHE A N 1
ATOM 5650 C CA . PHE A 1 741 ? 11.438 -1.993 -74.398 1.00 92.38 741 PHE A CA 1
ATOM 5651 C C . PHE A 1 741 ? 11.243 -3.182 -73.466 1.00 92.38 741 PHE A C 1
ATOM 5653 O O . PHE A 1 741 ? 10.163 -3.354 -72.904 1.00 92.38 741 PHE A O 1
ATOM 5660 N N . CYS A 1 742 ? 12.281 -3.993 -73.299 1.00 90.38 742 CYS A N 1
ATOM 5661 C CA . CYS A 1 742 ? 12.246 -5.205 -72.495 1.00 90.38 742 CYS A CA 1
ATOM 5662 C C . CYS A 1 742 ? 13.297 -5.113 -71.393 1.00 90.38 742 CYS A C 1
ATOM 5664 O O . CYS A 1 742 ? 14.459 -4.867 -71.698 1.00 90.38 742 CYS A O 1
ATOM 5666 N N . PHE A 1 743 ? 12.918 -5.307 -70.132 1.00 93.88 743 PHE A N 1
ATOM 5667 C CA . PHE A 1 743 ? 13.871 -5.361 -69.025 1.00 93.88 743 PHE A CA 1
ATOM 5668 C C . PHE A 1 743 ? 13.546 -6.463 -68.022 1.00 93.88 743 PHE A C 1
ATOM 5670 O O . PHE A 1 743 ? 12.389 -6.843 -67.878 1.00 93.88 743 PHE A O 1
ATOM 5677 N N . ASP A 1 744 ? 14.557 -6.981 -67.327 1.00 91.06 744 ASP A N 1
ATOM 5678 C CA . ASP A 1 744 ? 14.396 -8.101 -66.398 1.00 91.06 744 ASP A CA 1
ATOM 5679 C C . ASP A 1 744 ? 14.750 -7.753 -64.947 1.00 91.06 744 ASP A C 1
ATOM 5681 O O . ASP A 1 744 ? 15.693 -7.014 -64.676 1.00 91.06 744 ASP A O 1
ATOM 5685 N N . LEU A 1 745 ? 13.995 -8.311 -64.000 1.00 91.44 745 LEU A N 1
ATOM 5686 C CA . LEU A 1 745 ? 14.196 -8.154 -62.556 1.00 91.44 745 LEU A CA 1
ATOM 5687 C C . LEU A 1 745 ? 14.167 -9.518 -61.849 1.00 91.44 745 LEU A C 1
ATOM 5689 O O . LEU A 1 745 ? 13.670 -10.501 -62.397 1.00 91.44 745 LEU A O 1
ATOM 5693 N N . ALA A 1 746 ? 14.730 -9.615 -60.642 1.00 88.94 746 ALA A N 1
ATOM 5694 C CA . ALA A 1 746 ? 14.742 -10.869 -59.883 1.00 88.94 746 ALA A CA 1
ATOM 5695 C C . ALA A 1 746 ? 13.332 -11.238 -59.383 1.00 88.94 746 ALA A C 1
ATOM 5697 O O . ALA A 1 746 ? 12.608 -10.385 -58.868 1.00 88.94 746 ALA A O 1
ATOM 5698 N N . ALA A 1 747 ? 12.941 -12.507 -59.534 1.00 85.81 747 ALA A N 1
ATOM 5699 C CA . ALA A 1 747 ? 11.706 -13.015 -58.945 1.00 85.81 747 ALA A CA 1
ATOM 5700 C C . ALA A 1 747 ? 11.890 -13.184 -57.430 1.00 85.81 747 ALA A C 1
ATOM 5702 O O . ALA A 1 747 ? 12.885 -13.764 -56.992 1.00 85.81 747 ALA A O 1
ATOM 5703 N N . SER A 1 748 ? 10.928 -12.710 -56.645 1.00 82.44 748 SER A N 1
ATOM 5704 C CA . SER A 1 748 ? 10.960 -12.836 -55.192 1.00 82.44 748 SER A CA 1
ATOM 5705 C C . SER A 1 748 ? 10.626 -14.262 -54.751 1.00 82.44 748 SER A C 1
ATOM 5707 O O . SER A 1 748 ? 9.746 -14.918 -55.315 1.00 82.44 748 SER A O 1
ATOM 5709 N N . SER A 1 749 ? 11.317 -14.744 -53.716 1.00 70.75 749 SER A N 1
ATOM 5710 C CA . SER A 1 749 ? 11.061 -16.051 -53.088 1.00 70.75 749 SER A CA 1
ATOM 5711 C C . SER A 1 749 ? 9.929 -16.014 -52.053 1.00 70.75 749 SER A C 1
ATOM 5713 O O . SER A 1 749 ? 9.494 -17.065 -51.578 1.00 70.75 749 SER A O 1
ATOM 5715 N N . VAL A 1 750 ? 9.439 -14.816 -51.724 1.00 67.38 750 VAL A N 1
ATOM 5716 C CA . VAL A 1 750 ? 8.376 -14.558 -50.749 1.00 67.38 750 VAL A CA 1
ATOM 5717 C C . VAL A 1 750 ? 7.164 -13.971 -51.489 1.00 67.38 750 VAL A C 1
ATOM 5719 O O . VAL A 1 750 ? 7.346 -13.122 -52.364 1.00 67.38 750 VAL A O 1
ATOM 5722 N N . PRO A 1 751 ? 5.919 -14.396 -51.190 1.00 65.69 751 PRO A N 1
ATOM 5723 C CA . PRO A 1 751 ? 4.733 -13.742 -51.740 1.00 65.69 751 PRO A CA 1
ATOM 5724 C C . PRO A 1 751 ? 4.731 -12.256 -51.366 1.00 65.69 751 PRO A C 1
ATOM 5726 O O . PRO A 1 751 ? 5.058 -11.922 -50.227 1.00 65.69 751 PRO A O 1
ATOM 5729 N N . ALA A 1 752 ? 4.338 -11.368 -52.287 1.00 59.28 752 ALA A N 1
ATOM 5730 C CA . ALA A 1 752 ? 4.113 -9.966 -51.939 1.00 59.28 752 ALA A CA 1
ATOM 5731 C C . ALA A 1 752 ? 3.130 -9.910 -50.760 1.00 59.28 752 ALA A C 1
ATOM 5733 O O . ALA A 1 752 ? 2.054 -10.512 -50.835 1.00 59.28 752 ALA A O 1
ATOM 5734 N N . GLU A 1 753 ? 3.495 -9.233 -49.666 1.00 50.41 753 GLU A N 1
ATOM 5735 C CA . GLU A 1 753 ? 2.562 -8.996 -48.567 1.00 50.41 753 GLU A CA 1
ATOM 5736 C C . GLU A 1 753 ? 1.318 -8.336 -49.163 1.00 50.41 753 GLU A C 1
ATOM 5738 O O . GLU A 1 753 ? 1.376 -7.223 -49.689 1.00 50.41 753 GLU A O 1
ATOM 5743 N N . THR A 1 754 ? 0.183 -9.038 -49.134 1.00 44.66 754 THR A N 1
ATOM 5744 C CA . THR A 1 754 ? -1.096 -8.478 -49.562 1.00 44.66 754 THR A CA 1
ATOM 5745 C C . THR A 1 754 ? -1.458 -7.357 -48.602 1.00 44.66 754 THR A C 1
ATOM 5747 O O . THR A 1 754 ? -2.122 -7.571 -47.588 1.00 44.66 754 THR A O 1
ATOM 5750 N N . GLY A 1 755 ? -0.999 -6.147 -48.915 1.00 40.19 755 GLY A N 1
ATOM 5751 C CA . GLY A 1 755 ? -1.367 -4.933 -48.220 1.00 40.19 755 GLY A CA 1
ATOM 5752 C C . GLY A 1 755 ? -2.876 -4.749 -48.320 1.00 40.19 755 GLY A C 1
ATOM 5753 O O . GLY A 1 755 ? -3.396 -4.268 -49.328 1.00 40.19 755 GLY A O 1
ATOM 5754 N N . ILE A 1 756 ? -3.578 -5.086 -47.237 1.00 40.25 756 ILE A N 1
ATOM 5755 C CA . ILE A 1 756 ? -5.015 -4.844 -47.022 1.00 40.25 756 ILE A CA 1
ATOM 5756 C C . ILE A 1 756 ? -5.366 -3.355 -47.271 1.00 40.25 756 ILE A C 1
ATOM 5758 O O . ILE A 1 756 ? -6.508 -3.019 -47.586 1.00 40.25 756 ILE A O 1
ATOM 5762 N N . GLY A 1 757 ? -4.373 -2.456 -47.224 1.00 40.47 757 GLY A N 1
ATOM 5763 C CA . GLY A 1 757 ? -4.498 -1.039 -47.568 1.00 40.47 757 GLY A CA 1
ATOM 5764 C C . GLY A 1 757 ? -4.609 -0.720 -49.066 1.00 40.47 757 GLY A C 1
ATOM 5765 O O . GLY A 1 757 ? -5.349 0.200 -49.417 1.00 40.47 757 GLY A O 1
ATOM 5766 N N . LEU A 1 758 ? -3.948 -1.464 -49.967 1.00 41.31 758 LEU A N 1
ATOM 5767 C CA . LEU A 1 758 ? -3.943 -1.121 -51.395 1.00 41.31 758 LEU A CA 1
ATOM 5768 C C . LEU A 1 758 ? -5.169 -1.665 -52.125 1.00 41.31 758 LEU A C 1
ATOM 5770 O O . LEU A 1 758 ? -5.787 -0.903 -52.850 1.00 41.31 758 LEU A O 1
ATOM 5774 N N . GLN A 1 759 ? -5.624 -2.896 -51.855 1.00 38.62 759 GLN A N 1
ATOM 5775 C CA . GLN A 1 759 ? -6.890 -3.394 -52.428 1.00 38.62 759 GLN A CA 1
ATOM 5776 C C . GLN A 1 759 ? -8.096 -2.525 -52.030 1.00 38.62 759 GLN A C 1
ATOM 5778 O O . GLN A 1 759 ? -9.032 -2.374 -52.818 1.00 38.62 759 GLN A O 1
ATOM 5783 N N . ARG A 1 760 ? -8.057 -1.910 -50.835 1.00 38.66 760 ARG A N 1
ATOM 5784 C CA . ARG A 1 760 ? -9.008 -0.866 -50.427 1.00 38.66 760 ARG A CA 1
ATOM 5785 C C . ARG A 1 760 ? -8.842 0.385 -51.285 1.00 38.66 760 ARG A C 1
ATOM 5787 O O . ARG A 1 760 ? -9.820 0.807 -51.878 1.00 38.66 760 ARG A O 1
ATOM 5794 N N . ARG A 1 761 ? -7.623 0.915 -51.442 1.00 36.94 761 ARG A N 1
ATOM 5795 C CA . ARG A 1 761 ? -7.337 2.105 -52.268 1.00 36.94 761 ARG A CA 1
ATOM 5796 C C . ARG A 1 761 ? -7.676 1.919 -53.750 1.00 36.94 761 ARG A C 1
ATOM 5798 O O . ARG A 1 761 ? -8.249 2.827 -54.333 1.00 36.94 761 ARG A O 1
ATOM 5805 N N . THR A 1 762 ? -7.420 0.755 -54.348 1.00 36.03 762 THR A N 1
ATOM 5806 C CA . THR A 1 762 ? -7.747 0.460 -55.755 1.00 36.03 762 THR A CA 1
ATOM 5807 C C . THR A 1 762 ? -9.249 0.249 -55.967 1.00 36.03 762 THR A C 1
ATOM 5809 O O . THR A 1 762 ? -9.765 0.635 -57.014 1.00 36.03 762 THR A O 1
ATOM 5812 N N . ARG A 1 763 ? -9.980 -0.304 -54.980 1.00 40.50 763 ARG A N 1
ATOM 5813 C CA . ARG A 1 763 ? -11.458 -0.333 -54.995 1.00 40.50 763 ARG A CA 1
ATOM 5814 C C . ARG A 1 763 ? -12.057 1.050 -54.786 1.00 40.50 763 ARG A C 1
ATOM 5816 O O . ARG A 1 763 ? -13.006 1.376 -55.479 1.00 40.50 763 ARG A O 1
ATOM 5823 N N . THR A 1 764 ? -11.505 1.854 -53.880 1.00 38.47 764 THR A N 1
ATOM 5824 C CA . THR A 1 764 ? -11.978 3.216 -53.616 1.00 38.47 764 THR A CA 1
ATOM 5825 C C . THR A 1 764 ? -11.691 4.137 -54.798 1.00 38.47 764 THR A C 1
ATOM 5827 O O . THR A 1 764 ? -12.566 4.892 -55.172 1.00 38.47 764 THR A O 1
ATOM 5830 N N . LEU A 1 765 ? -10.535 4.034 -55.461 1.00 37.88 765 LEU A N 1
ATOM 5831 C CA . LEU A 1 765 ? -10.221 4.833 -56.653 1.00 37.88 765 LEU A CA 1
ATOM 5832 C C . LEU A 1 765 ? -11.010 4.395 -57.898 1.00 37.88 765 LEU A C 1
ATOM 5834 O O . LEU A 1 765 ? -11.359 5.250 -58.704 1.00 37.88 765 LEU A O 1
ATOM 5838 N N . ARG A 1 766 ? -11.341 3.099 -58.047 1.00 37.16 766 ARG A N 1
ATOM 5839 C CA . ARG A 1 766 ? -12.298 2.638 -59.075 1.00 37.16 766 ARG A CA 1
ATOM 5840 C C . ARG A 1 766 ? -13.727 3.087 -58.768 1.00 37.16 766 ARG A C 1
ATOM 5842 O O . ARG A 1 766 ? -14.379 3.604 -59.659 1.00 37.16 766 ARG A O 1
ATOM 5849 N N . ALA A 1 767 ? -14.170 2.971 -57.516 1.00 35.88 767 ALA A N 1
ATOM 5850 C CA . ALA A 1 767 ? -15.481 3.455 -57.086 1.00 35.88 767 ALA A CA 1
ATOM 5851 C C . ALA A 1 767 ? -15.609 4.980 -57.242 1.00 35.88 767 ALA A C 1
ATOM 5853 O O . ALA A 1 767 ? -16.621 5.445 -57.730 1.00 35.88 767 ALA A O 1
ATOM 5854 N N . LEU A 1 768 ? -14.558 5.753 -56.950 1.00 36.25 768 LEU A N 1
ATOM 5855 C CA . LEU A 1 768 ? -14.522 7.207 -57.158 1.00 36.25 768 LEU A CA 1
ATOM 5856 C C . LEU A 1 768 ? -14.477 7.612 -58.642 1.00 36.25 768 LEU A C 1
ATOM 5858 O O . LEU A 1 768 ? -14.880 8.723 -58.977 1.00 36.25 768 LEU A O 1
ATOM 5862 N N . ALA A 1 769 ? -13.980 6.742 -59.527 1.00 35.41 769 ALA A N 1
ATOM 5863 C CA . ALA A 1 769 ? -14.017 6.963 -60.973 1.00 35.41 769 ALA A CA 1
ATOM 5864 C C . ALA A 1 769 ? -15.397 6.634 -61.574 1.00 35.41 769 ALA A C 1
ATOM 5866 O O . ALA A 1 769 ? -15.796 7.281 -62.541 1.00 35.41 769 ALA A O 1
ATOM 5867 N N . ASP A 1 770 ? -16.124 5.683 -60.979 1.00 32.91 770 ASP A N 1
ATOM 5868 C CA . ASP A 1 770 ? -17.491 5.314 -61.369 1.00 32.91 770 ASP A CA 1
ATOM 5869 C C . ASP A 1 770 ? -18.553 6.251 -60.732 1.00 32.91 770 ASP A C 1
ATOM 5871 O O . ASP A 1 770 ? -19.538 6.590 -61.387 1.00 32.91 770 ASP A O 1
ATOM 5875 N N . ASP A 1 771 ? -18.319 6.766 -59.515 1.00 33.53 771 ASP A N 1
ATOM 5876 C CA . ASP A 1 771 ? -19.209 7.691 -58.779 1.00 33.53 771 ASP A CA 1
ATOM 5877 C C . ASP A 1 771 ? -19.133 9.152 -59.271 1.00 33.53 771 ASP A C 1
ATOM 5879 O O . ASP A 1 771 ? -19.978 9.980 -58.924 1.00 33.53 771 ASP A O 1
ATOM 5883 N N . ALA A 1 772 ? -18.160 9.493 -60.124 1.00 33.06 772 ALA A N 1
ATOM 5884 C CA . ALA A 1 772 ? -18.038 10.828 -60.718 1.00 33.06 772 ALA A CA 1
ATOM 5885 C C . ALA A 1 772 ? -19.172 11.173 -61.711 1.00 33.06 772 ALA A C 1
ATOM 5887 O O . ALA A 1 772 ? -19.222 12.301 -62.204 1.00 33.06 772 ALA A O 1
ATOM 5888 N N . ASN A 1 773 ? -20.086 10.235 -61.992 1.00 33.75 773 ASN A N 1
ATOM 5889 C CA . ASN A 1 773 ? -21.221 10.435 -62.895 1.00 33.75 773 ASN A CA 1
ATOM 5890 C C . ASN A 1 773 ? -22.593 10.596 -62.211 1.00 33.75 773 ASN A C 1
ATOM 5892 O O . ASN A 1 773 ? -23.527 10.969 -62.912 1.00 33.75 773 ASN A O 1
ATOM 5896 N N . ASP A 1 774 ? -22.730 10.396 -60.892 1.00 35.22 774 ASP A N 1
ATOM 5897 C CA . ASP A 1 774 ? -24.049 10.363 -60.218 1.00 35.22 774 ASP A CA 1
ATOM 5898 C C . ASP A 1 774 ? -24.120 11.183 -58.905 1.00 35.22 774 ASP A C 1
ATOM 5900 O O . ASP A 1 774 ? -24.806 10.829 -57.946 1.00 35.22 774 ASP A O 1
ATOM 5904 N N . ALA A 1 775 ? -23.450 12.338 -58.838 1.00 31.38 775 ALA A N 1
ATOM 5905 C CA . ALA A 1 775 ? -23.537 13.241 -57.683 1.00 31.38 775 ALA A CA 1
ATOM 5906 C C . ALA A 1 775 ? -24.562 14.373 -57.900 1.00 31.38 775 ALA A C 1
ATOM 5908 O O . ALA A 1 775 ? -24.195 15.487 -58.277 1.00 31.38 775 ALA A O 1
ATOM 5909 N N . ALA A 1 776 ? -25.845 14.101 -57.630 1.00 31.20 776 ALA A N 1
ATOM 5910 C CA . ALA A 1 776 ? -26.888 15.137 -57.588 1.00 31.20 776 ALA A CA 1
ATOM 5911 C C . ALA A 1 776 ? -27.761 15.179 -56.312 1.00 31.20 776 ALA A C 1
ATOM 5913 O O . ALA A 1 776 ? -28.425 16.191 -56.126 1.00 31.20 776 ALA A O 1
ATOM 5914 N N . ASP A 1 777 ? -27.742 14.194 -55.398 1.00 33.25 777 ASP A N 1
ATOM 5915 C CA . ASP A 1 777 ? -28.829 14.090 -54.390 1.00 33.25 777 ASP A CA 1
ATOM 5916 C C . ASP A 1 777 ? -28.452 13.947 -52.897 1.00 33.25 777 ASP A C 1
ATOM 5918 O O . ASP A 1 777 ? -29.330 13.746 -52.059 1.00 33.25 777 ASP A O 1
ATOM 5922 N N . THR A 1 778 ? -27.196 14.130 -52.479 1.00 36.09 778 THR A N 1
ATOM 5923 C CA . THR A 1 778 ? -26.806 13.963 -51.053 1.00 36.09 778 THR A CA 1
ATOM 5924 C C . THR A 1 778 ? -26.163 15.198 -50.420 1.00 36.09 778 THR A C 1
ATOM 5926 O O . THR A 1 778 ? -25.142 15.108 -49.751 1.00 36.09 778 THR A O 1
ATOM 5929 N N . ALA A 1 779 ? -26.780 16.373 -50.578 1.00 37.25 779 ALA A N 1
ATOM 5930 C CA . ALA A 1 779 ? -26.297 17.629 -49.982 1.00 37.25 779 ALA A CA 1
ATOM 5931 C C . ALA A 1 779 ? -26.917 17.987 -48.610 1.00 37.25 779 ALA A C 1
ATOM 5933 O O . ALA A 1 779 ? -26.557 19.007 -48.024 1.00 37.25 779 ALA A O 1
ATOM 5934 N N . GLN A 1 780 ? -27.852 17.189 -48.076 1.00 36.38 780 GLN A N 1
ATOM 5935 C CA . GLN A 1 780 ? -28.695 17.639 -46.954 1.00 36.38 780 GLN A CA 1
ATOM 5936 C C . GLN A 1 780 ? -28.365 17.022 -45.581 1.00 36.38 780 GLN A C 1
ATOM 5938 O O . GLN A 1 780 ? -28.776 17.580 -44.568 1.00 36.38 780 GLN A O 1
ATOM 5943 N N . ALA A 1 781 ? -27.591 15.930 -45.511 1.00 35.78 781 ALA A N 1
ATOM 5944 C CA . ALA A 1 781 ? -27.258 15.258 -44.243 1.00 35.78 781 ALA A CA 1
ATOM 5945 C C . ALA A 1 781 ? -25.951 15.762 -43.586 1.00 35.78 781 ALA A C 1
ATOM 5947 O O . ALA A 1 781 ? -25.840 15.773 -42.360 1.00 35.78 781 ALA A O 1
ATOM 5948 N N . ASP A 1 782 ? -24.988 16.265 -44.366 1.00 39.56 782 ASP A N 1
ATOM 5949 C CA . ASP A 1 782 ? -23.692 16.742 -43.846 1.00 39.56 782 ASP A CA 1
ATOM 5950 C C . ASP A 1 782 ? -23.749 18.155 -43.230 1.00 39.56 782 ASP A C 1
ATOM 5952 O O . ASP A 1 782 ? -22.877 18.553 -42.445 1.00 39.56 782 ASP A O 1
ATOM 5956 N N . ALA A 1 783 ? -24.809 18.914 -43.525 1.00 37.81 783 ALA A N 1
ATOM 5957 C CA . ALA A 1 783 ? -24.984 20.284 -43.047 1.00 37.81 783 ALA A CA 1
ATOM 5958 C C . ALA A 1 783 ? -25.248 20.370 -41.527 1.00 37.81 783 ALA A C 1
ATOM 5960 O O . ALA A 1 783 ? -24.821 21.330 -40.876 1.00 37.81 783 ALA A O 1
ATOM 5961 N N . GLU A 1 784 ? -25.892 19.362 -40.928 1.00 34.53 784 GLU A N 1
ATOM 5962 C CA . GLU A 1 784 ? -26.230 19.368 -39.496 1.00 34.53 784 GLU A CA 1
ATOM 5963 C C . GLU A 1 784 ? -25.052 18.935 -38.603 1.00 34.53 784 GLU A C 1
ATOM 5965 O O . GLU A 1 784 ? -24.839 19.525 -37.538 1.00 34.53 784 GLU A O 1
ATOM 5970 N N . ALA A 1 785 ? -24.203 18.006 -39.065 1.00 41.22 785 ALA A N 1
ATOM 5971 C CA . ALA A 1 785 ? -22.995 17.576 -38.350 1.00 41.22 785 ALA A CA 1
ATOM 5972 C C . ALA A 1 785 ? -21.875 18.640 -38.376 1.00 41.22 785 ALA A C 1
ATOM 5974 O O . ALA A 1 785 ? -21.225 18.889 -37.355 1.00 41.22 785 ALA A O 1
ATOM 5975 N N . SER A 1 786 ? -21.699 19.351 -39.499 1.00 43.28 786 SER A N 1
ATOM 5976 C CA . SER A 1 786 ? -20.757 20.483 -39.586 1.00 43.28 786 SER A CA 1
ATOM 5977 C C . SER A 1 786 ? -21.159 21.696 -38.738 1.00 43.28 786 SER A C 1
ATOM 5979 O O . SER A 1 786 ? -20.294 22.436 -38.268 1.00 43.28 786 SER A O 1
ATOM 5981 N N . SER A 1 787 ? -22.454 21.884 -38.472 1.00 41.88 787 SER A N 1
ATOM 5982 C CA . SER A 1 787 ? -22.973 22.962 -37.616 1.00 41.88 787 SER A CA 1
ATOM 5983 C C . SER A 1 787 ? -22.613 22.767 -36.131 1.00 41.88 787 SER A C 1
ATOM 5985 O O . SER A 1 787 ? -22.231 23.724 -35.451 1.00 41.88 787 SER A O 1
ATOM 5987 N N . ALA A 1 788 ? -22.657 21.529 -35.626 1.00 43.69 788 ALA A N 1
ATOM 5988 C CA . ALA A 1 788 ? -22.312 21.213 -34.237 1.00 43.69 788 ALA A CA 1
ATOM 5989 C C . ALA A 1 788 ? -20.792 21.225 -33.972 1.00 43.69 788 ALA A C 1
ATOM 5991 O O . ALA A 1 788 ? -20.361 21.630 -32.889 1.00 43.69 788 ALA A O 1
ATOM 5992 N N . ALA A 1 789 ? -19.980 20.834 -34.963 1.00 46.31 789 ALA A N 1
ATOM 5993 C CA . ALA A 1 789 ? -18.519 20.919 -34.902 1.00 46.31 789 ALA A CA 1
ATOM 5994 C C . ALA A 1 789 ? -18.017 22.377 -34.951 1.00 46.31 789 ALA A C 1
ATOM 5996 O O . ALA A 1 789 ? -17.158 22.750 -34.150 1.00 46.31 789 ALA A O 1
ATOM 5997 N N . ARG A 1 790 ? -18.620 23.232 -35.796 1.00 45.84 790 ARG A N 1
ATOM 5998 C CA . ARG A 1 790 ? -18.302 24.674 -35.872 1.00 45.84 790 ARG A CA 1
ATOM 5999 C C . ARG A 1 790 ? -18.536 25.411 -34.546 1.00 45.84 790 ARG A C 1
ATOM 6001 O O . ARG A 1 790 ? -17.667 26.150 -34.105 1.00 45.84 790 ARG A O 1
ATOM 6008 N N . ARG A 1 791 ? -19.636 25.133 -33.829 1.00 49.59 791 ARG A N 1
ATOM 6009 C CA . ARG A 1 791 ? -19.928 25.764 -32.515 1.00 49.59 791 ARG A CA 1
ATOM 6010 C C . ARG A 1 791 ? -18.971 25.359 -31.378 1.00 49.59 791 ARG A C 1
ATOM 6012 O O . ARG A 1 791 ? -18.963 26.007 -30.330 1.00 49.59 791 ARG A O 1
ATOM 6019 N N . ARG A 1 792 ? -18.214 24.262 -31.524 1.00 52.53 792 ARG A N 1
ATOM 6020 C CA . ARG A 1 792 ? -17.199 23.814 -30.546 1.00 52.53 792 ARG A CA 1
ATOM 6021 C C . ARG A 1 792 ? -15.798 24.334 -30.872 1.00 52.53 792 ARG A C 1
ATOM 6023 O O . ARG A 1 792 ? -15.064 24.634 -29.937 1.00 52.53 792 ARG A O 1
ATOM 6030 N N . GLY A 1 793 ? -15.453 24.446 -32.155 1.00 52.75 793 GLY A N 1
ATOM 6031 C CA . GLY A 1 793 ? -14.140 24.903 -32.620 1.00 52.75 793 GLY A CA 1
ATOM 6032 C C . GLY A 1 793 ? -13.851 26.389 -32.362 1.00 52.75 793 GLY A C 1
ATOM 6033 O O . GLY A 1 793 ? -12.731 26.724 -31.983 1.00 52.75 793 GLY A O 1
ATOM 6034 N N . ASP A 1 794 ? -14.880 27.247 -32.400 1.00 54.75 794 ASP A N 1
ATOM 6035 C CA . ASP A 1 794 ? -14.781 28.703 -32.152 1.00 54.75 794 ASP A CA 1
ATOM 6036 C C . ASP A 1 794 ? -14.232 29.101 -30.765 1.00 54.75 794 ASP A C 1
ATOM 6038 O O . ASP A 1 794 ? -13.962 30.278 -30.519 1.00 54.75 794 ASP A O 1
ATOM 6042 N N . ARG A 1 795 ? -14.077 28.143 -29.841 1.00 67.06 795 ARG A N 1
ATOM 6043 C CA . ARG A 1 795 ? -13.550 28.369 -28.486 1.00 67.06 795 ARG A CA 1
ATOM 6044 C C . ARG A 1 795 ? -12.046 28.137 -28.334 1.00 67.06 795 ARG A C 1
ATOM 6046 O O . ARG A 1 795 ? -11.508 28.558 -27.315 1.00 67.06 795 ARG A O 1
ATOM 6053 N N . PHE A 1 796 ? -11.386 27.480 -29.288 1.00 85.25 796 PHE A N 1
ATOM 6054 C CA . PHE A 1 796 ? -9.968 27.127 -29.169 1.00 85.25 796 PHE A CA 1
ATOM 6055 C C . PHE A 1 796 ? -9.083 28.042 -30.014 1.00 85.25 796 PHE A C 1
ATOM 6057 O O . PHE A 1 796 ? -9.381 28.317 -31.180 1.00 85.25 796 PHE A O 1
ATOM 6064 N N . ARG A 1 797 ? -7.973 28.483 -29.418 1.00 91.31 797 ARG A N 1
ATOM 6065 C CA . ARG A 1 797 ? -6.975 29.353 -30.047 1.00 91.31 797 ARG A CA 1
ATOM 6066 C C . ARG A 1 797 ? -5.758 28.547 -30.486 1.00 91.31 797 ARG A C 1
ATOM 6068 O O . ARG A 1 797 ? -5.097 27.926 -29.656 1.00 91.31 797 ARG A O 1
ATOM 6075 N N . VAL A 1 798 ? -5.442 28.581 -31.775 1.00 93.38 798 VAL A N 1
ATOM 6076 C CA . VAL A 1 798 ? -4.294 27.882 -32.367 1.00 93.38 798 VAL A CA 1
ATOM 6077 C C . VAL A 1 798 ? -3.261 28.909 -32.822 1.00 93.38 798 VAL A C 1
ATOM 6079 O O . VAL A 1 798 ? -3.592 29.824 -33.573 1.00 93.38 798 VAL A O 1
ATOM 6082 N N . LEU A 1 799 ? -2.012 28.767 -32.378 1.00 94.88 799 LEU A N 1
ATOM 6083 C CA . LEU A 1 799 ? -0.897 29.608 -32.819 1.00 94.88 799 LEU A CA 1
ATOM 6084 C C . LEU A 1 799 ? -0.076 28.865 -33.878 1.00 94.88 799 LEU A C 1
ATOM 6086 O O . LEU A 1 799 ? 0.382 27.754 -33.629 1.00 94.88 799 LEU A O 1
ATOM 6090 N N . VAL A 1 800 ? 0.110 29.480 -35.045 1.00 93.25 800 VAL A N 1
ATOM 6091 C CA . VAL A 1 800 ? 0.921 28.974 -36.160 1.00 93.25 800 VAL A CA 1
ATOM 6092 C C . VAL A 1 800 ? 2.230 29.747 -36.226 1.00 93.25 800 VAL A C 1
ATOM 6094 O O . VAL A 1 800 ? 2.214 30.975 -36.299 1.00 93.25 800 VAL A O 1
ATOM 6097 N N . VAL A 1 801 ? 3.355 29.034 -36.229 1.00 92.69 801 VAL A N 1
ATOM 6098 C CA . VAL A 1 801 ? 4.699 29.618 -36.283 1.00 92.69 801 VAL A CA 1
ATOM 6099 C C . VAL A 1 801 ? 5.497 28.967 -37.409 1.00 92.69 801 VAL A C 1
ATOM 6101 O O . VAL A 1 801 ? 5.786 27.775 -37.351 1.00 92.69 801 VAL A O 1
ATOM 6104 N N . ASP A 1 802 ? 5.832 29.750 -38.428 1.00 88.12 802 ASP A N 1
ATOM 6105 C CA . ASP A 1 802 ? 6.653 29.351 -39.582 1.00 88.12 802 ASP A CA 1
ATOM 6106 C C . ASP A 1 802 ? 7.302 30.631 -40.128 1.00 88.12 802 ASP A C 1
ATOM 6108 O O . ASP A 1 802 ? 6.656 31.681 -40.110 1.00 88.12 802 ASP A O 1
ATOM 6112 N N . ASP A 1 803 ? 8.558 30.601 -40.566 1.00 82.69 803 ASP A N 1
ATOM 6113 C CA . ASP A 1 803 ? 9.265 31.799 -41.037 1.00 82.69 803 ASP A CA 1
ATOM 6114 C C . ASP A 1 803 ? 8.845 32.213 -42.452 1.00 82.69 803 ASP A C 1
ATOM 6116 O O . ASP A 1 803 ? 8.810 33.408 -42.779 1.00 82.69 803 ASP A O 1
ATOM 6120 N N . GLU A 1 804 ? 8.375 31.258 -43.252 1.00 78.88 804 GLU A N 1
ATOM 6121 C CA . GLU A 1 804 ? 7.947 31.490 -44.622 1.00 78.88 804 GLU A CA 1
ATOM 6122 C C . GLU A 1 804 ? 6.483 31.995 -44.673 1.00 78.88 804 GLU A C 1
ATOM 6124 O O . GLU A 1 804 ? 5.542 31.267 -44.327 1.00 78.88 804 GLU A O 1
ATOM 6129 N N . PRO A 1 805 ? 6.225 33.235 -45.143 1.00 72.56 805 PRO A N 1
ATOM 6130 C CA . PRO A 1 805 ? 4.875 33.811 -45.208 1.00 72.56 805 PRO A CA 1
ATOM 6131 C C . PRO A 1 805 ? 3.884 32.983 -46.026 1.00 72.56 805 PRO A C 1
ATOM 6133 O O . PRO A 1 805 ? 2.684 33.000 -45.751 1.00 72.56 805 PRO A O 1
ATOM 6136 N N . VAL A 1 806 ? 4.366 32.255 -47.032 1.00 67.25 806 VAL A N 1
ATOM 6137 C CA . VAL A 1 806 ? 3.514 31.409 -47.868 1.00 67.25 806 VAL A CA 1
ATOM 6138 C C . VAL A 1 806 ? 3.008 30.189 -47.093 1.00 67.25 806 VAL A C 1
ATOM 6140 O O . VAL A 1 806 ? 1.819 29.881 -47.163 1.00 67.25 806 VAL A O 1
ATOM 6143 N N . ASN A 1 807 ? 3.865 29.545 -46.297 1.00 73.69 807 ASN A N 1
ATOM 6144 C CA . ASN A 1 807 ? 3.484 28.398 -45.469 1.00 73.69 807 ASN A CA 1
ATOM 6145 C C . ASN A 1 807 ? 2.474 28.800 -44.389 1.00 73.69 807 ASN A C 1
ATOM 6147 O O . ASN A 1 807 ? 1.470 28.108 -44.202 1.00 73.69 807 ASN A O 1
ATOM 6151 N N . ARG A 1 808 ? 2.696 29.947 -43.728 1.00 83.50 808 ARG A N 1
ATOM 6152 C CA . ARG A 1 808 ? 1.746 30.493 -42.745 1.00 83.50 808 ARG A CA 1
ATOM 6153 C C . ARG A 1 808 ? 0.364 30.704 -43.354 1.00 83.50 808 ARG A C 1
ATOM 6155 O O . ARG A 1 808 ? -0.610 30.181 -42.823 1.00 83.50 808 ARG A O 1
ATOM 6162 N N . ASN A 1 809 ? 0.288 31.361 -44.514 1.00 74.69 809 ASN A N 1
ATOM 6163 C CA . ASN A 1 809 ? -0.980 31.590 -45.213 1.00 74.69 809 ASN A CA 1
ATOM 6164 C C . ASN A 1 809 ? -1.714 30.282 -45.552 1.00 74.69 809 ASN A C 1
ATOM 6166 O O . ASN A 1 809 ? -2.935 30.209 -45.426 1.00 74.69 809 ASN A O 1
ATOM 6170 N N . VAL A 1 810 ? -0.995 29.232 -45.960 1.00 73.81 810 VAL A N 1
ATOM 6171 C CA . VAL A 1 810 ? -1.594 27.914 -46.241 1.00 73.81 810 VAL A CA 1
ATOM 6172 C C . VAL A 1 810 ? -2.169 27.280 -44.969 1.00 73.81 810 VAL A C 1
ATOM 6174 O O . VAL A 1 810 ? -3.316 26.835 -44.971 1.00 73.81 810 VAL A O 1
ATOM 6177 N N . LEU A 1 811 ? -1.409 27.273 -43.871 1.00 80.88 811 LEU A N 1
ATOM 6178 C CA . LEU A 1 811 ? -1.841 26.702 -42.590 1.00 80.88 811 LEU A CA 1
ATOM 6179 C C . LEU A 1 811 ? -3.038 27.447 -41.993 1.00 80.88 811 LEU A C 1
ATOM 6181 O O . LEU A 1 811 ? -3.972 26.819 -41.495 1.00 80.88 811 LEU A O 1
ATOM 6185 N N . VAL A 1 812 ? -3.034 28.774 -42.090 1.00 81.31 812 VAL A N 1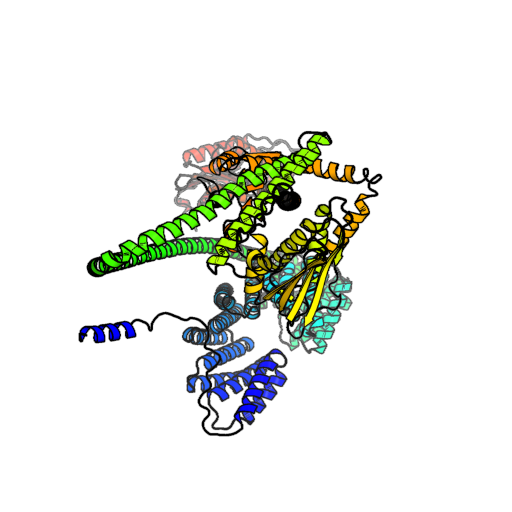
ATOM 6186 C CA . VAL A 1 812 ? -4.141 29.636 -41.666 1.00 81.31 812 VAL A CA 1
ATOM 6187 C C . VAL A 1 812 ? -5.387 29.305 -42.475 1.00 81.31 812 VAL A C 1
ATOM 6189 O O . VAL A 1 812 ? -6.403 28.936 -41.895 1.00 81.31 812 VAL A O 1
ATOM 6192 N N . ASN A 1 813 ? -5.288 29.277 -43.806 1.00 77.62 813 ASN A N 1
ATOM 6193 C CA . ASN A 1 813 ? -6.414 28.919 -44.673 1.00 77.62 813 ASN A CA 1
ATOM 6194 C C . ASN A 1 813 ? -6.976 27.516 -44.388 1.00 77.62 813 ASN A C 1
ATOM 6196 O O . ASN A 1 813 ? -8.168 27.279 -44.565 1.00 77.62 813 ASN A O 1
ATOM 6200 N N . PHE A 1 814 ? -6.152 26.569 -43.934 1.00 82.62 814 PHE A N 1
ATOM 6201 C CA . PHE A 1 814 ? -6.626 25.232 -43.569 1.00 82.62 814 PHE A CA 1
ATOM 6202 C C . PHE A 1 814 ? -7.363 25.179 -42.223 1.00 82.62 814 PHE A C 1
ATOM 6204 O O . PHE A 1 814 ? -8.201 24.292 -42.042 1.00 82.62 814 PHE A O 1
ATOM 6211 N N . LEU A 1 815 ? -7.071 26.091 -41.291 1.00 84.19 815 LEU A N 1
ATOM 6212 C CA . LEU A 1 815 ? -7.539 26.039 -39.899 1.00 84.19 815 LEU A CA 1
ATOM 6213 C C . LEU A 1 815 ? -8.599 27.097 -39.557 1.00 84.19 815 LEU A C 1
ATOM 6215 O O . LEU A 1 815 ? -9.435 26.852 -38.682 1.00 84.19 815 LEU A O 1
ATOM 6219 N N . SER A 1 816 ? -8.602 28.238 -40.250 1.00 80.88 816 SER A N 1
ATOM 6220 C CA . SER A 1 816 ? -9.474 29.389 -39.971 1.00 80.88 816 SER A CA 1
ATOM 6221 C C . SER A 1 816 ? -10.969 29.093 -40.109 1.00 80.88 816 SER A C 1
ATOM 6223 O O . SER A 1 816 ? -11.779 29.779 -39.496 1.00 80.88 816 SER A O 1
ATOM 6225 N N . ASP A 1 817 ? -11.351 28.041 -40.839 1.00 75.88 817 ASP A N 1
ATOM 6226 C CA . ASP A 1 817 ? -12.749 27.599 -40.954 1.00 75.88 817 ASP A CA 1
ATOM 6227 C C . ASP A 1 817 ? -13.307 26.959 -39.663 1.00 75.88 817 ASP A C 1
ATOM 6229 O O . ASP A 1 817 ? -14.515 26.697 -39.578 1.00 75.88 817 ASP A O 1
ATOM 6233 N N . ARG A 1 818 ? -12.441 26.620 -38.692 1.00 78.25 818 ARG A N 1
ATOM 6234 C CA . ARG A 1 818 ? -12.800 25.847 -37.486 1.00 78.25 818 ARG A CA 1
ATOM 6235 C C . ARG A 1 818 ? -12.231 26.383 -36.172 1.00 78.25 818 ARG A C 1
ATOM 6237 O O . ARG A 1 818 ? -12.775 26.019 -35.136 1.00 78.25 818 ARG A O 1
ATOM 6244 N N . TYR A 1 819 ? -11.159 27.173 -36.188 1.00 87.06 819 TYR A N 1
ATOM 6245 C CA . TYR A 1 819 ? -10.452 27.612 -34.979 1.00 87.06 819 TYR A CA 1
ATOM 6246 C C . TYR A 1 819 ? -10.067 29.092 -35.055 1.00 87.06 819 TYR A C 1
ATOM 6248 O O . TYR A 1 819 ? -9.932 29.651 -36.143 1.00 87.06 819 TYR A O 1
ATOM 6256 N N . GLN A 1 820 ? -9.818 29.718 -33.901 1.00 88.31 820 GLN A N 1
ATOM 6257 C CA . GLN A 1 820 ? -9.224 31.055 -33.860 1.00 88.31 820 GLN A CA 1
ATOM 6258 C C . GLN A 1 820 ? -7.716 30.939 -34.083 1.00 88.31 820 GLN A C 1
ATOM 6260 O O . GLN A 1 820 ? -6.986 30.505 -33.191 1.00 88.31 820 GLN A O 1
ATOM 6265 N N . VAL A 1 821 ? -7.252 31.293 -35.279 1.00 89.00 821 VAL A N 1
ATOM 6266 C CA . VAL A 1 821 ? -5.845 31.143 -35.670 1.00 89.00 821 VAL A CA 1
ATOM 6267 C C . VAL A 1 821 ? -5.097 32.460 -35.494 1.00 89.00 821 VAL A C 1
ATOM 6269 O O . VAL A 1 821 ? -5.553 33.507 -35.950 1.00 89.00 821 VAL A O 1
ATOM 6272 N N . ARG A 1 822 ? -3.936 32.402 -34.843 1.00 91.19 822 ARG A N 1
ATOM 6273 C CA . ARG A 1 822 ? -2.957 33.494 -34.772 1.00 91.19 822 ARG A CA 1
ATOM 6274 C C . ARG A 1 822 ? -1.654 33.053 -35.425 1.00 91.19 822 ARG A C 1
ATOM 6276 O O . ARG A 1 822 ? -1.342 31.867 -35.445 1.00 91.19 822 ARG A O 1
ATOM 6283 N N . GLU A 1 823 ? -0.887 34.013 -35.920 1.00 91.12 823 GLU A N 1
ATOM 6284 C CA . GLU A 1 823 ? 0.339 33.765 -36.679 1.00 91.12 823 GLU A CA 1
ATOM 6285 C C . GLU A 1 823 ? 1.540 34.451 -36.028 1.00 91.12 823 GLU A C 1
ATOM 6287 O O . GLU A 1 823 ? 1.441 35.598 -35.586 1.00 91.12 823 GLU A O 1
ATOM 6292 N N . ALA A 1 824 ? 2.685 33.772 -36.030 1.00 90.94 824 ALA A N 1
ATOM 6293 C CA . ALA A 1 824 ? 3.985 34.344 -35.709 1.00 90.94 824 ALA A CA 1
ATOM 6294 C C . ALA A 1 824 ? 5.006 33.967 -36.792 1.00 90.94 824 ALA A C 1
ATOM 6296 O O . ALA A 1 824 ? 4.996 32.856 -37.316 1.00 90.94 824 ALA A O 1
ATOM 6297 N N . ALA A 1 825 ? 5.878 34.911 -37.135 1.00 86.31 825 ALA A N 1
ATOM 6298 C CA . ALA A 1 825 ? 6.886 34.768 -38.179 1.00 86.31 825 ALA A CA 1
ATOM 6299 C C . ALA A 1 825 ? 8.220 34.204 -37.665 1.00 86.31 825 ALA A C 1
ATOM 6301 O O . ALA A 1 825 ? 9.075 33.855 -38.466 1.00 86.31 825 ALA A O 1
ATOM 6302 N N . ASP A 1 826 ? 8.425 34.138 -36.350 1.00 88.38 826 ASP A N 1
ATOM 6303 C CA . ASP A 1 826 ? 9.627 33.558 -35.756 1.00 88.38 826 ASP A CA 1
ATOM 6304 C C . ASP A 1 826 ? 9.377 33.092 -34.311 1.00 88.38 826 ASP A C 1
ATOM 6306 O O . ASP A 1 826 ? 8.355 33.402 -33.683 1.00 88.38 826 ASP A O 1
ATOM 6310 N N . GLY A 1 827 ? 10.332 32.333 -33.766 1.00 86.19 827 GLY A N 1
ATOM 6311 C CA . GLY A 1 827 ? 10.241 31.784 -32.416 1.00 86.19 827 GLY A CA 1
ATOM 6312 C C . GLY A 1 827 ? 10.243 32.830 -31.292 1.00 86.19 827 GLY A C 1
ATOM 6313 O O . GLY A 1 827 ? 9.650 32.593 -30.239 1.00 86.19 827 GLY A O 1
ATOM 6314 N N . ALA A 1 828 ? 10.860 33.999 -31.492 1.00 87.25 828 ALA A N 1
ATOM 6315 C CA . ALA A 1 828 ? 10.883 35.061 -30.485 1.00 87.25 828 ALA A CA 1
ATOM 6316 C C . ALA A 1 828 ? 9.519 35.761 -30.392 1.00 87.25 828 ALA A C 1
ATOM 6318 O O . ALA A 1 828 ? 9.009 35.989 -29.292 1.00 87.25 828 ALA A O 1
ATOM 6319 N N . GLN A 1 829 ? 8.896 36.029 -31.540 1.00 89.44 829 GLN A N 1
ATOM 6320 C CA . GLN A 1 829 ? 7.540 36.551 -31.636 1.00 89.44 829 GLN A CA 1
ATOM 6321 C C . GLN A 1 829 ? 6.527 35.566 -31.041 1.00 89.44 829 GLN A C 1
ATOM 6323 O O . GLN A 1 829 ? 5.643 35.987 -30.297 1.00 89.44 829 GLN A O 1
ATOM 6328 N N . ALA A 1 830 ? 6.683 34.263 -31.294 1.00 89.75 830 ALA A N 1
ATOM 6329 C CA . ALA A 1 830 ? 5.820 33.235 -30.713 1.00 89.75 830 ALA A CA 1
ATOM 6330 C C . ALA A 1 830 ? 5.871 33.230 -29.174 1.00 89.75 830 ALA A C 1
ATOM 6332 O O . ALA A 1 830 ? 4.831 33.222 -28.515 1.00 89.75 830 ALA A O 1
ATOM 6333 N N . LEU A 1 831 ? 7.073 33.297 -28.588 1.00 89.12 831 LEU A N 1
ATOM 6334 C CA . LEU A 1 831 ? 7.248 33.357 -27.134 1.00 89.12 831 LEU A CA 1
ATOM 6335 C C . LEU A 1 831 ? 6.694 34.650 -26.520 1.00 89.12 831 LEU A C 1
ATOM 6337 O O . LEU A 1 831 ? 6.160 34.603 -25.413 1.00 89.12 831 LEU A O 1
ATOM 6341 N N . ALA A 1 832 ? 6.805 35.787 -27.215 1.00 88.69 832 ALA A N 1
ATOM 6342 C CA . ALA A 1 832 ? 6.214 37.050 -26.773 1.00 88.69 832 ALA A CA 1
ATOM 6343 C C . ALA A 1 832 ? 4.678 36.990 -26.796 1.00 88.69 832 ALA A C 1
ATOM 6345 O O . ALA A 1 832 ? 4.029 37.324 -25.808 1.00 88.69 832 ALA A O 1
ATOM 6346 N N . MET A 1 833 ? 4.092 36.474 -27.881 1.00 88.19 833 MET A N 1
ATOM 6347 C CA . MET A 1 833 ? 2.639 36.335 -28.011 1.00 88.19 833 MET A CA 1
ATOM 6348 C C . MET A 1 833 ? 2.035 35.405 -26.955 1.00 88.19 833 MET A C 1
ATOM 6350 O O . MET A 1 833 ? 0.982 35.726 -26.412 1.00 88.19 833 MET A O 1
ATOM 6354 N N . LEU A 1 834 ? 2.710 34.296 -26.629 1.00 87.88 834 LEU A N 1
ATOM 6355 C CA . LEU A 1 834 ? 2.266 33.348 -25.598 1.00 87.88 834 LEU A CA 1
ATOM 6356 C C . LEU A 1 834 ? 2.349 33.912 -24.168 1.00 87.88 834 LEU A C 1
ATOM 6358 O O . LEU A 1 834 ? 1.705 33.374 -23.270 1.00 87.88 834 LEU A O 1
ATOM 6362 N N . GLN A 1 835 ? 3.135 34.971 -23.939 1.00 83.44 835 GLN A N 1
ATOM 6363 C CA . GLN A 1 835 ? 3.166 35.682 -22.653 1.00 83.44 835 GLN A CA 1
ATOM 6364 C C . GLN A 1 835 ? 2.007 36.669 -22.507 1.00 83.44 835 GLN A C 1
ATOM 6366 O O . GLN A 1 835 ? 1.528 36.879 -21.395 1.00 83.44 835 GLN A O 1
ATOM 6371 N N . GLU A 1 836 ? 1.570 37.276 -23.609 1.00 83.00 836 GLU A N 1
ATOM 6372 C CA . GLU A 1 836 ? 0.459 38.229 -23.616 1.00 83.00 836 GLU A CA 1
ATOM 6373 C C . GLU A 1 836 ? -0.896 37.518 -23.572 1.00 83.00 836 GLU A C 1
ATOM 6375 O O . GLU A 1 836 ? -1.769 37.893 -22.790 1.00 83.00 836 GLU A O 1
ATOM 6380 N N . GLU A 1 837 ? -1.071 36.468 -24.380 1.00 80.44 837 GLU A N 1
ATOM 6381 C CA . GLU A 1 837 ? -2.294 35.672 -24.407 1.00 80.44 837 GLU A CA 1
ATOM 6382 C C . GLU A 1 837 ? -1.997 34.173 -24.569 1.00 80.44 837 GLU A C 1
ATOM 6384 O O . GLU A 1 837 ? -1.232 33.781 -25.454 1.00 80.44 837 GLU A O 1
ATOM 6389 N N . PRO A 1 838 ? -2.655 33.301 -23.786 1.00 82.12 838 PRO A N 1
ATOM 6390 C CA . PRO A 1 838 ? -2.435 31.866 -23.887 1.00 82.12 838 PRO A CA 1
ATOM 6391 C C . PRO A 1 838 ? -3.087 31.282 -25.147 1.00 82.12 838 PRO A C 1
ATOM 6393 O O . PRO A 1 838 ? -4.243 31.581 -25.459 1.00 82.12 838 PRO A O 1
ATOM 6396 N N . ALA A 1 839 ? -2.363 30.401 -25.836 1.00 89.69 839 ALA A N 1
ATOM 6397 C CA . ALA A 1 839 ? -2.908 29.544 -26.887 1.00 89.69 839 ALA A CA 1
ATOM 6398 C C . ALA A 1 839 ? -3.389 28.205 -26.301 1.00 89.69 839 ALA A C 1
ATOM 6400 O O . ALA A 1 839 ? -2.951 27.794 -25.230 1.00 89.69 839 ALA A O 1
ATOM 6401 N N . ASP A 1 840 ? -4.276 27.518 -27.017 1.00 91.94 840 ASP A N 1
ATOM 6402 C CA . ASP A 1 840 ? -4.733 26.166 -26.684 1.00 91.94 840 ASP A CA 1
ATOM 6403 C C . ASP A 1 840 ? -3.982 25.084 -27.482 1.00 91.94 840 ASP A C 1
ATOM 6405 O O . ASP A 1 840 ? -4.020 23.917 -27.106 1.00 91.94 840 ASP A O 1
ATOM 6409 N N . LEU A 1 841 ? -3.296 25.449 -28.573 1.00 94.00 841 LEU A N 1
ATOM 6410 C CA . LEU A 1 841 ? -2.406 24.568 -29.337 1.00 94.00 841 LEU A CA 1
ATOM 6411 C C . LEU A 1 841 ? -1.375 25.384 -30.131 1.00 94.00 841 LEU A C 1
ATOM 6413 O O . LEU A 1 841 ? -1.699 26.452 -30.653 1.00 94.00 841 LEU A O 1
ATOM 6417 N N . LEU A 1 842 ? -0.151 24.866 -30.251 1.00 94.75 842 LEU A N 1
ATOM 6418 C CA . LEU A 1 842 ? 0.942 25.471 -31.016 1.00 94.75 842 LEU A CA 1
ATOM 6419 C C . LEU A 1 842 ? 1.351 24.577 -32.197 1.00 94.75 842 LEU A C 1
ATOM 6421 O O . LEU A 1 842 ? 1.736 23.429 -31.988 1.00 94.75 842 LEU A O 1
ATOM 6425 N N . LEU A 1 843 ? 1.310 25.113 -33.417 1.00 94.25 843 LEU A N 1
ATOM 6426 C CA . LEU A 1 843 ? 1.944 24.540 -34.608 1.00 94.25 843 LEU A CA 1
ATOM 6427 C C . LEU A 1 843 ? 3.275 25.250 -34.842 1.00 94.25 843 LEU A C 1
ATOM 6429 O O . LEU A 1 843 ? 3.291 26.471 -34.991 1.00 94.25 843 LEU A O 1
ATOM 6433 N N . LEU A 1 844 ? 4.376 24.502 -34.855 1.00 93.50 844 LEU A N 1
ATOM 6434 C CA . LEU A 1 844 ? 5.718 25.075 -34.768 1.00 93.50 844 LEU A CA 1
ATOM 6435 C C . LEU A 1 844 ? 6.661 24.494 -35.815 1.00 93.50 844 LEU A C 1
ATOM 6437 O O . LEU A 1 844 ? 6.980 23.308 -35.766 1.00 93.50 844 LEU A O 1
ATOM 6441 N N . ASP A 1 845 ? 7.153 25.329 -36.725 1.00 90.00 845 ASP A N 1
ATOM 6442 C CA . ASP A 1 845 ? 8.222 24.933 -37.632 1.00 90.00 845 ASP A CA 1
ATOM 6443 C C . ASP A 1 845 ? 9.544 24.704 -36.892 1.00 90.00 845 ASP A C 1
ATOM 6445 O O . ASP A 1 845 ? 9.917 25.448 -35.982 1.00 90.00 845 ASP A O 1
ATOM 6449 N N . ILE A 1 846 ? 10.261 23.651 -37.278 1.00 84.25 846 ILE A N 1
ATOM 6450 C CA . ILE A 1 846 ? 11.540 23.291 -36.660 1.00 84.25 846 ILE A CA 1
ATOM 6451 C C . ILE A 1 846 ? 12.648 24.239 -37.135 1.00 84.25 846 ILE A C 1
ATOM 6453 O O . ILE A 1 846 ? 13.470 24.695 -36.333 1.00 84.25 846 ILE A O 1
ATOM 6457 N N . MET A 1 847 ? 12.662 24.546 -38.434 1.00 79.88 847 MET A N 1
ATOM 6458 C CA . MET A 1 847 ? 13.778 25.205 -39.112 1.00 79.88 847 MET A CA 1
ATOM 6459 C C . MET A 1 847 ? 13.502 26.694 -39.325 1.00 79.88 847 MET A C 1
ATOM 6461 O O . MET A 1 847 ? 13.216 27.108 -40.439 1.00 79.88 847 MET A O 1
ATOM 6465 N N . MET A 1 848 ? 13.636 27.498 -38.266 1.00 85.50 848 MET A N 1
ATOM 6466 C CA . MET A 1 848 ? 13.438 28.953 -38.330 1.00 85.50 848 MET A CA 1
ATOM 6467 C C . MET A 1 848 ? 14.735 29.743 -38.064 1.00 85.50 848 MET A C 1
ATOM 6469 O O . MET A 1 848 ? 15.562 29.314 -37.250 1.00 85.50 848 MET A O 1
ATOM 6473 N N . PRO A 1 849 ? 14.926 30.922 -38.690 1.00 71.12 849 PRO A N 1
ATOM 6474 C CA . PRO A 1 849 ? 16.041 31.820 -38.411 1.00 71.12 849 PRO A CA 1
ATOM 6475 C C . PRO A 1 849 ? 16.028 32.345 -36.970 1.00 71.12 849 PRO A C 1
ATOM 6477 O O . PRO A 1 849 ? 14.998 32.746 -36.431 1.00 71.12 849 PRO A O 1
ATOM 6480 N N . GLY A 1 850 ? 17.208 32.417 -36.353 1.00 83.50 850 GLY A N 1
ATOM 6481 C CA . GLY A 1 850 ? 17.357 32.914 -34.987 1.00 83.50 850 GLY A CA 1
ATOM 6482 C C . GLY A 1 850 ? 17.026 31.845 -33.949 1.00 83.50 850 GLY A C 1
ATOM 6483 O O . GLY A 1 850 ? 17.904 31.067 -33.583 1.00 83.50 850 GLY A O 1
ATOM 6484 N N . VAL A 1 851 ? 15.791 31.837 -33.442 1.00 83.19 851 VAL A N 1
ATOM 6485 C CA . VAL A 1 851 ? 15.347 30.875 -32.419 1.00 83.19 851 VAL A CA 1
ATOM 6486 C C . VAL A 1 851 ? 14.689 29.682 -33.107 1.00 83.19 851 VAL A C 1
ATOM 6488 O O . VAL A 1 851 ? 13.644 29.836 -33.738 1.00 83.19 851 VAL A O 1
ATOM 6491 N N . SER A 1 852 ? 15.291 28.499 -32.966 1.00 85.25 852 SER A N 1
ATOM 6492 C CA . SER A 1 852 ? 14.773 27.268 -33.572 1.00 85.25 852 SER A CA 1
ATOM 6493 C C . SER A 1 852 ? 13.466 26.805 -32.917 1.00 85.25 852 SER A C 1
ATOM 6495 O O . SER A 1 852 ? 13.205 27.103 -31.746 1.00 85.25 852 SER A O 1
ATOM 6497 N N . GLY A 1 853 ? 12.667 26.003 -33.630 1.00 83.81 853 GLY A N 1
ATOM 6498 C CA . GLY A 1 853 ? 11.462 25.388 -33.058 1.00 83.81 853 GLY A CA 1
ATOM 6499 C C . GLY A 1 853 ? 11.761 24.506 -31.836 1.00 83.81 853 GLY A C 1
ATOM 6500 O O . GLY A 1 853 ? 11.001 24.489 -30.865 1.00 83.81 853 GLY A O 1
ATOM 6501 N N . TYR A 1 854 ? 12.920 23.844 -31.809 1.00 85.31 854 TYR A N 1
ATOM 6502 C CA . TYR A 1 854 ? 13.363 23.066 -30.650 1.00 85.31 854 TYR A CA 1
ATOM 6503 C C . TYR A 1 854 ? 13.619 23.938 -29.419 1.00 85.31 854 TYR A C 1
ATOM 6505 O O . TYR A 1 854 ? 13.220 23.579 -28.308 1.00 85.31 854 TYR A O 1
ATOM 6513 N N . ASP A 1 855 ? 14.237 25.105 -29.600 1.00 85.88 855 ASP A N 1
ATOM 6514 C CA . ASP A 1 855 ? 14.529 26.015 -28.491 1.00 85.88 855 ASP A CA 1
ATOM 6515 C C . ASP A 1 855 ? 13.259 26.681 -27.945 1.00 85.88 855 ASP A C 1
ATOM 6517 O O . ASP A 1 855 ? 13.129 26.862 -26.729 1.00 85.88 855 ASP A O 1
ATOM 6521 N N . VAL A 1 856 ? 12.286 26.978 -28.816 1.00 87.44 856 VAL A N 1
ATOM 6522 C CA . VAL A 1 856 ? 10.954 27.451 -28.404 1.00 87.44 856 VAL A CA 1
ATOM 6523 C C . VAL A 1 856 ? 10.253 26.387 -27.559 1.00 87.44 856 VAL A C 1
ATOM 6525 O O . VAL A 1 856 ? 9.813 26.688 -26.449 1.00 87.44 856 VAL A O 1
ATOM 6528 N N . CYS A 1 857 ? 10.205 25.133 -28.024 1.00 88.69 857 CYS A N 1
ATOM 6529 C CA . CYS A 1 857 ? 9.579 24.030 -27.288 1.00 88.69 857 CYS A CA 1
ATOM 6530 C C . CYS A 1 857 ? 10.248 23.803 -25.924 1.00 88.69 857 CYS A C 1
ATOM 6532 O O . CYS A 1 857 ? 9.566 23.750 -24.899 1.00 88.69 857 CYS A O 1
ATOM 6534 N N . ARG A 1 858 ? 11.586 23.775 -25.880 1.00 87.12 858 ARG A N 1
ATOM 6535 C CA . ARG A 1 858 ? 12.357 23.630 -24.634 1.00 87.12 858 ARG A CA 1
ATOM 6536 C C . ARG A 1 858 ? 12.050 24.753 -23.640 1.00 87.12 858 ARG A C 1
ATOM 6538 O O . ARG A 1 858 ? 11.863 24.504 -22.450 1.00 87.12 858 ARG A O 1
ATOM 6545 N N . THR A 1 859 ? 11.970 25.989 -24.131 1.00 87.12 859 THR A N 1
ATOM 6546 C CA . THR A 1 859 ? 11.654 27.167 -23.310 1.00 87.12 859 THR A CA 1
ATOM 6547 C C . THR A 1 859 ? 10.236 27.100 -22.748 1.00 87.12 859 THR A C 1
ATOM 6549 O O . THR A 1 859 ? 10.020 27.436 -21.582 1.00 87.12 859 THR A O 1
ATOM 6552 N N . LEU A 1 860 ? 9.277 26.632 -23.550 1.00 86.81 860 LEU A N 1
ATOM 6553 C CA . LEU A 1 860 ? 7.892 26.452 -23.120 1.00 86.81 860 LEU A CA 1
ATOM 6554 C C . LEU A 1 860 ? 7.762 25.337 -22.080 1.00 86.81 860 LEU A C 1
ATOM 6556 O O . LEU A 1 860 ? 7.103 25.544 -21.066 1.00 86.81 860 LEU A O 1
ATOM 6560 N N . ARG A 1 861 ? 8.439 24.197 -22.260 1.00 88.00 861 ARG A N 1
ATOM 6561 C CA . ARG A 1 861 ? 8.373 23.057 -21.325 1.00 88.00 861 ARG A CA 1
ATOM 6562 C C . ARG A 1 861 ? 9.024 23.308 -19.973 1.00 88.00 861 ARG A C 1
ATOM 6564 O O . ARG A 1 861 ? 8.645 22.675 -18.995 1.00 88.00 861 ARG A O 1
ATOM 6571 N N . ALA A 1 862 ? 9.928 24.280 -19.882 1.00 83.06 862 ALA A N 1
ATOM 6572 C CA . ALA A 1 862 ? 10.446 24.751 -18.600 1.00 83.06 862 ALA A CA 1
ATOM 6573 C C . ALA A 1 862 ? 9.395 25.500 -17.750 1.00 83.06 862 ALA A C 1
ATOM 6575 O O . ALA A 1 862 ? 9.640 25.749 -16.572 1.00 83.06 862 ALA A O 1
ATOM 6576 N N . ARG A 1 863 ? 8.258 25.904 -18.340 1.00 80.94 863 ARG A N 1
ATOM 6577 C CA . ARG A 1 863 ? 7.230 26.734 -17.685 1.00 80.94 863 ARG A CA 1
ATOM 6578 C C . ARG A 1 863 ? 5.831 26.128 -17.717 1.00 80.94 863 ARG A C 1
ATOM 6580 O O . ARG A 1 863 ? 5.076 26.348 -16.781 1.00 80.94 863 ARG A O 1
ATOM 6587 N N . LEU A 1 864 ? 5.496 25.413 -18.787 1.00 79.69 864 LEU A N 1
ATOM 6588 C CA . LEU A 1 864 ? 4.177 24.849 -19.043 1.00 79.69 864 LEU A CA 1
ATOM 6589 C C . LEU A 1 864 ? 4.292 23.336 -19.257 1.00 79.69 864 LEU A C 1
ATOM 6591 O O . LEU A 1 864 ? 5.016 22.897 -20.165 1.00 79.69 864 LEU A O 1
ATOM 6595 N N . PRO A 1 865 ? 3.570 22.525 -18.472 1.00 76.06 865 PRO A N 1
ATOM 6596 C CA . PRO A 1 865 ? 3.534 21.089 -18.667 1.00 76.06 865 PRO A CA 1
ATOM 6597 C C . PRO A 1 865 ? 2.833 20.716 -19.987 1.00 76.06 865 PRO A C 1
ATOM 6599 O O . PRO A 1 865 ? 2.113 21.498 -20.612 1.00 76.06 865 PRO A O 1
ATOM 6602 N N . VAL A 1 866 ? 3.085 19.489 -20.444 1.00 75.12 866 VAL A N 1
ATOM 6603 C CA . VAL A 1 866 ? 2.682 18.972 -21.769 1.00 75.12 866 VAL A CA 1
ATOM 6604 C C . VAL A 1 866 ? 1.158 18.953 -21.973 1.00 75.12 866 VAL A C 1
ATOM 6606 O O . VAL A 1 866 ? 0.680 19.026 -23.105 1.00 75.12 866 VAL A O 1
ATOM 6609 N N . ASN A 1 867 ? 0.401 18.863 -20.881 1.00 71.38 867 ASN A N 1
ATOM 6610 C CA . ASN A 1 867 ? -1.060 18.835 -20.840 1.00 71.38 867 ASN A CA 1
ATOM 6611 C C . ASN A 1 867 ? -1.713 20.228 -20.825 1.00 71.38 867 ASN A C 1
ATOM 6613 O O . ASN A 1 867 ? -2.914 20.305 -21.055 1.00 71.38 867 ASN A O 1
ATOM 6617 N N . GLU A 1 868 ? -0.959 21.306 -20.584 1.00 81.00 868 GLU A N 1
ATOM 6618 C CA . GLU A 1 868 ? -1.488 22.680 -20.576 1.00 81.00 868 GLU A CA 1
ATOM 6619 C C . GLU A 1 868 ? -1.395 23.365 -21.945 1.00 81.00 868 GLU A C 1
ATOM 6621 O O . GLU A 1 868 ? -2.299 24.114 -22.318 1.00 81.00 868 GLU A O 1
ATOM 6626 N N . LEU A 1 869 ? -0.330 23.085 -22.707 1.00 89.69 869 LEU A N 1
ATOM 6627 C CA . LEU A 1 869 ? -0.146 23.583 -24.074 1.00 89.69 869 LEU A CA 1
ATOM 6628 C C . LEU A 1 869 ? 0.412 22.478 -24.987 1.00 89.69 869 LEU A C 1
ATOM 6630 O O . LEU A 1 869 ? 1.626 22.227 -24.977 1.00 89.69 869 LEU A O 1
ATOM 6634 N N . PRO A 1 870 ? -0.447 21.831 -25.793 1.00 91.62 870 PRO A N 1
ATOM 6635 C CA . PRO A 1 870 ? -0.030 20.911 -26.839 1.00 91.62 870 PRO A CA 1
ATOM 6636 C C . PRO A 1 870 ? 0.802 21.602 -27.932 1.00 91.62 870 PRO A C 1
ATOM 6638 O O . PRO A 1 870 ? 0.393 22.635 -28.464 1.00 91.62 870 PRO A O 1
ATOM 6641 N N . VAL A 1 871 ? 1.946 21.015 -28.293 1.00 93.38 871 VAL A N 1
ATOM 6642 C CA . VAL A 1 871 ? 2.843 21.499 -29.360 1.00 93.38 871 VAL A CA 1
ATOM 6643 C C . VAL A 1 871 ? 2.969 20.435 -30.451 1.00 93.38 871 VAL A C 1
ATOM 6645 O O . VAL A 1 871 ? 3.381 19.314 -30.157 1.00 93.38 871 VAL A O 1
ATOM 6648 N N . ILE A 1 872 ? 2.646 20.781 -31.699 1.00 92.88 872 ILE A N 1
ATOM 6649 C CA . ILE A 1 872 ? 2.850 19.934 -32.883 1.00 92.88 872 ILE A CA 1
ATOM 6650 C C . ILE A 1 872 ? 3.961 20.550 -33.739 1.00 92.88 872 ILE A C 1
ATOM 6652 O O . ILE A 1 872 ? 3.851 21.700 -34.169 1.00 92.88 872 ILE A O 1
ATOM 6656 N N . MET A 1 873 ? 5.021 19.789 -33.999 1.00 90.50 873 MET A N 1
ATOM 6657 C CA . MET A 1 873 ? 6.167 20.249 -34.790 1.00 90.50 873 MET A CA 1
ATOM 6658 C C . MET A 1 873 ? 5.978 20.013 -36.293 1.00 90.50 873 MET A C 1
ATOM 6660 O O . MET A 1 873 ? 5.448 18.986 -36.705 1.00 90.50 873 MET A O 1
ATOM 6664 N N . LEU A 1 874 ? 6.449 20.934 -37.133 1.00 87.06 874 LEU A N 1
ATOM 6665 C CA . LEU A 1 874 ? 6.439 20.807 -38.593 1.00 87.06 874 LEU A CA 1
ATOM 6666 C C . LEU A 1 874 ? 7.868 20.532 -39.088 1.00 87.06 874 LEU A C 1
ATOM 6668 O O . LEU A 1 874 ? 8.783 21.290 -38.781 1.00 87.06 874 LEU A O 1
ATOM 6672 N N . THR A 1 875 ? 8.077 19.450 -39.845 1.00 79.69 875 THR A N 1
ATOM 6673 C CA . THR A 1 875 ? 9.413 19.000 -40.291 1.00 79.69 875 THR A CA 1
ATOM 6674 C C . THR A 1 875 ? 9.504 18.805 -41.805 1.00 79.69 875 THR A C 1
ATOM 6676 O O . THR A 1 875 ? 8.558 18.345 -42.435 1.00 79.69 875 THR A O 1
ATOM 6679 N N . ALA A 1 876 ? 10.661 19.104 -42.406 1.00 65.19 876 ALA A N 1
ATOM 6680 C CA . ALA A 1 876 ? 10.963 18.827 -43.819 1.00 65.19 876 ALA A CA 1
ATOM 6681 C C . ALA A 1 876 ? 11.613 17.444 -44.054 1.00 65.19 876 ALA A C 1
ATOM 6683 O O . ALA A 1 876 ? 11.915 17.079 -45.191 1.00 65.19 876 ALA A O 1
ATOM 6684 N N . SER A 1 877 ? 11.873 16.680 -42.987 1.00 56.72 877 SER A N 1
ATOM 6685 C CA . SER A 1 877 ? 12.619 15.420 -43.020 1.00 56.72 877 SER A CA 1
ATOM 6686 C C . SER A 1 877 ? 11.741 14.239 -42.601 1.00 56.72 877 SER A C 1
ATOM 6688 O O . SER A 1 877 ? 11.020 14.306 -41.611 1.00 56.72 877 SER A O 1
ATOM 6690 N N . HIS A 1 878 ? 11.840 13.126 -43.333 1.00 53.19 878 HIS A N 1
ATOM 6691 C CA . HIS A 1 878 ? 11.212 11.842 -42.982 1.00 53.19 878 HIS A CA 1
ATOM 6692 C C . HIS A 1 878 ? 12.133 10.938 -42.140 1.00 53.19 878 HIS A C 1
ATOM 6694 O O . HIS A 1 878 ? 11.884 9.739 -42.007 1.00 53.19 878 HIS A O 1
ATOM 6700 N N . ARG A 1 879 ? 13.257 11.460 -41.630 1.00 52.41 879 ARG A N 1
ATOM 6701 C CA . ARG A 1 879 ? 14.242 10.650 -40.903 1.00 52.41 879 ARG A CA 1
ATOM 6702 C C . ARG A 1 879 ? 13.787 10.419 -39.465 1.00 52.41 879 ARG A C 1
ATOM 6704 O O . ARG A 1 879 ? 13.462 11.358 -38.752 1.00 52.41 879 ARG A O 1
ATOM 6711 N N . LEU A 1 880 ? 13.869 9.163 -39.022 1.00 44.62 880 LEU A N 1
ATOM 6712 C CA . LEU A 1 880 ? 13.479 8.716 -37.678 1.00 44.62 880 LEU A CA 1
ATOM 6713 C C . LEU A 1 880 ? 14.170 9.501 -36.542 1.00 44.62 880 LEU A C 1
ATOM 6715 O O . LEU A 1 880 ? 13.611 9.628 -35.461 1.00 44.62 880 LEU A O 1
ATOM 6719 N N . HIS A 1 881 ? 15.372 10.034 -36.785 1.00 53.16 881 HIS A N 1
ATOM 6720 C CA . HIS A 1 881 ? 16.163 10.752 -35.780 1.00 53.16 881 HIS A CA 1
ATOM 6721 C C . HIS A 1 881 ? 15.572 12.122 -35.408 1.00 53.16 881 HIS A C 1
ATOM 6723 O O . HIS A 1 881 ? 15.510 12.443 -34.227 1.00 53.16 881 HIS A O 1
ATOM 6729 N N . ASP A 1 882 ? 15.048 12.865 -36.389 1.00 53.22 882 ASP A N 1
ATOM 6730 C CA . ASP A 1 882 ? 14.448 14.192 -36.166 1.00 53.22 882 ASP A CA 1
ATOM 6731 C C . ASP A 1 882 ? 13.116 14.082 -35.392 1.00 53.22 882 ASP A C 1
ATOM 6733 O O . ASP A 1 882 ? 12.697 14.999 -34.693 1.00 53.22 882 ASP A O 1
ATOM 6737 N N . LEU A 1 883 ? 12.455 12.922 -35.483 1.00 56.66 883 LEU A N 1
ATOM 6738 C CA . LEU A 1 883 ? 11.217 12.622 -34.761 1.00 56.66 883 LEU A CA 1
ATOM 6739 C C . LEU A 1 883 ? 11.469 12.324 -33.280 1.00 56.66 883 LEU A C 1
ATOM 6741 O O . LEU A 1 883 ? 10.703 12.760 -32.426 1.00 56.66 883 LEU A O 1
ATOM 6745 N N . ILE A 1 884 ? 12.545 11.591 -32.980 1.00 59.03 884 ILE A N 1
ATOM 6746 C CA . ILE A 1 884 ? 12.923 11.217 -31.611 1.00 59.03 884 ILE A CA 1
ATOM 6747 C C . ILE A 1 884 ? 13.302 12.468 -30.807 1.00 59.03 884 ILE A C 1
ATOM 6749 O O . ILE A 1 884 ? 12.803 12.651 -29.699 1.00 59.03 884 ILE A O 1
ATOM 6753 N N . GLU A 1 885 ? 14.096 13.367 -31.393 1.00 66.38 885 GLU A N 1
ATOM 6754 C CA . GLU A 1 885 ? 14.538 14.603 -30.734 1.00 66.38 885 GLU A CA 1
ATOM 6755 C C . GLU A 1 885 ? 13.362 15.541 -30.389 1.00 66.38 885 GLU A C 1
ATOM 6757 O O . GLU A 1 885 ? 13.310 16.111 -29.297 1.00 66.38 885 GLU A O 1
ATOM 6762 N N . GLY A 1 886 ? 12.358 15.649 -31.268 1.00 60.16 886 GLY A N 1
ATOM 6763 C CA . GLY A 1 886 ? 11.149 16.440 -31.008 1.00 60.16 886 GLY A CA 1
ATOM 6764 C C . GLY A 1 886 ? 10.320 15.934 -29.820 1.00 60.16 886 GLY A C 1
ATOM 6765 O O . GLY A 1 886 ? 9.877 16.734 -28.990 1.00 60.16 886 GLY A O 1
ATOM 6766 N N . PHE A 1 887 ? 10.147 14.614 -29.687 1.00 71.31 887 PHE A N 1
ATOM 6767 C CA . PHE A 1 887 ? 9.425 14.021 -28.554 1.00 71.31 887 PHE A CA 1
ATOM 6768 C C . PHE A 1 887 ? 10.208 14.114 -27.239 1.00 71.31 887 PHE A C 1
ATOM 6770 O O . PHE A 1 887 ? 9.612 14.408 -26.202 1.00 71.31 887 PHE A O 1
ATOM 6777 N N . GLU A 1 888 ? 11.532 13.934 -27.266 1.00 76.62 888 GLU A N 1
ATOM 6778 C CA . GLU A 1 888 ? 12.392 14.091 -26.080 1.00 76.62 888 GLU A CA 1
ATOM 6779 C C . GLU A 1 888 ? 12.340 15.515 -25.503 1.00 76.62 888 GLU A C 1
ATOM 6781 O O . GLU A 1 888 ? 12.440 15.710 -24.291 1.00 76.62 888 GLU A O 1
ATOM 6786 N N . LEU A 1 889 ? 12.109 16.517 -26.357 1.00 77.44 889 LEU A N 1
ATOM 6787 C CA . LEU A 1 889 ? 11.944 17.920 -25.969 1.00 77.44 889 LEU A CA 1
ATOM 6788 C C . LEU A 1 889 ? 10.517 18.279 -25.518 1.00 77.44 889 LEU A C 1
ATOM 6790 O O . LEU A 1 889 ? 10.251 19.440 -25.196 1.00 77.44 889 LEU A O 1
ATOM 6794 N N . GLY A 1 890 ? 9.608 17.301 -25.472 1.00 76.69 890 GLY A N 1
ATOM 6795 C CA . GLY A 1 890 ? 8.244 17.456 -24.972 1.00 76.69 890 GLY A CA 1
ATOM 6796 C C . GLY A 1 890 ? 7.224 17.938 -26.006 1.00 76.69 890 GLY A C 1
ATOM 6797 O O . GLY A 1 890 ? 6.178 18.462 -25.609 1.00 76.69 890 GLY A O 1
ATOM 6798 N N . ALA A 1 891 ? 7.490 17.792 -27.309 1.00 85.62 891 ALA A N 1
ATOM 6799 C CA . ALA A 1 891 ? 6.449 17.954 -28.323 1.00 85.62 891 ALA A CA 1
ATOM 6800 C C . ALA A 1 891 ? 5.381 16.860 -28.176 1.00 85.62 891 ALA A C 1
ATOM 6802 O O . ALA A 1 891 ? 5.669 15.731 -27.781 1.00 85.62 891 ALA A O 1
ATOM 6803 N N . ASN A 1 892 ? 4.135 17.197 -28.492 1.00 86.94 892 ASN A N 1
ATOM 6804 C CA . ASN A 1 892 ? 3.014 16.268 -28.411 1.00 86.94 892 ASN A CA 1
ATOM 6805 C C . ASN A 1 892 ? 2.859 15.454 -29.699 1.00 86.94 892 ASN A C 1
ATOM 6807 O O . ASN A 1 892 ? 2.381 14.325 -29.623 1.00 86.94 892 ASN A O 1
ATOM 6811 N N . ASP A 1 893 ? 3.235 16.021 -30.852 1.00 86.94 893 ASP A N 1
ATOM 6812 C CA . ASP A 1 893 ? 3.175 15.344 -32.152 1.00 86.94 893 ASP A CA 1
ATOM 6813 C C . ASP A 1 893 ? 4.011 16.059 -33.241 1.00 86.94 893 ASP A C 1
ATOM 6815 O O . ASP A 1 893 ? 4.579 17.125 -32.990 1.00 86.94 893 ASP A O 1
ATOM 6819 N N . TYR A 1 894 ? 4.070 15.506 -34.461 1.00 85.38 894 TYR A N 1
ATOM 6820 C CA . TYR A 1 894 ? 4.745 16.104 -35.623 1.00 85.38 894 TYR A CA 1
ATOM 6821 C C . TYR A 1 894 ? 3.991 15.926 -36.957 1.00 85.38 894 TYR A C 1
ATOM 6823 O O . TYR A 1 894 ? 3.204 15.000 -37.130 1.00 85.38 894 TYR A O 1
ATOM 6831 N N . LEU A 1 895 ? 4.285 16.780 -37.942 1.00 81.19 895 LEU A N 1
ATOM 6832 C CA . LEU A 1 895 ? 3.772 16.723 -39.317 1.00 81.19 895 LEU A CA 1
ATOM 6833 C C . LEU A 1 895 ? 4.894 16.957 -40.337 1.00 81.19 895 LEU A C 1
ATOM 6835 O O . LEU A 1 895 ? 5.691 17.883 -40.190 1.00 81.19 895 LEU A O 1
ATOM 6839 N N . THR A 1 896 ? 4.945 16.141 -41.393 1.00 78.50 896 THR A N 1
ATOM 6840 C CA . THR A 1 896 ? 5.953 16.260 -42.462 1.00 78.50 896 THR A CA 1
ATOM 6841 C C . THR A 1 896 ? 5.484 17.189 -43.583 1.00 78.50 896 THR A C 1
ATOM 6843 O O . THR A 1 896 ? 4.337 17.103 -44.014 1.00 78.50 896 THR A O 1
ATOM 6846 N N . LYS A 1 897 ? 6.375 18.042 -44.096 1.00 72.00 897 LYS A N 1
ATOM 6847 C CA . LYS A 1 897 ? 6.152 18.904 -45.266 1.00 72.00 897 LYS A CA 1
ATOM 6848 C C . LYS A 1 897 ? 6.436 18.091 -46.553 1.00 72.00 897 LYS A C 1
ATOM 6850 O O . LYS A 1 897 ? 7.500 17.476 -46.625 1.00 72.00 897 LYS A O 1
ATOM 6855 N N . PRO A 1 898 ? 5.551 18.080 -47.575 1.00 62.66 898 PRO A N 1
ATOM 6856 C CA . PRO A 1 898 ? 4.350 18.908 -47.737 1.00 62.66 898 PRO A CA 1
ATOM 6857 C C . PRO A 1 898 ? 3.165 18.459 -46.865 1.00 62.66 898 PRO A C 1
ATOM 6859 O O . PRO A 1 898 ? 2.857 17.274 -46.777 1.00 62.66 898 PRO A O 1
ATOM 6862 N N . ILE A 1 899 ? 2.489 19.430 -46.236 1.00 71.94 899 ILE A N 1
ATOM 6863 C CA . ILE A 1 899 ? 1.442 19.190 -45.231 1.00 71.94 899 ILE A CA 1
ATOM 6864 C C . ILE A 1 899 ? 0.104 18.893 -45.914 1.00 71.94 899 ILE A C 1
ATOM 6866 O O . ILE A 1 899 ? -0.448 19.735 -46.622 1.00 71.94 899 ILE A O 1
ATOM 6870 N N . SER A 1 900 ? -0.454 17.713 -45.646 1.00 78.94 900 SER A N 1
ATOM 6871 C CA . SER A 1 900 ? -1.807 17.347 -46.074 1.00 78.94 900 SER A CA 1
ATOM 6872 C C . SER A 1 900 ? -2.869 18.009 -45.189 1.00 78.94 900 SER A C 1
ATOM 6874 O O . SER A 1 900 ? -2.858 17.851 -43.965 1.00 78.94 900 SER A O 1
ATOM 6876 N N . LYS A 1 901 ? -3.848 18.690 -45.805 1.00 76.00 901 LYS A N 1
ATOM 6877 C CA . LYS A 1 901 ? -4.974 19.341 -45.103 1.00 76.00 901 LYS A CA 1
ATOM 6878 C C . LYS A 1 901 ? -5.739 18.375 -44.189 1.00 76.00 901 LYS A C 1
ATOM 6880 O O . LYS A 1 901 ? -6.088 18.731 -43.066 1.00 76.00 901 LYS A O 1
ATOM 6885 N N . ALA A 1 902 ? -5.998 17.152 -44.657 1.00 69.38 902 ALA A N 1
ATOM 6886 C CA . ALA A 1 902 ? -6.755 16.155 -43.897 1.00 69.38 902 ALA A CA 1
ATOM 6887 C C . ALA A 1 902 ? -5.991 15.667 -42.655 1.00 69.38 902 ALA A C 1
ATOM 6889 O O . ALA A 1 902 ? -6.583 15.475 -41.592 1.00 69.38 902 ALA A O 1
ATOM 6890 N N . GLU A 1 903 ? -4.675 15.504 -42.781 1.00 75.31 903 GLU A N 1
ATOM 6891 C CA . GLU A 1 903 ? -3.815 15.041 -41.692 1.00 75.31 903 GLU A CA 1
ATOM 6892 C C . GLU A 1 903 ? -3.672 16.104 -40.596 1.00 75.31 903 GLU A C 1
ATOM 6894 O O . GLU A 1 903 ? -3.842 15.804 -39.412 1.00 75.31 903 GLU A O 1
ATOM 6899 N N . LEU A 1 904 ? -3.451 17.360 -40.999 1.00 84.56 904 LEU A N 1
ATOM 6900 C CA . LEU A 1 904 ? -3.356 18.507 -40.099 1.00 84.56 904 LEU A CA 1
ATOM 6901 C C . LEU A 1 904 ? -4.596 18.634 -39.202 1.00 84.56 904 LEU A C 1
ATOM 6903 O O . LEU A 1 904 ? -4.477 18.729 -37.980 1.00 84.56 904 LEU A O 1
ATOM 6907 N N . LEU A 1 905 ? -5.792 18.591 -39.799 1.00 84.81 905 LEU A N 1
ATOM 6908 C CA . LEU A 1 905 ? -7.050 18.749 -39.066 1.00 84.81 905 LEU A CA 1
ATOM 6909 C C . LEU A 1 905 ? -7.274 17.636 -38.033 1.00 84.81 905 LEU A C 1
ATOM 6911 O O . LEU A 1 905 ? -7.706 17.921 -36.917 1.00 84.81 905 LEU A O 1
ATOM 6915 N N . SER A 1 906 ? -6.948 16.386 -38.373 1.00 80.12 906 SER A N 1
ATOM 6916 C CA . SER A 1 906 ? -7.135 15.244 -37.467 1.00 80.12 906 SER A CA 1
ATOM 6917 C C . SER A 1 906 ? -6.246 15.331 -36.221 1.00 80.12 906 SER A C 1
ATOM 6919 O O . SER A 1 906 ? -6.690 15.010 -35.113 1.00 80.12 906 SER A O 1
ATOM 6921 N N . ARG A 1 907 ? -4.987 15.760 -36.384 1.00 87.19 907 ARG A N 1
ATOM 6922 C CA . ARG A 1 907 ? -4.033 15.871 -35.268 1.00 87.19 907 ARG A CA 1
ATOM 6923 C C . ARG A 1 907 ? -4.384 17.036 -34.344 1.00 87.19 907 ARG A C 1
ATOM 6925 O O . ARG A 1 907 ? -4.442 16.858 -33.128 1.00 87.19 907 ARG A O 1
ATOM 6932 N N . VAL A 1 908 ? -4.723 18.194 -34.915 1.00 90.44 908 VAL A N 1
ATOM 6933 C CA . VAL A 1 908 ? -5.170 19.372 -34.148 1.00 90.44 908 VAL A CA 1
ATOM 6934 C C . VAL A 1 908 ? -6.425 19.056 -33.327 1.00 90.44 908 VAL A C 1
ATOM 6936 O O . VAL A 1 908 ? -6.473 19.351 -32.133 1.00 90.44 908 VAL A O 1
ATOM 6939 N N . GLU A 1 909 ? -7.422 18.394 -33.921 1.00 88.19 909 GLU A N 1
ATOM 6940 C CA . GLU A 1 909 ? -8.661 18.046 -33.216 1.00 88.19 909 GLU A CA 1
ATOM 6941 C C . GLU A 1 909 ? -8.424 17.099 -32.028 1.00 88.19 909 GLU A C 1
ATOM 6943 O O . GLU A 1 909 ? -9.025 17.268 -30.963 1.00 88.19 909 GLU A O 1
ATOM 6948 N N . THR A 1 910 ? -7.531 16.122 -32.186 1.00 85.00 910 THR A N 1
ATOM 6949 C CA . THR A 1 910 ? -7.231 15.129 -31.145 1.00 85.00 910 THR A CA 1
ATOM 6950 C C . THR A 1 910 ? -6.636 15.784 -29.898 1.00 85.00 910 THR A C 1
ATOM 6952 O O . THR A 1 910 ? -7.099 15.533 -28.783 1.00 85.00 910 THR A O 1
ATOM 6955 N N . HIS A 1 911 ? -5.655 16.672 -30.070 1.00 88.50 911 HIS A N 1
ATOM 6956 C CA . HIS A 1 911 ? -4.989 17.319 -28.940 1.00 88.50 911 HIS A CA 1
ATOM 6957 C C . HIS A 1 911 ? -5.873 18.337 -28.217 1.00 88.50 911 HIS A C 1
ATOM 6959 O O . HIS A 1 911 ? -5.852 18.394 -26.986 1.00 88.50 911 HIS A O 1
ATOM 6965 N N . LEU A 1 912 ? -6.713 19.077 -28.944 1.00 88.62 912 LEU A N 1
ATOM 6966 C CA . LEU A 1 912 ? -7.658 20.012 -28.326 1.00 88.62 912 LEU A CA 1
ATOM 6967 C C . LEU A 1 912 ? -8.730 19.292 -27.487 1.00 88.62 912 LEU A C 1
ATOM 6969 O O . LEU A 1 912 ? -9.118 19.786 -26.429 1.00 88.62 912 LEU A O 1
ATOM 6973 N N . ARG A 1 913 ? -9.172 18.091 -27.896 1.00 83.69 913 ARG A N 1
ATOM 6974 C CA . ARG A 1 913 ? -10.098 17.269 -27.089 1.00 83.69 913 ARG A CA 1
ATOM 6975 C C . ARG A 1 913 ? -9.476 16.808 -25.771 1.00 83.69 913 ARG A C 1
ATOM 6977 O O . ARG A 1 913 ? -10.155 16.815 -24.747 1.00 83.69 913 ARG A O 1
ATOM 6984 N N . LEU A 1 914 ? -8.205 16.409 -25.785 1.00 79.81 914 LEU A N 1
ATOM 6985 C CA . LEU A 1 914 ? -7.499 15.983 -24.572 1.00 79.81 914 LEU A CA 1
ATOM 6986 C C . LEU A 1 914 ? -7.343 17.139 -23.571 1.00 79.81 914 LEU A C 1
ATOM 6988 O O . LEU A 1 914 ? -7.550 16.944 -22.372 1.00 79.81 914 LEU A O 1
ATOM 6992 N N . LEU A 1 915 ? -7.063 18.347 -24.066 1.00 83.38 915 LEU A N 1
ATOM 6993 C CA . LEU A 1 915 ? -6.955 19.554 -23.244 1.00 83.38 915 LEU A CA 1
ATOM 6994 C C . LEU A 1 915 ? -8.275 19.900 -22.527 1.00 83.38 915 LEU A C 1
ATOM 6996 O O . LEU A 1 915 ? -8.273 20.210 -21.335 1.00 83.38 915 LEU A O 1
ATOM 7000 N N . ASP A 1 916 ? -9.413 19.802 -23.223 1.00 81.88 916 ASP A N 1
ATOM 7001 C CA . ASP A 1 916 ? -10.742 20.071 -22.646 1.00 81.88 916 ASP A CA 1
ATOM 7002 C C . ASP A 1 916 ? -11.101 19.093 -21.511 1.00 81.88 916 ASP A C 1
ATOM 7004 O O . ASP A 1 916 ? -11.705 19.471 -20.503 1.00 81.88 916 ASP A O 1
ATOM 7008 N N . ILE A 1 917 ? -10.684 17.829 -21.628 1.00 78.12 917 ILE A N 1
ATOM 7009 C CA . ILE A 1 917 ? -10.888 16.820 -20.580 1.00 78.12 917 ILE A CA 1
ATOM 7010 C C . ILE A 1 917 ? -10.054 17.151 -19.334 1.00 78.12 917 ILE A C 1
ATOM 7012 O O . ILE A 1 917 ? -10.599 17.130 -18.227 1.00 78.12 917 ILE A O 1
ATOM 7016 N N . SER A 1 918 ? -8.771 17.501 -19.501 1.00 76.69 918 SER A N 1
ATOM 7017 C CA . SER A 1 918 ? -7.874 17.835 -18.381 1.00 76.69 918 SER A CA 1
ATOM 7018 C C . SER A 1 918 ? -8.415 19.013 -17.561 1.00 76.69 918 SER A C 1
ATOM 7020 O O . SER A 1 918 ? -8.596 18.897 -16.348 1.00 76.69 918 SER A O 1
ATOM 7022 N N . ARG A 1 919 ? -8.807 20.111 -18.226 1.00 80.25 919 ARG A N 1
ATOM 7023 C CA . ARG A 1 919 ? -9.362 21.308 -17.562 1.00 80.25 919 ARG A CA 1
ATOM 7024 C C . ARG A 1 919 ? -10.642 21.012 -16.770 1.00 80.25 919 ARG A C 1
ATOM 7026 O O . ARG A 1 919 ? -10.879 21.580 -15.704 1.00 80.25 919 ARG A O 1
ATOM 7033 N N . ASN A 1 920 ? -11.488 20.110 -17.269 1.00 75.44 920 ASN A N 1
ATOM 7034 C CA . ASN A 1 920 ? -12.720 19.733 -16.574 1.00 75.44 920 ASN A CA 1
ATOM 7035 C C . ASN A 1 920 ? -12.476 18.895 -15.310 1.00 75.44 920 ASN A C 1
ATOM 7037 O O . ASN A 1 920 ? -13.262 18.995 -14.366 1.00 75.44 920 ASN A O 1
ATOM 7041 N N . LEU A 1 921 ? -11.418 18.082 -15.279 1.00 72.69 921 LEU A N 1
ATOM 7042 C CA . LEU A 1 921 ? -11.037 17.300 -14.100 1.00 72.69 921 LEU A CA 1
ATOM 7043 C C . LEU A 1 921 ? -10.471 18.195 -12.994 1.00 72.69 921 LEU A C 1
ATOM 7045 O O . LEU A 1 921 ? -10.909 18.091 -11.850 1.00 72.69 921 LEU A O 1
ATOM 7049 N N . GLU A 1 922 ? -9.577 19.120 -13.339 1.00 73.19 922 GLU A N 1
ATOM 7050 C CA . GLU A 1 922 ? -8.971 20.061 -12.384 1.00 73.19 922 GLU A CA 1
ATOM 7051 C C . GLU A 1 922 ? -10.020 20.919 -11.669 1.00 73.19 922 GLU A C 1
ATOM 7053 O O . GLU A 1 922 ? -9.988 21.056 -10.445 1.00 73.19 922 GLU A O 1
ATOM 7058 N N . ARG A 1 923 ? -11.019 21.421 -12.406 1.00 76.25 923 ARG A N 1
ATOM 7059 C CA . ARG A 1 923 ? -12.135 22.177 -11.818 1.00 76.25 923 ARG A CA 1
ATOM 7060 C C . ARG A 1 923 ? -12.905 21.366 -10.770 1.00 76.25 923 ARG A C 1
ATOM 7062 O O . ARG A 1 923 ? -13.207 21.890 -9.703 1.00 76.25 923 ARG A O 1
ATOM 7069 N N . LYS A 1 924 ? -13.187 20.087 -11.044 1.00 69.75 924 LYS A N 1
ATOM 7070 C CA . LYS A 1 924 ? -13.893 19.207 -10.095 1.00 69.75 924 LYS A CA 1
ATOM 7071 C C . LYS A 1 924 ? -13.074 18.932 -8.835 1.00 69.75 924 LYS A C 1
ATOM 7073 O O . LYS A 1 924 ? -13.640 18.835 -7.750 1.00 69.75 924 LYS A O 1
ATOM 7078 N N . VAL A 1 925 ? -11.753 18.805 -8.972 1.00 69.88 925 VAL A N 1
ATOM 7079 C CA . VAL A 1 925 ? -10.851 18.634 -7.825 1.00 69.88 925 VAL A CA 1
ATOM 7080 C C . VAL A 1 925 ? -10.874 19.886 -6.948 1.00 69.88 925 VAL A C 1
ATOM 7082 O O . VAL A 1 925 ? -11.057 19.770 -5.740 1.00 69.88 925 VAL A O 1
ATOM 7085 N N . ALA A 1 926 ? -10.777 21.079 -7.543 1.00 67.88 926 ALA A N 1
ATOM 7086 C CA . ALA A 1 926 ? -10.814 22.341 -6.804 1.00 67.88 926 ALA A CA 1
ATOM 7087 C C . ALA A 1 926 ? -12.134 22.549 -6.034 1.00 67.88 926 ALA A C 1
ATOM 7089 O O . ALA A 1 926 ? -12.108 22.932 -4.864 1.00 67.88 926 ALA A O 1
ATOM 7090 N N . GLU A 1 927 ? -13.278 22.243 -6.656 1.00 70.88 927 GLU A N 1
ATOM 7091 C CA . GLU A 1 927 ? -14.597 22.306 -6.005 1.00 70.88 927 GLU A CA 1
ATOM 7092 C C . GLU A 1 927 ? -14.667 21.392 -4.771 1.00 70.88 927 GLU A C 1
ATOM 7094 O O . GLU A 1 927 ? -15.150 21.804 -3.715 1.00 70.88 927 GLU A O 1
ATOM 7099 N N . ARG A 1 928 ? -14.129 20.169 -4.871 1.00 66.44 928 ARG A N 1
ATOM 7100 C CA . ARG A 1 928 ? -14.169 19.199 -3.770 1.00 66.44 928 ARG A CA 1
ATOM 7101 C C . ARG A 1 928 ? -13.226 19.557 -2.621 1.00 66.44 928 ARG A C 1
ATOM 7103 O O . ARG A 1 928 ? -13.561 19.311 -1.463 1.00 66.44 928 ARG A O 1
ATOM 7110 N N . THR A 1 929 ? -12.074 20.153 -2.921 1.00 63.06 929 THR A N 1
ATOM 7111 C CA . THR A 1 929 ? -11.123 20.621 -1.903 1.00 63.06 929 THR A CA 1
ATOM 7112 C C . THR A 1 929 ? -11.717 21.755 -1.065 1.00 63.06 929 THR A C 1
ATOM 7114 O O . THR A 1 929 ? -11.627 21.712 0.160 1.00 63.06 929 THR A O 1
ATOM 7117 N N . ALA A 1 930 ? -12.406 22.715 -1.692 1.00 67.56 930 ALA A N 1
ATOM 7118 C CA . ALA A 1 930 ? -13.053 23.821 -0.980 1.00 67.56 930 ALA A CA 1
ATOM 7119 C C . ALA A 1 930 ? -14.162 23.346 -0.015 1.00 67.56 930 ALA A C 1
ATOM 7121 O O . ALA A 1 930 ? -14.289 23.849 1.102 1.00 67.56 930 ALA A O 1
ATOM 7122 N N . GLU A 1 931 ? -14.942 22.336 -0.412 1.00 66.25 931 GLU A N 1
ATOM 7123 C CA . GLU A 1 931 ? -15.973 21.719 0.437 1.00 66.25 931 GLU A CA 1
ATOM 7124 C C . GLU A 1 931 ? -15.367 21.018 1.670 1.00 66.25 931 GLU A C 1
ATOM 7126 O O . GLU A 1 931 ? -15.907 21.080 2.783 1.00 66.25 931 GLU A O 1
ATOM 7131 N N . LEU A 1 932 ? -14.209 20.379 1.488 1.00 63.88 932 LEU A N 1
ATOM 7132 C CA . LEU A 1 932 ? -13.491 19.688 2.555 1.00 63.88 932 LEU A CA 1
ATOM 7133 C C . LEU A 1 932 ? -12.905 20.673 3.579 1.00 63.88 932 LEU A C 1
ATOM 7135 O O . LEU A 1 932 ? -12.999 20.438 4.787 1.00 63.88 932 LEU A O 1
ATOM 7139 N N . GLU A 1 933 ? -12.352 21.796 3.117 1.00 64.06 933 GLU A N 1
ATOM 7140 C CA . GLU A 1 933 ? -11.839 22.867 3.981 1.00 64.06 933 GLU A CA 1
ATOM 7141 C C . GLU A 1 933 ? -12.954 23.485 4.832 1.00 64.06 933 GLU A C 1
ATOM 7143 O O . GLU A 1 933 ? -12.813 23.592 6.052 1.00 64.06 933 GLU A O 1
ATOM 7148 N N . GLN A 1 934 ? -14.109 23.784 4.227 1.00 65.88 934 GLN A N 1
ATOM 7149 C CA . GLN A 1 934 ? -15.268 24.316 4.947 1.00 65.88 934 GLN A CA 1
ATOM 7150 C C . GLN A 1 934 ? -15.758 23.355 6.043 1.00 65.88 934 GLN A C 1
ATOM 7152 O O . GLN A 1 934 ? -16.077 23.776 7.158 1.00 65.88 934 GLN A O 1
ATOM 7157 N N . THR A 1 935 ? -15.789 22.054 5.749 1.00 63.16 935 THR A N 1
ATOM 7158 C CA . THR A 1 935 ? -16.202 21.020 6.711 1.00 63.16 935 THR A CA 1
ATOM 7159 C C . THR A 1 935 ? -15.210 20.904 7.870 1.00 63.16 935 THR A C 1
ATOM 7161 O O . THR A 1 935 ? -15.604 20.802 9.035 1.00 63.16 935 THR A O 1
ATOM 7164 N N . THR A 1 936 ? -13.916 20.982 7.567 1.00 60.91 936 THR A N 1
ATOM 7165 C CA . THR A 1 936 ? -12.840 20.912 8.563 1.00 60.91 936 THR A CA 1
ATOM 7166 C C . THR A 1 936 ? -12.865 22.123 9.500 1.00 60.91 936 THR A C 1
ATOM 7168 O O . THR A 1 936 ? -12.713 21.975 10.714 1.00 60.91 936 THR A O 1
ATOM 7171 N N . ASP A 1 937 ? -13.148 23.316 8.973 1.00 60.50 937 ASP A N 1
ATOM 7172 C CA . ASP A 1 937 ? -13.278 24.535 9.773 1.00 60.50 937 ASP A CA 1
ATOM 7173 C C . ASP A 1 937 ? -14.489 24.515 10.717 1.00 60.50 937 ASP A C 1
ATOM 7175 O O . ASP A 1 937 ? -14.394 24.978 11.861 1.00 60.50 937 ASP A O 1
ATOM 7179 N N . LEU A 1 938 ? -15.616 23.944 10.282 1.00 66.88 938 LEU A N 1
ATOM 7180 C CA . LEU A 1 938 ? -16.793 23.753 11.135 1.00 66.88 938 LEU A CA 1
ATOM 7181 C C . LEU A 1 938 ? -16.503 22.788 12.292 1.00 66.88 938 LEU A C 1
ATOM 7183 O O . LEU A 1 938 ? -16.855 23.080 13.438 1.00 66.88 938 LEU A O 1
ATOM 7187 N N . LEU A 1 939 ? -15.810 21.679 12.017 1.00 64.06 939 LEU A N 1
ATOM 7188 C CA . LEU A 1 939 ? -15.396 20.712 13.040 1.00 64.06 939 LEU A CA 1
ATOM 7189 C C . LEU A 1 939 ? -14.406 21.319 14.042 1.00 64.06 939 LEU A C 1
ATOM 7191 O O . LEU A 1 939 ? -14.532 21.093 15.248 1.00 64.06 939 LEU A O 1
ATOM 7195 N N . ARG A 1 940 ? -13.459 22.138 13.567 1.00 64.06 940 ARG A N 1
ATOM 7196 C CA . ARG A 1 940 ? -12.514 22.857 14.432 1.00 64.06 940 ARG A CA 1
ATOM 7197 C C . ARG A 1 940 ? -13.241 23.801 15.390 1.00 64.06 940 ARG A C 1
ATOM 7199 O O . ARG A 1 940 ? -13.035 23.718 16.600 1.00 64.06 940 ARG A O 1
ATOM 7206 N N . ARG A 1 941 ? -14.156 24.636 14.880 1.00 64.19 941 ARG A N 1
ATOM 7207 C CA . ARG A 1 941 ? -14.945 25.564 15.713 1.00 64.19 941 ARG A CA 1
ATOM 7208 C C . ARG A 1 941 ? -15.791 24.830 16.755 1.00 64.19 941 ARG A C 1
ATOM 7210 O O . ARG A 1 941 ? -15.825 25.261 17.905 1.00 64.19 941 ARG A O 1
ATOM 7217 N N . ALA A 1 942 ? -16.409 23.708 16.388 1.00 67.75 942 ALA A N 1
ATOM 7218 C CA . ALA A 1 942 ? -17.202 22.898 17.312 1.00 67.75 942 ALA A CA 1
ATOM 7219 C C . ALA A 1 942 ? -16.356 22.251 18.426 1.00 67.75 942 ALA A C 1
ATOM 7221 O O . ALA A 1 942 ? -16.848 22.063 19.536 1.00 67.75 942 ALA A O 1
ATOM 7222 N N . SER A 1 943 ? -15.085 21.927 18.160 1.00 73.00 943 SER A N 1
ATOM 7223 C CA . SER A 1 943 ? -14.200 21.331 19.167 1.00 73.00 943 SER A CA 1
ATOM 7224 C C . SER A 1 943 ? -13.523 22.351 20.089 1.00 73.00 943 SER A C 1
ATOM 7226 O O . SER A 1 943 ? -13.092 21.959 21.175 1.00 73.00 943 SER A O 1
ATOM 7228 N N . GLU A 1 944 ? -13.358 23.606 19.675 1.00 81.25 944 GLU A N 1
ATOM 7229 C CA . GLU A 1 944 ? -12.535 24.607 20.382 1.00 81.25 944 GLU A CA 1
ATOM 7230 C C . GLU A 1 944 ? -13.355 25.678 21.121 1.00 81.25 944 GLU A C 1
ATOM 7232 O O . GLU A 1 944 ? -12.799 26.449 21.903 1.00 81.25 944 GLU A O 1
ATOM 7237 N N . THR A 1 945 ? -14.676 25.713 20.938 1.00 84.00 945 THR A N 1
ATOM 7238 C CA . THR A 1 945 ? -15.565 26.694 21.582 1.00 84.00 945 THR A CA 1
ATOM 7239 C C . THR A 1 945 ? -16.551 26.029 22.544 1.00 84.00 945 THR A C 1
ATOM 7241 O O . THR A 1 945 ? -16.934 24.874 22.369 1.00 84.00 945 THR A O 1
ATOM 7244 N N . ASP A 1 946 ? -16.924 26.734 23.612 1.00 87.38 946 ASP A N 1
ATOM 7245 C CA . ASP A 1 946 ? -18.002 26.349 24.523 1.00 87.38 946 ASP A CA 1
ATOM 7246 C C . ASP A 1 946 ? -19.342 26.829 23.954 1.00 87.38 946 ASP A C 1
ATOM 7248 O O . ASP A 1 946 ? -19.540 28.025 23.731 1.00 87.38 946 ASP A O 1
ATOM 7252 N N . PHE A 1 947 ? -20.275 25.900 23.736 1.00 82.94 947 PHE A N 1
ATOM 7253 C CA . PHE A 1 947 ? -21.547 26.188 23.063 1.00 82.94 947 PHE A CA 1
ATOM 7254 C C . PHE A 1 947 ? -22.447 27.152 23.850 1.00 82.94 947 PHE A C 1
ATOM 7256 O O . PHE A 1 947 ? -23.270 27.847 23.257 1.00 82.94 947 PHE A O 1
ATOM 7263 N N . LEU A 1 948 ? -22.316 27.182 25.181 1.00 86.75 948 LEU A N 1
ATOM 7264 C CA . LEU A 1 948 ? -23.206 27.943 26.049 1.00 86.75 948 LEU A CA 1
ATOM 7265 C C . LEU A 1 948 ? -22.795 29.412 26.148 1.00 86.75 948 LEU A C 1
ATOM 7267 O O . LEU A 1 948 ? -23.639 30.305 26.056 1.00 86.75 948 LEU A O 1
ATOM 7271 N N . THR A 1 949 ? -21.507 29.649 26.385 1.00 87.75 949 THR A N 1
ATOM 7272 C CA . THR A 1 949 ? -20.958 30.990 26.609 1.00 87.75 949 THR A CA 1
ATOM 7273 C C . THR A 1 949 ? -20.425 31.618 25.328 1.00 87.75 949 THR A C 1
ATOM 7275 O O . THR A 1 949 ? -20.334 32.841 25.256 1.00 87.75 949 THR A O 1
ATOM 7278 N N . GLY A 1 950 ? -20.085 30.822 24.308 1.00 84.56 950 GLY A N 1
ATOM 7279 C CA . GLY A 1 950 ? -19.427 31.282 23.082 1.00 84.56 950 GLY A CA 1
ATOM 7280 C C . GLY A 1 950 ? -17.973 31.714 23.296 1.00 84.56 950 GLY A C 1
ATOM 7281 O O . GLY A 1 950 ? -17.413 32.414 22.454 1.00 84.56 950 GLY A O 1
ATOM 7282 N N . LEU A 1 951 ? -17.377 31.373 24.441 1.00 89.75 951 LEU A N 1
ATOM 7283 C CA . LEU A 1 951 ? -15.948 31.544 24.700 1.00 89.75 951 LEU A CA 1
ATOM 7284 C C . LEU A 1 951 ? -15.172 30.307 24.227 1.00 89.75 951 LEU A C 1
ATOM 7286 O O . LEU A 1 951 ? -15.760 29.230 24.113 1.00 89.75 951 LEU A O 1
ATOM 7290 N N . PRO A 1 952 ? -13.857 30.412 23.971 1.00 90.12 952 PRO A N 1
ATOM 7291 C CA . PRO A 1 952 ? -13.000 29.240 23.848 1.00 90.12 952 PRO A CA 1
ATOM 7292 C C . PRO A 1 952 ? -13.190 28.286 25.038 1.00 90.12 952 PRO A C 1
ATOM 7294 O O . PRO A 1 952 ? -13.327 28.722 26.182 1.00 90.12 952 PRO A O 1
ATOM 7297 N N . ASN A 1 953 ? -13.203 26.981 24.778 1.00 88.62 953 ASN A N 1
ATOM 7298 C CA . ASN A 1 953 ? -13.131 25.974 25.839 1.00 88.62 953 ASN A CA 1
ATOM 7299 C C . ASN A 1 953 ? -11.655 25.716 26.215 1.00 88.62 953 ASN A C 1
ATOM 7301 O O . ASN A 1 953 ? -10.746 26.272 25.593 1.00 88.62 953 ASN A O 1
ATOM 7305 N N . ARG A 1 954 ? -11.380 24.853 27.204 1.00 85.06 954 ARG A N 1
ATOM 7306 C CA . ARG A 1 954 ? -9.999 24.515 27.619 1.00 85.06 954 ARG A CA 1
ATOM 7307 C C . ARG A 1 954 ? -9.076 24.165 26.441 1.00 85.06 954 ARG A C 1
ATOM 7309 O O . ARG A 1 954 ? -7.929 24.607 26.411 1.00 85.06 954 ARG A O 1
ATOM 7316 N N . ARG A 1 955 ? -9.577 23.418 25.451 1.00 81.12 955 ARG A N 1
ATOM 7317 C CA . ARG A 1 955 ? -8.818 23.041 24.248 1.00 81.12 955 ARG A CA 1
ATOM 7318 C C . ARG A 1 955 ? -8.584 24.241 23.326 1.00 81.12 955 ARG A C 1
ATOM 7320 O O . ARG A 1 955 ? -7.474 24.411 22.833 1.00 81.12 955 ARG A O 1
ATOM 7327 N N . GLY A 1 956 ? -9.597 25.088 23.135 1.00 83.31 956 GLY A N 1
ATOM 7328 C CA . GLY A 1 956 ? -9.483 26.324 22.357 1.00 83.31 956 GLY A CA 1
ATOM 7329 C C . GLY A 1 956 ? -8.509 27.338 22.958 1.00 83.31 956 GLY A C 1
ATOM 7330 O O . GLY A 1 956 ? -7.805 28.012 22.210 1.00 83.31 956 GLY A O 1
ATOM 7331 N N . LEU A 1 957 ? -8.407 27.418 24.290 1.00 84.75 957 LEU A N 1
ATOM 7332 C CA . LEU A 1 957 ? -7.382 28.226 24.956 1.00 84.75 957 LEU A CA 1
ATOM 7333 C C . LEU A 1 957 ? -5.985 27.643 24.726 1.00 84.75 957 LEU A C 1
ATOM 7335 O O . LEU A 1 957 ? -5.084 28.361 24.306 1.00 84.75 957 LEU A O 1
ATOM 7339 N N . GLN A 1 958 ? -5.817 26.330 24.927 1.00 82.19 958 GLN A N 1
ATOM 7340 C CA . GLN A 1 958 ? -4.540 25.642 24.704 1.00 82.19 958 GLN A CA 1
ATOM 7341 C C . GLN A 1 958 ? -4.032 25.770 23.262 1.00 82.19 958 GLN A C 1
ATOM 7343 O O . GLN A 1 958 ? -2.826 25.866 23.058 1.00 82.19 958 GLN A O 1
ATOM 7348 N N . ALA A 1 959 ? -4.928 25.824 22.273 1.00 78.62 959 ALA A N 1
ATOM 7349 C CA . ALA A 1 959 ? -4.569 26.062 20.875 1.00 78.62 959 ALA A CA 1
ATOM 7350 C C . ALA A 1 959 ? -4.030 27.484 20.615 1.00 78.62 959 ALA A C 1
ATOM 7352 O O . ALA A 1 959 ? -3.263 27.684 19.675 1.00 78.62 959 ALA A O 1
ATOM 7353 N N . GLN A 1 960 ? -4.399 28.464 21.447 1.00 80.88 960 GLN A N 1
ATOM 7354 C CA . GLN A 1 960 ? -3.988 29.867 21.316 1.00 80.88 960 GLN A CA 1
ATOM 7355 C C . GLN A 1 960 ? -2.711 30.199 22.105 1.00 80.88 960 GLN A C 1
ATOM 7357 O O . GLN A 1 960 ? -1.989 31.121 21.733 1.00 80.88 960 GLN A O 1
ATOM 7362 N N . LEU A 1 961 ? -2.377 29.422 23.144 1.00 77.19 961 LEU A N 1
ATOM 7363 C CA . LEU A 1 961 ? -1.177 29.635 23.969 1.00 77.19 961 LEU A CA 1
ATOM 7364 C C . LEU A 1 961 ? 0.155 29.655 23.189 1.00 77.19 961 LEU A C 1
ATOM 7366 O O . LEU A 1 961 ? 0.986 30.504 23.507 1.00 77.19 961 LEU A O 1
ATOM 7370 N N . PRO A 1 962 ? 0.401 28.803 22.166 1.00 74.81 962 PRO A N 1
ATOM 7371 C CA . PRO A 1 962 ? 1.657 28.831 21.410 1.00 74.81 962 PRO A CA 1
ATOM 7372 C C . PRO A 1 962 ? 1.883 30.120 20.611 1.00 74.81 962 PRO A C 1
ATOM 7374 O O . PRO A 1 962 ? 3.013 30.380 20.202 1.00 74.81 962 PRO A O 1
ATOM 7377 N N . ALA A 1 963 ? 0.825 30.900 20.356 1.00 67.75 963 ALA A N 1
ATOM 7378 C CA . ALA A 1 963 ? 0.909 32.172 19.642 1.00 67.75 963 ALA A CA 1
ATOM 7379 C C . ALA A 1 963 ? 1.379 33.335 20.538 1.00 67.75 963 ALA A C 1
ATOM 7381 O O . ALA A 1 963 ? 1.739 34.392 20.018 1.00 67.75 963 ALA A O 1
ATOM 7382 N N . LEU A 1 964 ? 1.408 33.148 21.863 1.00 70.56 964 LEU A N 1
ATOM 7383 C CA . LEU A 1 964 ? 1.979 34.115 22.799 1.00 70.56 964 LEU A CA 1
ATOM 7384 C C . LEU A 1 964 ? 3.512 34.122 22.672 1.00 70.56 964 LEU A C 1
ATOM 7386 O O . LEU A 1 964 ? 4.148 33.072 22.548 1.00 70.56 964 LEU A O 1
ATOM 7390 N N . ARG A 1 965 ? 4.125 35.312 22.676 1.00 59.78 965 ARG A N 1
ATOM 7391 C CA . ARG A 1 965 ? 5.583 35.458 22.544 1.00 59.78 965 ARG A CA 1
ATOM 7392 C C . ARG A 1 965 ? 6.288 34.812 23.743 1.00 59.78 965 ARG A C 1
ATOM 7394 O O . ARG A 1 965 ? 5.901 35.018 24.887 1.00 59.78 965 ARG A O 1
ATOM 7401 N N . ARG A 1 966 ? 7.339 34.022 23.488 1.00 56.88 966 ARG A N 1
ATOM 7402 C CA . ARG A 1 966 ? 8.216 33.497 24.549 1.00 56.88 966 ARG A CA 1
ATOM 7403 C C . ARG A 1 966 ? 9.095 34.632 25.077 1.00 56.88 966 ARG A C 1
ATOM 7405 O O . ARG A 1 966 ? 9.889 35.157 24.300 1.00 56.88 966 ARG A O 1
ATOM 7412 N N . GLY A 1 967 ? 8.995 34.947 26.369 1.00 56.47 967 GLY A N 1
ATOM 7413 C CA . GLY A 1 967 ? 9.906 35.882 27.043 1.00 56.47 967 GLY A CA 1
ATOM 7414 C C . GLY A 1 967 ? 9.252 36.993 27.866 1.00 56.47 967 GLY A C 1
ATOM 7415 O O . GLY A 1 967 ? 9.969 37.643 28.622 1.00 56.47 967 GLY A O 1
ATOM 7416 N N . ASP A 1 968 ? 7.935 37.182 27.773 1.00 60.41 968 ASP A N 1
ATOM 7417 C CA . ASP A 1 968 ? 7.243 38.282 28.449 1.00 60.41 968 ASP A CA 1
ATOM 7418 C C . ASP A 1 968 ? 6.504 37.819 29.730 1.00 60.41 968 ASP A C 1
ATOM 7420 O O . ASP A 1 968 ? 6.017 36.689 29.810 1.00 60.41 968 ASP A O 1
ATOM 7424 N N . GLU A 1 969 ? 6.464 38.681 30.756 1.00 72.50 969 GLU A N 1
ATOM 7425 C CA . GLU A 1 969 ? 5.779 38.443 32.043 1.00 72.50 969 GLU A CA 1
ATOM 7426 C C . GLU A 1 969 ? 4.271 38.271 31.809 1.00 72.50 969 GLU A C 1
ATOM 7428 O O . GLU A 1 969 ? 3.641 39.131 31.198 1.00 72.50 969 GLU A O 1
ATOM 7433 N N . ARG A 1 970 ? 3.665 37.184 32.299 1.00 86.06 970 ARG A N 1
ATOM 7434 C CA . ARG A 1 970 ? 2.227 36.923 32.123 1.00 86.06 970 ARG A CA 1
ATOM 7435 C C . ARG A 1 970 ? 1.552 36.615 33.450 1.00 86.06 970 ARG A C 1
ATOM 7437 O O . ARG A 1 970 ? 2.161 36.059 34.363 1.00 86.06 970 ARG A O 1
ATOM 7444 N N . ALA A 1 971 ? 0.268 36.943 33.525 1.00 89.38 971 ALA A N 1
ATOM 7445 C CA . ALA A 1 971 ? -0.578 36.588 34.652 1.00 89.38 971 ALA A CA 1
ATOM 7446 C C . ALA A 1 971 ? -1.698 35.649 34.209 1.00 89.38 971 ALA A C 1
ATOM 7448 O O . ALA A 1 971 ? -2.310 35.860 33.159 1.00 89.38 971 ALA A O 1
ATOM 7449 N N . VAL A 1 972 ? -2.006 34.640 35.024 1.00 92.06 972 VAL A N 1
ATOM 7450 C CA . VAL A 1 972 ? -3.186 33.789 34.833 1.00 92.06 972 VAL A CA 1
ATOM 7451 C C . VAL A 1 972 ? -4.136 33.954 36.010 1.00 92.06 972 VAL A C 1
ATOM 7453 O O . VAL A 1 972 ? -3.744 33.941 37.178 1.00 92.06 972 VAL A O 1
ATOM 7456 N N . LEU A 1 973 ? -5.399 34.174 35.671 1.00 94.50 973 LEU A N 1
ATOM 7457 C CA . LEU A 1 973 ? -6.502 34.367 36.594 1.00 94.50 973 LEU A CA 1
ATOM 7458 C C . LEU A 1 973 ? -7.435 33.169 36.443 1.00 94.50 973 LEU A C 1
ATOM 7460 O O . LEU A 1 973 ? -8.009 32.965 35.370 1.00 94.50 973 LEU A O 1
ATOM 7464 N N . LEU A 1 974 ? -7.614 32.414 37.521 1.00 94.81 974 LEU A N 1
ATOM 7465 C CA . LEU A 1 974 ? -8.609 31.353 37.599 1.00 94.81 974 LEU A CA 1
ATOM 7466 C C . LEU A 1 974 ? -9.796 31.852 38.419 1.00 94.81 974 LEU A C 1
ATOM 7468 O O . LEU A 1 974 ? -9.655 32.201 39.591 1.00 94.81 974 LEU A O 1
ATOM 7472 N N . LEU A 1 975 ? -10.955 31.924 37.777 1.00 94.94 975 LEU A N 1
ATOM 7473 C CA . LEU A 1 975 ? -12.191 32.469 38.320 1.00 94.94 975 LEU A CA 1
ATOM 7474 C C . LEU A 1 975 ? -13.205 31.354 38.549 1.00 94.94 975 LEU A C 1
ATOM 7476 O O . LEU A 1 975 ? -13.430 30.536 37.664 1.00 94.94 975 LEU A O 1
ATOM 7480 N N . ASP A 1 976 ? -13.877 31.392 39.695 1.00 95.88 976 ASP A N 1
ATOM 7481 C CA . ASP A 1 976 ? -14.951 30.469 40.055 1.00 95.88 976 ASP A CA 1
ATOM 7482 C C . ASP A 1 976 ? -16.169 31.225 40.587 1.00 95.88 976 ASP A C 1
ATOM 7484 O O . ASP A 1 976 ? -16.042 32.192 41.350 1.00 95.88 976 ASP A O 1
ATOM 7488 N N . ILE A 1 977 ? -17.356 30.794 40.157 1.00 94.19 977 ILE A N 1
ATOM 7489 C CA . ILE A 1 977 ? -18.625 31.387 40.578 1.00 94.19 977 ILE A CA 1
ATOM 7490 C C . ILE A 1 977 ? -19.019 30.862 41.962 1.00 94.19 977 ILE A C 1
ATOM 7492 O O . ILE A 1 977 ? -19.324 29.684 42.157 1.00 94.19 977 ILE A O 1
ATOM 7496 N N . ASP A 1 978 ? -19.112 31.768 42.932 1.00 92.19 978 ASP A N 1
ATOM 7497 C CA . ASP A 1 978 ? -19.361 31.400 44.317 1.00 92.19 978 ASP A CA 1
ATOM 7498 C C . ASP A 1 978 ? -20.743 30.752 44.499 1.00 92.19 978 ASP A C 1
ATOM 7500 O O . ASP A 1 978 ? -21.784 31.334 44.195 1.00 92.19 978 ASP A O 1
ATOM 7504 N N . ASN A 1 979 ? -20.757 29.562 45.108 1.00 90.38 979 ASN A N 1
ATOM 7505 C CA . ASN A 1 979 ? -21.972 28.803 45.433 1.00 90.38 979 ASN A CA 1
ATOM 7506 C C . ASN A 1 979 ? -22.802 28.380 44.205 1.00 90.38 979 ASN A C 1
ATOM 7508 O O . ASN A 1 979 ? -23.992 28.103 44.359 1.00 90.38 979 ASN A O 1
ATOM 7512 N N . PHE A 1 980 ? -22.207 28.273 43.014 1.00 91.50 980 PHE A N 1
ATOM 7513 C CA . PHE A 1 980 ? -22.935 27.967 41.778 1.00 91.50 980 PHE A CA 1
ATOM 7514 C C . PHE A 1 980 ? -23.772 26.678 41.845 1.00 91.50 980 PHE A C 1
ATOM 7516 O O . PHE A 1 980 ? -24.927 26.672 41.422 1.00 91.50 980 PHE A O 1
ATOM 7523 N N . LYS A 1 981 ? -23.276 25.619 42.501 1.00 86.94 981 LYS A N 1
ATOM 7524 C CA . LYS A 1 981 ? -24.087 24.423 42.790 1.00 86.94 981 LYS A CA 1
ATOM 7525 C C . LYS A 1 981 ? -25.391 24.741 43.538 1.00 86.94 981 LYS A C 1
ATOM 7527 O O . LYS A 1 981 ? -26.445 24.260 43.148 1.00 86.94 981 LYS A O 1
ATOM 7532 N N . GLN A 1 982 ? -25.346 25.586 44.572 1.00 88.19 982 GLN A N 1
ATOM 7533 C CA . GLN A 1 982 ? -26.548 25.987 45.320 1.00 88.19 982 GLN A CA 1
ATOM 7534 C C . GLN A 1 982 ? -27.482 26.866 44.478 1.00 88.19 982 GLN A C 1
ATOM 7536 O O . GLN A 1 982 ? -28.693 26.840 44.687 1.00 88.19 982 GLN A O 1
ATOM 7541 N N . ILE A 1 983 ? -26.932 27.637 43.533 1.00 86.19 983 ILE A N 1
ATOM 7542 C CA . ILE A 1 983 ? -27.719 28.410 42.565 1.00 86.19 983 ILE A CA 1
ATOM 7543 C C . ILE A 1 983 ? -28.499 27.450 41.661 1.00 86.19 983 ILE A C 1
ATOM 7545 O O . ILE A 1 983 ? -29.716 27.582 41.559 1.00 86.19 983 ILE A O 1
ATOM 7549 N N . ASN A 1 984 ? -27.837 26.442 41.090 1.00 87.31 984 ASN A N 1
ATOM 7550 C CA . ASN A 1 984 ? -28.491 25.422 40.265 1.00 87.31 984 ASN A CA 1
ATOM 7551 C C . ASN A 1 984 ? -29.528 24.611 41.047 1.00 87.31 984 ASN A C 1
ATOM 7553 O O . ASN A 1 984 ? -30.645 24.432 40.569 1.00 87.31 984 ASN A O 1
ATOM 7557 N N . ASP A 1 985 ? -29.189 24.172 42.261 1.00 86.62 985 ASP A N 1
ATOM 7558 C CA . ASP A 1 985 ? -30.084 23.370 43.102 1.00 86.62 985 ASP A CA 1
ATOM 7559 C C . ASP A 1 985 ? -31.354 24.150 43.504 1.00 86.62 985 ASP A C 1
ATOM 7561 O O . ASP A 1 985 ? -32.403 23.551 43.742 1.00 86.62 985 ASP A O 1
ATOM 7565 N N . ARG A 1 986 ? -31.278 25.488 43.586 1.00 84.44 986 ARG A N 1
ATOM 7566 C CA . ARG A 1 986 ? -32.389 26.350 44.021 1.00 84.44 986 ARG A CA 1
ATOM 7567 C C . ARG A 1 986 ? -33.200 26.960 42.877 1.00 84.44 986 ARG A C 1
ATOM 7569 O O . ARG A 1 986 ? -34.409 27.106 43.032 1.00 84.44 986 ARG A O 1
ATOM 7576 N N . TYR A 1 987 ? -32.553 27.357 41.783 1.00 82.31 987 TYR A N 1
ATOM 7577 C CA . TYR A 1 987 ? -33.174 28.101 40.677 1.00 82.31 987 TYR A CA 1
ATOM 7578 C C . TYR A 1 987 ? -33.210 27.313 39.356 1.00 82.31 987 TYR A C 1
ATOM 7580 O O . TYR A 1 987 ? -33.810 27.774 38.390 1.00 82.31 987 TYR A O 1
ATOM 7588 N N . GLY A 1 988 ? -32.613 26.118 39.312 1.00 84.19 988 GLY A N 1
ATOM 7589 C CA . GLY A 1 988 ? -32.557 25.258 38.131 1.00 84.19 988 GLY A CA 1
ATOM 7590 C C . GLY A 1 988 ? -31.352 25.528 37.225 1.00 84.19 988 GLY A C 1
ATOM 7591 O O . GLY A 1 988 ? -30.736 26.594 37.254 1.00 84.19 988 GLY A O 1
ATOM 7592 N N . HIS A 1 989 ? -31.021 24.539 36.391 1.00 83.94 989 HIS A N 1
ATOM 7593 C CA . HIS A 1 989 ? -29.864 24.598 35.491 1.00 83.94 989 HIS A CA 1
ATOM 7594 C C . HIS A 1 989 ? -29.987 25.681 34.408 1.00 83.94 989 HIS A C 1
ATOM 7596 O O . HIS A 1 989 ? -28.991 26.324 34.097 1.00 83.94 989 HIS A O 1
ATOM 7602 N N . GLU A 1 990 ? -31.190 25.959 33.888 1.00 83.50 990 GLU A N 1
ATOM 7603 C CA . GLU A 1 990 ? -31.394 27.040 32.903 1.00 83.50 990 GLU A CA 1
ATOM 7604 C C . GLU A 1 990 ? -31.079 28.429 33.481 1.00 83.50 990 GLU A C 1
ATOM 7606 O O . GLU A 1 990 ? -30.554 29.302 32.786 1.00 83.50 990 GLU A O 1
ATOM 7611 N N . PHE A 1 991 ? -31.353 28.635 34.772 1.00 86.50 991 PHE A N 1
ATOM 7612 C CA . PHE A 1 991 ? -30.996 29.868 35.464 1.00 86.50 991 PHE A CA 1
ATOM 7613 C C . PHE A 1 991 ? -29.477 29.970 35.665 1.00 86.50 991 PHE A C 1
ATOM 7615 O O . PHE A 1 991 ? -28.887 31.023 35.415 1.00 86.50 991 PHE A O 1
ATOM 7622 N N . GLY A 1 992 ? -28.824 28.866 36.043 1.00 87.31 992 GLY A N 1
ATOM 7623 C CA . GLY A 1 992 ? -27.362 28.779 36.106 1.00 87.31 992 GLY A CA 1
ATOM 7624 C C . GLY A 1 992 ? -26.679 29.044 34.765 1.00 87.31 992 GLY A C 1
ATOM 7625 O O . GLY A 1 992 ? -25.668 29.744 34.718 1.00 87.31 992 GLY A O 1
ATOM 7626 N N . ASP A 1 993 ? -27.264 28.580 33.662 1.00 90.00 993 ASP A N 1
ATOM 7627 C CA . ASP A 1 993 ? -26.808 28.893 32.307 1.00 90.00 993 ASP A CA 1
ATOM 7628 C C . ASP A 1 993 ? -26.861 30.401 32.015 1.00 90.00 993 ASP A C 1
ATOM 7630 O O . ASP A 1 993 ? -25.944 30.958 31.405 1.00 90.00 993 ASP A O 1
ATOM 7634 N N . GLY A 1 994 ? -27.904 31.088 32.494 1.00 88.00 994 GLY A N 1
ATOM 7635 C CA . GLY A 1 994 ? -28.004 32.549 32.453 1.00 88.00 994 GLY A CA 1
ATOM 7636 C C . GLY A 1 994 ? -26.879 33.242 33.226 1.00 88.00 994 GLY A C 1
ATOM 7637 O O . GLY A 1 994 ? -26.278 34.193 32.720 1.00 88.00 994 GLY A O 1
ATOM 7638 N N . VAL A 1 995 ? -26.535 32.723 34.408 1.00 90.19 995 VAL A N 1
ATOM 7639 C CA . VAL A 1 995 ? -25.412 33.220 35.219 1.00 90.19 995 VAL A CA 1
ATOM 7640 C C . VAL A 1 995 ? -24.078 33.040 34.490 1.00 90.19 995 VAL A C 1
ATOM 7642 O O . VAL A 1 995 ? -23.297 33.988 34.406 1.00 90.19 995 VAL A O 1
ATOM 7645 N N . LEU A 1 996 ? -23.836 31.870 33.893 1.00 93.00 996 LEU A N 1
ATOM 7646 C CA . LEU A 1 996 ? -22.618 31.586 33.127 1.00 93.00 996 LEU A CA 1
ATOM 7647 C C . LEU A 1 996 ? -22.451 32.526 31.925 1.00 93.00 996 LEU A C 1
ATOM 7649 O O . LEU A 1 996 ? -21.351 33.033 31.696 1.00 93.00 996 LEU A O 1
ATOM 7653 N N . ARG A 1 997 ? -23.531 32.806 31.182 1.00 93.31 997 ARG A N 1
ATOM 7654 C CA . ARG A 1 997 ? -23.511 33.790 30.082 1.00 93.31 997 ARG A CA 1
ATOM 7655 C C . ARG A 1 997 ? -23.230 35.204 30.593 1.00 93.31 997 ARG A C 1
ATOM 7657 O O . ARG A 1 997 ? -22.394 35.896 30.022 1.00 93.31 997 ARG A O 1
ATOM 7664 N N . GLY A 1 998 ? -23.865 35.606 31.696 1.00 90.06 998 GLY A N 1
ATOM 7665 C CA . GLY A 1 998 ? -23.650 36.922 32.302 1.00 90.06 998 GLY A CA 1
ATOM 7666 C C . GLY A 1 998 ? -22.202 37.147 32.751 1.00 90.06 998 GLY A C 1
ATOM 7667 O O . GLY A 1 998 ? -21.636 38.209 32.492 1.00 90.06 998 GLY A O 1
ATOM 7668 N N . VAL A 1 999 ? -21.576 36.133 33.359 1.00 92.69 999 VAL A N 1
ATOM 7669 C CA . VAL A 1 999 ? -20.154 36.173 33.745 1.00 92.69 999 VAL A CA 1
ATOM 7670 C C . VAL A 1 999 ? -19.249 36.213 32.511 1.00 92.69 999 VAL A C 1
ATOM 7672 O O . VAL A 1 999 ? -18.339 37.039 32.455 1.00 92.69 999 VAL A O 1
ATOM 7675 N N . ALA A 1 1000 ? -19.529 35.406 31.483 1.00 93.12 1000 ALA A N 1
ATOM 7676 C CA . ALA A 1 1000 ? -18.788 35.446 30.221 1.00 93.12 1000 ALA A CA 1
ATOM 7677 C C . ALA A 1 1000 ? -18.837 36.834 29.550 1.00 93.12 1000 ALA A C 1
ATOM 7679 O O . ALA A 1 1000 ? -17.829 37.310 29.026 1.00 93.12 1000 ALA A O 1
ATOM 7680 N N . ASP A 1 1001 ? -19.981 37.518 29.608 1.00 92.12 1001 ASP A N 1
ATOM 7681 C CA . ASP A 1 1001 ? -20.127 38.868 29.063 1.00 92.12 1001 ASP A CA 1
ATOM 7682 C C . ASP A 1 1001 ? -19.363 39.925 29.867 1.00 92.12 1001 ASP A C 1
ATOM 7684 O O . ASP A 1 1001 ? -18.845 40.875 29.278 1.00 92.12 1001 ASP A O 1
ATOM 7688 N N . VAL A 1 1002 ? -19.250 39.775 31.193 1.00 92.00 1002 VAL A N 1
ATOM 7689 C CA . VAL A 1 1002 ? -18.361 40.626 32.005 1.00 92.00 1002 VAL A CA 1
ATOM 7690 C C . VAL A 1 1002 ? -16.912 40.437 31.566 1.00 92.00 1002 VAL A C 1
ATOM 7692 O O . VAL A 1 1002 ? -16.230 41.424 31.299 1.00 92.00 1002 VAL A O 1
ATOM 7695 N N . LEU A 1 1003 ? -16.460 39.189 31.409 1.00 92.06 1003 LEU A N 1
ATOM 7696 C CA . LEU A 1 1003 ? -15.091 38.890 30.980 1.00 92.06 1003 LEU A CA 1
ATOM 7697 C C . LEU A 1 1003 ? -14.767 39.515 29.617 1.00 92.06 1003 LEU A C 1
ATOM 7699 O O . LEU A 1 1003 ? -13.733 40.164 29.486 1.00 92.06 1003 LEU A O 1
ATOM 7703 N N . ARG A 1 1004 ? -15.681 39.431 28.640 1.00 90.12 1004 ARG A N 1
ATOM 7704 C CA . ARG A 1 1004 ? -15.526 40.099 27.332 1.00 90.12 1004 ARG A CA 1
ATOM 7705 C C . ARG A 1 1004 ? -15.402 41.619 27.435 1.00 90.12 1004 ARG A C 1
ATOM 7707 O O . ARG A 1 1004 ? -14.671 42.221 26.658 1.00 90.12 1004 ARG A O 1
ATOM 7714 N N . ARG A 1 1005 ? -16.132 42.257 28.359 1.00 88.62 1005 ARG A N 1
ATOM 7715 C CA . ARG A 1 1005 ? -16.071 43.718 28.565 1.00 88.62 1005 ARG A CA 1
ATOM 7716 C C . ARG A 1 1005 ? -14.805 44.160 29.295 1.00 88.62 1005 ARG A C 1
ATOM 7718 O O . ARG A 1 1005 ? -14.375 45.299 29.123 1.00 88.62 1005 ARG A O 1
ATOM 7725 N N . CYS A 1 1006 ? -14.247 43.293 30.136 1.00 84.19 1006 CYS A N 1
ATOM 7726 C CA . CYS A 1 1006 ? -13.036 43.563 30.908 1.00 84.19 1006 CYS A CA 1
ATOM 7727 C C . CYS A 1 1006 ? -11.738 43.219 30.153 1.00 84.19 1006 CYS A C 1
ATOM 7729 O O . CYS A 1 1006 ? -10.683 43.701 30.557 1.00 84.19 1006 CYS A O 1
ATOM 7731 N N . GLN A 1 1007 ? -11.821 42.420 29.086 1.00 79.44 1007 GLN A N 1
ATOM 7732 C CA . GLN A 1 1007 ? -10.709 41.946 28.256 1.00 79.44 1007 GLN A CA 1
ATOM 7733 C C . GLN A 1 1007 ? -10.092 43.051 27.369 1.00 79.44 1007 GLN A C 1
ATOM 7735 O O . GLN A 1 1007 ? -10.803 43.860 26.769 1.00 79.44 1007 GLN A O 1
ATOM 7740 N N . ARG A 1 1008 ? -8.759 43.043 27.232 1.00 83.88 1008 ARG A N 1
ATOM 7741 C CA . ARG A 1 1008 ? -7.993 43.760 26.192 1.00 83.88 1008 ARG A CA 1
ATOM 7742 C C . ARG A 1 1008 ? -7.867 42.914 24.923 1.00 83.88 1008 ARG A C 1
ATOM 7744 O O . ARG A 1 1008 ? -8.101 41.712 24.949 1.00 83.88 1008 ARG A O 1
ATOM 7751 N N . ALA A 1 1009 ? -7.464 43.520 23.806 1.00 74.94 1009 ALA A N 1
ATOM 7752 C CA . ALA A 1 1009 ? -7.356 42.814 22.523 1.00 74.94 1009 ALA A CA 1
ATOM 7753 C C . ALA A 1 1009 ? -6.393 41.609 22.571 1.00 74.94 1009 ALA A C 1
ATOM 7755 O O . ALA A 1 1009 ? -6.579 40.644 21.834 1.00 74.94 1009 ALA A O 1
ATOM 7756 N N . GLU A 1 1010 ? -5.388 41.679 23.441 1.00 81.06 1010 GLU A N 1
ATOM 7757 C CA . GLU A 1 1010 ? -4.352 40.673 23.652 1.00 81.06 1010 GLU A CA 1
ATOM 7758 C C . GLU A 1 1010 ? -4.668 39.630 24.737 1.00 81.06 1010 GLU A C 1
ATOM 7760 O O . GLU A 1 1010 ? -4.017 38.586 24.761 1.00 81.06 1010 GLU A O 1
ATOM 7765 N N . ASP A 1 1011 ? -5.647 39.862 25.619 1.00 88.31 1011 ASP A N 1
ATOM 7766 C CA . ASP A 1 1011 ? -5.945 38.896 26.685 1.00 88.31 1011 ASP A CA 1
ATOM 7767 C C . ASP A 1 1011 ? -6.653 37.666 26.105 1.00 88.31 1011 ASP A C 1
ATOM 7769 O O . ASP A 1 1011 ? -7.420 37.769 25.147 1.00 88.31 1011 ASP A O 1
ATOM 7773 N N . LEU A 1 1012 ? -6.445 36.495 26.703 1.00 90.50 1012 LEU A N 1
ATOM 7774 C CA . LEU A 1 1012 ? -7.131 35.266 26.309 1.00 90.50 1012 LEU A CA 1
ATOM 7775 C C . LEU A 1 1012 ? -8.135 34.873 27.389 1.00 90.50 1012 LEU A C 1
ATOM 7777 O O . LEU A 1 1012 ? -7.774 34.782 28.559 1.00 90.50 1012 LEU A O 1
ATOM 7781 N N . ILE A 1 1013 ? -9.379 34.593 27.001 1.00 92.31 1013 ILE A N 1
ATOM 7782 C CA . ILE A 1 1013 ? -10.436 34.148 27.918 1.00 92.31 1013 ILE A CA 1
ATOM 7783 C C . ILE A 1 1013 ? -10.967 32.782 27.507 1.00 92.31 1013 ILE A C 1
ATOM 7785 O O . ILE A 1 1013 ? -11.093 32.488 26.317 1.00 92.31 1013 ILE A O 1
ATOM 7789 N N . ALA A 1 1014 ? -11.306 31.949 28.484 1.00 93.00 1014 ALA A N 1
ATOM 7790 C CA . ALA A 1 1014 ? -11.911 30.652 28.229 1.00 93.00 1014 ALA A CA 1
ATOM 7791 C C . ALA A 1 1014 ? -12.831 30.212 29.358 1.00 93.00 1014 ALA A C 1
ATOM 7793 O O . ALA A 1 1014 ? -12.598 30.526 30.526 1.00 93.00 1014 ALA A O 1
ATOM 7794 N N . ARG A 1 1015 ? -13.837 29.406 29.017 1.00 92.81 1015 ARG A N 1
ATOM 7795 C CA . ARG A 1 1015 ? -14.547 28.603 30.011 1.00 92.81 1015 ARG A CA 1
ATOM 7796 C C . ARG A 1 1015 ? -13.715 27.351 30.278 1.00 92.81 1015 ARG A C 1
ATOM 7798 O O . ARG A 1 1015 ? -13.547 26.502 29.399 1.00 92.81 1015 ARG A O 1
ATOM 7805 N N . TRP A 1 1016 ? -13.132 27.289 31.467 1.00 89.00 1016 TRP A N 1
ATOM 7806 C CA . TRP A 1 1016 ? -12.137 26.282 31.831 1.00 89.00 1016 TRP A CA 1
ATOM 7807 C C . TRP A 1 1016 ? -12.775 25.006 32.386 1.00 89.00 1016 TRP A C 1
ATOM 7809 O O . TRP A 1 1016 ? -12.300 23.905 32.104 1.00 89.00 1016 TRP A O 1
ATOM 7819 N N . GLY A 1 1017 ? -13.890 25.161 33.102 1.00 86.06 1017 GLY A N 1
ATOM 7820 C CA . GLY A 1 1017 ? -14.636 24.081 33.742 1.00 86.06 1017 GLY A CA 1
ATOM 7821 C C . GLY A 1 1017 ? -16.147 24.327 33.737 1.00 86.06 1017 GLY A C 1
ATOM 7822 O O . GLY A 1 1017 ? -16.668 25.146 32.978 1.00 86.06 1017 GLY A O 1
ATOM 7823 N N . GLY A 1 1018 ? -16.874 23.600 34.590 1.00 83.81 1018 GLY A N 1
ATOM 7824 C CA . GLY A 1 1018 ? -18.334 23.718 34.688 1.00 83.81 1018 GLY A CA 1
ATOM 7825 C C . GLY A 1 1018 ? -18.789 25.117 35.118 1.00 83.81 1018 GLY A C 1
ATOM 7826 O O . GLY A 1 1018 ? -19.630 25.718 34.451 1.00 83.81 1018 GLY A O 1
ATOM 7827 N N . GLU A 1 1019 ? -18.182 25.645 36.180 1.00 91.31 1019 GLU A N 1
ATOM 7828 C CA . GLU A 1 1019 ? -18.451 26.969 36.772 1.00 91.31 1019 GLU A CA 1
ATOM 7829 C C . GLU A 1 1019 ? -17.212 27.884 36.795 1.00 91.31 1019 GLU A C 1
ATOM 7831 O O . GLU A 1 1019 ? -17.230 28.957 37.397 1.00 91.31 1019 GLU A O 1
ATOM 7836 N N . GLU A 1 1020 ? -16.147 27.458 36.107 1.00 93.44 1020 GLU A N 1
ATOM 7837 C CA . GLU A 1 1020 ? -14.820 28.071 36.145 1.00 93.44 1020 GLU A CA 1
ATOM 7838 C C . GLU A 1 1020 ? -14.451 28.738 34.816 1.00 93.44 1020 GLU A C 1
ATOM 7840 O O . GLU A 1 1020 ? -14.677 28.186 33.730 1.00 93.44 1020 GLU A O 1
ATOM 7845 N N . PHE A 1 1021 ? -13.794 29.891 34.907 1.00 95.62 1021 PHE A N 1
ATOM 7846 C CA . PHE A 1 1021 ? -13.258 30.640 33.777 1.00 95.62 1021 PHE A CA 1
ATOM 7847 C C . PHE A 1 1021 ? -11.769 30.915 33.975 1.00 95.62 1021 PHE A C 1
ATOM 7849 O O . PHE A 1 1021 ? -11.304 31.119 35.091 1.00 95.62 1021 PHE A O 1
ATOM 7856 N N . MET A 1 1022 ? -11.028 30.952 32.873 1.00 94.12 1022 MET A N 1
ATOM 7857 C CA . MET A 1 1022 ? -9.609 31.290 32.847 1.00 94.12 1022 MET A CA 1
ATOM 7858 C C . MET A 1 1022 ? -9.420 32.579 32.058 1.00 94.12 1022 MET A C 1
ATOM 7860 O O . MET A 1 1022 ? -9.975 32.717 30.965 1.00 94.12 1022 MET A O 1
ATOM 7864 N N . VAL A 1 1023 ? -8.601 33.485 32.584 1.00 93.00 1023 VAL A N 1
ATOM 7865 C CA . VAL A 1 1023 ? -8.106 34.652 31.853 1.00 93.00 1023 VAL A CA 1
ATOM 7866 C C . VAL A 1 1023 ? -6.583 34.638 31.880 1.00 93.00 1023 VAL A C 1
ATOM 7868 O O . VAL A 1 1023 ? -5.984 34.601 32.950 1.00 93.00 1023 VAL A O 1
ATOM 7871 N N . VAL A 1 1024 ? -5.958 34.671 30.708 1.00 90.88 1024 VAL A N 1
ATOM 7872 C CA . VAL A 1 1024 ? -4.510 34.834 30.556 1.00 90.88 1024 VAL A CA 1
ATOM 7873 C C . VAL A 1 1024 ? -4.259 36.258 30.090 1.00 90.88 1024 VAL A C 1
ATOM 7875 O O . VAL A 1 1024 ? -4.795 36.677 29.067 1.00 90.88 1024 VAL A O 1
ATOM 7878 N N . LEU A 1 1025 ? -3.460 36.990 30.855 1.00 90.06 1025 LEU A N 1
ATOM 7879 C CA . LEU A 1 1025 ? -3.082 38.372 30.602 1.00 90.06 1025 LEU A CA 1
ATOM 7880 C C . LEU A 1 1025 ? -1.611 38.396 30.166 1.00 90.06 1025 LEU A C 1
ATOM 7882 O O . LEU A 1 1025 ? -0.729 38.276 31.025 1.00 90.06 1025 LEU A O 1
ATOM 7886 N N . PRO A 1 1026 ? -1.317 38.525 28.860 1.00 85.75 1026 PRO A N 1
ATOM 7887 C CA . PRO A 1 1026 ? 0.048 38.738 28.398 1.00 85.75 1026 PRO A CA 1
ATOM 7888 C C . PRO A 1 1026 ? 0.601 40.068 28.923 1.00 85.75 1026 PRO A C 1
ATOM 7890 O O . PRO A 1 1026 ? -0.156 40.999 29.222 1.00 85.75 1026 PRO A O 1
ATOM 7893 N N . ASP A 1 1027 ? 1.920 40.154 29.049 1.00 81.06 1027 ASP A N 1
ATOM 7894 C CA . ASP A 1 1027 ? 2.675 41.368 29.390 1.00 81.06 1027 ASP A CA 1
ATOM 7895 C C . ASP A 1 1027 ? 2.167 42.081 30.661 1.00 81.06 1027 ASP A C 1
ATOM 7897 O O . ASP A 1 1027 ? 2.059 43.309 30.718 1.00 81.06 1027 ASP A O 1
ATOM 7901 N N . SER A 1 1028 ? 1.763 41.311 31.677 1.00 83.75 1028 SER A N 1
ATOM 7902 C CA . SER A 1 1028 ? 1.048 41.820 32.853 1.00 83.75 1028 SER A CA 1
ATOM 7903 C C . SER A 1 1028 ? 1.611 41.278 34.160 1.00 83.75 1028 SER A C 1
ATOM 7905 O O . SER A 1 1028 ? 1.427 40.110 34.490 1.00 83.75 1028 SER A O 1
ATOM 7907 N N . GLY A 1 1029 ? 2.225 42.166 34.945 1.00 84.00 1029 GLY A N 1
ATOM 7908 C CA . GLY A 1 1029 ? 2.682 41.859 36.299 1.00 84.00 1029 GLY A CA 1
ATOM 7909 C C . GLY A 1 1029 ? 1.570 41.863 37.358 1.00 84.00 1029 GLY A C 1
ATOM 7910 O O . GLY A 1 1029 ? 0.395 42.133 37.086 1.00 84.00 1029 GLY A O 1
ATOM 7911 N N . ALA A 1 1030 ? 1.950 41.617 38.615 1.00 85.94 1030 ALA A N 1
ATOM 7912 C CA . ALA A 1 1030 ? 1.011 41.372 39.716 1.00 85.94 1030 ALA A CA 1
ATOM 7913 C C . ALA A 1 1030 ? 0.037 42.527 40.004 1.00 85.94 1030 ALA A C 1
ATOM 7915 O O . ALA A 1 1030 ? -1.148 42.291 40.235 1.00 85.94 1030 ALA A O 1
ATOM 7916 N N . ALA A 1 1031 ? 0.501 43.780 39.975 1.00 85.81 1031 ALA A N 1
ATOM 7917 C CA . ALA A 1 1031 ? -0.356 44.931 40.269 1.00 85.81 1031 ALA A CA 1
ATOM 7918 C C . ALA A 1 1031 ? -1.440 45.170 39.187 1.00 85.81 1031 ALA A C 1
ATOM 7920 O O . ALA A 1 1031 ? -2.614 45.273 39.557 1.00 85.81 1031 ALA A O 1
ATOM 7921 N N . PRO A 1 1032 ? -1.116 45.201 37.874 1.00 86.50 1032 PRO A N 1
ATOM 7922 C CA . PRO A 1 1032 ? -2.122 45.229 36.807 1.00 86.50 1032 PRO A CA 1
ATOM 7923 C C . PRO A 1 1032 ? -3.093 44.042 36.838 1.00 86.50 1032 PRO A C 1
ATOM 7925 O O . PRO A 1 1032 ? -4.304 44.243 36.729 1.00 86.50 1032 PRO A O 1
ATOM 7928 N N . ALA A 1 1033 ? -2.583 42.823 37.044 1.00 89.44 1033 ALA A N 1
ATOM 7929 C CA . ALA A 1 1033 ? -3.401 41.613 37.096 1.00 89.44 1033 ALA A CA 1
ATOM 7930 C C . ALA A 1 1033 ? -4.422 41.657 38.245 1.00 89.44 1033 ALA A C 1
ATOM 7932 O O . ALA A 1 1033 ? -5.601 41.365 38.048 1.00 89.44 1033 ALA A O 1
ATOM 7933 N N . MET A 1 1034 ? -4.001 42.111 39.429 1.00 92.19 1034 MET A N 1
ATOM 7934 C CA . MET A 1 1034 ? -4.891 42.282 40.580 1.00 92.19 1034 MET A CA 1
ATOM 7935 C C . MET A 1 1034 ? -5.932 43.386 40.377 1.00 92.19 1034 MET A C 1
ATOM 7937 O O . MET A 1 1034 ? -7.051 43.270 40.878 1.00 92.19 1034 MET A O 1
ATOM 7941 N N . LEU A 1 1035 ? -5.606 44.450 39.640 1.00 90.19 1035 LEU A N 1
ATOM 7942 C CA . LEU A 1 1035 ? -6.568 45.505 39.316 1.00 90.19 1035 LEU A CA 1
ATOM 7943 C C . LEU A 1 1035 ? -7.670 44.984 38.382 1.00 90.19 1035 LEU A C 1
ATOM 7945 O O . LEU A 1 1035 ? -8.848 45.252 38.617 1.00 90.19 1035 LEU A O 1
ATOM 7949 N N . ILE A 1 1036 ? -7.298 44.195 37.369 1.00 90.00 1036 ILE A N 1
ATOM 7950 C CA . ILE A 1 1036 ? -8.249 43.545 36.457 1.00 90.00 1036 ILE A CA 1
ATOM 7951 C C . ILE A 1 1036 ? -9.098 42.514 37.211 1.00 90.00 1036 ILE A C 1
ATOM 7953 O O . ILE A 1 1036 ? -10.320 42.528 37.081 1.00 90.00 1036 ILE A O 1
ATOM 7957 N N . ALA A 1 1037 ? -8.487 41.680 38.057 1.00 92.56 1037 ALA A N 1
ATOM 7958 C CA . ALA A 1 1037 ? -9.204 40.685 38.852 1.00 92.56 1037 ALA A CA 1
ATOM 7959 C C . ALA A 1 1037 ? -10.237 41.327 39.799 1.00 92.56 1037 ALA A C 1
ATOM 7961 O O . ALA A 1 1037 ? -11.397 40.922 39.818 1.00 92.56 1037 ALA A O 1
ATOM 7962 N N . ASN A 1 1038 ? -9.862 42.376 40.540 1.00 92.75 1038 ASN A N 1
ATOM 7963 C CA . ASN A 1 1038 ? -10.806 43.082 41.415 1.00 92.75 1038 ASN A CA 1
ATOM 7964 C C . ASN A 1 1038 ? -11.938 43.750 40.623 1.00 92.75 1038 ASN A C 1
ATOM 7966 O O . ASN A 1 1038 ? -13.096 43.658 41.019 1.00 92.75 1038 ASN A O 1
ATOM 7970 N N . ARG A 1 1039 ? -11.630 44.340 39.461 1.00 92.06 1039 ARG A N 1
ATOM 7971 C CA . ARG A 1 1039 ? -12.655 44.904 38.576 1.00 92.06 1039 ARG A CA 1
ATOM 7972 C C . ARG A 1 1039 ? -13.655 43.845 38.105 1.00 92.06 1039 ARG A C 1
ATOM 7974 O O . ARG A 1 1039 ? -14.850 44.118 38.092 1.00 92.06 1039 ARG A O 1
ATOM 7981 N N . ILE A 1 1040 ? -13.187 42.650 37.740 1.00 92.75 1040 ILE A N 1
ATOM 7982 C CA . ILE A 1 1040 ? -14.066 41.533 37.360 1.00 92.75 1040 ILE A CA 1
ATOM 7983 C C . ILE A 1 1040 ? -14.965 41.137 38.542 1.00 92.75 1040 ILE A C 1
ATOM 7985 O O . ILE A 1 1040 ? -16.168 40.973 38.350 1.00 92.75 1040 ILE A O 1
ATOM 7989 N N . CYS A 1 1041 ? -14.422 41.037 39.763 1.00 92.38 1041 CYS A N 1
ATOM 7990 C CA . CYS A 1 1041 ? -15.215 40.756 40.966 1.00 92.38 1041 CYS A CA 1
ATOM 7991 C C . CYS A 1 1041 ? -16.347 41.776 41.170 1.00 92.38 1041 CYS A C 1
ATOM 7993 O O . CYS A 1 1041 ? -17.491 41.374 41.398 1.00 92.38 1041 CYS A O 1
ATOM 7995 N N . ASP A 1 1042 ? -16.042 43.071 41.062 1.00 91.69 1042 ASP A N 1
ATOM 7996 C CA . ASP A 1 1042 ? -17.007 44.157 41.269 1.00 91.69 1042 ASP A CA 1
ATOM 7997 C C . ASP A 1 1042 ? -18.103 44.171 40.191 1.00 91.69 1042 ASP A C 1
ATOM 7999 O O . ASP A 1 1042 ? -19.292 44.280 40.501 1.00 91.69 1042 ASP A O 1
ATOM 8003 N N . GLU A 1 1043 ? -17.719 44.009 38.922 1.00 91.69 1043 GLU A N 1
ATOM 8004 C CA . GLU A 1 1043 ? -18.641 43.992 37.780 1.00 91.69 1043 GLU A CA 1
ATOM 8005 C C . GLU A 1 1043 ? -19.567 42.770 37.805 1.00 91.69 1043 GLU A C 1
ATOM 8007 O O . GLU A 1 1043 ? -20.759 42.894 37.518 1.00 91.69 1043 GLU A O 1
ATOM 8012 N N . VAL A 1 1044 ? -19.067 41.593 38.205 1.00 91.62 1044 VAL A N 1
ATOM 8013 C CA . VAL A 1 1044 ? -19.921 40.409 38.390 1.00 91.62 1044 VAL A CA 1
ATOM 8014 C C . VAL A 1 1044 ? -20.901 40.620 39.550 1.00 91.62 1044 VAL A C 1
ATOM 8016 O O . VAL A 1 1044 ? -22.084 40.321 39.400 1.00 91.62 1044 VAL A O 1
ATOM 8019 N N . ALA A 1 1045 ? -20.464 41.205 40.670 1.00 90.19 1045 ALA A N 1
ATOM 8020 C CA . ALA A 1 1045 ? -21.343 41.498 41.809 1.00 90.19 1045 ALA A CA 1
ATOM 8021 C C . ALA A 1 1045 ? -22.394 42.589 41.529 1.00 90.19 1045 ALA A C 1
ATOM 8023 O O . ALA A 1 1045 ? -23.389 42.711 42.260 1.00 90.19 1045 ALA A O 1
ATOM 8024 N N . ALA A 1 1046 ? -22.194 43.391 40.483 1.00 88.31 1046 ALA A N 1
ATOM 8025 C CA . ALA A 1 1046 ? -23.167 44.356 39.986 1.00 88.31 1046 ALA A CA 1
ATOM 8026 C C . ALA A 1 1046 ? -24.250 43.724 39.090 1.00 88.31 1046 ALA A C 1
ATOM 8028 O O . ALA A 1 1046 ? -25.277 44.365 38.844 1.00 88.31 1046 ALA A O 1
ATOM 8029 N N . LEU A 1 1047 ? -24.069 42.479 38.627 1.00 87.44 1047 LEU A N 1
ATOM 8030 C CA . LEU A 1 1047 ? -25.090 41.768 37.861 1.00 87.44 1047 LEU A CA 1
ATOM 8031 C C . LEU A 1 1047 ? -26.284 41.389 38.745 1.00 87.44 1047 LEU A C 1
ATOM 8033 O O . LEU A 1 1047 ? -26.141 40.954 39.890 1.00 87.44 1047 LEU A O 1
ATOM 8037 N N . HIS A 1 1048 ? -27.476 41.533 38.171 1.00 84.00 1048 HIS A N 1
ATOM 8038 C CA . HIS A 1 1048 ? -28.741 41.158 38.786 1.00 84.00 1048 HIS A CA 1
ATOM 8039 C C . HIS A 1 1048 ? -29.423 40.140 37.878 1.00 84.00 1048 HIS A C 1
ATOM 8041 O O . HIS A 1 1048 ? -29.713 40.441 36.721 1.00 84.00 1048 HIS A O 1
ATOM 8047 N N . PHE A 1 1049 ? -29.663 38.941 38.401 1.00 83.81 1049 PHE A N 1
ATOM 8048 C CA . PHE A 1 1049 ? -30.366 37.884 37.680 1.00 83.81 1049 PHE A CA 1
ATOM 8049 C C . PHE A 1 1049 ? -31.778 37.758 38.252 1.00 83.81 1049 PHE A C 1
ATOM 8051 O O . PHE A 1 1049 ? -31.943 37.545 39.455 1.00 83.81 1049 PHE A O 1
ATOM 8058 N N . GLU A 1 1050 ? -32.797 37.935 37.412 1.00 77.50 1050 GLU A N 1
ATOM 8059 C CA . GLU A 1 1050 ? -34.205 37.817 37.804 1.00 77.50 1050 GLU A CA 1
ATOM 8060 C C . GLU A 1 1050 ? -34.694 36.380 37.609 1.00 77.50 1050 GLU A C 1
ATOM 8062 O O . GLU A 1 1050 ? -34.580 35.829 36.516 1.00 77.50 1050 GLU A O 1
ATOM 8067 N N . GLY A 1 1051 ? -35.232 35.770 38.667 1.00 65.69 1051 GLY A N 1
ATOM 8068 C CA . GLY A 1 1051 ? -35.880 34.458 38.610 1.00 65.69 1051 GLY A CA 1
ATOM 8069 C C . GLY A 1 1051 ? -37.150 34.416 39.458 1.00 65.69 1051 GLY A C 1
ATOM 8070 O O . GLY A 1 1051 ? -37.427 35.340 40.225 1.00 65.69 1051 GLY A O 1
ATOM 8071 N N . ASP A 1 1052 ? -37.902 33.317 39.370 1.00 60.47 1052 ASP A N 1
ATOM 8072 C CA . ASP A 1 1052 ? -39.221 33.161 40.012 1.00 60.47 1052 ASP A CA 1
ATOM 8073 C C . ASP A 1 1052 ? -39.209 33.331 41.548 1.00 60.47 1052 ASP A C 1
ATOM 8075 O O . ASP A 1 1052 ? -40.241 33.611 42.155 1.00 60.47 1052 ASP A O 1
ATOM 8079 N N . ALA A 1 1053 ? -38.042 33.199 42.191 1.00 58.84 1053 ALA A N 1
ATOM 8080 C CA . ALA A 1 1053 ? -37.852 33.370 43.635 1.00 58.84 1053 ALA A CA 1
ATOM 8081 C C . ALA A 1 1053 ? -37.178 34.706 44.044 1.00 58.84 1053 ALA A C 1
ATOM 8083 O O . ALA A 1 1053 ? -36.807 34.865 45.210 1.00 58.84 1053 ALA A O 1
ATOM 8084 N N . GLY A 1 1054 ? -37.046 35.668 43.119 1.00 67.75 1054 GLY A N 1
ATOM 8085 C CA . GLY A 1 1054 ? -36.515 37.019 43.353 1.00 67.75 1054 GLY A CA 1
ATOM 8086 C C . GLY A 1 1054 ? -35.210 37.328 42.605 1.00 67.75 1054 GLY A C 1
ATOM 8087 O O . GLY A 1 1054 ? -34.695 36.508 41.849 1.00 67.75 1054 GLY A O 1
ATOM 8088 N N . THR A 1 1055 ? -34.667 38.533 42.813 1.00 75.56 1055 THR A N 1
ATOM 8089 C CA . THR A 1 1055 ? -33.395 38.974 42.214 1.00 75.56 1055 THR A CA 1
ATOM 8090 C C . THR A 1 1055 ? -32.200 38.386 42.969 1.00 75.56 1055 THR A C 1
ATOM 8092 O O . THR A 1 1055 ? -32.037 38.638 44.166 1.00 75.56 1055 THR A O 1
ATOM 8095 N N . LEU A 1 1056 ? -31.337 37.638 42.277 1.00 83.38 1056 LEU A N 1
ATOM 8096 C CA . LEU A 1 1056 ? -30.107 37.074 42.834 1.00 83.38 1056 LEU A CA 1
ATOM 8097 C C . LEU A 1 1056 ? -28.888 37.909 42.423 1.00 83.38 1056 LEU A C 1
ATOM 8099 O O . LEU A 1 1056 ? -28.706 38.224 41.245 1.00 83.38 1056 LEU A O 1
ATOM 8103 N N . ARG A 1 1057 ? -28.024 38.214 43.398 1.00 84.94 1057 ARG A N 1
ATOM 8104 C CA . ARG A 1 1057 ? -26.672 38.736 43.155 1.00 84.94 1057 ARG A CA 1
ATOM 8105 C C . ARG A 1 1057 ? -25.677 37.587 43.222 1.00 84.94 1057 ARG A C 1
ATOM 8107 O O . ARG A 1 1057 ? -25.738 36.776 44.145 1.00 84.94 1057 ARG A O 1
ATOM 8114 N N . VAL A 1 1058 ? -24.777 37.536 42.249 1.00 88.75 1058 VAL A N 1
ATOM 8115 C CA . VAL A 1 1058 ? -23.756 36.492 42.122 1.00 88.75 1058 VAL A CA 1
ATOM 8116 C C . VAL A 1 1058 ? -22.394 37.107 42.405 1.00 88.75 1058 VAL A C 1
ATOM 8118 O O . VAL A 1 1058 ? -22.125 38.229 41.990 1.00 88.75 1058 VAL A O 1
ATOM 8121 N N . THR A 1 1059 ? -21.537 36.384 43.117 1.00 92.25 1059 THR A N 1
ATOM 8122 C CA . THR A 1 1059 ? -20.150 36.786 43.356 1.00 92.25 1059 THR A CA 1
ATOM 8123 C C . THR A 1 1059 ? -19.198 35.758 42.766 1.00 92.25 1059 THR A C 1
ATOM 8125 O O . THR A 1 1059 ? -19.571 34.610 42.523 1.00 92.25 1059 THR A O 1
ATOM 8128 N N . VAL A 1 1060 ? -17.967 36.183 42.513 1.00 94.62 1060 VAL A N 1
ATOM 8129 C CA . VAL A 1 1060 ? -16.884 35.323 42.033 1.00 94.62 1060 VAL A CA 1
ATOM 8130 C C . VAL A 1 1060 ? -15.683 35.459 42.949 1.00 94.62 1060 VAL A C 1
ATOM 8132 O O . VAL A 1 1060 ? -15.417 36.539 43.488 1.00 94.62 1060 VAL A O 1
ATOM 8135 N N . THR A 1 1061 ? -14.939 34.370 43.084 1.00 96.19 1061 THR A N 1
ATOM 8136 C CA . THR A 1 1061 ? -13.607 34.381 43.684 1.00 96.19 1061 THR A CA 1
ATOM 8137 C C . THR A 1 1061 ? -12.584 34.137 42.577 1.00 96.19 1061 THR A C 1
ATOM 8139 O O . THR A 1 1061 ? -12.818 33.314 41.695 1.00 96.19 1061 THR A O 1
ATOM 8142 N N . ILE A 1 1062 ? -11.467 34.868 42.601 1.00 96.12 1062 ILE A N 1
ATOM 8143 C CA . ILE A 1 1062 ? -10.416 34.790 41.579 1.00 96.12 1062 ILE A CA 1
ATOM 8144 C C . ILE A 1 1062 ? -9.071 34.523 42.248 1.00 96.12 1062 ILE A C 1
ATOM 8146 O O . ILE A 1 1062 ? -8.656 35.270 43.134 1.00 96.12 1062 ILE A O 1
ATOM 8150 N N . GLY A 1 1063 ? -8.372 33.485 41.808 1.00 95.50 1063 GLY A N 1
ATOM 8151 C CA . GLY A 1 1063 ? -6.964 33.276 42.120 1.00 95.50 1063 GLY A CA 1
ATOM 8152 C C . GLY A 1 1063 ? -6.082 33.826 41.007 1.00 95.50 1063 GLY A C 1
ATOM 8153 O O . GLY A 1 1063 ? -6.368 33.612 39.832 1.00 95.50 1063 GLY A O 1
ATOM 8154 N N . VAL A 1 1064 ? -5.032 34.559 41.369 1.00 93.25 1064 VAL A N 1
ATOM 8155 C CA . VAL A 1 1064 ? -4.123 35.235 40.436 1.00 93.25 1064 VAL A CA 1
ATOM 8156 C C . VAL A 1 1064 ? -2.713 34.690 40.635 1.00 93.25 1064 VAL A C 1
ATOM 8158 O O . VAL A 1 1064 ? -2.168 34.788 41.734 1.00 93.25 1064 VAL A O 1
ATOM 8161 N N . ALA A 1 1065 ? -2.110 34.155 39.579 1.00 92.12 1065 ALA A N 1
ATOM 8162 C CA . ALA A 1 1065 ? -0.692 33.810 39.533 1.00 92.12 1065 ALA A CA 1
ATOM 8163 C C . ALA A 1 1065 ? 0.019 34.719 38.531 1.00 92.12 1065 ALA A C 1
ATOM 8165 O O . ALA A 1 1065 ? -0.513 34.978 37.453 1.00 92.12 1065 ALA A O 1
ATOM 8166 N N . VAL A 1 1066 ? 1.198 35.218 38.899 1.00 86.69 1066 VAL A N 1
ATOM 8167 C CA . VAL A 1 1066 ? 2.055 36.033 38.030 1.00 86.69 1066 VAL A CA 1
ATOM 8168 C C . VAL A 1 1066 ? 3.445 35.450 38.073 1.00 86.69 1066 VAL A C 1
ATOM 8170 O O . VAL A 1 1066 ? 3.996 35.269 39.160 1.00 86.69 1066 VAL A O 1
ATOM 8173 N N . ASP A 1 1067 ? 3.992 35.178 36.893 1.00 76.44 1067 ASP A N 1
ATOM 8174 C CA . ASP A 1 1067 ? 5.217 34.416 36.761 1.00 76.44 1067 ASP A CA 1
ATOM 8175 C C . ASP A 1 1067 ? 6.150 34.903 35.670 1.00 76.44 1067 ASP A C 1
ATOM 8177 O O . ASP A 1 1067 ? 5.749 35.516 34.680 1.00 76.44 1067 ASP A O 1
ATOM 8181 N N . GLY A 1 1068 ? 7.435 34.621 35.896 1.00 66.69 1068 GLY A N 1
ATOM 8182 C CA . GLY A 1 1068 ? 8.481 34.870 34.922 1.00 66.69 1068 GLY A CA 1
ATOM 8183 C C . GLY A 1 1068 ? 8.352 33.945 33.705 1.00 66.69 1068 GLY A C 1
ATOM 8184 O O . GLY A 1 1068 ? 7.778 32.860 33.803 1.00 66.69 1068 GLY A O 1
ATOM 8185 N N . PRO A 1 1069 ? 8.952 34.324 32.567 1.00 62.72 1069 PRO A N 1
ATOM 8186 C CA . PRO A 1 1069 ? 8.766 33.657 31.274 1.00 62.72 1069 PRO A CA 1
ATOM 8187 C C . PRO A 1 1069 ? 9.256 32.198 31.205 1.00 62.72 1069 PRO A C 1
ATOM 8189 O O . PRO A 1 1069 ? 8.968 31.509 30.226 1.00 62.72 1069 PRO A O 1
ATOM 8192 N N . ASP A 1 1070 ? 9.985 31.731 32.222 1.00 65.25 1070 ASP A N 1
ATOM 8193 C CA . ASP A 1 1070 ? 10.569 30.388 32.302 1.00 65.25 1070 ASP A CA 1
ATOM 8194 C C . ASP A 1 1070 ? 9.676 29.362 33.031 1.00 65.25 1070 ASP A C 1
ATOM 8196 O O . ASP A 1 1070 ? 10.045 28.191 33.141 1.00 65.25 1070 ASP A O 1
ATOM 8200 N N . VAL A 1 1071 ? 8.507 29.770 33.538 1.00 75.06 1071 VAL A N 1
ATOM 8201 C CA . VAL A 1 1071 ? 7.581 28.880 34.254 1.00 75.06 1071 VAL A CA 1
ATOM 8202 C C . VAL A 1 1071 ? 6.601 28.208 33.284 1.00 75.06 1071 VAL A C 1
ATOM 8204 O O . VAL A 1 1071 ? 6.010 28.840 32.406 1.00 75.06 1071 VAL A O 1
ATOM 8207 N N . ASP A 1 1072 ? 6.405 26.896 33.445 1.00 79.06 1072 ASP A N 1
ATOM 8208 C CA . ASP A 1 1072 ? 5.413 26.143 32.674 1.00 79.06 1072 ASP A CA 1
ATOM 8209 C C . ASP A 1 1072 ? 3.973 26.555 33.026 1.00 79.06 1072 ASP A C 1
ATOM 8211 O O . ASP A 1 1072 ? 3.628 26.740 34.194 1.00 79.06 1072 ASP A O 1
ATOM 8215 N N . PHE A 1 1073 ? 3.107 26.634 32.014 1.00 80.88 1073 PHE A N 1
ATOM 8216 C CA . PHE A 1 1073 ? 1.738 27.141 32.150 1.00 80.88 1073 PHE A CA 1
ATOM 8217 C C . PHE A 1 1073 ? 0.885 26.309 33.126 1.00 80.88 1073 PHE A C 1
ATOM 8219 O O . PHE A 1 1073 ? 0.081 26.865 33.871 1.00 80.88 1073 PHE A O 1
ATOM 8226 N N . GLU A 1 1074 ? 1.085 24.987 33.205 1.00 81.75 1074 GLU A N 1
ATOM 8227 C CA . GLU A 1 1074 ? 0.379 24.144 34.189 1.00 81.75 1074 GLU A CA 1
ATOM 8228 C C . GLU A 1 1074 ? 0.794 24.472 35.637 1.00 81.75 1074 GLU A C 1
ATOM 8230 O O . GLU A 1 1074 ? -0.013 24.359 36.563 1.00 81.75 1074 GLU A O 1
ATOM 8235 N N . SER A 1 1075 ? 2.029 24.936 35.854 1.00 82.44 1075 SER A N 1
ATOM 8236 C CA . SER A 1 1075 ? 2.499 25.376 37.178 1.00 82.44 1075 SER A CA 1
ATOM 8237 C C . SER A 1 1075 ? 1.887 26.718 37.593 1.00 82.44 1075 SER A C 1
ATOM 8239 O O . SER A 1 1075 ? 1.592 26.929 38.771 1.00 82.44 1075 SER A O 1
ATOM 8241 N N . GLU A 1 1076 ? 1.666 27.622 36.636 1.00 85.81 1076 GLU A N 1
ATOM 8242 C CA . GLU A 1 1076 ? 0.977 28.898 36.865 1.00 85.81 1076 GLU A CA 1
ATOM 8243 C C . GLU A 1 1076 ? -0.503 28.670 37.207 1.00 85.81 1076 GLU A C 1
ATOM 8245 O O . GLU A 1 1076 ? -1.008 29.225 38.184 1.00 85.81 1076 GLU A O 1
ATOM 8250 N N . ILE A 1 1077 ? -1.181 27.778 36.469 1.00 87.19 1077 ILE A N 1
ATOM 8251 C CA . ILE A 1 1077 ? -2.570 27.387 36.754 1.00 87.19 1077 ILE A CA 1
ATOM 8252 C C . ILE A 1 1077 ? -2.689 26.809 38.164 1.00 87.19 1077 ILE A C 1
ATOM 8254 O O . ILE A 1 1077 ? -3.586 27.199 38.907 1.00 87.19 1077 ILE A O 1
ATOM 8258 N N . ARG A 1 1078 ? -1.777 25.909 38.559 1.00 86.94 1078 ARG A N 1
ATOM 8259 C CA . ARG A 1 1078 ? -1.802 25.292 39.894 1.00 86.94 1078 ARG A CA 1
ATOM 8260 C C . ARG A 1 1078 ? -1.718 26.334 41.009 1.00 86.94 1078 ARG A C 1
ATOM 8262 O O . ARG A 1 1078 ? -2.413 26.216 42.014 1.00 86.94 1078 ARG A O 1
ATOM 8269 N N . ARG A 1 1079 ? -0.903 27.375 40.835 1.00 87.75 1079 ARG A N 1
ATOM 8270 C CA . ARG A 1 1079 ? -0.791 28.457 41.823 1.00 87.75 1079 ARG A CA 1
ATOM 8271 C C . ARG A 1 1079 ? -1.987 29.390 41.827 1.00 87.75 1079 ARG A C 1
ATOM 8273 O O . ARG A 1 1079 ? -2.418 29.805 42.902 1.00 87.75 1079 ARG A O 1
ATOM 8280 N N . ALA A 1 1080 ? -2.552 29.683 40.658 1.00 90.12 1080 ALA A N 1
ATOM 8281 C CA . ALA A 1 1080 ? -3.813 30.410 40.582 1.00 90.12 1080 ALA A CA 1
ATOM 8282 C C . ALA A 1 1080 ? -4.928 29.625 41.298 1.00 90.12 1080 ALA A C 1
ATOM 8284 O O . ALA A 1 1080 ? -5.671 30.209 42.080 1.00 90.12 1080 ALA A O 1
ATOM 8285 N N . ASP A 1 1081 ? -4.987 28.303 41.135 1.00 90.69 1081 ASP A N 1
ATOM 8286 C CA . ASP A 1 1081 ? -5.947 27.432 41.824 1.00 90.69 1081 ASP A CA 1
ATOM 8287 C C . ASP A 1 1081 ? -5.748 27.401 43.352 1.00 90.69 1081 ASP A C 1
ATOM 8289 O O . ASP A 1 1081 ? -6.695 27.569 44.123 1.00 90.69 1081 ASP A O 1
ATOM 8293 N N . GLN A 1 1082 ? -4.504 27.311 43.830 1.00 89.75 1082 GLN A N 1
ATOM 8294 C CA . GLN A 1 1082 ? -4.206 27.413 45.264 1.00 89.75 1082 GLN A CA 1
ATOM 8295 C C . GLN A 1 1082 ? -4.624 28.773 45.851 1.00 89.75 1082 GLN A C 1
ATOM 8297 O O . GLN A 1 1082 ? -5.225 28.837 46.931 1.00 89.75 1082 GLN A O 1
ATOM 8302 N N . ALA A 1 1083 ? -4.346 29.872 45.143 1.00 90.69 1083 ALA A N 1
ATOM 8303 C CA . ALA A 1 1083 ? -4.768 31.210 45.551 1.00 90.69 1083 ALA A CA 1
ATOM 8304 C C . ALA A 1 1083 ? -6.301 31.346 45.559 1.00 90.69 1083 ALA A C 1
ATOM 8306 O O . ALA A 1 1083 ? -6.872 31.913 46.497 1.00 90.69 1083 ALA A O 1
ATOM 8307 N N . LEU A 1 1084 ? -6.977 30.760 44.567 1.00 91.75 1084 LEU A N 1
ATOM 8308 C CA . LEU A 1 1084 ? -8.433 30.680 44.488 1.00 91.75 1084 LEU A CA 1
ATOM 8309 C C . LEU A 1 1084 ? -9.012 29.934 45.700 1.00 91.75 1084 LEU A C 1
ATOM 8311 O O . LEU A 1 1084 ? -9.928 30.441 46.357 1.00 91.75 1084 LEU A O 1
ATOM 8315 N N . TYR A 1 1085 ? -8.447 28.777 46.058 1.00 89.88 1085 TYR A N 1
ATOM 8316 C CA . TYR A 1 1085 ? -8.862 27.996 47.226 1.00 89.88 1085 TYR A CA 1
ATOM 8317 C C . TYR A 1 1085 ? -8.737 28.796 48.532 1.00 89.88 1085 TYR A C 1
ATOM 8319 O O . TYR A 1 1085 ? -9.681 28.851 49.329 1.00 89.88 1085 TYR A O 1
ATOM 8327 N N . LYS A 1 1086 ? -7.614 29.501 48.730 1.00 87.62 1086 LYS A N 1
ATOM 8328 C CA . LYS A 1 1086 ? -7.422 30.407 49.876 1.00 87.62 1086 LYS A CA 1
ATOM 8329 C C . LYS A 1 1086 ? -8.452 31.537 49.893 1.00 87.62 1086 LYS A C 1
ATOM 8331 O O . LYS A 1 1086 ? -9.001 31.851 50.950 1.00 87.62 1086 LYS A O 1
ATOM 8336 N N . GLY A 1 1087 ? -8.757 32.122 48.734 1.00 88.00 1087 GLY A N 1
ATOM 8337 C CA . GLY A 1 1087 ? -9.789 33.150 48.594 1.00 88.00 1087 GLY A CA 1
ATOM 8338 C C . GLY A 1 1087 ? -11.174 32.658 49.005 1.00 88.00 1087 GLY A C 1
ATOM 8339 O O . GLY A 1 1087 ? -11.879 33.346 49.753 1.00 88.00 1087 GLY A O 1
ATOM 8340 N N . LYS A 1 1088 ? -11.531 31.431 48.606 1.00 87.56 1088 LYS A N 1
ATOM 8341 C CA . LYS A 1 1088 ? -12.791 30.797 49.008 1.00 87.56 1088 LYS A CA 1
ATOM 8342 C C . LYS A 1 1088 ? -12.837 30.560 50.522 1.00 87.56 1088 LYS A C 1
ATOM 8344 O O . LYS A 1 1088 ? -13.851 30.868 51.148 1.00 87.56 1088 LYS A O 1
ATOM 8349 N N . ALA A 1 1089 ? -11.742 30.086 51.123 1.00 85.75 1089 ALA A N 1
ATOM 8350 C CA . ALA A 1 1089 ? -11.640 29.858 52.568 1.00 85.75 1089 ALA A CA 1
ATOM 8351 C C . ALA A 1 1089 ? -11.694 31.159 53.395 1.00 85.75 1089 ALA A C 1
ATOM 8353 O O . ALA A 1 1089 ? -12.236 31.173 54.499 1.00 85.75 1089 ALA A O 1
ATOM 8354 N N . ALA A 1 1090 ? -11.187 32.268 52.852 1.00 83.19 1090 ALA A N 1
ATOM 8355 C CA . ALA A 1 1090 ? -11.130 33.560 53.533 1.00 83.19 1090 ALA A CA 1
ATOM 8356 C C . ALA A 1 1090 ? -12.443 34.373 53.470 1.00 83.19 1090 ALA A C 1
ATOM 8358 O O . ALA A 1 1090 ? -12.487 35.496 53.984 1.00 83.19 1090 ALA A O 1
ATOM 8359 N N . GLY A 1 1091 ? -13.507 33.832 52.861 1.00 80.69 1091 GLY A N 1
ATOM 8360 C CA . GLY A 1 1091 ? -14.848 34.430 52.848 1.00 80.69 1091 GLY A CA 1
ATOM 8361 C C . GLY A 1 1091 ? -15.419 34.785 51.470 1.00 80.69 1091 GLY A C 1
ATOM 8362 O O . GLY A 1 1091 ? -16.417 35.499 51.441 1.00 80.69 1091 GLY A O 1
ATOM 8363 N N . LYS A 1 1092 ? -14.829 34.291 50.366 1.00 89.00 1092 LYS A N 1
ATOM 8364 C CA . LYS A 1 1092 ? -15.318 34.454 48.976 1.00 89.00 1092 LYS A CA 1
ATOM 8365 C C . LYS A 1 1092 ? -15.390 35.920 48.500 1.00 89.00 1092 LYS A C 1
ATOM 8367 O O . LYS A 1 1092 ? -14.935 36.813 49.225 1.00 89.00 1092 LYS A O 1
ATOM 8372 N N . HIS A 1 1093 ? -15.877 36.155 47.275 1.00 91.19 1093 HIS A N 1
ATOM 8373 C CA . HIS A 1 1093 ? -16.006 37.471 46.630 1.00 91.19 1093 HIS A CA 1
ATOM 8374 C C . HIS A 1 1093 ? -14.739 38.342 46.703 1.00 91.19 1093 HIS A C 1
ATOM 8376 O O . HIS A 1 1093 ? -14.721 39.398 47.337 1.00 91.19 1093 HIS A O 1
ATOM 8382 N N . ARG A 1 1094 ? -13.639 37.863 46.116 1.00 92.62 1094 ARG A N 1
ATOM 8383 C CA . ARG A 1 1094 ? -12.342 38.561 46.138 1.00 92.62 1094 ARG A CA 1
ATOM 8384 C C . ARG A 1 1094 ? -11.371 38.018 45.103 1.00 92.62 1094 ARG A C 1
ATOM 8386 O O . ARG A 1 1094 ? -11.465 36.853 44.723 1.00 92.62 1094 ARG A O 1
ATOM 8393 N N . ALA A 1 1095 ? -10.382 38.835 44.755 1.00 92.62 1095 ALA A N 1
ATOM 8394 C CA . ALA A 1 1095 ? -9.171 38.376 44.091 1.00 92.62 1095 ALA A CA 1
ATOM 8395 C C . ALA A 1 1095 ? -8.059 38.102 45.118 1.00 92.62 1095 ALA A C 1
ATOM 8397 O O . ALA A 1 1095 ? -7.879 38.876 46.062 1.00 92.62 1095 ALA A O 1
ATOM 8398 N N . VAL A 1 1096 ? -7.301 37.021 44.934 1.00 93.31 1096 VAL A N 1
ATOM 8399 C CA . VAL A 1 1096 ? -6.154 36.656 45.779 1.00 93.31 1096 VAL A CA 1
ATOM 8400 C C . VAL A 1 1096 ? -4.938 36.398 44.901 1.00 93.31 1096 VAL A C 1
ATOM 8402 O O . VAL A 1 1096 ? -5.006 35.590 43.981 1.00 93.31 1096 VAL A O 1
ATOM 8405 N N . LEU A 1 1097 ? -3.826 37.067 45.205 1.00 91.56 1097 LEU A N 1
ATOM 8406 C CA . LEU A 1 1097 ? -2.540 36.842 44.548 1.00 91.56 1097 LEU A CA 1
ATOM 8407 C C . LEU A 1 1097 ? -1.798 35.677 45.216 1.00 91.56 1097 LEU A C 1
ATOM 8409 O O . LEU A 1 1097 ? -1.701 35.643 46.444 1.00 91.56 1097 LEU A O 1
ATOM 8413 N N . ALA A 1 1098 ? -1.249 34.759 44.422 1.00 87.88 1098 ALA A N 1
ATOM 8414 C CA . ALA A 1 1098 ? -0.356 33.709 44.901 1.00 87.88 1098 ALA A CA 1
ATOM 8415 C C . ALA A 1 1098 ? 0.935 34.316 45.484 1.00 87.88 1098 ALA A C 1
ATOM 8417 O O . ALA A 1 1098 ? 1.551 35.194 44.879 1.00 87.88 1098 ALA A O 1
ATOM 8418 N N . THR A 1 1099 ? 1.355 33.859 46.665 1.00 74.81 1099 THR A N 1
ATOM 8419 C CA . THR A 1 1099 ? 2.562 34.350 47.356 1.00 74.81 1099 THR A CA 1
ATOM 8420 C C . THR A 1 1099 ? 3.695 33.334 47.242 1.00 74.81 1099 THR A C 1
ATOM 8422 O O . THR A 1 1099 ? 3.439 32.138 47.259 1.00 74.81 1099 THR A O 1
ATOM 8425 N N . GLY A 1 1100 ? 4.956 33.778 47.168 1.00 58.78 1100 GLY A N 1
ATOM 8426 C CA . GLY A 1 1100 ? 6.119 32.896 46.947 1.00 58.78 1100 GLY A CA 1
ATOM 8427 C C . GLY A 1 1100 ? 6.364 31.798 48.000 1.00 58.78 1100 GLY A C 1
ATOM 8428 O O . GLY A 1 1100 ? 7.122 30.876 47.726 1.00 58.78 1100 GLY A O 1
ATOM 8429 N N . GLU A 1 1101 ? 5.711 31.854 49.167 1.00 50.53 1101 GLU A N 1
ATOM 8430 C CA . GLU A 1 1101 ? 5.716 30.776 50.178 1.00 50.53 1101 GLU A CA 1
ATOM 8431 C C . GLU A 1 1101 ? 4.885 29.545 49.759 1.00 50.53 1101 GLU A C 1
ATOM 8433 O O . GLU A 1 1101 ? 4.952 28.504 50.406 1.00 50.53 1101 GLU A O 1
ATOM 8438 N N . ASP A 1 1102 ? 4.143 29.628 48.650 1.00 51.66 1102 ASP A N 1
ATOM 8439 C CA . ASP A 1 1102 ? 3.317 28.537 48.111 1.00 51.66 1102 ASP A CA 1
ATOM 8440 C C . ASP A 1 1102 ? 4.110 27.490 47.306 1.00 51.66 1102 ASP A C 1
ATOM 8442 O O . ASP A 1 1102 ? 3.521 26.584 46.722 1.00 51.66 1102 ASP A O 1
ATOM 8446 N N . MET A 1 1103 ? 5.447 27.590 47.281 1.00 47.62 1103 MET A N 1
ATOM 8447 C CA . MET A 1 1103 ? 6.328 26.609 46.631 1.00 47.62 1103 MET A CA 1
ATOM 8448 C C . MET A 1 1103 ? 6.669 25.382 47.496 1.00 47.62 1103 MET A C 1
ATOM 8450 O O . MET A 1 1103 ? 7.113 24.385 46.936 1.00 47.62 1103 MET A O 1
ATOM 8454 N N . ASP A 1 1104 ? 6.451 25.428 48.818 1.00 41.03 1104 ASP A N 1
ATOM 8455 C CA . ASP A 1 1104 ? 7.002 24.438 49.770 1.00 41.03 1104 ASP A CA 1
ATOM 8456 C C . ASP A 1 1104 ? 5.950 23.540 50.460 1.00 41.03 1104 ASP A C 1
ATOM 8458 O O . ASP A 1 1104 ? 6.225 22.926 51.492 1.00 41.03 1104 ASP A O 1
ATOM 8462 N N . ALA A 1 1105 ? 4.737 23.434 49.913 1.00 44.34 1105 ALA A N 1
ATOM 8463 C CA . ALA A 1 1105 ? 3.711 22.519 50.423 1.00 44.34 1105 ALA A CA 1
ATOM 8464 C C . ALA A 1 1105 ? 3.331 21.449 49.386 1.00 44.34 1105 ALA A C 1
ATOM 8466 O O . ALA A 1 1105 ? 2.197 21.421 48.915 1.00 44.34 1105 ALA A O 1
ATOM 8467 N N . ASP A 1 1106 ? 4.293 20.584 49.057 1.00 32.56 1106 ASP A N 1
ATOM 8468 C CA . ASP A 1 1106 ? 4.084 19.215 48.555 1.00 32.56 1106 ASP A CA 1
ATOM 8469 C C . ASP A 1 1106 ? 5.186 18.288 49.099 1.00 32.56 1106 ASP A C 1
ATOM 8471 O O . ASP A 1 1106 ? 6.385 18.626 48.940 1.00 32.56 1106 ASP A O 1
#

Radius of gyration: 47.54 Å; chains: 1; bounding box: 105×89×142 Å

Secondary structure (DSSP, 8-state):
--THHHHHHHHHHHHSSSS---S--SS-------S--TTHHHHHHHHHHHHHHTTT-HHHHHHHHHHHHHTS-TTS-HHHHHHHHHHHHHHHHHHT-HHHHHHHHHHHHHHHHHTT-HHHHHHHHHHHHHHHHHTT-HHHHHHHHHHHHHHHHHTT-HHHHHHHHHHHHHHHHHTT-HHHHHHHHHHHHHHHTTSS-HHHHHHHHHHHHHHHHHTT-HHHHHHHHHHHHHHHHHTT-GGGHHHHHHHHHHHHHHHT-HHHHHHHHHHHHHHHHHTT-HHHHHHHHHHHHHHHHHHT-HHHHHHHHHHHHHHHHHTT-HHHHHHHHHHHHHHHHHTT-HHHHHHHHHHHHHHHHHTT-HHHHHHHHHHHHHHHHHTT-HHHHHHHHHHHHHHHHHHT-HHHHHHHHHHHHHHHHHTT-HHHHHHHHHHHHHHHHHHHHHHHHHHHHHHHHHHHHHHHHHHHHHHHHHHHHHHHHHHHHHHHHHHHHHHHHHHHHHHHHHHHHHHHHHHHHHHHHHHHHHHHHHHHHHHHHHHHHHHHHHHHHHHHHHHHHHHTTTTSPPPHHHHHHHHHHHHHHHHHHHHHHHHHHHHHHTTT------EEE-HHHHHHHHHHHHGGGGTT-SEEEEEE--TTPPPEEE-HHHHHHHHHHHHHHHHHT-SSEEEEEEEEEETTEEEEEEEE-SS---TTTTTGGGSTT----TTSTTTS---S-HHHHHHHHHHHTT--EEEEEETTTEEEEEEEEEBPSS-----HHHHHHHHHHHHHHHGGG--SS--SSHHHHHHHHHHHHTT-EEEEE-SSHHHHHHHHHHHTTTSEEEEESSHHHHHHHHHHS--SEEEEESS-SSS-HHHHHHHHHTTS-TTTS-EEEEES---HHHHHHHHHTT-SEEEESSPPHHHHHHHHHHHHHHHHHHHHHHHHHHHHHHHHHHHHHHHHHHHHB-TTT-SBBHHHHHHHGGGSPTTS-EEEEEEEETTHHHHHHHH-HHHHHHHHHHHHHHHHHH--TT-EEEE-SSSEEEEEETT--HHHHHHHHHHHHHHHHT-EEEETTEEEE--EEEEEEEE-TTS-HHHHHHHHHHHHHHHHHTTSSEEEE--GGGGS--

Foldseek 3Di:
DDPVVVVVVVVVVVPPPPDDDDDDDDPDDDPDPDDDDPLVVPLVVLLVVLVVCLVPALVVSLVSLVVSQVSADPPDQLLSQLSSLQSNLSSCVVVVVLVSSLVSLVSSLVSCVVNVNLVSNLSSLQSNLSSCVVVLVLVSSLVSLVVSLVSCVVVVPLQSNLVSLLSNLSSCVSVVVLVSSLVSLVSSLVSPVVDPDLLSNLVSLLSNLVSCVVLVVLVSSLVSLVSSLVSCVVVVPLLVNLSSLQSNLVSCVVVVVLVSSLVSLVSSLVSCVVVVVLLSNLVSLQVNLQSCVVVVVLVSSLVSLVSSLVSCVVVVPLLSNLSSLLSNLSSCVSVLNLVVSLVSLVSSLVSCVVVVPLLSNLSSLQSNLSSCVSVVNLVSSLVSLVSSLVSCVVVVVLVSNLSSLVSNLVSCVVVVNNVSNVVSVVVSVVSVVVVVVVVVVSVVVVVVVVVVVVVVVVVVVVVVVVVVVVVVVVVVVVCVVVVVVVVVVVVVVVVVVVVVCVVVCVVCVVVVVVVVVVVVVVVVVVCVLVVVLVVLVVVLVLLQLVLVCVLVQVPHDDDPVSNVVSVVSNVVSVVVNVVSVLVVLVVCLVVVNDDWDWDFADPLLLLVVLCVVCVVVLPPAQEAEEEAEDPPAFTFGGRSVLSSLLNNLLQVVQSLQARHYYWYWYWDDDPQKIKIKTWHQGQWDDPVCQVVLLDAQDDDDDPPCPPRPDRSRSNVSSQSRLVSLVKHWDKDIDGNGTIMIMMMTGGDPDGDPPPPVVVVVVVVVVVVVVCVVDPDPPPPPVVVVLVVQQVVQAPFEEEEEDQDPSVQVSVCSLRVSRHRYDYDNALVRVVVVCVVPNGQEYEAEQDHPDQGSLNSLLVCVVPDPLLRYAYEYEEQDPDPVVQVSCVVSNHPYYAHPVGDSVVVVVVVVVSSVSSVVVVVVVVVVVVVVVVVVVVVVVVVLVVQADPLQRAGEQVVLVVCVVVADQFAKKKKKKKFWPPLVVVCVPFNPVLSSVLQNQLSVLCVVLDDPPKHKYDYDDRMIMIMGTNDADVRQQVSQLSSQVSQQPDWRQGPVGTDGIGMEMFMEIDGSPDDPVVSVVQRVVQSVVCVVVPGSHYGYRDPVVPPDD

Sequence (1106 aa):
MSPMLCRLIAVLALGAAFAATPDRAWAQAEPDRTSSQPFAGSLESALQEAEEIKSQDPARALVAANQAEQDLPVSADPAVRARVLHLRGWAQWKLGELEQAMASAREAEALATGAGHPGMQAESVQLVGLVYLDNGEFEQALAAFRRGLELAQSMDKASAIGQAYNNIGIALRRLGKLDEAVEAYNEALKFRRQGDDPNAVAQTLNNLGVTLGYLGDYPAALAAHSESLDIKRRSGKDEELSDSLYNIAQIYEHLGDLDQALADYGESLRFDERAGQKRNVALGLNKISTVELKLGRLDDAHAHAAQALALFEELGSGRSAANALLTTGRIEIARKHAERAIAPLQRARRIGEDSKDPAVVANANLYLAEARFESGHTAEALDLAQRAQAGFEQIGLKNELRDAWSLLSRLHEAAGAPTAALQAERARAAIERSLLDEQRLRQLGGTRRAIEIQQREREIERLKLRSEQQARDVERATWARNLGLAAGAIVFLLVFLLASRYWHRRQLAEQMRVNRSLQRLDALKDEFLANTSHELRTPLMGILGLAESLLDGGSGPLSDKARHELGLIIASGSRLSTLVDDILDLSKIRRDQLRLDIRPVDLRVVVDVVLALAAPLVGGRGLALRNAVPHDLPAVDADENRLQQILHNLVGNAIKFTERGSVSVGARARGARIEIEVADTGIGIAPDRQQAIFEPFEQGDGTMTRVHGGTGLGLAVTRKLVELHGGHIELTSTPGEGSVFCFDLAASSVPAETGIGLQRRTRTLRALADDANDAADTAQADAEASSAARRRGDRFRVLVVDDEPVNRNVLVNFLSDRYQVREAADGAQALAMLQEEPADLLLLDIMMPGVSGYDVCRTLRARLPVNELPVIMLTASHRLHDLIEGFELGANDYLTKPISKAELLSRVETHLRLLDISRNLERKVAERTAELEQTTDLLRRASETDFLTGLPNRRGLQAQLPALRRGDERAVLLLDIDNFKQINDRYGHEFGDGVLRGVADVLRRCQRAEDLIARWGGEEFMVVLPDSGAAPAMLIANRICDEVAALHFEGDAGTLRVTVTIGVAVDGPDVDFESEIRRADQALYKGKAAGKHRAVLATGEDMDAD

pLDDT: mean 77.7, std 17.53, range [26.42, 98.0]